Protein 5CXB (pdb70)

Foldseek 3Di:
DAKAWEFEDEDDPLQDWDPVPGIDIDHQQDAQVNVQCVCCDPVHRVVPDFRKWWDWPQATTPGGNNVVCVVVVHDSHDHTYTYIDGD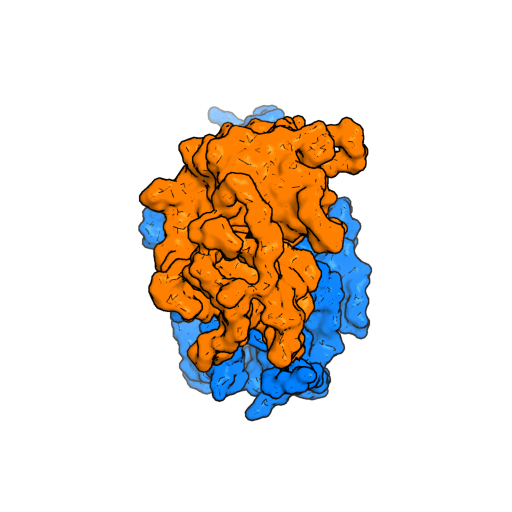DDFFAFDDKQFFPFFWQEKEKADCLGQQQVLCVVVPVHHHHDPQLMWMWIFGQVQKIFIAGPVHATADIADEPVQPGGPGGWNYKYRLHPFWIWTFWFLQWIWIWGKDGDPSRHIYTDTAETEHDDPGTFHEKEAHSNQQWMWTFGQLQKIFIAHSDPVPFAADDQCSDPPHDCVHYYGYTPDIGNDGPGGWAYKYAQPQDRQKMWTFFQQQWIWIARNVPRDGPAIAHEDGHFRDKDWFDDPPDSWTWMWTWGQVFKIWIHGRPAHNPCVGEIEHDGPGGWHEKEAASPHRQKIWTFFLLQKIFIWGNSHWDQDDVVRVRDHTYTYTPDIGHNVVVVVVVDPDRDPRSVQRGWNYWYQDPSAIWTTGRVRITIGTRD/DALVVQDDFFADFQDKAFDADFFWQEWEAALVQQKIWTWFPQQKIWIAGPRHNHTDFMDRLDRHWTWQYKYFQNDPLEQWIWIFTWFKIWIFRADDPVCDPNNLVVHVCLQCLQVLAKDWDASDDVCVVRTTGIIIGHDGGWNEKEADNVRQKIWTAHQVNLQSGIWIAGRNNRDIDRPPSDDDATWQYKYAFLPAQKIWTDHQFKIFIAHHPPGTGDDIAGQVANGWQEKEAANVRQWMWTFGQSQKIFIDRNPPDRYGPDIDHDDPGGWHYKDDQNQPQQKIWTAGLVAKIWIWRWADDPDPVDDIDIGTNHIGHDFDRDPSGHWHYKDQRNHDSKMWTITSNNMITITD

Organism: Chaetomium thermophilum (strain DSM 1495 / CBS 144.50 / IMI 039719) (NCBI:txid759272)

Solvent-accessible surface area: 32775 Å² total; per-residue (Å²): 162,68,83,3,66,2,53,2,50,30,103,26,127,93,8,127,3,74,138,105,73,67,131,64,104,2,57,9,80,20,135,70,126,19,0,8,148,42,0,12,43,145,74,25,26,91,44,58,98,34,80,0,11,0,15,8,144,40,27,25,3,152,32,0,0,71,64,33,3,109,95,82,70,74,73,154,132,32,59,8,68,0,58,2,3,86,28,70,130,69,8,79,85,96,34,29,4,111,20,122,25,35,0,7,7,4,16,3,7,5,44,58,4,81,3,0,150,53,0,72,48,67,108,108,7,77,46,15,115,110,62,58,25,7,0,1,0,0,0,7,56,4,39,0,29,0,12,13,39,96,25,48,63,10,5,64,5,34,50,34,101,139,27,0,5,94,38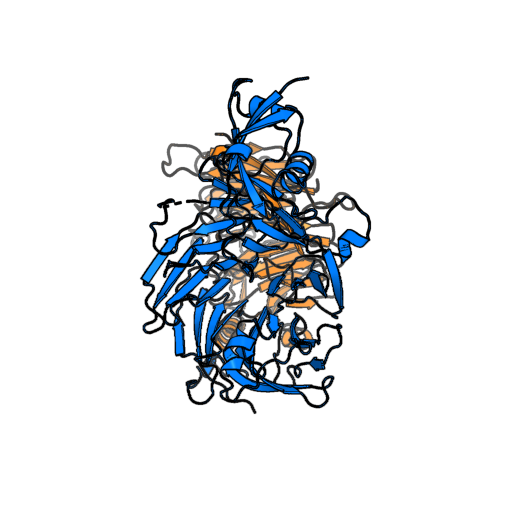,15,0,27,9,2,62,2,0,1,20,23,53,0,0,0,0,0,12,18,39,4,0,10,0,1,75,9,62,61,85,94,95,131,69,22,98,3,114,26,35,0,18,0,8,6,2,65,3,11,0,42,46,4,33,11,4,1,135,49,49,45,0,0,0,0,0,26,47,2,3,0,0,21,2,2,0,30,111,101,67,7,55,135,30,79,70,46,17,32,97,85,30,175,85,171,32,23,64,43,0,33,81,11,65,44,101,29,15,113,18,17,1,17,0,0,12,7,4,44,120,60,89,68,34,0,5,0,0,0,19,6,36,8,1,42,15,1,36,12,99,85,11,93,56,92,33,58,8,72,23,97,53,4,0,11,0,2,11,18,2,66,66,86,86,52,80,8,5,38,0,0,0,0,1,3,20,69,15,0,19,12,17,55,2,151,30,83,56,84,72,115,89,29,14,1,71,37,11,59,2,0,0,26,12,16,10,53,9,48,107,53,71,70,10,1,0,0,0,0,4,7,3,0,2,20,0,0,12,22,58,14,44,66,111,16,66,150,122,36,58,75,106,24,15,3,1,97,37,45,65,51,5,54,5,50,34,33,40,83,140,72,112,204,162,92,37,84,8,1,47,38,6,3,0,21,13,7,22,28,9,108,28,6,4,2,0,0,0,22,20,83,45,0,3,3,7,68,72,113,54,54,93,124,24,133,65,24,0,47,55,17,2,0,10,2,129,42,17,143,42,80,0,64,2,0,4,14,1,26,62,3,30,0,0,0,0,0,0,40,25,0,13,0,33,0,2,28,3,25,14,8,44,59,42,24,38,5,97,5,56,57,139,72,22,0,21,6,0,52,16,15,54,22,150,93,4,7,1,0,0,0,0,3,1,54,22,0,1,0,0,8,0,93,18,11,24,21,9,27,43,34,40,55,38,0,86,83,55,0,64,68,24,132,125,56,17,120,35,24,145,12,34,100,137,4,51,115,78,7,0,15,0,62,0,45,14,127,11,54,0,116,15,10,18,26,23,99,161,0,44,63,0,2,1,2,2,36,92,12,160,138,11,13,4,2,17,0,10,1,48,140,24,61,14,96,19,38,11,136,152,51,96,43,99,1,24,22,7,18,14,4,37,103,127,58,13,0,0,0,0,4,42,144,7,0,20,4,0,22,57,142,155,139,53,84,94,58,48,0,75,2,58,4,145,107,0,15,13,17,18,6,30,39,34,3,62,4,0,1,0,0,0,75,41,89,50,1,0,0,0,14,14,88,97,47,53,161,44,74,80,57,5,160,90,11,98,79,17,1,82,5,3,34,4,3,98,50,66,44,43,5,0,0,1,0,0,8,39,4,7,0,8,0,0,17,3,89,39,34,154,80,146,166,115,68,10,54,11,23,45,15,78,59,2,152,36,16,134,72,61,107,160,35,0,0,26,7,1,22,11,12,47,100,8,18,8,1,0,0,0,0,6,34,10,5,1,17,0,4,17

Structure (mmCIF, N/CA/C/O backbone):
data_5CXB
#
_entry.id   5CXB
#
_cell.length_a   86.443
_cell.length_b   108.149
_cell.length_c   108.618
_cell.angle_alpha   90.00
_cell.angle_beta   90.00
_cell.angle_gamma   90.00
#
_symmetry.space_group_name_H-M   'P 21 21 2'
#
loop_
_entity.id
_entity.type
_entity.pdbx_description
1 polymer 'Ribosome biogenesis protein YTM1'
2 polymer 'Ribosome biogenesis protein ERB1'
3 non-polymer 1,2-ETHANEDIOL
4 non-polymer 'SODIUM ION'
5 non-polymer GLYCEROL
6 non-polymer 'CHLORIDE ION'
7 water water
#
loop_
_atom_site.group_PDB
_atom_site.id
_atom_site.type_symbol
_atom_site.label_atom_id
_atom_site.label_alt_id
_atom_site.label_comp_id
_atom_site.label_asym_id
_atom_site.label_entity_id
_atom_site.label_seq_id
_atom_site.pdbx_PDB_ins_code
_atom_site.Cartn_x
_atom_site.Cartn_y
_atom_site.Cartn_z
_atom_site.occupancy
_atom_site.B_iso_or_equiv
_atom_site.auth_seq_id
_atom_site.auth_comp_id
_atom_site.auth_asym_id
_atom_site.auth_atom_id
_atom_site.pdbx_PDB_model_num
ATOM 1 N N . VAL A 1 31 ? 15.037 15.035 88.972 1.00 125.62 12 VAL A N 1
ATOM 2 C CA . VAL A 1 31 ? 15.275 16.451 88.708 1.00 115.34 12 VAL A CA 1
ATOM 3 C C . VAL A 1 31 ? 13.972 17.151 88.292 1.00 106.30 12 VAL A C 1
ATOM 4 O O . VAL A 1 31 ? 13.155 16.591 87.558 1.00 105.72 12 VAL A O 1
ATOM 8 N N . ALA A 1 32 ? 13.772 18.367 88.790 1.00 102.55 13 ALA A N 1
ATOM 9 C CA . ALA A 1 32 ? 12.534 19.108 88.553 1.00 93.95 13 ALA A CA 1
ATOM 10 C C . ALA A 1 32 ? 12.436 19.597 87.110 1.00 84.24 13 ALA A C 1
ATOM 11 O O . ALA A 1 32 ? 13.431 20.023 86.535 1.00 81.88 13 ALA A O 1
ATOM 13 N N . GLN A 1 33 ? 11.231 19.527 86.543 1.00 86.66 14 GLN A N 1
ATOM 14 C CA . GLN A 1 33 ? 10.974 19.920 85.156 1.00 81.50 14 GLN A CA 1
ATOM 15 C C . GLN A 1 33 ? 9.978 21.069 85.069 1.00 73.95 14 GLN A C 1
ATOM 16 O O . GLN A 1 33 ? 9.180 21.290 85.980 1.00 81.63 14 GLN A O 1
ATOM 22 N N . VAL A 1 34 ? 10.017 21.785 83.955 1.00 66.56 15 VAL A N 1
ATOM 23 C CA . VAL A 1 34 ? 9.078 22.870 83.709 1.00 66.63 15 VAL A CA 1
ATOM 24 C C . VA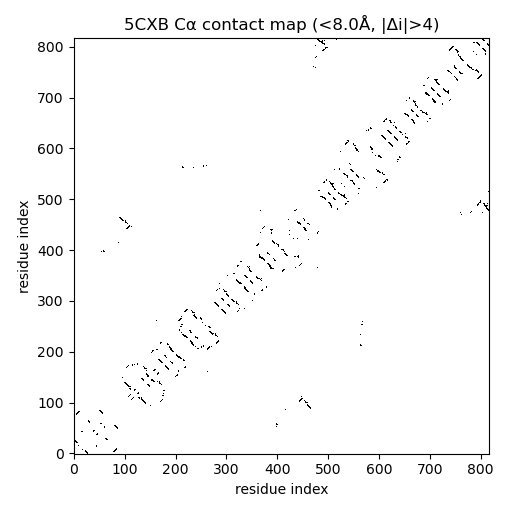L A 1 34 ? 8.479 22.755 82.307 1.00 66.92 15 VAL A C 1
ATOM 25 O O . VAL A 1 34 ? 9.184 22.462 81.337 1.00 61.28 15 VAL A O 1
ATOM 29 N N . LYS A 1 35 ? 7.166 22.954 82.213 1.00 69.35 16 LYS A N 1
ATOM 30 C CA . LYS A 1 35 ? 6.486 22.936 80.924 1.00 64.90 16 LYS A CA 1
ATOM 31 C C . LYS A 1 35 ? 6.671 24.260 80.190 1.00 66.68 16 LYS A C 1
ATOM 32 O O . LYS A 1 35 ? 6.357 25.329 80.718 1.00 67.84 16 LYS A O 1
ATOM 38 N N . VAL A 1 36 ? 7.187 24.165 78.971 1.00 56.30 17 VAL A N 1
ATOM 39 C CA . VAL A 1 36 ? 7.532 25.318 78.171 1.00 57.30 17 VAL A CA 1
ATOM 40 C C . VAL A 1 36 ? 6.898 25.247 76.786 1.00 58.51 17 VAL A C 1
ATOM 41 O O . VAL A 1 36 ? 6.953 24.208 76.127 1.00 63.57 17 VAL A O 1
ATOM 45 N N . ILE A 1 37 ? 6.295 26.351 76.348 1.00 51.55 18 ILE A N 1
ATOM 46 C CA . ILE A 1 37 ? 5.867 26.483 74.958 1.00 49.92 18 ILE A CA 1
ATOM 47 C C . ILE A 1 37 ? 6.673 27.583 74.278 1.00 49.40 18 ILE A C 1
ATOM 48 O O . ILE A 1 37 ? 6.620 28.738 74.704 1.00 52.27 18 ILE A O 1
ATOM 53 N N . PHE A 1 38 ? 7.418 27.222 73.230 1.00 45.40 19 PHE A N 1
ATOM 54 C CA . PHE A 1 38 ? 8.181 28.195 72.454 1.00 41.29 19 PHE A CA 1
ATOM 55 C C . PHE A 1 38 ? 7.320 28.831 71.366 1.00 48.54 19 PHE A C 1
ATOM 56 O O . PHE A 1 38 ? 6.464 28.178 70.775 1.00 50.87 19 PHE A O 1
ATOM 64 N N . THR A 1 39 ? 7.577 30.100 71.087 1.00 42.76 20 THR A N 1
ATOM 65 C CA . THR A 1 39 ? 6.876 30.818 70.044 1.00 51.42 20 THR A CA 1
ATOM 66 C C . THR A 1 39 ? 7.784 31.938 69.611 1.00 52.69 20 THR A C 1
ATOM 67 O O . THR A 1 39 ? 8.648 32.359 70.384 1.00 53.02 20 THR A O 1
ATOM 71 N N . THR A 1 40 ? 7.613 32.417 68.382 1.00 50.29 21 THR A N 1
ATOM 72 C CA . THR A 1 40 ? 8.472 33.489 67.899 1.00 45.43 21 THR A CA 1
ATOM 73 C C . THR A 1 40 ? 7.834 34.364 66.833 1.00 48.16 21 THR A C 1
ATOM 74 O O . THR A 1 40 ? 6.863 33.978 66.186 1.00 56.79 21 THR A O 1
ATOM 78 N N . THR A 1 41 ? 8.404 35.548 66.652 1.00 56.41 22 THR A N 1
ATOM 79 C CA . THR A 1 41 ? 7.987 36.440 65.583 1.00 67.72 22 THR A CA 1
ATOM 80 C C . THR A 1 41 ? 9.083 36.582 64.527 1.00 71.95 22 THR A C 1
ATOM 81 O O . THR A 1 41 ? 8.928 37.340 63.570 1.00 73.91 22 THR A O 1
ATOM 85 N N . GLU A 1 42 ? 10.197 35.878 64.713 1.00 68.97 23 GLU A N 1
ATOM 86 C CA . GLU A 1 42 ? 11.265 35.899 63.721 1.00 68.65 23 GLU A CA 1
ATOM 87 C C . GLU A 1 42 ? 10.838 35.042 62.519 1.00 63.45 23 GLU A C 1
ATOM 88 O O . GLU A 1 42 ? 10.557 33.850 62.659 1.00 59.15 23 GLU A O 1
ATOM 94 N N . PRO A 1 43 ? 10.794 35.645 61.331 1.00 69.98 24 PRO A N 1
ATOM 95 C CA . PRO A 1 43 ? 10.248 34.930 60.167 1.00 77.08 24 PRO A CA 1
ATOM 96 C C . PRO A 1 43 ? 11.020 33.647 59.801 1.00 68.84 24 PRO A C 1
ATOM 97 O O . PRO A 1 43 ? 10.408 32.621 59.502 1.00 64.73 24 PRO A O 1
ATOM 101 N N . ASP A 1 44 ? 12.343 33.695 59.867 1.00 65.58 25 ASP A N 1
ATOM 102 C CA . ASP A 1 44 ? 13.171 32.585 59.396 1.00 68.73 25 ASP A CA 1
ATOM 103 C C . ASP A 1 44 ? 13.342 31.461 60.422 1.00 56.04 25 ASP A C 1
ATOM 104 O O . ASP A 1 44 ? 13.923 30.427 60.117 1.00 51.28 25 ASP A O 1
ATOM 109 N N . LEU A 1 45 ? 12.827 31.661 61.629 1.00 46.16 26 LEU A N 1
ATOM 110 C CA . LEU A 1 45 ? 13.181 30.795 62.749 1.00 47.98 26 LEU A CA 1
ATOM 111 C C . LEU A 1 45 ? 12.006 30.081 63.390 1.00 48.35 26 LEU A C 1
ATOM 112 O O . LEU A 1 45 ? 12.036 29.784 64.582 1.00 44.75 26 LEU A O 1
ATOM 117 N N . GLU A 1 46 ? 10.978 29.775 62.610 1.00 45.66 27 GLU A N 1
ATOM 118 C CA . GLU A 1 46 ? 9.830 29.057 63.155 1.00 51.60 27 GLU A CA 1
ATOM 119 C C . GLU A 1 46 ? 10.141 27.579 63.417 1.00 53.39 27 GLU A C 1
ATOM 120 O O . GLU A 1 46 ? 10.666 26.902 62.549 1.00 55.65 27 GLU A O 1
ATOM 126 N N . LEU A 1 47 ? 9.826 27.087 64.617 1.00 51.16 28 LEU A N 1
ATOM 127 C CA . LEU A 1 47 ? 9.922 25.652 64.908 1.00 51.26 28 LEU A CA 1
ATOM 128 C C . LEU A 1 47 ? 8.739 24.885 64.320 1.00 57.92 28 LEU A C 1
ATOM 129 O O . LEU A 1 47 ? 7.635 25.418 64.229 1.00 58.74 28 LEU A O 1
ATOM 134 N N . PRO A 1 48 ? 8.962 23.622 63.933 1.00 60.25 29 PRO A N 1
ATOM 135 C CA . PRO A 1 48 ? 7.834 22.773 63.532 1.00 60.75 29 PRO A CA 1
ATOM 136 C C . PRO A 1 48 ? 6.937 22.516 64.737 1.00 64.44 29 PRO A C 1
ATOM 137 O O . PRO A 1 48 ? 7.412 22.570 65.875 1.00 58.16 29 PRO A O 1
ATOM 141 N N . GLU A 1 49 ? 5.660 22.252 64.496 1.00 68.64 30 GLU A N 1
ATOM 142 C CA . GLU A 1 49 ? 4.671 22.248 65.573 1.00 67.95 30 GLU A CA 1
ATOM 143 C C . GLU A 1 49 ? 4.961 21.231 66.665 1.00 65.58 30 GLU A C 1
ATOM 144 O O . GLU A 1 49 ? 4.765 21.513 67.841 1.00 66.42 30 GLU A O 1
ATOM 150 N N . SER A 1 50 ? 5.435 20.054 66.278 1.00 65.01 31 SER A N 1
ATOM 151 C CA . SER A 1 50 ? 5.730 18.997 67.240 1.00 69.51 31 SER A CA 1
ATOM 152 C C . SER A 1 50 ? 6.884 19.360 68.166 1.00 69.01 31 SER A C 1
ATOM 153 O O . SER A 1 50 ? 7.122 18.690 69.172 1.00 70.50 31 SER A O 1
ATOM 156 N N . LYS A 1 51 ? 7.609 20.415 67.820 1.00 64.35 32 LYS A N 1
ATOM 157 C CA . LYS A 1 51 ? 8.801 20.797 68.561 1.00 61.46 32 LYS A CA 1
ATOM 158 C C . LYS A 1 51 ? 8.553 21.927 69.560 1.00 61.63 32 LYS A C 1
ATOM 159 O O . LYS A 1 51 ? 9.396 22.207 70.420 1.00 57.94 32 LYS A O 1
ATOM 165 N N . ARG A 1 52 ? 7.399 22.576 69.452 1.00 59.52 33 ARG A N 1
ATOM 166 C CA . ARG A 1 52 ? 7.164 23.820 70.190 1.00 56.71 33 ARG A CA 1
ATOM 167 C C . ARG A 1 52 ? 6.897 23.640 71.688 1.00 56.88 33 ARG A C 1
ATOM 168 O O . ARG A 1 52 ? 7.292 24.486 72.499 1.00 58.75 33 ARG A O 1
ATOM 176 N N . GLN A 1 53 ? 6.234 22.550 72.060 1.00 52.15 34 GLN A N 1
ATOM 177 C CA . GLN A 1 53 ? 5.984 22.271 73.470 1.00 61.50 34 GLN A CA 1
ATOM 178 C C . GLN A 1 53 ? 6.963 21.224 73.971 1.00 66.93 34 GLN A C 1
ATOM 179 O O . GLN A 1 53 ? 7.163 20.191 73.332 1.00 72.51 34 GLN A O 1
ATOM 185 N N . LEU A 1 54 ? 7.548 21.485 75.132 1.00 63.96 35 LEU A N 1
ATOM 186 C CA . LEU A 1 54 ? 8.709 20.740 75.580 1.00 64.93 35 LEU A CA 1
ATOM 187 C C . LEU A 1 54 ? 8.906 20.828 77.088 1.00 66.15 35 LEU A C 1
ATOM 188 O O . LEU A 1 54 ? 8.586 21.844 77.701 1.00 74.10 35 LEU A O 1
ATOM 193 N N . LEU A 1 55 ? 9.435 19.765 77.680 1.00 64.61 36 LEU A N 1
ATOM 194 C CA . LEU A 1 55 ? 9.846 19.786 79.080 1.00 68.80 36 LEU A CA 1
ATOM 195 C C . LEU A 1 55 ? 11.344 20.075 79.188 1.00 68.74 36 LEU A C 1
ATOM 196 O O . LEU A 1 55 ? 12.159 19.455 78.507 1.00 75.89 36 LEU A O 1
ATOM 201 N N . VAL A 1 56 ? 11.705 21.030 80.031 1.00 62.71 37 VAL A N 1
ATOM 202 C CA . VAL A 1 56 ? 13.103 21.384 80.224 1.00 62.17 37 VAL A CA 1
ATOM 203 C C . VAL A 1 56 ? 13.399 21.361 81.719 1.00 68.58 37 VAL A C 1
ATOM 204 O O . VAL A 1 56 ? 12.472 21.457 82.533 1.00 66.88 37 VAL A O 1
ATOM 208 N N . PRO A 1 57 ? 14.682 21.200 82.095 1.00 73.75 38 PRO A N 1
ATOM 209 C CA . PRO A 1 57 ? 15.021 21.186 83.524 1.00 77.93 38 PRO A CA 1
ATOM 210 C C . PRO A 1 57 ? 14.633 22.503 84.181 1.00 74.52 38 PRO A C 1
ATOM 211 O O . PRO A 1 57 ? 14.854 23.563 83.590 1.00 67.07 38 PRO A O 1
ATOM 215 N N . ALA A 1 58 ? 14.059 22.432 85.378 1.00 69.42 39 ALA A N 1
ATOM 216 C CA . ALA A 1 58 ? 13.510 23.613 86.042 1.00 74.06 39 ALA A CA 1
ATOM 217 C C . ALA A 1 58 ? 14.551 24.704 86.261 1.00 76.97 39 ALA A C 1
ATOM 218 O O . ALA A 1 58 ? 14.215 25.883 86.338 1.00 80.08 39 ALA A O 1
ATOM 220 N N . ASP A 1 59 ? 15.813 24.307 86.363 1.00 73.66 40 ASP A N 1
ATOM 221 C CA . ASP A 1 59 ? 16.880 25.247 86.682 1.00 76.58 40 ASP A CA 1
ATOM 222 C C . ASP A 1 59 ? 17.573 25.801 85.437 1.00 69.85 40 ASP A C 1
ATOM 223 O O . ASP A 1 59 ? 18.595 26.471 85.543 1.00 73.05 40 ASP A O 1
ATOM 228 N N . ILE A 1 60 ? 17.021 25.522 84.261 1.00 67.41 41 ILE A N 1
ATOM 229 C CA . ILE A 1 60 ? 17.611 26.032 83.023 1.00 60.63 41 ILE A CA 1
ATOM 230 C C . ILE A 1 60 ? 17.522 27.561 82.980 1.00 60.18 41 ILE A C 1
ATOM 231 O O . ILE A 1 60 ? 16.568 28.155 83.482 1.00 62.89 41 ILE A O 1
ATOM 236 N N . ARG A 1 61 ? 18.542 28.198 82.416 1.00 60.91 42 ARG A N 1
ATOM 237 C CA . ARG A 1 61 ? 18.545 29.646 82.254 1.00 51.38 42 ARG A CA 1
ATOM 238 C C . ARG A 1 61 ? 18.548 30.031 80.763 1.00 56.40 42 ARG A C 1
ATOM 239 O O . ARG A 1 61 ? 18.481 29.161 79.902 1.00 50.11 42 ARG A O 1
ATOM 247 N N . ARG A 1 62 ? 18.617 31.329 80.472 1.00 55.32 43 ARG A N 1
ATOM 248 C CA . ARG A 1 62 ? 18.631 31.797 79.085 1.00 48.88 43 ARG A CA 1
ATOM 249 C C . ARG A 1 62 ? 19.647 31.044 78.239 1.00 52.46 43 ARG A C 1
ATOM 250 O O . ARG A 1 62 ? 19.328 30.569 77.161 1.00 53.83 43 ARG A O 1
ATOM 258 N N . TYR A 1 63 ? 20.868 30.917 78.746 1.00 58.36 44 TYR A N 1
ATOM 259 C CA . TYR A 1 63 ? 21.931 30.215 78.033 1.00 58.97 44 TYR A CA 1
ATOM 260 C C . TYR A 1 63 ? 21.517 28.816 77.564 1.00 60.36 44 TYR A C 1
ATOM 261 O O . TYR A 1 63 ? 21.652 28.481 76.389 1.00 60.71 44 TYR A O 1
ATOM 270 N N . GLY A 1 64 ? 21.021 28.005 78.497 1.00 58.71 45 GLY A N 1
ATOM 271 C CA . GLY A 1 64 ? 20.632 26.638 78.199 1.00 46.47 45 GLY A CA 1
ATOM 272 C C . GLY A 1 64 ? 19.477 26.586 77.233 1.00 46.07 45 GLY A C 1
ATOM 273 O O . GLY A 1 64 ? 19.460 25.763 76.327 1.00 53.44 45 GLY A O 1
ATOM 274 N N . LEU A 1 65 ? 18.507 27.475 77.424 1.00 48.25 46 LEU A N 1
ATOM 275 C CA . LEU A 1 65 ? 17.378 27.548 76.510 1.00 45.47 46 LEU A CA 1
ATOM 276 C C . LEU A 1 65 ? 17.843 27.933 75.106 1.00 48.81 46 LEU A C 1
ATOM 277 O O . LEU A 1 65 ? 17.375 27.377 74.114 1.00 44.02 46 LEU A O 1
ATOM 282 N N . SER A 1 66 ? 18.776 28.877 75.037 1.00 46.76 47 SER A N 1
ATOM 283 C CA . SER A 1 66 ? 19.374 29.287 73.772 1.00 44.14 47 SER A CA 1
ATOM 284 C C . SER A 1 66 ? 20.084 28.134 73.052 1.00 42.24 47 SER A C 1
ATOM 285 O O . SER A 1 66 ? 19.928 27.960 71.842 1.00 42.97 47 SER A O 1
ATOM 288 N N . ARG A 1 67 ? 20.853 27.346 73.803 1.00 42.82 48 ARG A N 1
ATOM 289 C CA . ARG A 1 67 ? 21.553 26.187 73.262 1.00 46.03 48 ARG A CA 1
ATOM 290 C C . ARG A 1 67 ? 20.577 25.154 72.695 1.00 48.18 48 ARG A C 1
ATOM 291 O O . ARG A 1 67 ? 20.837 24.540 71.666 1.00 48.48 48 ARG A O 1
ATOM 299 N N . ILE A 1 68 ? 19.451 24.966 73.373 1.00 51.03 49 ILE A N 1
ATOM 300 C CA . ILE A 1 68 ? 18.414 24.065 72.884 1.00 51.41 49 ILE A CA 1
ATOM 301 C C . ILE A 1 68 ? 17.867 24.499 71.500 1.00 46.44 49 ILE A C 1
ATOM 302 O O . ILE A 1 68 ? 17.795 23.694 70.572 1.00 48.62 49 ILE A O 1
ATOM 307 N N . LEU A 1 69 ? 17.499 25.772 71.361 1.00 41.90 50 LEU A N 1
ATOM 308 C CA . LEU A 1 69 ? 16.974 26.258 70.092 1.00 43.19 50 LEU A CA 1
ATOM 309 C C . LEU A 1 69 ? 17.995 26.139 68.970 1.00 44.50 50 LEU A C 1
ATOM 310 O O . LEU A 1 69 ? 17.638 25.786 67.846 1.00 46.25 50 LEU A O 1
ATOM 315 N N . ASN A 1 70 ? 19.259 26.424 69.274 1.00 46.57 51 ASN A N 1
ATOM 316 C CA . ASN A 1 70 ? 20.302 26.381 68.255 1.00 47.47 51 ASN A CA 1
ATOM 317 C C . ASN A 1 70 ? 20.646 24.959 67.806 1.00 49.05 51 ASN A C 1
ATOM 318 O O . ASN A 1 70 ? 21.206 24.769 66.729 1.00 48.10 51 ASN A O 1
ATOM 323 N N . SER A 1 71 ? 20.319 23.970 68.635 1.00 44.36 52 SER A N 1
ATOM 324 C CA . SER A 1 71 ? 20.719 22.586 68.374 1.00 52.50 52 SER A CA 1
ATOM 325 C C . SER A 1 71 ? 20.114 22.034 67.089 1.00 46.83 52 SER A C 1
ATOM 326 O O . SER A 1 71 ? 19.136 22.580 66.568 1.00 44.61 52 SER A O 1
ATOM 329 N N . GLU A 1 72 ? 20.674 20.923 66.614 1.00 48.86 53 GLU A N 1
ATOM 330 C CA . GLU A 1 72 ? 20.289 20.348 65.322 1.00 62.10 53 GLU A CA 1
ATOM 331 C C . GLU A 1 72 ? 18.844 19.860 65.266 1.00 62.30 53 GLU A C 1
ATOM 332 O O . GLU A 1 72 ? 18.176 20.006 64.243 1.00 56.94 53 GLU A O 1
ATOM 338 N N . SER A 1 73 ? 18.364 19.286 66.366 1.00 60.53 54 SER A N 1
ATOM 339 C CA . SER A 1 73 ? 16.999 18.767 66.428 1.00 61.41 54 SER A CA 1
ATOM 340 C C . SER A 1 73 ? 15.946 19.880 66.462 1.00 55.88 54 SER A C 1
ATOM 341 O O . SER A 1 73 ? 14.759 19.621 66.274 1.00 59.39 54 SER A O 1
ATOM 344 N N . MET A 1 74 ? 16.379 21.115 66.695 1.00 51.21 55 MET A N 1
ATOM 345 C CA . MET A 1 74 ? 15.450 22.242 66.765 1.00 46.01 55 MET A CA 1
ATOM 346 C C . MET A 1 74 ? 15.634 23.202 65.581 1.00 44.60 55 MET A C 1
ATOM 347 O O . MET A 1 74 ? 15.308 22.851 64.469 1.00 52.24 55 MET A O 1
ATOM 352 N N . LEU A 1 75 ? 16.153 24.404 65.819 1.00 43.50 56 LEU A N 1
ATOM 353 C CA . LEU A 1 75 ? 16.349 25.368 64.738 1.00 40.54 56 LEU A CA 1
ATOM 354 C C . LEU A 1 75 ? 17.607 25.109 63.908 1.00 44.32 56 LEU A C 1
ATOM 355 O O . LEU A 1 75 ? 17.682 25.553 62.763 1.00 46.86 56 LEU A O 1
ATOM 360 N N . ASP A 1 76 ? 18.591 24.426 64.499 1.00 43.38 57 ASP A N 1
ATOM 361 C CA . ASP A 1 76 ? 19.836 24.053 63.807 1.00 46.02 57 ASP A CA 1
ATOM 362 C C . ASP A 1 76 ? 20.573 25.289 63.276 1.00 51.56 57 ASP A C 1
ATOM 363 O O . ASP A 1 76 ? 21.154 25.270 62.182 1.00 51.46 57 ASP A O 1
ATOM 368 N N . THR A 1 77 ? 20.541 26.367 64.052 1.00 46.18 58 THR A N 1
ATOM 369 C CA . THR A 1 77 ? 21.213 27.597 63.657 1.00 45.87 58 THR A CA 1
ATOM 370 C C . THR A 1 77 ? 22.607 27.689 64.279 1.00 51.44 58 THR A C 1
ATOM 371 O O . THR A 1 77 ? 23.448 28.462 63.824 1.00 52.08 58 THR A O 1
ATOM 375 N N . GLY A 1 78 ? 22.836 26.911 65.333 1.00 51.24 59 GLY A N 1
ATOM 376 C CA . GLY A 1 78 ? 24.161 26.767 65.916 1.00 58.11 59 GLY A CA 1
ATOM 377 C C . GLY A 1 78 ? 24.638 27.885 66.835 1.00 59.96 59 GLY A C 1
ATOM 378 O O . GLY A 1 78 ? 24.926 27.653 68.009 1.00 57.63 59 GLY A O 1
ATOM 379 N N . SER A 1 79 ? 24.707 29.102 66.307 1.00 61.98 60 SER A N 1
ATOM 380 C CA . SER A 1 79 ? 25.433 30.177 66.970 1.00 65.51 60 SER A CA 1
ATOM 381 C C . SER A 1 79 ? 24.629 31.460 67.177 1.00 61.92 60 SER A C 1
ATOM 382 O O . SER A 1 79 ? 25.208 32.535 67.286 1.00 71.65 60 SER A O 1
ATOM 385 N N . ILE A 1 80 ? 23.307 31.366 67.209 1.00 51.25 61 ILE A N 1
ATOM 386 C CA . ILE A 1 80 ? 22.496 32.564 67.370 1.00 47.65 61 ILE A CA 1
ATOM 387 C C . ILE A 1 80 ? 22.097 32.773 68.834 1.00 48.12 61 ILE A C 1
ATOM 388 O O . ILE A 1 80 ? 21.359 31.973 69.389 1.00 49.50 61 ILE A O 1
ATOM 393 N N . PRO A 1 81 ? 22.602 33.843 69.470 1.00 47.89 62 PRO A N 1
ATOM 394 C CA . PRO A 1 81 ? 22.175 34.091 70.858 1.00 51.92 62 PRO A CA 1
ATOM 395 C C . PRO A 1 81 ? 20.724 34.556 70.955 1.00 43.45 62 PRO A C 1
ATOM 396 O O . PRO A 1 81 ? 20.331 35.553 70.340 1.00 51.18 62 PRO A O 1
ATOM 400 N N . PHE A 1 82 ? 19.928 33.828 71.728 1.00 40.85 63 PHE A N 1
ATOM 401 C CA . PHE A 1 82 ? 18.537 34.206 71.927 1.00 40.27 63 PHE A CA 1
ATOM 402 C C . PHE A 1 82 ? 18.265 34.763 73.310 1.00 51.56 63 PHE A C 1
ATOM 403 O O . PHE A 1 82 ? 18.932 34.405 74.274 1.00 47.00 63 PHE A O 1
ATOM 411 N N . ASP A 1 83 ? 17.261 35.628 73.379 1.00 56.06 64 ASP A N 1
ATOM 412 C CA . ASP A 1 83 ? 16.633 36.010 74.634 1.00 57.39 64 ASP A CA 1
ATOM 413 C C . ASP A 1 83 ? 15.188 35.517 74.621 1.00 46.59 64 ASP A C 1
ATOM 414 O O . ASP A 1 83 ? 14.664 35.152 73.573 1.00 50.25 64 ASP A O 1
ATOM 419 N N . PHE A 1 84 ? 14.531 35.545 75.771 1.00 44.20 65 PHE A N 1
ATOM 420 C CA . PHE A 1 84 ? 13.187 34.971 75.894 1.00 46.91 65 PHE A CA 1
ATOM 421 C C . PHE A 1 84 ? 12.216 35.904 76.611 1.00 54.44 65 PHE A C 1
ATOM 422 O O . PHE A 1 84 ? 12.464 36.342 77.735 1.00 57.05 65 PHE A O 1
ATOM 430 N N . LEU A 1 85 ? 11.108 36.206 75.941 1.00 54.13 66 LEU A N 1
ATOM 431 C CA . LEU A 1 85 ? 10.040 37.021 76.518 1.00 55.64 66 LEU A CA 1
ATOM 432 C C . LEU A 1 85 ? 8.974 36.168 77.215 1.00 55.55 66 LEU A C 1
ATOM 433 O O . LEU A 1 85 ? 8.402 35.260 76.609 1.00 54.50 66 LEU A O 1
ATOM 438 N N . ILE A 1 86 ? 8.718 36.461 78.488 1.00 52.92 67 ILE A N 1
ATOM 439 C CA . ILE A 1 86 ? 7.636 35.824 79.226 1.00 51.30 67 ILE A CA 1
ATOM 440 C C . ILE A 1 86 ? 6.718 36.884 79.781 1.00 55.50 67 ILE A C 1
ATOM 441 O O . ILE A 1 86 ? 7.143 37.734 80.564 1.00 55.53 67 ILE A O 1
ATOM 446 N N . ASN A 1 87 ? 5.457 36.827 79.375 1.00 54.43 68 ASN A N 1
ATOM 447 C CA . ASN A 1 87 ? 4.502 37.865 79.705 1.00 58.79 68 ASN A CA 1
ATOM 448 C C . ASN A 1 87 ? 5.092 39.263 79.478 1.00 68.31 68 ASN A C 1
ATOM 449 O O . ASN A 1 87 ? 4.990 40.147 80.329 1.00 64.37 68 ASN A O 1
ATOM 454 N N . GLY A 1 88 ? 5.741 39.448 78.336 1.00 68.85 69 GLY A N 1
ATOM 455 C CA . GLY A 1 88 ? 6.207 40.766 77.951 1.00 73.36 69 GLY A CA 1
ATOM 456 C C . GLY A 1 88 ? 7.538 41.258 78.503 1.00 65.00 69 GLY A C 1
ATOM 457 O O . GLY A 1 88 ? 7.940 42.375 78.197 1.00 69.33 69 GLY A O 1
ATOM 458 N N . SER A 1 89 ? 8.229 40.448 79.300 1.00 62.25 70 SER A N 1
ATOM 459 C CA . SER A 1 89 ? 9.543 40.842 79.797 1.00 61.65 70 SER A CA 1
ATOM 460 C C . SER A 1 89 ? 10.559 39.721 79.630 1.00 57.98 70 SER A C 1
ATOM 461 O O . SER A 1 89 ? 10.201 38.541 79.660 1.00 53.70 70 SER A O 1
ATOM 464 N N . PHE A 1 90 ? 11.828 40.103 79.456 1.00 61.35 71 PHE A N 1
ATOM 465 C CA . PHE A 1 90 ? 12.936 39.153 79.272 1.00 62.63 71 PHE A CA 1
ATOM 466 C C . PHE A 1 90 ? 13.182 38.261 80.480 1.00 59.34 71 PHE A C 1
ATOM 467 O O . PHE A 1 90 ? 13.236 38.749 81.606 1.00 57.52 71 PHE A O 1
ATOM 475 N N . LEU A 1 91 ? 13.373 36.967 80.243 1.00 61.10 72 LEU A N 1
ATOM 476 C CA . LEU A 1 91 ? 13.851 36.076 81.296 1.00 61.88 72 LEU A CA 1
ATOM 477 C C . LEU A 1 91 ? 15.289 36.431 81.654 1.00 67.92 72 LEU A C 1
ATOM 478 O O . LEU A 1 91 ? 16.151 36.567 80.773 1.00 61.84 72 LEU A O 1
ATOM 483 N N . ARG A 1 92 ? 15.536 36.593 82.950 1.00 67.79 73 ARG A N 1
ATOM 484 C CA . ARG A 1 92 ? 16.853 36.954 83.464 1.00 73.22 73 ARG A CA 1
ATOM 485 C C . ARG A 1 92 ? 17.239 36.044 84.623 1.00 77.59 73 ARG A C 1
ATOM 486 O O . ARG A 1 92 ? 18.215 36.292 85.330 1.00 82.46 73 ARG A O 1
ATOM 494 N N . SER A 1 93 ? 16.448 34.998 84.821 1.00 67.25 74 SER A N 1
ATOM 495 C CA . SER A 1 93 ? 16.709 34.023 85.866 1.00 71.13 74 SER A CA 1
ATOM 496 C C . SER A 1 93 ? 16.507 32.615 85.342 1.00 71.28 74 SER A C 1
ATOM 497 O O . SER A 1 93 ? 16.255 32.404 84.141 1.00 62.45 74 SER A O 1
ATOM 500 N N . SER A 1 94 ? 16.609 31.646 86.246 1.00 61.88 75 SER A N 1
ATOM 501 C CA . SER A 1 94 ? 16.185 30.291 85.941 1.00 60.30 75 SER A CA 1
ATOM 502 C C . SER A 1 94 ? 14.667 30.263 85.836 1.00 58.87 75 SER A C 1
ATOM 503 O O . SER A 1 94 ? 13.986 31.153 86.358 1.00 63.90 75 SER A O 1
ATOM 506 N N . LEU A 1 95 ? 14.141 29.233 85.185 1.00 56.86 76 LEU A N 1
ATOM 507 C CA . LEU A 1 95 ? 12.699 29.027 85.110 1.00 64.91 76 LEU A CA 1
ATOM 508 C C . LEU A 1 95 ? 12.088 28.731 86.494 1.00 67.61 76 LEU A C 1
ATOM 509 O O . LEU A 1 95 ? 10.971 29.171 86.786 1.00 64.10 76 LEU A O 1
ATOM 514 N N . GLU A 1 96 ? 12.812 27.993 87.333 1.00 66.60 77 GLU A N 1
ATOM 515 C CA . GLU A 1 96 ? 12.325 27.689 88.687 1.00 72.40 77 GLU A CA 1
ATOM 516 C C . GLU A 1 96 ? 12.098 29.010 89.454 1.00 68.78 77 GLU A C 1
ATOM 517 O O . GLU A 1 96 ? 11.028 29.236 90.001 1.00 74.76 77 GLU A O 1
ATOM 523 N N . ASP A 1 97 ? 13.082 29.907 89.416 1.00 66.77 78 ASP A N 1
ATOM 524 C CA . ASP A 1 97 ? 13.018 31.195 90.094 1.00 69.12 78 ASP A CA 1
ATOM 525 C C . ASP A 1 97 ? 11.940 32.109 89.518 1.00 76.82 78 ASP A C 1
ATOM 526 O O . ASP A 1 97 ? 11.377 32.928 90.244 1.00 77.75 78 ASP A O 1
ATOM 531 N N . TYR A 1 98 ? 11.677 32.004 88.214 1.00 65.58 79 TYR A N 1
ATOM 532 C CA . TYR A 1 98 ? 10.641 32.833 87.608 1.00 65.43 79 TYR A CA 1
ATOM 533 C C . TYR A 1 98 ? 9.290 32.447 88.202 1.00 68.38 79 TYR A C 1
ATOM 534 O O . TYR A 1 98 ? 8.446 33.301 88.483 1.00 72.60 79 TYR A O 1
ATOM 543 N N . LEU A 1 99 ? 9.094 31.148 88.375 1.00 60.42 80 LEU A N 1
ATOM 544 C CA . LEU A 1 99 ? 7.855 30.629 88.913 1.00 81.29 80 LEU A CA 1
ATOM 545 C C . LEU A 1 99 ? 7.725 31.016 90.381 1.00 87.13 80 LEU A C 1
ATOM 546 O O . LEU A 1 99 ? 6.637 31.343 90.849 1.00 89.39 80 LEU A O 1
ATOM 551 N N . THR A 1 100 ? 8.846 30.973 91.096 1.00 88.41 81 THR A N 1
ATOM 552 C CA . THR A 1 100 ? 8.885 31.346 92.509 1.00 91.80 81 THR A CA 1
ATOM 553 C C . THR A 1 100 ? 8.564 32.827 92.697 1.00 89.74 81 THR A C 1
ATOM 554 O O . THR A 1 100 ? 7.654 33.188 93.441 1.00 89.36 81 THR A O 1
ATOM 558 N N . SER A 1 101 ? 9.316 33.673 92.003 1.00 81.61 82 SER A N 1
ATOM 559 C CA . SER A 1 101 ? 9.167 35.118 92.098 1.00 85.03 82 SER A CA 1
ATOM 560 C C . SER A 1 101 ? 7.788 35.622 91.689 1.00 90.29 82 SER A C 1
ATOM 561 O O . SER A 1 101 ? 7.383 36.709 92.088 1.00 97.08 82 SER A O 1
ATOM 564 N N . ASN A 1 102 ? 7.070 34.848 90.887 1.00 90.20 83 ASN A N 1
ATOM 565 C CA . ASN A 1 102 ? 5.751 35.269 90.436 1.00 88.51 83 ASN A CA 1
ATOM 566 C C . ASN A 1 102 ? 4.655 34.433 91.079 1.00 92.30 83 ASN A C 1
ATOM 567 O O . ASN A 1 102 ? 3.483 34.530 90.719 1.00 93.56 83 ASN A O 1
ATOM 572 N N . GLY A 1 103 ? 5.054 33.610 92.041 1.00 94.31 84 GLY A N 1
ATOM 573 C CA . GLY A 1 103 ? 4.119 32.826 92.822 1.00 88.63 84 GLY A CA 1
ATOM 574 C C . GLY A 1 103 ? 3.269 31.895 91.991 1.00 87.17 84 GLY A C 1
ATOM 575 O O . GLY A 1 103 ? 2.072 31.740 92.244 1.00 94.18 84 GLY A O 1
ATOM 576 N N . LEU A 1 104 ? 3.887 31.258 91.004 1.00 73.29 85 LEU A N 1
ATOM 577 C CA . LEU A 1 104 ? 3.165 30.338 90.142 1.00 74.99 85 LEU A CA 1
ATOM 578 C C . LEU A 1 104 ? 3.385 28.889 90.549 1.00 78.12 85 LEU A C 1
ATOM 579 O O . LEU A 1 104 ? 4.430 28.543 91.098 1.00 85.53 85 LEU A O 1
ATOM 584 N N . SER A 1 105 ? 2.392 28.052 90.263 1.00 76.23 86 SER A N 1
ATOM 585 C CA . SER A 1 105 ? 2.475 26.612 90.484 1.00 81.37 86 SER A CA 1
ATOM 586 C C . SER A 1 105 ? 3.643 25.960 89.752 1.00 85.85 86 SER A C 1
ATOM 587 O O . SER A 1 105 ? 4.077 26.437 88.704 1.00 86.37 86 SER A O 1
ATOM 590 N N . LEU A 1 106 ? 4.133 24.851 90.292 1.00 84.96 87 LEU A N 1
ATOM 591 C CA . LEU A 1 106 ? 5.218 24.109 89.660 1.00 83.89 87 LEU A CA 1
ATOM 592 C C . LEU A 1 106 ? 4.806 23.518 88.325 1.00 86.40 87 LEU A C 1
ATOM 593 O O . LEU A 1 106 ? 5.655 23.188 87.499 1.00 87.59 87 LEU A O 1
ATOM 598 N N . GLU A 1 107 ? 3.504 23.371 88.123 1.00 87.98 88 GLU A N 1
ATOM 599 C CA . GLU A 1 107 ? 3.008 22.760 86.904 1.00 88.12 88 GLU A CA 1
ATOM 600 C C . GLU A 1 107 ? 2.503 23.811 85.932 1.00 77.70 88 GLU A C 1
ATOM 601 O O . GLU A 1 107 ? 1.833 23.498 84.951 1.00 79.14 88 GLU A O 1
ATOM 607 N N . THR A 1 108 ? 2.822 25.062 86.220 1.00 73.40 89 THR A N 1
ATOM 608 C CA . THR A 1 108 ? 2.531 26.152 85.304 1.00 77.11 89 THR A CA 1
ATOM 609 C C . THR A 1 108 ? 3.261 25.939 83.984 1.00 77.56 89 THR A C 1
ATOM 610 O O . THR A 1 108 ? 4.434 25.567 83.973 1.00 78.20 89 THR A O 1
ATOM 614 N N . THR A 1 109 ? 2.555 26.150 82.877 1.00 77.44 90 THR A N 1
ATOM 615 C CA . THR A 1 109 ? 3.165 26.104 81.551 1.00 70.19 90 THR A CA 1
ATOM 616 C C . THR A 1 109 ? 3.548 27.517 81.123 1.00 68.44 90 THR A C 1
ATOM 617 O O . THR A 1 109 ? 2.698 28.409 81.050 1.00 68.61 90 THR A O 1
ATOM 621 N N . LEU A 1 110 ? 4.835 27.726 80.868 1.00 62.92 91 LEU A N 1
ATOM 622 C CA . LEU A 1 110 ? 5.329 29.048 80.491 1.00 61.22 91 LEU A CA 1
ATOM 623 C C . LEU A 1 110 ? 5.488 29.221 78.975 1.00 64.57 91 LEU A C 1
ATOM 624 O O . LEU A 1 110 ? 6.064 28.371 78.286 1.00 56.36 91 LEU A O 1
ATOM 629 N N . THR A 1 111 ? 4.987 30.333 78.453 1.00 62.46 92 THR A N 1
ATOM 630 C CA . THR A 1 111 ? 5.169 30.605 77.040 1.00 61.54 92 THR A CA 1
ATOM 631 C C . THR A 1 111 ? 6.359 31.539 76.849 1.00 59.19 92 THR A C 1
ATOM 632 O O . THR A 1 111 ? 6.400 32.658 77.372 1.00 54.62 92 THR A O 1
ATOM 636 N N . LEU A 1 112 ? 7.346 31.036 76.115 1.00 55.58 93 LEU A N 1
ATOM 637 C CA . LEU A 1 112 ? 8.601 31.740 75.912 1.00 50.67 93 LEU A CA 1
ATOM 638 C C . LEU A 1 112 ? 8.704 32.194 74.475 1.00 52.43 93 LEU A C 1
ATOM 639 O O . LEU A 1 112 ? 8.834 31.377 73.551 1.00 51.53 93 LEU A O 1
ATOM 644 N N . GLN A 1 113 ? 8.632 33.503 74.297 1.00 52.54 94 GLN A N 1
ATOM 645 C CA . GLN A 1 113 ? 8.781 34.090 72.989 1.00 54.94 94 GLN A CA 1
ATOM 646 C C . GLN A 1 113 ? 10.240 34.397 72.763 1.00 48.90 94 GLN A C 1
ATOM 647 O O . GLN A 1 113 ? 10.788 35.316 73.363 1.00 49.04 94 GLN A O 1
ATOM 653 N N . TYR A 1 114 ? 10.874 33.624 71.897 1.00 43.46 95 TYR A N 1
ATOM 654 C CA . TYR A 1 114 ? 12.290 33.818 71.673 1.00 44.36 95 TYR A CA 1
ATOM 655 C C . TYR A 1 114 ? 12.532 34.852 70.587 1.00 47.44 95 TYR A C 1
ATOM 656 O O . TYR A 1 114 ? 11.808 34.920 69.594 1.00 45.76 95 TYR A O 1
ATOM 665 N N . VAL A 1 115 ? 13.553 35.667 70.817 1.00 44.84 96 VAL A N 1
ATOM 666 C CA . VAL A 1 115 ? 13.959 36.721 69.899 1.00 54.25 96 VAL A CA 1
ATOM 667 C C . VAL A 1 115 ? 15.467 36.673 69.746 1.00 52.70 96 VAL A C 1
ATOM 668 O O . VAL A 1 115 ? 16.165 36.170 70.634 1.00 50.58 96 VAL A O 1
ATOM 672 N N . ARG A 1 116 ? 15.972 37.204 68.635 1.00 49.83 97 ARG A N 1
ATOM 673 C CA . ARG A 1 116 ? 17.409 37.405 68.476 1.00 53.08 97 ARG A CA 1
ATOM 674 C C . ARG A 1 116 ? 17.838 38.543 69.382 1.00 44.72 97 ARG A C 1
ATOM 675 O O . ARG A 1 116 ? 17.249 39.625 69.335 1.00 54.50 97 ARG A O 1
ATOM 683 N N . SER A 1 117 ? 18.872 38.312 70.177 1.00 49.97 98 SER A N 1
ATOM 684 C CA . SER A 1 117 ? 19.373 39.333 71.082 1.00 62.41 98 SER A CA 1
ATOM 685 C C . SER A 1 117 ? 20.418 40.226 70.412 1.00 69.05 98 SER A C 1
ATOM 686 O O . SER A 1 117 ? 21.033 39.844 69.416 1.00 64.35 98 SER A O 1
ATOM 689 N N . LEU A 1 118 ? 20.632 41.404 70.987 1.00 64.11 99 LEU A N 1
ATOM 690 C CA . LEU A 1 118 ? 21.605 42.357 70.468 1.00 60.07 99 LEU A CA 1
ATOM 691 C C . LEU A 1 118 ? 23.022 41.814 70.527 1.00 51.79 99 LEU A C 1
ATOM 692 O O . LEU A 1 118 ? 23.442 41.269 71.533 1.00 63.66 99 LEU A O 1
ATOM 697 N N . ILE A 1 119 ? 23.754 41.932 69.432 1.00 49.24 100 ILE A N 1
ATOM 698 C CA . ILE A 1 119 ? 25.181 41.660 69.467 1.00 57.12 100 ILE A CA 1
ATOM 699 C C . ILE A 1 119 ? 25.827 42.747 70.323 1.00 53.17 100 ILE A C 1
ATOM 700 O O . ILE A 1 119 ? 25.486 43.922 70.185 1.00 51.69 100 ILE A O 1
ATOM 705 N N . PRO A 1 120 ? 26.729 42.367 71.236 1.00 54.67 101 PRO A N 1
ATOM 706 C CA . PRO A 1 120 ? 27.317 43.413 72.080 1.00 55.43 101 PRO A CA 1
ATOM 707 C C . PRO A 1 120 ? 28.209 44.349 71.271 1.00 52.77 101 PRO A C 1
ATOM 708 O O . PRO A 1 120 ? 29.114 43.885 70.593 1.00 56.95 101 PRO A O 1
ATOM 712 N N . PRO A 1 121 ? 27.954 45.657 71.336 1.00 51.24 102 PRO A N 1
ATOM 713 C CA . PRO A 1 121 ? 28.844 46.628 70.701 1.00 54.57 102 PRO A CA 1
ATOM 714 C C . PRO A 1 121 ? 30.068 46.928 71.587 1.00 56.62 102 PRO A C 1
ATOM 715 O O . PRO A 1 121 ? 30.036 47.827 72.441 1.00 56.89 102 PRO A O 1
ATOM 719 N N .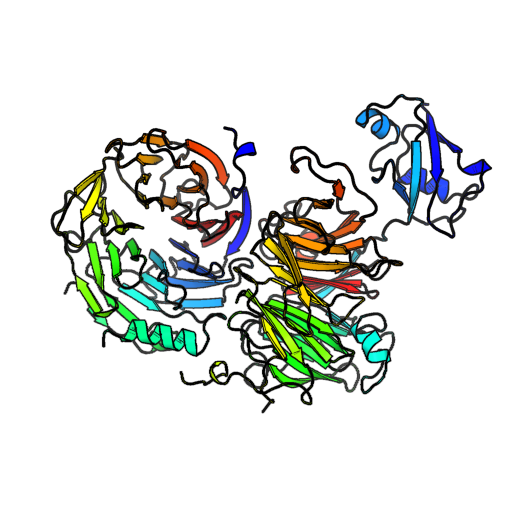 VAL A 1 122 ? 31.143 46.182 71.369 1.00 49.41 103 VAL A N 1
ATOM 720 C CA . VAL A 1 122 ? 32.363 46.346 72.154 1.00 52.16 103 VAL A CA 1
ATOM 721 C C . VAL A 1 122 ? 33.272 47.490 71.675 1.00 52.64 103 VAL A C 1
ATOM 722 O O . VAL A 1 122 ? 33.171 47.971 70.536 1.00 43.96 103 VAL A O 1
ATOM 726 N N . TYR A 1 123 ? 34.164 47.915 72.567 1.00 48.41 104 TYR A N 1
ATOM 727 C CA . TYR A 1 123 ? 35.051 49.048 72.312 1.00 45.95 104 TYR A CA 1
ATOM 728 C C . TYR A 1 123 ? 36.006 48.801 71.141 1.00 48.89 104 TYR A C 1
ATOM 729 O O . TYR A 1 123 ? 36.661 47.768 71.083 1.00 51.32 104 TYR A O 1
ATOM 738 N N . GLU A 1 124 ? 36.091 49.760 70.225 1.00 46.73 105 GLU A N 1
ATOM 739 C CA . GLU A 1 124 ? 37.014 49.655 69.103 1.00 55.33 105 GLU A CA 1
ATOM 740 C C . GLU A 1 124 ? 38.069 50.756 69.021 1.00 51.28 105 GLU A C 1
ATOM 741 O O . GLU A 1 124 ? 39.202 50.463 68.726 1.00 54.40 105 GLU A O 1
ATOM 747 N N . ALA A 1 125 ? 37.703 52.017 69.228 1.00 50.44 106 ALA A N 1
ATOM 748 C CA . ALA A 1 125 ? 38.665 53.099 68.988 1.00 53.87 106 ALA A CA 1
ATOM 749 C C . ALA A 1 125 ? 38.276 54.398 69.664 1.00 51.25 106 ALA A C 1
ATOM 750 O O . ALA A 1 125 ? 37.112 54.582 70.054 1.00 41.18 106 ALA A O 1
ATOM 752 N N . SER A 1 126 ? 39.245 55.306 69.778 1.00 42.07 107 SER A N 1
ATOM 753 C CA . SER A 1 126 ? 38.966 56.646 70.292 1.00 49.61 107 SER A CA 1
ATOM 754 C C . SER A 1 126 ? 39.601 57.719 69.418 1.00 41.23 107 SER A C 1
ATOM 755 O O . SER A 1 126 ? 40.750 57.601 69.047 1.00 44.37 107 SER A O 1
ATOM 758 N N . PHE A 1 127 ? 38.858 58.780 69.127 1.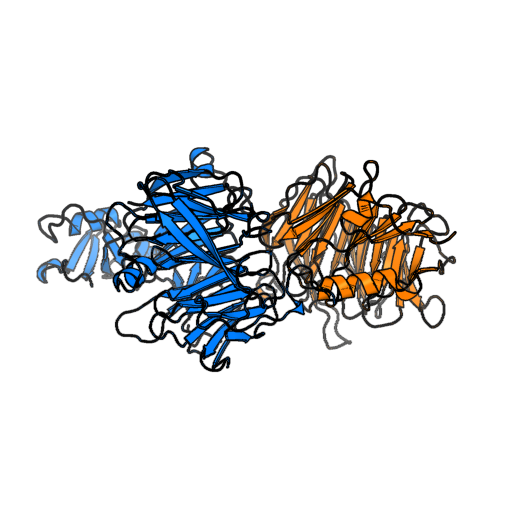00 40.74 108 PHE A N 1
ATOM 759 C CA . PHE A 1 127 ? 39.393 59.906 68.374 1.00 45.24 108 PHE A CA 1
ATOM 760 C C . PHE A 1 127 ? 39.701 61.024 69.356 1.00 47.28 108 PHE A C 1
ATOM 761 O O . PHE A 1 127 ? 38.778 61.694 69.842 1.00 40.08 108 PHE A O 1
ATOM 769 N N . GLU A 1 128 ? 40.994 61.236 69.598 1.00 47.42 109 GLU A N 1
ATOM 770 C CA . GLU A 1 128 ? 41.437 62.153 70.646 1.00 54.90 109 GLU A CA 1
ATOM 771 C C . GLU A 1 128 ? 41.286 63.627 70.270 1.00 52.28 109 GLU A C 1
ATOM 772 O O . GLU A 1 128 ? 41.628 64.048 69.174 1.00 46.63 109 GLU A O 1
ATOM 778 N N . HIS A 1 129 ? 40.757 64.405 71.212 1.00 49.54 110 HIS A N 1
ATOM 779 C CA . HIS A 1 129 ? 40.567 65.853 71.045 1.00 42.86 110 HIS A CA 1
ATOM 780 C C . HIS A 1 129 ? 41.288 66.625 72.157 1.00 42.42 110 HIS A C 1
ATOM 781 O O . HIS A 1 129 ? 41.578 66.063 73.201 1.00 43.51 110 HIS A O 1
ATOM 788 N N . ASP A 1 130 ? 41.535 67.918 71.935 1.00 46.94 111 ASP A N 1
ATOM 789 C CA . ASP A 1 130 ? 42.139 68.789 72.947 1.00 49.22 111 ASP A CA 1
ATOM 790 C C . ASP A 1 130 ? 41.144 69.244 74.011 1.00 48.28 111 ASP A C 1
ATOM 791 O O . ASP A 1 130 ? 41.531 69.570 75.123 1.00 48.49 111 ASP A O 1
ATOM 796 N N . ASP A 1 131 ? 39.869 69.288 73.639 1.00 45.87 112 ASP A N 1
ATOM 797 C CA . ASP A 1 131 ? 38.819 69.863 74.471 1.00 46.75 112 ASP A CA 1
ATOM 798 C C . ASP A 1 131 ? 37.567 68.968 74.432 1.00 40.77 112 ASP A C 1
ATOM 799 O O . ASP A 1 131 ? 37.520 67.980 73.695 1.00 41.13 112 ASP A O 1
ATOM 804 N N . TRP A 1 132 ? 36.562 69.313 75.228 1.00 41.70 113 TRP A N 1
ATOM 805 C CA . TRP A 1 132 ? 35.307 68.563 75.276 1.00 37.01 113 TRP A CA 1
ATOM 806 C C . TRP A 1 132 ? 34.638 68.404 73.911 1.00 35.34 113 TRP A C 1
ATOM 807 O O . TRP A 1 132 ? 34.530 69.362 73.157 1.00 37.81 113 TRP A O 1
ATOM 818 N N . VAL A 1 133 ? 34.148 67.205 73.618 1.00 34.48 114 VAL A N 1
ATOM 819 C CA . VAL A 1 133 ? 33.393 66.980 72.366 1.00 33.07 114 VAL A CA 1
ATOM 820 C C . VAL A 1 133 ? 31.874 67.145 72.636 1.00 41.05 114 VAL A C 1
ATOM 821 O O . VAL A 1 133 ? 31.313 66.452 73.478 1.00 38.42 114 VAL A O 1
ATOM 825 N N . SER A 1 134 ? 31.230 68.075 71.941 1.00 35.06 115 SER A N 1
ATOM 826 C CA . SER A 1 134 ? 29.827 68.425 72.200 1.00 34.16 115 SER A CA 1
ATOM 827 C C . SER A 1 134 ? 28.832 67.724 71.273 1.00 38.35 115 SER A C 1
ATOM 828 O O . SER A 1 134 ? 27.620 67.663 71.560 1.00 34.78 115 SER A O 1
ATOM 831 N N . ALA A 1 135 ? 29.341 67.210 70.157 1.00 33.40 116 ALA A N 1
ATOM 832 C CA . ALA A 1 135 ? 28.471 66.644 69.127 1.00 29.73 116 ALA A CA 1
ATOM 833 C C . ALA A 1 135 ? 29.237 65.721 68.194 1.00 34.17 116 ALA A C 1
ATOM 834 O O . ALA A 1 135 ? 30.421 65.941 67.891 1.00 38.32 116 ALA A O 1
ATOM 836 N N . VAL A 1 136 ? 28.545 64.676 67.745 1.00 35.37 117 VAL A N 1
ATOM 837 C CA A VAL A 1 136 ? 29.107 63.727 66.797 0.49 35.07 117 VAL A CA 1
ATOM 838 C CA B VAL A 1 136 ? 29.099 63.695 66.818 0.51 34.82 117 VAL A CA 1
ATOM 839 C C . VAL A 1 136 ? 28.034 63.400 65.748 1.00 38.35 117 VAL A C 1
ATOM 840 O O . VAL A 1 136 ? 26.840 63.405 66.048 1.00 32.74 117 VAL A O 1
ATOM 847 N N . ASP A 1 137 ? 28.442 63.174 64.498 1.00 31.60 118 ASP A N 1
ATOM 848 C CA . ASP A 1 137 ? 27.472 62.714 63.492 1.00 33.16 118 ASP A CA 1
ATOM 849 C C . ASP A 1 137 ? 28.220 61.808 62.508 1.00 33.35 118 ASP A C 1
ATOM 850 O O . ASP A 1 137 ? 29.443 61.858 62.424 1.00 36.57 118 ASP A O 1
ATOM 855 N N . VAL A 1 138 ? 27.492 60.961 61.792 1.00 37.49 119 VAL A N 1
ATOM 856 C CA . VAL A 1 138 ? 28.118 60.015 60.878 1.00 36.67 119 VAL A CA 1
ATOM 857 C C . VAL A 1 138 ? 27.569 60.129 59.457 1.00 41.49 119 VAL A C 1
ATOM 858 O O . VAL A 1 138 ? 26.341 60.149 59.240 1.00 37.31 119 VAL A O 1
ATOM 862 N N . LEU A 1 139 ? 28.501 60.233 58.505 1.00 44.31 120 LEU A N 1
ATOM 863 C CA . LEU A 1 139 ? 28.210 60.156 57.089 1.00 42.29 120 LEU A CA 1
ATOM 864 C C . LEU A 1 139 ? 28.534 58.748 56.574 1.00 46.23 120 LEU A C 1
ATOM 865 O O . LEU A 1 139 ? 29.700 58.386 56.454 1.00 46.06 120 LEU A O 1
ATOM 870 N N . SER A 1 140 ? 27.504 57.949 56.298 1.00 41.48 121 SER A N 1
ATOM 871 C CA . SER A 1 140 ? 27.689 56.656 55.619 1.00 45.64 121 SER A CA 1
ATOM 872 C C . SER A 1 140 ? 26.643 56.493 54.520 1.00 46.41 121 SER A C 1
ATOM 873 O O . SER A 1 140 ? 25.707 57.282 54.438 1.00 50.31 121 SER A O 1
ATOM 876 N N . ALA A 1 141 ? 26.768 55.461 53.696 1.00 44.69 122 ALA A N 1
ATOM 877 C CA . ALA A 1 141 ? 25.816 55.300 52.600 1.00 52.41 122 ALA A CA 1
ATOM 878 C C . ALA A 1 141 ? 24.404 55.124 53.154 1.00 55.92 122 ALA A C 1
ATOM 879 O O . ALA A 1 141 ? 23.428 55.502 52.512 1.00 56.93 122 ALA A O 1
ATOM 881 N N . THR A 1 142 ? 24.299 54.594 54.369 1.00 49.02 123 THR A N 1
ATOM 882 C CA . THR A 1 142 ? 22.987 54.316 54.942 1.00 47.43 123 THR A CA 1
ATOM 883 C C . THR A 1 142 ? 22.545 55.334 55.980 1.00 48.15 123 THR A C 1
ATOM 884 O O . THR A 1 142 ? 21.462 55.208 56.541 1.00 50.32 123 THR A O 1
ATOM 888 N N . SER A 1 143 ? 23.375 56.333 56.259 1.00 46.01 124 SER A N 1
ATOM 889 C CA . SER A 1 143 ? 22.986 57.375 57.211 1.00 41.02 124 SER A CA 1
ATOM 890 C C . SER A 1 143 ? 21.973 58.299 56.525 1.00 40.66 124 SER A C 1
ATOM 891 O O . SER A 1 143 ? 21.810 58.228 55.298 1.00 43.17 124 SER A O 1
ATOM 894 N N . PRO A 1 144 ? 21.284 59.165 57.299 1.00 41.86 125 PRO A N 1
ATOM 895 C CA . PRO A 1 144 ? 20.340 60.088 56.644 1.00 44.55 125 PRO A CA 1
ATOM 896 C C . PRO A 1 144 ? 20.989 60.993 55.586 1.00 41.15 125 PRO A C 1
ATOM 897 O O . PRO A 1 144 ? 20.403 61.231 54.538 1.00 44.64 125 PRO A O 1
ATOM 901 N N . ALA A 1 145 ? 22.187 61.492 55.860 1.00 38.58 126 ALA A N 1
ATOM 902 C CA . ALA A 1 145 ? 22.882 62.359 54.912 1.00 40.83 126 ALA A CA 1
ATOM 903 C C . ALA A 1 145 ? 23.363 61.589 53.684 1.00 39.27 126 ALA A C 1
ATOM 904 O O . ALA A 1 145 ? 23.390 62.138 52.585 1.00 46.51 126 ALA A O 1
ATOM 906 N N . GLY A 1 146 ? 23.765 60.335 53.876 1.00 42.01 127 GLY A N 1
ATOM 907 C CA . GLY A 1 146 ? 24.094 59.472 52.746 1.00 43.38 127 GLY A CA 1
ATOM 908 C C . GLY A 1 146 ? 22.908 59.257 51.817 1.00 44.64 127 GLY A C 1
ATOM 909 O O . GLY A 1 146 ? 23.022 59.407 50.598 1.00 52.18 127 GLY A O 1
ATOM 910 N N . ARG A 1 147 ? 21.760 58.911 52.395 1.00 45.58 128 ARG A N 1
ATOM 911 C CA . ARG A 1 147 ? 20.545 58.717 51.609 1.00 50.55 128 ARG A CA 1
ATOM 912 C C . ARG A 1 147 ? 20.127 60.009 50.910 1.00 53.70 128 ARG A C 1
ATOM 913 O O . ARG A 1 147 ? 19.683 59.974 49.768 1.00 55.32 128 ARG A O 1
ATOM 921 N N . TRP A 1 148 ? 20.287 61.155 51.571 1.00 46.48 129 TRP A N 1
ATOM 922 C CA . TRP A 1 148 ? 19.912 62.415 50.929 1.00 51.01 129 TRP A CA 1
ATOM 923 C C . TRP A 1 148 ? 20.890 62.747 49.811 1.00 50.70 129 TRP A C 1
ATOM 924 O O . TRP A 1 148 ? 20.566 63.501 48.905 1.00 59.17 129 TRP A O 1
ATOM 935 N N . SER A 1 149 ? 22.093 62.189 49.906 1.00 45.13 130 SER A N 1
ATOM 936 C CA . SER A 1 149 ? 23.120 62.374 48.898 1.00 48.20 130 SER A CA 1
ATOM 937 C C . SER A 1 149 ? 22.868 61.416 47.722 1.00 53.99 130 SER A C 1
ATOM 938 O O . SER A 1 149 ? 23.122 61.760 46.589 1.00 64.15 130 SER A O 1
ATOM 941 N N . SER A 1 150 ? 22.335 60.230 48.014 1.00 64.29 131 SER A N 1
ATOM 942 C CA . SER A 1 150 ? 22.034 59.217 46.999 1.00 75.59 131 SER A CA 1
ATOM 943 C C . SER A 1 150 ? 21.092 59.725 45.917 1.00 90.84 131 SER A C 1
ATOM 944 O O . SER A 1 150 ? 21.004 59.141 44.835 1.00 94.75 131 SER A O 1
ATOM 947 N N . ALA A 1 151 ? 20.381 60.806 46.221 1.00 92.78 132 ALA A N 1
ATOM 948 C CA . ALA A 1 151 ? 19.651 61.542 45.208 1.00 95.84 132 ALA A CA 1
ATOM 949 C C . ALA A 1 151 ? 20.622 61.967 44.112 1.00 103.64 132 ALA A C 1
ATOM 950 O O . ALA A 1 151 ? 20.236 62.098 42.948 1.00 105.36 132 ALA A O 1
ATOM 952 N N . ALA A 1 152 ? 21.883 62.171 44.502 1.00 104.50 133 ALA A N 1
ATOM 953 C CA . ALA A 1 152 ? 22.960 62.539 43.585 1.00 110.20 133 ALA A CA 1
ATOM 954 C C . ALA A 1 152 ? 22.687 63.900 42.972 1.00 117.55 133 ALA A C 1
ATOM 955 O O . ALA A 1 152 ? 23.262 64.263 41.946 1.00 123.34 133 ALA A O 1
ATOM 957 N N . ASN A 1 153 ? 21.799 64.649 43.612 1.00 112.96 134 ASN A N 1
ATOM 958 C CA . ASN A 1 153 ? 21.402 65.952 43.113 1.00 102.68 134 ASN A CA 1
ATOM 959 C C . ASN A 1 153 ? 22.357 67.015 43.624 1.00 93.94 134 ASN A C 1
ATOM 960 O O . ASN A 1 153 ? 22.046 67.728 44.574 1.00 98.37 134 ASN A O 1
ATOM 965 N N . SER A 1 154 ? 23.523 67.076 42.983 1.00 89.99 135 SER A N 1
ATOM 966 C CA . SER A 1 154 ? 24.635 67.975 43.311 1.00 89.54 135 SER A CA 1
ATOM 967 C C . SER A 1 154 ? 25.453 67.494 44.507 1.00 88.92 135 SER A C 1
ATOM 968 O O . SER A 1 154 ? 26.479 68.085 44.840 1.00 97.90 135 SER A O 1
ATOM 971 N N . SER A 1 155 ? 25.002 66.429 45.155 1.00 83.40 136 SER A N 1
ATOM 972 C CA . SER A 1 155 ? 25.793 65.798 46.208 1.00 73.96 136 SER A CA 1
ATOM 973 C C . SER A 1 155 ? 26.175 64.400 45.774 1.00 69.72 136 SER A C 1
ATOM 974 O O . SER A 1 155 ? 25.318 63.609 45.391 1.00 76.21 136 SER A O 1
ATOM 977 N N . ALA A 1 156 ? 27.467 64.104 45.832 1.00 64.66 137 ALA A N 1
ATOM 978 C CA . ALA A 1 156 ? 27.964 62.794 45.433 1.00 61.73 137 ALA A CA 1
ATOM 979 C C . ALA A 1 156 ? 27.600 61.754 46.470 1.00 58.11 137 ALA A C 1
ATOM 980 O O . ALA A 1 156 ? 27.623 62.029 47.677 1.00 57.60 137 ALA A O 1
ATOM 982 N N . ALA A 1 157 ? 27.270 60.560 45.993 1.00 52.96 138 ALA A N 1
ATOM 983 C CA . ALA A 1 157 ? 26.969 59.425 46.857 1.00 58.45 138 ALA A CA 1
ATOM 984 C C . ALA A 1 157 ? 28.154 59.033 47.735 1.00 58.35 138 ALA A C 1
ATOM 985 O O . ALA A 1 157 ? 29.307 59.232 47.356 1.00 57.94 138 ALA A O 1
ATOM 987 N N . VAL A 1 158 ? 27.866 58.457 48.901 1.00 57.32 139 VAL A N 1
ATOM 988 C CA . VAL A 1 158 ? 28.926 57.985 49.778 1.00 52.82 139 VAL A CA 1
ATOM 989 C C . VAL A 1 158 ? 29.409 56.611 49.358 1.00 63.13 139 VAL A C 1
ATOM 990 O O . VAL A 1 158 ? 28.641 55.647 49.372 1.00 67.24 139 VAL A O 1
ATOM 994 N N . GLN A 1 159 ? 30.684 56.525 48.990 1.00 64.04 140 GLN A N 1
ATOM 995 C CA . GLN A 1 159 ? 31.284 55.243 48.642 1.00 75.38 140 GLN A CA 1
ATOM 996 C C . GLN A 1 159 ? 31.530 54.432 49.901 1.00 79.22 140 GLN A C 1
ATOM 997 O O . GLN A 1 159 ? 31.968 54.979 50.914 1.00 73.32 140 GLN A O 1
ATOM 1003 N N . PRO A 1 160 ? 31.214 53.131 49.854 1.00 84.33 141 PRO A N 1
ATOM 1004 C CA . PRO A 1 160 ? 31.581 52.209 50.931 1.00 83.39 141 PRO A CA 1
ATOM 1005 C C . PRO A 1 160 ? 33.083 52.254 51.222 1.00 75.20 141 PRO A C 1
ATOM 1006 O O . PRO A 1 160 ? 33.889 52.326 50.297 1.00 71.21 141 PRO A O 1
ATOM 1010 N N . GLY A 1 161 ? 33.444 52.245 52.501 1.00 74.14 142 GLY A N 1
ATOM 1011 C CA . GLY A 1 161 ? 34.832 52.360 52.906 1.00 78.06 142 GLY A CA 1
ATOM 1012 C C . GLY A 1 161 ? 35.295 53.794 53.085 1.00 73.82 142 GLY A C 1
ATOM 1013 O O . GLY A 1 161 ? 36.400 54.041 53.554 1.00 74.39 142 GLY A O 1
ATOM 1014 N N . GLN A 1 162 ? 34.449 54.749 52.722 1.00 67.89 143 GLN A N 1
ATOM 1015 C CA . GLN A 1 162 ? 34.846 56.149 52.780 1.00 66.30 143 GLN A CA 1
ATOM 1016 C C . GLN A 1 162 ? 33.862 56.947 53.649 1.00 58.88 143 GLN A C 1
ATOM 1017 O O . GLN A 1 162 ? 33.558 58.109 53.395 1.00 56.77 143 GLN A O 1
ATOM 1023 N N . GLU A 1 163 ? 33.382 56.299 54.698 1.00 51.98 144 GLU A N 1
ATOM 1024 C CA . GLU A 1 163 ? 32.557 56.954 55.690 1.00 51.27 144 GLU A CA 1
ATOM 1025 C C . GLU A 1 163 ? 33.347 58.051 56.408 1.00 48.92 144 GLU A C 1
ATOM 1026 O O . GLU A 1 163 ? 34.583 58.035 56.439 1.00 50.74 144 GLU A O 1
ATOM 1032 N N . ARG A 1 164 ? 32.618 59.014 56.958 1.00 44.21 145 ARG A N 1
ATOM 1033 C CA . ARG A 1 164 ? 33.218 60.147 57.645 1.00 39.43 145 ARG A CA 1
ATOM 1034 C C . ARG A 1 164 ? 32.499 60.381 58.969 1.00 41.85 145 ARG A C 1
ATOM 1035 O O . ARG A 1 164 ? 31.283 60.187 59.077 1.00 45.37 145 ARG A O 1
ATOM 1043 N N . VAL A 1 165 ? 33.251 60.802 59.975 1.00 41.78 146 VAL A N 1
ATOM 1044 C CA . VAL A 1 165 ? 32.676 61.117 61.276 1.00 36.53 146 VAL A CA 1
ATOM 1045 C C . VAL A 1 165 ? 32.914 62.597 61.550 1.00 39.52 146 VAL A C 1
ATOM 1046 O O . VAL A 1 165 ? 34.042 63.116 61.392 1.00 42.04 146 VAL A O 1
ATOM 1050 N N . LEU A 1 166 ? 31.841 63.285 61.887 1.00 37.75 147 LEU A N 1
ATOM 1051 C CA . LEU A 1 166 ? 31.898 64.691 62.239 1.00 36.23 147 LEU A CA 1
ATOM 1052 C C . LEU A 1 166 ? 32.005 64.827 63.755 1.00 39.86 147 LEU A C 1
ATOM 1053 O O . LEU A 1 166 ? 31.228 64.201 64.455 1.00 38.81 147 LEU A O 1
ATOM 1058 N N . SER A 1 167 ? 32.950 65.616 64.260 1.00 33.26 148 SER A N 1
ATOM 1059 C CA . SER A 1 167 ? 32.919 66.029 65.676 1.00 33.79 148 SER A CA 1
ATOM 1060 C C . SER A 1 167 ? 32.909 67.540 65.813 1.00 39.51 148 SER A C 1
ATOM 1061 O O . SER A 1 167 ? 33.502 68.270 65.003 1.00 40.00 148 SER A O 1
ATOM 1064 N N . ALA A 1 168 ? 32.192 68.002 66.824 1.00 33.55 149 ALA A N 1
ATOM 1065 C CA . ALA A 1 168 ? 32.166 69.412 67.199 1.00 34.43 149 ALA A CA 1
ATOM 1066 C C . ALA A 1 168 ? 32.738 69.513 68.597 1.00 38.67 149 ALA A C 1
ATOM 1067 O O . ALA A 1 168 ? 32.539 68.614 69.413 1.00 34.27 149 ALA A O 1
ATOM 1069 N N . SER A 1 169 ? 33.425 70.609 68.879 1.00 36.01 150 SER A N 1
ATOM 1070 C CA . SER A 1 169 ? 34.123 70.738 70.142 1.00 36.04 150 SER A CA 1
ATOM 1071 C C . SER A 1 169 ? 33.751 72.032 70.859 1.00 37.78 150 SER A C 1
ATOM 1072 O O . SER A 1 169 ? 33.372 73.033 70.237 1.00 35.40 150 SER A O 1
ATOM 1075 N N . TYR A 1 170 ? 33.844 72.004 72.177 1.00 34.77 151 TYR A N 1
ATOM 1076 C CA . TYR A 1 170 ? 33.791 73.232 72.966 1.00 41.34 151 TYR A CA 1
ATOM 1077 C C . TYR A 1 170 ? 34.927 74.222 72.633 1.00 39.04 151 TYR A C 1
ATOM 1078 O O . TYR A 1 170 ? 34.891 75.368 73.088 1.00 40.77 151 TYR A O 1
ATOM 1087 N N . ASP A 1 171 ? 35.931 73.791 71.867 1.00 39.79 152 ASP A N 1
ATOM 1088 C CA . ASP A 1 171 ? 36.998 74.717 71.449 1.00 43.50 152 ASP A CA 1
ATOM 1089 C C . ASP A 1 171 ? 36.559 75.544 70.239 1.00 40.63 152 ASP A C 1
ATOM 1090 O O . ASP A 1 171 ? 37.300 76.384 69.762 1.00 41.32 152 ASP A O 1
ATOM 1095 N N . GLY A 1 172 ? 35.357 75.286 69.734 1.00 41.30 153 GLY A N 1
ATOM 1096 C CA . GLY A 1 172 ? 34.822 76.103 68.661 1.00 39.73 153 GLY A CA 1
ATOM 1097 C C . GLY A 1 172 ? 35.097 75.593 67.252 1.00 47.45 153 GLY A C 1
ATOM 1098 O O . GLY A 1 172 ? 34.795 76.286 66.283 1.00 39.04 153 GLY A O 1
ATOM 1099 N N . LEU A 1 173 ? 35.647 74.384 67.130 1.00 37.49 154 LEU A N 1
ATOM 1100 C CA . LEU A 1 173 ? 36.019 73.838 65.824 1.00 38.60 154 LEU A CA 1
ATOM 1101 C C . LEU A 1 173 ? 35.297 72.530 65.491 1.00 40.31 154 LEU A C 1
ATOM 1102 O O . LEU A 1 173 ? 35.034 71.701 66.374 1.00 39.44 154 LEU A O 1
ATOM 1107 N N . LEU A 1 174 ? 34.960 72.381 64.214 1.00 38.57 155 LEU A N 1
ATOM 1108 C CA . LEU A 1 174 ? 34.468 71.138 63.637 1.00 38.50 155 LEU A CA 1
ATOM 1109 C C . LEU A 1 174 ? 35.621 70.339 63.084 1.00 40.52 155 LEU A C 1
ATOM 1110 O O . LEU A 1 174 ? 36.570 70.920 62.541 1.00 42.14 155 LEU A O 1
ATOM 1115 N N . ARG A 1 175 ? 35.521 69.016 63.175 1.00 37.71 156 ARG A N 1
ATOM 1116 C CA . ARG A 1 175 ? 36.550 68.132 62.625 1.00 35.44 156 ARG A CA 1
ATOM 1117 C C . ARG A 1 175 ? 35.882 66.964 61.919 1.00 41.62 156 ARG A C 1
ATOM 1118 O O . ARG A 1 175 ? 34.849 66.471 62.357 1.00 39.87 156 ARG A O 1
ATOM 1126 N N . ILE A 1 176 ? 36.472 66.575 60.796 1.00 40.37 157 ILE A N 1
ATOM 1127 C CA . ILE A 1 176 ? 36.013 65.465 59.995 1.00 43.01 157 ILE A CA 1
ATOM 1128 C C . ILE A 1 176 ? 37.077 64.375 60.024 1.00 37.36 157 ILE A C 1
ATOM 1129 O O . ILE A 1 176 ? 38.247 64.631 59.759 1.00 42.37 157 ILE A O 1
ATOM 1134 N N . TRP A 1 177 ? 36.652 63.175 60.378 1.00 39.34 158 TRP A N 1
ATOM 1135 C CA . TRP A 1 177 ? 37.525 62.033 60.582 1.00 43.06 158 TRP A CA 1
ATOM 1136 C C . TRP A 1 177 ? 37.181 60.946 59.580 1.00 44.11 158 TRP A C 1
ATOM 1137 O O . TRP A 1 177 ? 36.017 60.808 59.214 1.00 42.15 158 TRP A O 1
ATOM 1148 N N . ASN A 1 178 ? 38.154 60.152 59.142 1.00 49.11 159 ASN A N 1
ATOM 1149 C CA . ASN A 1 178 ? 37.757 58.931 58.446 1.00 49.01 159 ASN A CA 1
ATOM 1150 C C . ASN A 1 178 ? 37.520 57.883 59.527 1.00 56.19 159 ASN A C 1
ATOM 1151 O O . ASN A 1 178 ? 37.655 58.186 60.710 1.00 56.94 159 ASN A O 1
ATOM 1156 N N . ALA A 1 179 ? 37.122 56.677 59.144 1.00 64.98 160 ALA A N 1
ATOM 1157 C CA . ALA A 1 179 ? 36.763 55.671 60.136 1.00 70.77 160 ALA A CA 1
ATOM 1158 C C . ALA A 1 179 ? 37.993 55.155 60.869 1.00 71.82 160 ALA A C 1
ATOM 1159 O O . ALA A 1 179 ? 37.887 54.668 61.991 1.00 76.77 160 ALA A O 1
ATOM 1161 N N . SER A 1 180 ? 39.157 55.263 60.239 1.00 71.24 161 SER A N 1
ATOM 1162 C CA . SER A 1 180 ? 40.388 54.766 60.844 1.00 75.52 161 SER A CA 1
ATOM 1163 C C . SER A 1 180 ? 40.940 55.744 61.882 1.00 77.01 161 SER A C 1
ATOM 1164 O O . SER A 1 180 ? 41.919 55.443 62.565 1.00 82.24 161 SER A O 1
ATOM 1167 N N . GLY A 1 181 ? 40.322 56.919 61.986 1.00 65.34 162 GLY A N 1
ATOM 1168 C CA . GLY A 1 181 ? 40.652 57.858 63.046 1.00 61.37 162 GLY A CA 1
ATOM 1169 C C . GLY A 1 181 ? 41.674 58.937 62.734 1.00 61.15 162 GLY A C 1
ATOM 1170 O O . GLY A 1 181 ? 42.322 59.453 63.646 1.00 60.54 162 GLY A O 1
ATOM 1171 N N . SER A 1 182 ? 41.828 59.278 61.456 1.00 51.48 163 SER A N 1
ATOM 1172 C CA . SER A 1 182 ? 42.664 60.402 61.077 1.00 50.17 163 SER A CA 1
ATOM 1173 C C . SER A 1 182 ? 41.798 61.622 60.837 1.00 46.44 163 SER A C 1
ATOM 1174 O O . SER A 1 182 ? 40.742 61.506 60.223 1.00 53.47 163 SER A O 1
ATOM 1177 N N . VAL A 1 183 ? 42.232 62.794 61.299 1.00 44.58 164 VAL A N 1
ATOM 1178 C CA . VAL A 1 183 ? 41.517 64.024 60.965 1.00 55.59 164 VAL A CA 1
ATOM 1179 C C . VAL A 1 183 ? 41.765 64.414 59.513 1.00 55.39 164 VAL A C 1
ATOM 1180 O O . VAL A 1 183 ? 42.897 64.574 59.097 1.00 52.43 164 VAL A O 1
ATOM 1184 N N . ILE A 1 184 ? 40.690 64.585 58.758 1.00 52.80 165 ILE A N 1
ATOM 1185 C CA . ILE A 1 184 ? 40.796 64.918 57.351 1.00 56.85 165 ILE A CA 1
ATOM 1186 C C . ILE A 1 184 ? 40.641 66.415 57.183 1.00 55.36 165 ILE A C 1
ATOM 1187 O O . ILE A 1 184 ? 41.279 67.013 56.332 1.00 52.79 165 ILE A O 1
ATOM 1192 N N . ALA A 1 185 ? 39.814 67.035 58.017 1.00 52.96 166 ALA A N 1
ATOM 1193 C CA . ALA A 1 185 ? 39.611 68.476 57.907 1.00 53.69 166 ALA A CA 1
ATOM 1194 C C . ALA A 1 185 ? 39.221 69.094 59.244 1.00 50.51 166 ALA A C 1
ATOM 1195 O O . ALA A 1 185 ? 38.597 68.439 60.077 1.00 47.94 166 ALA A O 1
ATOM 1197 N N . THR A 1 186 ? 39.593 70.359 59.423 1.00 46.12 167 THR A N 1
ATOM 1198 C CA . THR A 1 186 ? 39.240 71.151 60.605 1.00 51.56 167 THR A CA 1
ATOM 1199 C C . THR A 1 186 ? 38.640 72.487 60.168 1.00 52.37 167 THR A C 1
ATOM 1200 O O . THR A 1 186 ? 39.203 73.148 59.295 1.00 52.50 167 THR A O 1
ATOM 1204 N N . SER A 1 187 ? 37.512 72.895 60.754 1.00 46.42 168 SER A N 1
ATOM 1205 C CA . SER A 1 187 ? 36.915 74.177 60.377 1.00 46.07 168 SER A CA 1
ATOM 1206 C C . SER A 1 187 ? 37.846 75.351 60.748 1.00 46.87 168 SER A C 1
ATOM 1207 O O . SER A 1 187 ? 38.671 75.240 61.654 1.00 48.34 168 SER A O 1
ATOM 1210 N N . PRO A 1 188 ? 37.743 76.462 60.007 1.00 48.89 169 PRO A N 1
ATOM 1211 C CA . PRO A 1 188 ? 38.451 77.702 60.346 1.00 49.11 169 PRO A CA 1
ATOM 1212 C C . PRO A 1 188 ? 38.101 78.252 61.732 1.00 48.07 169 PRO A C 1
ATOM 1213 O O . PRO A 1 188 ? 37.013 78.006 62.253 1.00 45.89 169 PRO A O 1
ATOM 1217 N N . SER A 1 189 ? 39.023 79.007 62.318 1.00 45.58 170 SER A N 1
ATOM 1218 C CA . SER A 1 189 ? 38.784 79.643 63.608 1.00 49.26 170 SER A CA 1
ATOM 1219 C C . SER A 1 189 ? 37.880 80.864 63.463 1.00 50.09 170 SER A C 1
ATOM 1220 O O . SER A 1 189 ? 37.544 81.276 62.343 1.00 49.53 170 SER A O 1
ATOM 1223 N N . GLY A 1 190 ? 37.509 81.448 64.598 1.00 50.00 171 GLY A N 1
ATOM 1224 C CA . GLY A 1 190 ? 36.683 82.642 64.626 1.00 48.94 171 GLY A CA 1
ATOM 1225 C C . GLY A 1 190 ? 37.270 83.822 63.856 1.00 53.30 171 GLY A C 1
ATOM 1226 O O . GLY A 1 190 ? 36.534 84.673 63.365 1.00 52.77 171 GLY A O 1
ATOM 1227 N N . SER A 1 191 ? 38.594 83.868 63.753 1.00 51.11 172 SER A N 1
ATOM 1228 C CA . SER A 1 191 ? 39.293 84.911 62.994 1.00 59.12 172 SER A CA 1
ATOM 1229 C C . SER A 1 191 ? 39.178 84.748 61.484 1.00 60.87 172 SER A C 1
ATOM 1230 O O . SER A 1 191 ? 39.486 85.669 60.737 1.00 66.24 172 SER A O 1
ATOM 1233 N N . HIS A 1 192 ? 38.748 83.572 61.034 1.00 55.05 173 HIS A N 1
ATOM 1234 C CA . HIS A 1 192 ? 38.663 83.284 59.610 1.00 55.99 173 HIS A CA 1
ATOM 1235 C C . HIS A 1 192 ? 37.288 82.747 59.209 1.00 53.32 173 HIS A C 1
ATOM 1236 O O . HIS A 1 192 ? 37.179 81.853 58.370 1.00 51.49 173 HIS A O 1
ATOM 1243 N N . GLY A 1 193 ? 36.243 83.300 59.815 1.00 45.54 174 GLY A N 1
ATOM 1244 C CA . GLY A 1 193 ? 34.886 82.998 59.399 1.00 49.91 174 GLY A CA 1
ATOM 1245 C C . GLY A 1 193 ? 34.229 81.826 60.104 1.00 51.70 174 GLY A C 1
ATOM 1246 O O . GLY A 1 193 ? 33.085 81.470 59.790 1.00 56.91 174 GLY A O 1
ATOM 1247 N N . GLY A 1 194 ? 34.937 81.221 61.053 1.00 48.15 175 GLY A N 1
ATOM 1248 C CA . GLY A 1 194 ? 34.388 80.096 61.799 1.00 45.28 175 GLY A CA 1
ATOM 1249 C C . GLY A 1 194 ? 33.572 80.529 63.007 1.00 43.45 175 GLY A C 1
ATOM 1250 O O . GLY A 1 194 ? 33.344 81.721 63.203 1.00 41.08 175 GLY A O 1
ATOM 1251 N N . HIS A 1 195 ? 33.133 79.572 63.827 1.00 42.68 176 HIS A N 1
ATOM 1252 C CA . HIS A 1 195 ? 32.473 79.929 65.087 1.00 38.85 176 HIS A CA 1
ATOM 1253 C C . HIS A 1 195 ? 33.419 80.721 65.985 1.00 43.00 176 HIS A C 1
ATOM 1254 O O . HIS A 1 195 ? 34.623 80.500 65.974 1.00 42.36 176 HIS A O 1
ATOM 1261 N N . THR A 1 196 ? 32.850 81.639 66.757 1.00 42.65 177 THR A N 1
ATOM 1262 C CA . THR A 1 196 ? 33.615 82.515 67.629 1.00 45.53 177 THR A CA 1
ATOM 1263 C C . THR A 1 196 ? 33.453 82.099 69.107 1.00 43.70 177 THR A C 1
ATOM 1264 O O . THR A 1 196 ? 33.891 82.795 69.997 1.00 42.93 177 THR A O 1
ATOM 1268 N N . ALA A 1 197 ? 32.798 80.964 69.338 1.00 42.48 178 ALA A N 1
ATOM 1269 C CA . ALA A 1 197 ? 32.643 80.393 70.671 1.00 39.84 178 ALA A CA 1
ATOM 1270 C C . ALA A 1 197 ? 32.290 78.910 70.558 1.00 41.77 178 ALA A C 1
ATOM 1271 O O . ALA A 1 197 ? 32.083 78.390 69.448 1.00 43.62 178 ALA A O 1
ATOM 1273 N N . SER A 1 198 ? 32.217 78.237 71.704 1.00 41.44 179 SER A N 1
ATOM 1274 C CA . SER A 1 198 ? 31.996 76.796 71.755 1.00 36.15 179 SER A CA 1
ATOM 1275 C C . SER A 1 198 ? 30.832 76.338 70.867 1.00 40.11 179 SER A C 1
ATOM 1276 O O . SER A 1 198 ? 29.764 76.947 70.858 1.00 40.42 179 SER A O 1
ATOM 1279 N N . ILE A 1 199 ? 31.063 75.270 70.114 1.00 31.83 180 ILE A N 1
ATOM 1280 C CA . ILE A 1 199 ? 30.015 74.644 69.315 1.00 33.21 180 ILE A CA 1
ATOM 1281 C C . ILE A 1 199 ? 29.243 73.672 70.203 1.00 31.98 180 ILE A C 1
ATOM 1282 O O . ILE A 1 199 ? 29.863 72.967 71.002 1.00 38.76 180 ILE A O 1
ATOM 1287 N N . LYS A 1 200 ? 27.914 73.640 70.073 1.00 30.76 181 LYS A N 1
ATOM 1288 C CA . LYS A 1 200 ? 27.061 72.769 70.900 1.00 32.89 181 LYS A CA 1
ATOM 1289 C C . LYS A 1 200 ? 26.417 71.637 70.105 1.00 37.54 181 LYS A C 1
ATOM 1290 O O . LYS A 1 200 ? 26.030 70.629 70.679 1.00 32.65 181 LYS A O 1
ATOM 1296 N N . ALA A 1 201 ? 26.261 71.831 68.792 1.00 32.44 182 ALA A N 1
ATOM 1297 C CA . ALA A 1 201 ? 25.533 70.876 67.967 1.00 28.47 182 ALA A CA 1
ATOM 1298 C C . ALA A 1 201 ? 26.023 70.926 66.511 1.00 30.49 182 ALA A C 1
ATOM 1299 O O . ALA A 1 201 ? 26.408 71.987 66.033 1.00 32.79 182 ALA A O 1
ATOM 1301 N N . ALA A 1 202 ? 25.987 69.790 65.816 1.00 31.31 183 ALA A N 1
ATOM 1302 C CA . ALA A 1 202 ? 26.395 69.738 64.397 1.00 30.78 183 ALA A CA 1
ATOM 1303 C C . ALA A 1 202 ? 25.904 68.474 63.676 1.00 32.69 183 ALA A C 1
ATOM 1304 O O . ALA A 1 202 ? 25.862 67.401 64.274 1.00 37.91 183 ALA A O 1
ATOM 1306 N N . LYS A 1 203 ? 25.556 68.618 62.389 1.00 32.06 184 LYS A N 1
ATOM 1307 C CA . LYS A 1 203 ? 25.104 67.507 61.547 1.00 33.97 184 LYS A CA 1
ATOM 1308 C C . LYS A 1 203 ? 25.572 67.677 60.101 1.00 36.99 184 LYS A C 1
ATOM 1309 O O . LYS A 1 203 ? 25.744 68.803 59.640 1.00 36.71 184 LYS A O 1
ATOM 1315 N N . PHE A 1 204 ? 25.755 66.554 59.413 1.00 38.21 185 PHE A N 1
ATOM 1316 C CA . PHE A 1 204 ? 25.795 66.505 57.945 1.00 39.64 185 PHE A CA 1
ATOM 1317 C C . PHE A 1 204 ? 24.385 66.738 57.387 1.00 40.42 185 PHE A C 1
ATOM 1318 O O . PHE A 1 204 ? 23.430 66.124 57.867 1.00 39.53 185 PHE A O 1
ATOM 1326 N N . LEU A 1 205 ? 24.248 67.575 56.367 1.00 44.96 186 LEU A N 1
ATOM 1327 C CA . LEU A 1 205 ? 23.036 67.556 55.527 1.00 42.37 186 LEU A CA 1
ATOM 1328 C C . LEU A 1 205 ? 23.182 66.575 54.365 1.00 43.98 186 LEU A C 1
ATOM 1329 O O . LEU A 1 205 ? 22.271 65.793 54.057 1.00 47.53 186 LEU A O 1
ATOM 1334 N N . THR A 1 206 ? 24.334 66.633 53.708 1.00 41.66 187 THR A N 1
ATOM 1335 C CA . THR A 1 206 ? 24.693 65.702 52.648 1.00 41.51 187 THR A CA 1
ATOM 1336 C C . THR A 1 206 ? 26.176 65.426 52.732 1.00 40.82 187 THR A C 1
ATOM 1337 O O . THR A 1 206 ? 26.835 65.900 53.641 1.00 47.10 187 THR A O 1
ATOM 1341 N N . SER A 1 207 ? 26.718 64.730 51.738 1.00 46.33 188 SER A N 1
ATOM 1342 C CA . SER A 1 207 ? 28.145 64.425 51.733 1.00 48.30 188 SER A CA 1
ATOM 1343 C C . SER A 1 207 ? 29.008 65.676 51.588 1.00 50.28 188 SER A C 1
ATOM 1344 O O . SER A 1 207 ? 30.203 65.622 51.803 1.00 53.57 188 SER A O 1
ATOM 1347 N N . ASP A 1 208 ? 28.417 66.802 51.210 1.00 49.31 189 ASP A N 1
ATOM 1348 C CA . ASP A 1 208 ? 29.220 67.992 50.963 1.00 47.96 189 ASP A CA 1
ATOM 1349 C C . ASP A 1 208 ? 28.666 69.242 51.647 1.00 48.41 189 ASP A C 1
ATOM 1350 O O . ASP A 1 208 ? 29.106 70.356 51.357 1.00 49.60 189 ASP A O 1
ATOM 1355 N N . ARG A 1 209 ? 27.707 69.062 52.556 1.00 46.27 190 ARG A N 1
ATOM 1356 C CA . ARG A 1 209 ? 27.105 70.186 53.268 1.00 48.11 190 ARG A CA 1
ATOM 1357 C C . ARG A 1 209 ? 26.843 69.824 54.737 1.00 40.39 190 ARG A C 1
ATOM 1358 O O . ARG A 1 209 ? 26.300 68.765 55.023 1.00 43.12 190 ARG A O 1
ATOM 1366 N N . LEU A 1 210 ? 27.207 70.727 55.644 1.00 41.73 191 LEU A N 1
ATOM 1367 C CA . LEU A 1 210 ? 27.087 70.501 57.087 1.00 39.94 191 LEU A CA 1
ATOM 1368 C C . LEU A 1 210 ? 26.497 71.738 57.739 1.00 42.84 191 LEU A C 1
ATOM 1369 O O . LEU A 1 210 ? 26.572 72.831 57.187 1.00 40.92 191 LEU A O 1
ATOM 1374 N N . ALA A 1 211 ? 25.947 71.558 58.936 1.00 35.34 192 ALA A N 1
ATOM 1375 C CA . ALA A 1 211 ? 25.432 72.661 59.719 1.00 35.21 192 ALA A CA 1
ATOM 1376 C C . ALA A 1 211 ? 25.916 72.501 61.143 1.00 38.75 192 ALA A C 1
ATOM 1377 O O . ALA A 1 211 ? 26.027 71.384 61.635 1.00 41.27 192 ALA A O 1
ATOM 1379 N N . SER A 1 212 ? 26.193 73.620 61.803 1.00 37.94 193 SER A N 1
ATOM 1380 C CA . SER A 1 212 ? 26.593 73.594 63.199 1.00 34.24 193 SER A CA 1
ATOM 1381 C C . SER A 1 212 ? 26.057 74.818 63.924 1.00 37.17 193 SER A C 1
ATOM 1382 O O . SER A 1 212 ? 25.685 75.802 63.296 1.00 42.72 193 SER A O 1
ATOM 1385 N N . ALA A 1 213 ? 26.012 74.745 65.249 1.00 35.43 194 ALA A N 1
ATOM 1386 C CA . ALA A 1 213 ? 25.459 75.819 66.058 1.00 36.22 194 ALA A CA 1
ATOM 1387 C C . ALA A 1 213 ? 26.054 75.785 67.461 1.00 38.70 194 ALA A C 1
ATOM 1388 O O . ALA A 1 213 ? 26.473 74.724 67.934 1.00 36.64 194 ALA A O 1
ATOM 1390 N N . GLY A 1 214 ? 26.068 76.930 68.141 1.00 43.33 195 GLY A N 1
ATOM 1391 C CA . GLY A 1 214 ? 26.565 76.951 69.511 1.00 34.66 195 GLY A CA 1
ATOM 1392 C C . GLY A 1 214 ? 26.396 78.254 70.263 1.00 38.24 195 GLY A C 1
ATOM 1393 O O . GLY A 1 214 ? 25.397 78.964 70.093 1.00 36.79 195 GLY A O 1
ATOM 1394 N N . MET A 1 215 ? 27.394 78.555 71.095 1.00 39.13 196 MET A N 1
ATOM 1395 C CA . MET A 1 215 ? 27.343 79.655 72.036 1.00 38.92 196 MET A CA 1
ATOM 1396 C C . MET A 1 215 ? 27.446 81.047 71.412 1.00 42.11 196 MET A C 1
ATOM 1397 O O . MET A 1 215 ? 27.191 82.041 72.083 1.00 42.85 196 MET A O 1
ATOM 1402 N N . ASP A 1 216 ? 27.801 81.140 70.136 1.00 42.76 197 ASP A N 1
ATOM 1403 C CA . ASP A 1 216 ? 27.802 82.457 69.506 1.00 40.09 197 ASP A CA 1
ATOM 1404 C C . ASP A 1 216 ? 26.419 82.832 68.945 1.00 40.54 197 ASP A C 1
ATOM 1405 O O . ASP A 1 216 ? 26.301 83.824 68.242 1.00 43.63 197 ASP A O 1
ATOM 1410 N N . ARG A 1 217 ? 25.385 82.040 69.247 1.00 38.46 198 ARG A N 1
ATOM 1411 C CA . ARG A 1 217 ? 24.009 82.322 68.794 1.00 39.67 198 ARG A CA 1
ATOM 1412 C C . ARG A 1 217 ? 23.822 82.183 67.288 1.00 42.47 198 ARG A C 1
ATOM 1413 O O . ARG A 1 217 ? 22.824 82.644 66.746 1.00 43.74 198 ARG A O 1
ATOM 1421 N N . THR A 1 218 ? 24.773 81.557 66.611 1.00 42.48 199 THR A N 1
ATOM 1422 C CA . THR A 1 218 ? 24.657 81.396 65.163 1.00 38.21 199 THR A CA 1
ATOM 1423 C C . THR A 1 218 ? 24.495 79.942 64.784 1.00 38.98 199 THR A C 1
ATOM 1424 O O . THR A 1 218 ? 24.860 79.042 65.537 1.00 41.06 199 THR A O 1
ATOM 1428 N N . VAL A 1 219 ? 23.903 79.726 63.622 1.00 37.82 200 VAL A N 1
ATOM 1429 C CA . VAL A 1 219 ? 23.976 78.457 62.952 1.00 36.94 200 VAL A CA 1
ATOM 1430 C C . VAL A 1 219 ? 24.858 78.718 61.730 1.00 42.60 200 VAL A C 1
ATOM 1431 O O . VAL A 1 219 ? 24.638 79.688 61.011 1.00 45.49 200 VAL A O 1
ATOM 1435 N N . ARG A 1 220 ? 25.874 77.898 61.517 1.00 44.25 201 ARG A N 1
ATOM 1436 C CA . ARG A 1 220 ? 26.674 78.038 60.314 1.00 39.09 201 ARG A CA 1
ATOM 1437 C C . ARG A 1 220 ? 26.438 76.856 59.399 1.00 40.77 201 ARG A C 1
ATOM 1438 O O . ARG A 1 220 ? 26.323 75.713 59.853 1.00 40.11 201 ARG A O 1
ATOM 1446 N N . VAL A 1 221 ? 26.328 77.158 58.109 1.00 42.35 202 VAL A N 1
ATOM 1447 C CA . VAL A 1 221 ? 26.196 76.151 57.058 1.00 41.92 202 VAL A CA 1
ATOM 1448 C C . VAL A 1 221 ? 27.498 76.068 56.279 1.00 47.88 202 VAL A C 1
ATOM 1449 O O . VAL A 1 221 ? 28.036 77.092 55.857 1.00 48.56 202 VAL A O 1
ATOM 1453 N N . TRP A 1 222 ? 28.005 74.853 56.105 1.00 42.07 203 TRP A N 1
ATOM 1454 C CA . TRP A 1 222 ? 29.334 74.647 55.543 1.00 41.15 203 TRP A CA 1
ATOM 1455 C C . TRP A 1 222 ? 29.301 73.822 54.272 1.00 45.00 203 TRP A C 1
ATOM 1456 O O . TRP A 1 222 ? 28.567 72.843 54.183 1.00 45.22 203 TRP A O 1
ATOM 1467 N N . LYS A 1 223 ? 30.129 74.204 53.310 1.00 42.19 204 LYS A N 1
ATOM 1468 C CA . LYS A 1 223 ? 30.445 73.354 52.174 1.00 50.59 204 LYS A CA 1
ATOM 1469 C C . LYS A 1 223 ? 31.711 72.573 52.484 1.00 53.64 204 LYS A C 1
ATOM 1470 O O . LYS A 1 223 ? 32.718 73.137 52.926 1.00 51.30 204 LYS A O 1
ATOM 1476 N N . TYR A 1 224 ? 31.656 71.270 52.256 1.00 43.33 205 TYR A N 1
ATOM 1477 C CA . TYR A 1 224 ? 32.790 70.402 52.519 1.00 44.35 205 TYR A CA 1
ATOM 1478 C C . TYR A 1 224 ? 33.302 69.802 51.220 1.00 53.32 205 TYR A C 1
ATOM 1479 O O . TYR A 1 224 ? 32.523 69.223 50.471 1.00 57.08 205 TYR A O 1
ATOM 1488 N N . THR A 1 225 ? 34.598 69.955 50.951 1.00 55.87 206 THR A N 1
ATOM 1489 C CA . THR A 1 225 ? 35.240 69.354 49.776 1.00 52.84 206 THR A CA 1
ATOM 1490 C C . THR A 1 225 ? 36.447 68.511 50.193 1.00 62.15 206 THR A C 1
ATOM 1491 O O . THR A 1 225 ? 37.152 68.859 51.135 1.00 66.77 206 THR A O 1
ATOM 1495 N N . GLU A 1 226 ? 36.689 67.415 49.481 1.00 66.46 207 GLU A N 1
ATOM 1496 C CA . GLU A 1 226 ? 37.784 66.504 49.814 1.00 74.53 207 GLU A CA 1
ATOM 1497 C C . GLU A 1 226 ? 38.627 66.245 48.572 1.00 83.43 207 GLU A C 1
ATOM 1498 O O . GLU A 1 226 ? 38.090 66.125 47.476 1.00 87.02 207 GLU A O 1
ATOM 1504 N N . SER A 1 227 ? 39.942 66.159 48.735 1.00 91.95 208 SER A N 1
ATOM 1505 C CA . SER A 1 227 ? 40.834 66.094 47.581 1.00 99.69 208 SER A CA 1
ATOM 1506 C C . SER A 1 227 ? 41.461 64.719 47.359 1.00 113.12 208 SER A C 1
ATOM 1507 O O . SER A 1 227 ? 41.136 64.034 46.389 1.00 119.76 208 SER A O 1
ATOM 1510 N N . ASP A 1 228 ? 42.375 64.323 48.240 1.00 115.91 209 ASP A N 1
ATOM 1511 C CA . ASP A 1 228 ? 43.096 63.065 48.053 1.00 118.93 209 ASP A CA 1
ATOM 1512 C C . ASP A 1 228 ? 42.789 62.049 49.147 1.00 124.53 209 ASP A C 1
ATOM 1513 O O . ASP A 1 228 ? 43.658 61.257 49.520 1.00 130.78 209 ASP A O 1
ATOM 1518 N N . HIS A 1 229 ? 41.559 62.103 49.662 1.00 118.91 210 HIS A N 1
ATOM 1519 C CA . HIS A 1 229 ? 41.025 61.143 50.637 1.00 119.32 210 HIS A CA 1
ATOM 1520 C C . HIS A 1 229 ? 41.600 61.298 52.042 1.00 112.18 210 HIS A C 1
ATOM 1521 O O . HIS A 1 229 ? 41.169 60.612 52.971 1.00 113.01 210 HIS A O 1
ATOM 1528 N N . PHE A 1 230 ? 42.574 62.184 52.203 1.00 100.27 211 PHE A N 1
ATOM 1529 C CA . PHE A 1 230 ? 43.128 62.440 53.524 1.00 88.31 211 PHE A CA 1
ATOM 1530 C C . PHE A 1 230 ? 43.281 63.937 53.739 1.00 77.88 211 PHE A C 1
ATOM 1531 O O . PHE A 1 230 ? 43.925 64.383 54.687 1.00 85.28 211 PHE A O 1
ATOM 1539 N N . THR A 1 231 ? 42.667 64.707 52.852 1.00 66.32 212 THR A N 1
ATOM 1540 C CA . THR A 1 231 ? 42.761 66.157 52.893 1.00 67.87 212 THR A CA 1
ATOM 1541 C C . THR A 1 231 ? 41.415 66.765 52.543 1.00 62.62 212 THR A C 1
ATOM 1542 O O . THR A 1 231 ? 40.786 66.383 51.556 1.00 72.39 212 THR A O 1
ATOM 1546 N N . GLY A 1 232 ? 40.966 67.710 53.352 1.00 60.76 213 GLY A N 1
ATOM 1547 C CA . GLY A 1 232 ? 39.660 68.289 53.138 1.00 61.95 213 GLY A CA 1
ATOM 1548 C C . GLY A 1 232 ? 39.563 69.732 53.570 1.00 65.18 213 GLY A C 1
ATOM 1549 O O . GLY A 1 232 ? 40.450 70.254 54.237 1.00 65.28 213 GLY A O 1
ATOM 1550 N N . GLU A 1 233 ? 38.459 70.365 53.198 1.00 64.12 214 GLU A N 1
ATOM 1551 C CA . GLU A 1 233 ? 38.249 71.779 53.448 1.00 66.08 214 GLU A CA 1
ATOM 1552 C C . GLU A 1 233 ? 36.790 72.026 53.807 1.00 59.91 214 GLU A C 1
ATOM 1553 O O . GLU A 1 233 ? 35.882 71.517 53.141 1.00 54.39 214 GLU A O 1
ATOM 1559 N N . LEU A 1 234 ? 36.584 72.797 54.871 1.00 47.72 215 LEU A N 1
ATOM 1560 C CA . LEU A 1 234 ? 35.257 73.250 55.274 1.00 51.37 215 LEU A CA 1
ATOM 1561 C C . LEU A 1 234 ? 35.177 74.754 55.091 1.00 52.50 215 LEU A C 1
ATOM 1562 O O . LEU A 1 234 ? 35.971 75.490 55.671 1.00 52.14 215 LEU A O 1
ATOM 1567 N N . LYS A 1 235 ? 34.236 75.205 54.272 1.00 52.89 216 LYS A N 1
ATOM 1568 C CA . LYS A 1 235 ? 34.097 76.622 53.987 1.00 54.70 216 LYS A CA 1
ATOM 1569 C C . LYS A 1 235 ? 32.680 77.065 54.303 1.00 53.16 216 LYS A C 1
ATOM 1570 O O . LYS A 1 235 ? 31.718 76.467 53.835 1.00 49.89 216 LYS A O 1
ATOM 1576 N N . PRO A 1 236 ? 32.550 78.123 55.102 1.00 51.44 217 PRO A N 1
ATOM 1577 C CA . PRO A 1 236 ? 31.233 78.623 55.509 1.00 47.53 217 PRO A CA 1
ATOM 1578 C C . PRO A 1 236 ? 30.467 79.250 54.337 1.00 49.41 217 PRO A C 1
ATOM 1579 O O . PRO A 1 236 ? 31.054 80.025 53.579 1.00 55.27 217 PRO A O 1
ATOM 1583 N N . THR A 1 237 ? 29.190 78.904 54.164 1.00 48.81 218 THR A N 1
ATOM 1584 C CA . THR A 1 237 ? 28.393 79.496 53.075 1.00 50.49 218 THR A CA 1
ATOM 1585 C C . THR A 1 237 ? 27.268 80.387 53.617 1.00 49.35 218 THR A C 1
ATOM 1586 O O . THR A 1 237 ? 26.789 81.288 52.927 1.00 50.92 218 THR A O 1
ATOM 1590 N N . LEU A 1 238 ? 26.840 80.119 54.845 1.00 41.25 219 LEU A N 1
ATOM 1591 C CA . LEU A 1 238 ? 25.851 80.958 55.523 1.00 44.77 219 LEU A CA 1
ATOM 1592 C C . LEU A 1 238 ? 26.170 81.116 57.004 1.00 43.81 219 LEU A C 1
ATOM 1593 O O . LEU A 1 238 ? 26.640 80.168 57.655 1.00 41.75 219 LEU A O 1
ATOM 1598 N N . GLU A 1 239 ? 25.924 82.321 57.518 1.00 45.89 220 GLU A N 1
ATOM 1599 C CA . GLU A 1 239 ? 25.834 82.577 58.954 1.00 42.39 220 GLU A CA 1
ATOM 1600 C C . GLU A 1 239 ? 24.390 82.939 59.239 1.00 45.58 220 GLU A C 1
ATOM 1601 O O . GLU A 1 239 ? 23.882 83.923 58.685 1.00 47.74 220 GLU A O 1
ATOM 1607 N N . LEU A 1 240 ? 23.740 82.178 60.112 1.00 39.39 221 LEU A N 1
ATOM 1608 C CA . LEU A 1 240 ? 22.318 82.355 60.363 1.00 38.90 221 LEU A CA 1
ATOM 1609 C C . LEU A 1 240 ? 22.067 82.938 61.751 1.00 42.06 221 LEU A C 1
ATOM 1610 O O . LEU A 1 240 ? 22.465 82.354 62.749 1.00 43.00 221 LEU A O 1
ATOM 1615 N N . TYR A 1 241 ? 21.414 84.097 61.801 1.00 41.07 222 TYR A N 1
ATOM 1616 C CA . TYR A 1 241 ? 21.126 84.782 63.059 1.00 44.87 222 TYR A CA 1
ATOM 1617 C C . TYR A 1 241 ? 19.634 84.827 63.365 1.00 47.56 222 TYR A C 1
ATOM 1618 O O . TYR A 1 241 ? 18.809 84.945 62.458 1.00 44.53 222 TYR A O 1
ATOM 1627 N N . GLY A 1 242 ? 19.298 84.790 64.647 1.00 45.29 223 GLY A N 1
ATOM 1628 C CA . GLY A 1 242 ? 17.913 84.841 65.069 1.00 42.51 223 GLY A CA 1
ATOM 1629 C C . GLY A 1 242 ? 17.765 84.582 66.555 1.00 45.27 223 GLY A C 1
ATOM 1630 O O . GLY A 1 242 ? 16.997 85.265 67.236 1.00 42.60 223 GLY A O 1
ATOM 1631 N N . HIS A 1 243 ? 18.503 83.599 67.065 1.00 40.18 224 HIS A N 1
ATOM 1632 C CA . HIS A 1 243 ? 18.393 83.254 68.481 1.00 39.07 224 HIS A CA 1
ATOM 1633 C C . HIS A 1 243 ? 19.038 84.306 69.371 1.00 45.81 224 HIS A C 1
ATOM 1634 O O . HIS A 1 243 ? 19.990 84.989 68.968 1.00 41.93 224 HIS A O 1
ATOM 1641 N N . THR A 1 244 ? 18.498 84.443 70.578 1.00 39.96 225 THR A N 1
ATOM 1642 C CA . THR A 1 244 ? 19.016 85.408 71.540 1.00 43.61 225 THR A CA 1
ATOM 1643 C C . THR A 1 244 ? 19.636 84.692 72.758 1.00 39.65 225 THR A C 1
ATOM 1644 O O . THR A 1 244 ? 19.777 85.275 73.838 1.00 43.67 225 THR A O 1
ATOM 1648 N N . GLY A 1 245 ? 20.003 83.429 72.557 1.00 39.00 226 GLY A N 1
ATOM 1649 C CA . GLY A 1 245 ? 20.704 82.639 73.561 1.00 38.90 226 GLY A CA 1
ATOM 1650 C C . GLY A 1 245 ? 21.428 81.498 72.871 1.00 43.86 226 GLY A C 1
ATOM 1651 O O . GLY A 1 245 ? 21.359 81.374 71.644 1.00 41.12 226 GLY A O 1
ATOM 1652 N N . SER A 1 246 ? 22.122 80.669 73.646 1.00 38.71 227 SER A N 1
ATOM 1653 C CA . SER A 1 246 ? 22.874 79.539 73.102 1.00 36.53 227 SER A CA 1
ATOM 1654 C C . SER A 1 246 ? 22.012 78.626 72.202 1.00 37.31 227 SER A C 1
ATOM 1655 O O . SER A 1 246 ? 20.879 78.290 72.545 1.00 39.21 227 SER A O 1
ATOM 1658 N N . VAL A 1 247 ? 22.533 78.252 71.039 1.00 36.47 228 VAL A N 1
ATOM 1659 C CA . VAL A 1 247 ? 21.814 77.307 70.153 1.00 34.62 228 VAL A CA 1
ATOM 1660 C C . VAL A 1 247 ? 22.337 75.910 70.466 1.00 38.13 228 VAL A C 1
ATOM 1661 O O . VAL A 1 247 ? 23.486 75.601 70.179 1.00 40.88 228 VAL A O 1
ATOM 1665 N N . ASP A 1 248 ? 21.503 75.078 71.084 1.00 34.24 229 ASP A N 1
ATOM 1666 C CA . ASP A 1 248 ? 21.999 73.895 71.797 1.00 34.79 229 ASP A CA 1
ATOM 1667 C C . ASP A 1 248 ? 21.714 72.573 71.116 1.00 35.30 229 ASP A C 1
ATOM 1668 O O . ASP A 1 248 ? 22.255 71.531 71.492 1.00 40.13 229 ASP A O 1
ATOM 1673 N N . TRP A 1 249 ? 20.861 72.619 70.101 1.00 31.41 230 TRP A N 1
ATOM 1674 C CA . TRP A 1 249 ? 20.440 71.405 69.434 1.00 28.39 230 TRP A CA 1
ATOM 1675 C C . TRP A 1 249 ? 20.037 71.745 68.004 1.00 31.94 230 TRP A C 1
ATOM 1676 O O . TRP A 1 249 ? 19.458 72.802 67.759 1.00 34.21 230 TRP A O 1
ATOM 1687 N N . LEU A 1 250 ? 20.332 70.856 67.065 1.00 31.70 231 LEU A N 1
ATOM 1688 C CA . LEU A 1 250 ? 19.859 71.073 65.707 1.00 40.13 231 LEU A CA 1
ATOM 1689 C C . LEU A 1 250 ? 19.495 69.743 65.054 1.00 36.88 231 LEU A C 1
ATOM 1690 O O . LEU A 1 250 ? 20.075 68.696 65.364 1.00 34.67 231 LEU A O 1
ATOM 1695 N N . ASP A 1 251 ? 18.486 69.787 64.194 1.00 32.97 232 ASP A N 1
ATOM 1696 C CA . ASP A 1 251 ? 18.103 68.636 63.352 1.00 37.34 232 ASP A CA 1
ATOM 1697 C C . ASP A 1 251 ? 18.073 69.143 61.911 1.00 32.00 232 ASP A C 1
ATOM 1698 O O . ASP A 1 251 ? 17.796 70.319 61.689 1.00 37.80 232 ASP A O 1
ATOM 1703 N N . VAL A 1 252 ? 18.349 68.278 60.939 1.00 36.92 233 VAL A N 1
ATOM 1704 C CA . VAL A 1 252 ? 18.447 68.716 59.552 1.00 35.25 233 VAL A CA 1
ATOM 1705 C C . VAL A 1 252 ? 17.591 67.886 58.614 1.00 42.40 233 VAL A C 1
ATOM 1706 O O . VAL A 1 252 ? 17.264 66.729 58.899 1.00 39.35 233 VAL A O 1
ATOM 1710 N N . ASP A 1 253 ? 17.239 68.493 57.482 1.00 37.92 234 ASP A N 1
ATOM 1711 C CA . ASP A 1 253 ? 16.672 67.749 56.363 1.00 37.57 234 ASP A CA 1
ATOM 1712 C C . ASP A 1 253 ? 17.462 68.048 55.118 1.00 43.35 234 ASP A C 1
ATOM 1713 O O . ASP A 1 253 ? 17.341 69.138 54.567 1.00 45.84 234 ASP A O 1
ATOM 1718 N N . GLY A 1 254 ? 18.250 67.077 54.664 1.00 47.44 235 GLY A N 1
ATOM 1719 C CA . GLY A 1 254 ? 19.160 67.295 53.559 1.00 49.15 235 GLY A CA 1
ATOM 1720 C C . GLY A 1 254 ? 18.478 67.300 52.197 1.00 48.94 235 GLY A C 1
ATOM 1721 O O . GLY A 1 254 ? 19.080 67.676 51.198 1.00 53.71 235 GLY A O 1
ATOM 1722 N N . HIS A 1 255 ? 17.225 66.869 52.152 1.00 49.40 236 HIS A N 1
ATOM 1723 C CA . HIS A 1 255 ? 16.490 66.844 50.899 1.00 56.47 236 HIS A CA 1
ATOM 1724 C C . HIS A 1 255 ? 15.927 68.223 50.598 1.00 59.48 236 HIS A C 1
ATOM 1725 O O . HIS A 1 255 ? 16.121 68.753 49.515 1.00 61.16 236 HIS A O 1
ATOM 1732 N N . SER A 1 256 ? 15.228 68.806 51.562 1.00 51.45 237 SER A N 1
ATOM 1733 C CA . SER A 1 256 ? 14.667 70.133 51.364 1.00 54.05 237 SER A CA 1
ATOM 1734 C C . SER A 1 256 ? 15.648 71.244 51.783 1.00 53.43 237 SER A C 1
ATOM 1735 O O . SER A 1 256 ? 15.386 72.419 51.552 1.00 53.54 237 SER A O 1
ATOM 1738 N N . LYS A 1 257 ? 16.787 70.863 52.364 1.00 46.63 238 LYS A N 1
ATOM 1739 C CA . LYS A 1 257 ? 17.782 71.820 52.869 1.00 40.52 238 LYS A CA 1
ATOM 1740 C C . LYS A 1 257 ? 17.184 72.724 53.951 1.00 44.43 238 LYS A C 1
ATOM 1741 O O . LYS A 1 257 ? 17.252 73.952 53.881 1.00 50.06 238 LYS A O 1
ATOM 1747 N N . HIS A 1 258 ? 16.606 72.101 54.967 1.00 38.55 239 HIS A N 1
ATOM 1748 C CA . HIS A 1 258 ? 16.087 72.848 56.095 1.00 39.32 239 HIS A CA 1
ATOM 1749 C C . HIS A 1 258 ? 16.780 72.441 57.376 1.00 41.06 239 HIS A C 1
ATOM 1750 O O . HIS A 1 258 ? 17.360 71.347 57.471 1.00 38.94 239 HIS A O 1
ATOM 1757 N N . ILE A 1 259 ? 16.713 73.335 58.355 1.00 38.16 240 ILE A N 1
ATOM 1758 C CA . ILE A 1 259 ? 17.296 73.108 59.667 1.00 37.64 240 ILE A CA 1
ATOM 1759 C C . ILE A 1 259 ? 16.300 73.524 60.739 1.00 37.56 240 ILE A C 1
ATOM 1760 O O . ILE A 1 259 ? 15.590 74.508 60.558 1.00 37.49 240 ILE A O 1
ATOM 1765 N N . LEU A 1 260 ? 16.246 72.760 61.831 1.00 35.09 241 LEU A N 1
ATOM 1766 C CA . LEU A 1 260 ? 15.504 73.118 63.036 1.00 36.93 241 LEU A CA 1
ATOM 1767 C C . LEU A 1 260 ? 16.477 73.309 64.176 1.00 38.44 241 LEU A C 1
ATOM 1768 O O . LEU A 1 260 ? 17.388 72.498 64.342 1.00 36.99 241 LEU A O 1
ATOM 1773 N N . THR A 1 261 ? 16.269 74.354 64.972 1.00 35.94 242 THR A N 1
ATOM 1774 C CA . THR A 1 261 ? 17.087 74.596 66.160 1.00 29.77 242 THR A CA 1
ATOM 1775 C C . THR A 1 261 ? 16.247 74.710 67.433 1.00 32.47 242 THR A C 1
ATOM 1776 O O . THR A 1 261 ? 15.103 75.161 67.382 1.00 35.83 242 THR A O 1
ATOM 1780 N N . ALA A 1 262 ? 16.835 74.320 68.564 1.00 33.41 243 ALA A N 1
ATOM 1781 C CA . ALA A 1 262 ? 16.298 74.631 69.893 1.00 35.19 243 ALA A CA 1
ATOM 1782 C C . ALA A 1 262 ? 17.337 75.443 70.660 1.00 36.23 243 ALA A C 1
ATOM 1783 O O . ALA A 1 262 ? 18.522 75.086 70.689 1.00 32.09 243 ALA A O 1
ATOM 1785 N N . SER A 1 263 ? 16.898 76.530 71.284 1.00 32.70 244 SER A N 1
ATOM 1786 C CA . SER A 1 263 ? 17.819 77.409 71.985 1.00 30.68 244 SER A CA 1
ATOM 1787 C C . SER A 1 263 ? 17.462 77.630 73.454 1.00 32.73 244 SER A C 1
ATOM 1788 O O . SER A 1 263 ? 16.311 77.450 73.872 1.00 34.93 244 SER A O 1
ATOM 1791 N N . ALA A 1 264 ? 18.454 78.084 74.214 1.00 32.27 245 ALA A N 1
ATOM 1792 C CA . ALA A 1 264 ? 18.262 78.445 75.605 1.00 32.94 245 ALA A CA 1
ATOM 1793 C C . ALA A 1 264 ? 17.282 79.607 75.714 1.00 40.79 245 ALA A C 1
ATOM 1794 O O . ALA A 1 264 ? 16.729 79.826 76.781 1.00 35.31 245 ALA A O 1
ATOM 1796 N N . ASP A 1 265 ? 17.042 80.334 74.615 1.00 38.36 246 ASP A N 1
ATOM 1797 C CA . ASP A 1 265 ? 16.115 81.460 74.669 1.00 40.51 246 ASP A CA 1
ATOM 1798 C C . ASP A 1 265 ? 14.662 80.962 74.704 1.00 40.79 246 ASP A C 1
ATOM 1799 O O . ASP A 1 265 ? 13.736 81.753 74.786 1.00 46.58 246 ASP A O 1
ATOM 1804 N N . GLY A 1 266 ? 14.490 79.646 74.650 1.00 37.22 247 GLY A N 1
ATOM 1805 C CA . GLY A 1 266 ? 13.174 79.035 74.728 1.00 37.58 247 GLY A CA 1
ATOM 1806 C C . GLY A 1 266 ? 12.443 79.013 73.393 1.00 43.08 247 GLY A C 1
ATOM 1807 O O . GLY A 1 266 ? 11.256 78.668 73.349 1.00 41.01 247 GLY A O 1
ATOM 1808 N N . ALA A 1 267 ? 13.148 79.385 72.316 1.00 38.90 248 ALA A N 1
ATOM 1809 C CA . ALA A 1 267 ? 12.567 79.442 70.974 1.00 43.94 248 ALA A CA 1
ATOM 1810 C C . ALA A 1 267 ? 12.988 78.266 70.085 1.00 43.55 248 ALA A C 1
ATOM 1811 O O . ALA A 1 267 ? 14.067 77.678 70.249 1.00 39.08 248 ALA A O 1
ATOM 1813 N N . ILE A 1 268 ? 12.113 77.923 69.150 1.00 39.56 249 ILE A N 1
ATOM 1814 C CA . ILE A 1 268 ? 12.412 76.943 68.103 1.00 37.11 249 ILE A CA 1
ATOM 1815 C C . ILE A 1 268 ? 12.639 77.708 66.804 1.00 37.96 249 ILE A C 1
ATOM 1816 O O . ILE A 1 268 ? 11.801 78.535 66.413 1.00 39.17 249 ILE A O 1
ATOM 1821 N N . GLY A 1 269 ? 13.779 77.471 66.162 1.00 36.86 250 GLY A N 1
ATOM 1822 C CA . GLY A 1 269 ? 14.106 78.146 64.909 1.00 38.65 250 GLY A CA 1
ATOM 1823 C C . GLY A 1 269 ? 13.941 77.201 63.719 1.00 35.26 250 GLY A C 1
ATOM 1824 O O . GLY A 1 269 ? 14.208 76.011 63.833 1.00 39.28 250 GLY A O 1
ATOM 1825 N N . PHE A 1 270 ? 13.472 77.729 62.590 1.00 38.36 251 PHE A N 1
ATOM 1826 C CA . PHE A 1 270 ? 13.273 76.944 61.360 1.00 38.97 251 PHE A CA 1
ATOM 1827 C C . PHE A 1 270 ? 13.961 77.691 60.227 1.00 41.41 251 PHE A C 1
ATOM 1828 O O . PHE A 1 270 ? 13.614 78.829 59.923 1.00 43.93 251 PHE A O 1
ATOM 1836 N N . TRP A 1 271 ? 14.936 77.046 59.607 1.00 41.78 252 TRP A N 1
ATOM 1837 C CA . TRP A 1 271 ? 15.862 77.728 58.714 1.00 41.85 252 TRP A CA 1
ATOM 1838 C C . TRP A 1 271 ? 15.978 77.062 57.358 1.00 44.93 252 TRP A C 1
ATOM 1839 O O . TRP A 1 271 ? 15.888 75.836 57.248 1.00 43.24 252 TRP A O 1
ATOM 1850 N N . SER A 1 272 ? 16.227 77.871 56.333 1.00 46.12 253 SER A N 1
ATOM 1851 C CA . SER A 1 272 ? 16.737 77.348 55.073 1.00 42.79 253 SER A CA 1
ATOM 1852 C C . SER A 1 272 ? 18.258 77.268 55.176 1.00 47.26 253 SER A C 1
ATOM 1853 O O . SER A 1 272 ? 18.893 78.180 55.720 1.00 43.38 253 SER A O 1
ATOM 1856 N N . ALA A 1 273 ? 18.827 76.173 54.678 1.00 43.86 254 ALA A N 1
ATOM 1857 C CA . ALA A 1 273 ? 20.278 75.991 54.626 1.00 42.67 254 ALA A CA 1
ATOM 1858 C C . ALA A 1 273 ? 20.870 76.386 53.264 1.00 45.56 254 ALA A C 1
ATOM 1859 O O . ALA A 1 273 ? 22.044 76.132 52.989 1.00 50.85 254 ALA A O 1
ATOM 1861 N N . SER A 1 274 ? 20.047 76.991 52.416 1.00 41.72 255 SER A N 1
ATOM 1862 C CA . SER A 1 274 ? 20.460 77.394 51.074 1.00 45.57 255 SER A CA 1
ATOM 1863 C C . SER A 1 274 ? 20.368 78.903 50.885 1.00 56.01 255 SER A C 1
ATOM 1864 O O . SER A 1 274 ? 19.398 79.519 51.315 1.00 54.41 255 SER A O 1
ATOM 1867 N N . LYS A 1 275 ? 21.357 79.491 50.214 1.00 52.32 256 LYS A N 1
ATOM 1868 C CA . LYS A 1 275 ? 21.353 80.928 49.984 1.00 50.06 256 LYS A CA 1
ATOM 1869 C C . LYS A 1 275 ? 20.144 81.362 49.166 1.00 54.39 256 LYS A C 1
ATOM 1870 O O . LYS A 1 275 ? 19.684 82.488 49.302 1.00 59.01 256 LYS A O 1
ATOM 1876 N N . ALA A 1 276 ? 19.634 80.480 48.314 1.00 50.74 257 ALA A N 1
ATOM 1877 C CA . ALA A 1 276 ? 18.536 80.859 47.426 1.00 52.48 257 ALA A CA 1
ATOM 1878 C C . ALA A 1 276 ? 17.236 81.130 48.194 1.00 53.88 257 ALA A C 1
ATOM 1879 O O . ALA A 1 276 ? 16.336 81.772 47.663 1.00 55.46 257 ALA A O 1
ATOM 1881 N N . SER A 1 277 ? 17.153 80.664 49.445 1.00 51.96 258 SER A N 1
ATOM 1882 C CA . SER A 1 277 ? 15.896 80.709 50.212 1.00 56.53 258 SER A CA 1
ATOM 1883 C C . SER A 1 277 ? 16.000 81.364 51.588 1.00 56.10 258 SER A C 1
ATOM 1884 O O . SER A 1 277 ? 14.986 81.576 52.246 1.00 62.03 258 SER A O 1
ATOM 1887 N N . ALA A 1 278 ? 17.216 81.643 52.041 1.00 49.75 259 ALA A N 1
ATOM 1888 C CA . ALA A 1 278 ? 17.426 82.236 53.358 1.00 47.43 259 ALA A CA 1
ATOM 1889 C C . ALA A 1 278 ? 17.157 83.739 53.341 1.00 48.87 259 ALA A C 1
ATOM 1890 O O . ALA A 1 278 ? 17.778 84.476 52.573 1.00 53.76 259 ALA A O 1
ATOM 1892 N N . PRO A 1 279 ? 16.223 84.207 54.188 1.00 50.13 260 PRO A N 1
ATOM 1893 C CA . PRO A 1 279 ? 15.888 85.636 54.171 1.00 51.07 260 PRO A CA 1
ATOM 1894 C C . PRO A 1 279 ? 16.897 86.483 54.955 1.00 53.50 260 PRO A C 1
ATOM 1895 O O . PRO A 1 279 ? 17.778 85.933 55.612 1.00 53.80 260 PRO A O 1
ATOM 1899 N N . GLU A 1 280 ? 16.760 87.802 54.864 1.00 57.40 261 GLU A N 1
ATOM 1900 C CA . GLU A 1 280 ? 17.656 88.763 55.505 1.00 60.81 261 GLU A CA 1
ATOM 1901 C C . GLU A 1 280 ? 17.599 88.672 57.029 1.00 58.75 261 GLU A C 1
ATOM 1902 O O . GLU A 1 280 ? 16.572 88.314 57.592 1.00 57.53 261 GLU A O 1
ATOM 1908 N N . PRO A 1 281 ? 18.705 89.015 57.702 1.00 56.39 262 PRO A N 1
ATOM 1909 C CA . PRO A 1 281 ? 18.783 88.841 59.158 1.00 55.70 262 PRO A CA 1
ATOM 1910 C C . PRO A 1 281 ? 18.268 90.045 59.949 1.00 60.09 262 PRO A C 1
ATOM 1911 O O . PRO A 1 281 ? 18.199 91.151 59.408 1.00 60.02 262 PRO A O 1
ATOM 1915 N N . ASP A 1 282 ? 17.908 89.819 61.214 1.00 57.72 263 ASP A N 1
ATOM 1916 C CA . ASP A 1 282 ? 17.684 90.904 62.164 1.00 58.19 263 ASP A CA 1
ATOM 1917 C C . ASP A 1 282 ? 19.022 91.577 62.441 1.00 59.46 263 ASP A C 1
ATOM 1918 O O . ASP A 1 282 ? 19.877 90.994 63.105 1.00 55.46 263 ASP A O 1
ATOM 1923 N N . ALA A 1 283 ? 19.194 92.801 61.938 1.00 59.46 264 ALA A N 1
ATOM 1924 C CA . ALA A 1 283 ? 20.471 93.501 62.023 1.00 60.83 264 ALA A CA 1
ATOM 1925 C C . ALA A 1 283 ? 20.929 93.713 63.464 1.00 66.93 264 ALA A C 1
ATOM 1926 O O . ALA A 1 283 ? 22.126 93.755 63.734 1.00 69.76 264 ALA A O 1
ATOM 1928 N N . SER A 1 284 ? 19.986 93.831 64.392 1.00 65.00 265 SER A N 1
ATOM 1929 C CA . SER A 1 284 ? 20.343 94.106 65.781 1.00 62.49 265 SER A CA 1
ATOM 1930 C C . SER A 1 284 ? 21.082 92.937 66.452 1.00 55.47 265 SER A C 1
ATOM 1931 O O . SER A 1 284 ? 21.630 93.107 67.537 1.00 56.16 265 SER A O 1
ATOM 1934 N N . LEU A 1 285 ? 21.106 91.771 65.802 1.00 49.69 266 LEU A N 1
ATOM 1935 C CA . LEU A 1 285 ? 21.733 90.558 66.358 1.00 47.28 266 LEU A CA 1
ATOM 1936 C C . LEU A 1 285 ? 23.151 90.292 65.842 1.00 54.64 266 LEU A C 1
ATOM 1937 O O . LEU A 1 285 ? 23.867 89.422 66.365 1.00 46.55 266 LEU A O 1
ATOM 1942 N N . LEU A 1 286 ? 23.532 91.024 64.799 1.00 51.27 267 LEU A N 1
ATOM 1943 C CA . LEU A 1 286 ? 24.806 90.844 64.120 1.00 53.12 267 LEU A CA 1
ATOM 1944 C C . LEU A 1 286 ? 25.983 91.304 64.971 1.00 59.28 267 LEU A C 1
ATOM 1945 O O . LEU A 1 286 ? 25.843 92.207 65.784 1.00 58.86 267 LEU A O 1
ATOM 1950 N N . PRO A 1 287 ? 27.155 90.690 64.772 1.00 61.59 268 PRO A N 1
ATOM 1951 C CA . PRO A 1 287 ? 28.373 91.190 65.417 1.00 63.03 268 PRO A CA 1
ATOM 1952 C C . PRO A 1 287 ? 28.654 92.619 65.005 1.00 63.51 268 PRO A C 1
ATOM 1953 O O . PRO A 1 287 ? 28.514 92.968 63.837 1.00 65.65 268 PRO A O 1
ATOM 1957 N N . GLY A 1 288 ? 29.026 93.445 65.968 1.00 65.07 269 GLY A N 1
ATOM 1958 C CA . GLY A 1 288 ? 29.328 94.835 65.699 1.00 73.06 269 GLY A CA 1
ATOM 1959 C C . GLY A 1 288 ? 28.107 95.734 65.720 1.00 77.78 269 GLY A C 1
ATOM 1960 O O . GLY A 1 288 ? 28.225 96.939 65.509 1.00 83.75 269 GLY A O 1
ATOM 1961 N N . ALA A 1 289 ? 26.934 95.160 65.981 1.00 78.16 270 ALA A N 1
ATOM 1962 C CA . ALA A 1 289 ? 25.687 95.925 65.912 1.00 79.76 270 ALA A CA 1
ATOM 1963 C C . ALA A 1 289 ? 25.584 96.973 67.016 1.00 90.97 270 ALA A C 1
ATOM 1964 O O . ALA A 1 289 ? 25.828 96.692 68.191 1.00 88.49 270 ALA A O 1
ATOM 1966 N N . HIS A 1 290 ? 25.216 98.186 66.621 1.00 101.58 271 HIS A N 1
ATOM 1967 C CA . HIS A 1 290 ? 25.045 99.277 67.567 1.00 111.39 271 HIS A CA 1
ATOM 1968 C C . HIS A 1 290 ? 23.572 99.438 67.923 1.00 114.01 271 HIS A C 1
ATOM 1969 O O . HIS A 1 290 ? 22.731 99.676 67.053 1.00 114.80 271 HIS A O 1
ATOM 1976 N N . VAL A 1 291 ? 23.266 99.297 69.208 1.00 110.59 272 VAL A N 1
ATOM 1977 C CA . VAL A 1 291 ? 21.896 99.413 69.687 1.00 96.95 272 VAL A CA 1
ATOM 1978 C C . VAL A 1 291 ? 21.724 100.641 70.580 1.00 93.46 272 VAL A C 1
ATOM 1979 O O . VAL A 1 291 ? 20.791 101.424 70.402 1.00 93.81 272 VAL A O 1
ATOM 1983 N N . SER A 1 302 ? 33.882 86.986 53.121 1.00 82.56 283 SER A N 1
ATOM 1984 C CA . SER A 1 302 ? 32.670 87.494 53.754 1.00 71.21 283 SER A CA 1
ATOM 1985 C C . SER A 1 302 ? 31.478 86.599 53.461 1.00 63.60 283 SER A C 1
ATOM 1986 O O . SER A 1 302 ? 30.966 86.575 52.349 1.00 77.30 283 SER A O 1
ATOM 1989 N N . THR A 1 303 ? 31.038 85.872 54.473 1.00 57.47 284 THR A N 1
ATOM 1990 C CA . THR A 1 303 ? 29.926 84.943 54.364 1.00 56.66 284 THR A CA 1
ATOM 1991 C C . THR A 1 303 ? 28.588 85.681 54.434 1.00 56.60 284 THR A C 1
ATOM 1992 O O . THR A 1 303 ? 28.449 86.623 55.199 1.00 54.33 284 THR A O 1
ATOM 1996 N N . ALA A 1 304 ? 27.612 85.272 53.630 1.00 55.54 285 ALA A N 1
ATOM 1997 C CA . ALA A 1 304 ? 26.284 85.875 53.703 1.00 53.61 285 ALA A CA 1
ATOM 1998 C C . ALA A 1 304 ? 25.667 85.655 55.081 1.00 55.01 285 ALA A C 1
ATOM 1999 O O . ALA A 1 304 ? 25.708 84.550 55.619 1.00 49.74 285 ALA A O 1
ATOM 2001 N N . GLN A 1 305 ? 25.104 86.717 55.647 1.00 46.81 286 GLN A N 1
ATOM 2002 C CA . GLN A 1 305 ? 24.437 86.644 56.945 1.00 46.20 286 GLN A CA 1
ATOM 2003 C C . GLN A 1 305 ? 22.924 86.691 56.769 1.00 48.29 286 GLN A C 1
ATOM 2004 O O . GLN A 1 305 ? 22.393 87.654 56.219 1.00 51.62 286 GLN A O 1
ATOM 2010 N N . ARG A 1 306 ? 22.229 85.655 57.231 1.00 46.60 287 ARG A N 1
ATOM 2011 C CA . ARG A 1 306 ? 20.797 85.556 56.973 1.00 51.05 287 ARG A CA 1
ATOM 2012 C C . ARG A 1 306 ? 19.998 85.243 58.222 1.00 46.43 287 ARG A C 1
ATOM 2013 O O . ARG A 1 306 ? 20.558 84.887 59.258 1.00 48.48 287 ARG A O 1
ATOM 2021 N N . GLY A 1 307 ? 18.677 85.365 58.102 1.00 42.50 288 GLY A N 1
ATOM 2022 C CA . GLY A 1 307 ? 17.774 85.066 59.194 1.00 40.05 288 GLY A CA 1
ATOM 2023 C C . GLY A 1 307 ? 17.020 83.775 58.960 1.00 49.23 288 GLY A C 1
ATOM 2024 O O . GLY A 1 307 ? 17.324 83.049 58.013 1.00 45.94 288 GLY A O 1
ATOM 2025 N N . PRO A 1 308 ? 16.034 83.482 59.828 1.00 45.18 289 PRO A N 1
ATOM 2026 C CA . PRO A 1 308 ? 15.260 82.232 59.809 1.00 38.85 289 PRO A CA 1
ATOM 2027 C C . PRO A 1 308 ? 14.037 82.295 58.906 1.00 42.50 289 PRO A C 1
ATOM 2028 O O . PRO A 1 308 ? 13.576 83.380 58.577 1.00 46.64 289 PRO A O 1
ATOM 2032 N N . LEU A 1 309 ? 13.532 81.143 58.487 1.00 45.12 290 LEU A N 1
ATOM 2033 C CA . LEU A 1 309 ? 12.229 81.100 57.841 1.00 51.35 290 LEU A CA 1
ATOM 2034 C C . LEU A 1 309 ? 11.157 81.370 58.899 1.00 51.35 290 LEU A C 1
ATOM 2035 O O . LEU A 1 309 ? 10.149 82.014 58.619 1.00 50.64 290 LEU A O 1
ATOM 2040 N N . GLY A 1 310 ? 11.395 80.884 60.121 1.00 52.16 291 GLY A N 1
ATOM 2041 C CA . GLY A 1 310 ? 10.484 81.111 61.233 1.00 53.87 291 GLY A CA 1
ATOM 2042 C C . GLY A 1 310 ? 11.207 81.005 62.564 1.00 48.14 291 GLY A C 1
ATOM 2043 O O . GLY A 1 310 ? 12.179 80.259 62.685 1.00 47.69 291 GLY A O 1
ATOM 2044 N N . LEU A 1 311 ? 10.751 81.752 63.565 1.00 43.15 292 LEU A N 1
ATOM 2045 C CA . LEU A 1 311 ? 11.384 81.694 64.881 1.00 47.30 292 LEU A CA 1
ATOM 2046 C C . LEU A 1 311 ? 10.337 81.855 65.969 1.00 46.45 292 LEU A C 1
ATOM 2047 O O . LEU A 1 311 ? 9.795 82.945 66.160 1.00 44.71 292 LEU A O 1
ATOM 2052 N N . TRP A 1 312 ? 10.045 80.776 66.683 1.00 45.64 293 TRP A N 1
ATOM 2053 C CA . TRP A 1 312 ? 8.859 80.758 67.525 1.00 44.96 293 TRP A CA 1
ATOM 2054 C C . TRP A 1 312 ? 9.178 80.581 69.009 1.00 42.88 293 TRP A C 1
ATOM 2055 O O . TRP A 1 312 ? 9.751 79.565 69.431 1.00 38.56 293 TRP A O 1
ATOM 2066 N N . SER A 1 313 ? 8.802 81.581 69.797 1.00 42.57 294 SER A N 1
ATOM 2067 C CA . SER A 1 313 ? 9.073 81.554 71.228 1.00 42.58 294 SER A CA 1
ATOM 2068 C C . SER A 1 313 ? 7.988 80.776 71.960 1.00 43.35 294 SER A C 1
ATOM 2069 O O . SER A 1 313 ? 7.111 81.374 72.568 1.00 45.67 294 SER A O 1
ATOM 2072 N N . ILE A 1 314 ? 8.026 79.455 71.894 1.00 39.49 295 ILE A N 1
ATOM 2073 C CA . ILE A 1 314 ? 6.903 78.675 72.404 1.00 46.19 295 ILE A CA 1
ATOM 2074 C C . ILE A 1 314 ? 7.154 78.019 73.756 1.00 47.86 295 ILE A C 1
ATOM 2075 O O . ILE A 1 314 ? 6.260 77.385 74.312 1.00 50.93 295 ILE A O 1
ATOM 2080 N N . HIS A 1 315 ? 8.359 78.171 74.291 1.00 43.69 296 HIS A N 1
ATOM 2081 C CA . HIS A 1 315 ? 8.691 77.535 75.556 1.00 39.21 296 HIS A CA 1
ATOM 2082 C C . HIS A 1 315 ? 9.023 78.553 76.643 1.00 44.05 296 HIS A C 1
ATOM 2083 O O . HIS A 1 315 ? 9.643 79.581 76.377 1.00 49.27 296 HIS A O 1
ATOM 2090 N N . THR A 1 316 ? 8.604 78.262 77.872 1.00 43.81 297 THR A N 1
ATOM 2091 C CA . THR A 1 316 ? 8.806 79.190 78.978 1.00 49.40 297 THR A CA 1
ATOM 2092 C C . THR A 1 316 ? 10.095 78.901 79.736 1.00 50.68 297 THR A C 1
ATOM 2093 O O . THR A 1 316 ? 10.346 79.479 80.777 1.00 46.88 297 THR A O 1
ATOM 2097 N N . ALA A 1 317 ? 10.903 77.998 79.207 1.00 45.49 298 ALA A N 1
ATOM 2098 C CA . ALA A 1 317 ? 12.168 77.648 79.822 1.00 39.00 298 ALA A CA 1
ATOM 2099 C C . ALA A 1 317 ? 13.047 77.230 78.659 1.00 35.64 298 ALA A C 1
ATOM 2100 O O . ALA A 1 317 ? 12.541 77.166 77.536 1.00 39.63 298 ALA A O 1
ATOM 2102 N N . PRO A 1 318 ? 14.355 76.972 78.891 1.00 36.56 299 PRO A N 1
ATOM 2103 C CA . PRO A 1 318 ? 15.180 76.606 77.730 1.00 37.81 299 PRO A CA 1
ATOM 2104 C C . PRO A 1 318 ? 14.578 75.509 76.864 1.00 36.31 299 PRO A C 1
ATOM 2105 O O . PRO A 1 318 ? 14.054 74.529 77.377 1.00 36.18 299 PRO A O 1
ATOM 2109 N N . ALA A 1 319 ? 14.625 75.703 75.551 1.00 34.71 300 ALA A N 1
ATOM 2110 C CA . ALA A 1 319 ? 14.246 74.655 74.627 1.00 37.19 300 ALA A CA 1
ATOM 2111 C C . ALA A 1 319 ? 15.469 73.778 74.412 1.00 33.64 300 ALA A C 1
ATOM 2112 O O . ALA A 1 319 ? 16.574 74.275 74.194 1.00 34.67 300 ALA A O 1
ATOM 2114 N N . THR A 1 320 ? 15.278 72.471 74.466 1.00 31.83 301 THR A N 1
ATOM 2115 C CA . THR A 1 320 ? 16.409 71.560 74.436 1.00 27.34 301 THR A CA 1
ATOM 2116 C C . THR A 1 320 ? 16.473 70.647 73.224 1.00 30.99 301 THR A C 1
ATOM 2117 O O . THR A 1 320 ? 17.509 70.042 72.973 1.00 32.84 301 THR A O 1
ATOM 2121 N N . ALA A 1 321 ? 15.359 70.466 72.524 1.00 33.77 302 ALA A N 1
ATOM 2122 C CA . ALA A 1 321 ? 15.399 69.604 71.343 1.00 34.38 302 ALA A CA 1
ATOM 2123 C C . ALA A 1 321 ? 14.360 70.032 70.332 1.00 41.26 302 ALA A C 1
ATOM 2124 O O . ALA A 1 321 ? 13.328 70.591 70.708 1.00 37.06 302 ALA A O 1
ATOM 2126 N N . ALA A 1 322 ? 14.655 69.772 69.053 1.00 35.25 303 ALA A N 1
ATOM 2127 C CA . ALA A 1 322 ? 13.715 70.001 67.968 1.00 33.04 303 ALA A CA 1
ATOM 2128 C C . ALA A 1 322 ? 14.059 69.089 66.800 1.00 33.60 303 ALA A C 1
ATOM 2129 O O . ALA A 1 322 ? 15.191 69.066 66.348 1.00 31.92 303 ALA A O 1
ATOM 2131 N N . ILE A 1 323 ? 13.076 68.318 66.343 1.00 32.63 304 ILE A N 1
ATOM 2132 C CA . ILE A 1 323 ? 13.326 67.288 65.347 1.00 35.37 304 ILE A CA 1
ATOM 2133 C C . ILE A 1 323 ? 12.202 67.292 64.319 1.00 38.87 304 ILE A C 1
ATOM 2134 O O . ILE A 1 323 ? 11.059 67.638 64.649 1.00 37.47 304 ILE A O 1
ATOM 2139 N N . PHE A 1 324 ? 12.522 66.913 63.083 1.00 35.11 305 PHE A N 1
ATOM 2140 C CA . PHE A 1 324 ? 11.498 66.660 62.060 1.00 40.24 305 PHE A CA 1
ATOM 2141 C C . PHE A 1 324 ? 10.762 65.349 62.311 1.00 42.53 305 PHE A C 1
ATOM 2142 O O . PHE A 1 324 ? 11.351 64.392 62.806 1.00 44.24 305 PHE A O 1
ATOM 2150 N N . ASP A 1 325 ? 9.473 65.308 61.985 1.00 41.37 306 ASP A N 1
ATOM 2151 C CA . ASP A 1 325 ? 8.753 64.048 61.937 1.00 49.08 306 ASP A CA 1
ATOM 2152 C C . ASP A 1 325 ? 9.373 63.253 60.807 1.00 52.28 306 ASP A C 1
ATOM 2153 O O . ASP A 1 325 ? 9.482 63.758 59.693 1.00 52.35 306 ASP A O 1
ATOM 2158 N N . PRO A 1 326 ? 9.812 62.022 61.092 1.00 56.27 307 PRO A N 1
ATOM 2159 C CA . PRO A 1 326 ? 10.505 61.247 60.059 1.00 52.00 307 PRO A CA 1
ATOM 2160 C C . PRO A 1 326 ? 9.632 60.986 58.828 1.00 51.60 307 PRO A C 1
ATOM 2161 O O . PRO A 1 326 ? 10.174 60.862 57.743 1.00 57.30 307 PRO A O 1
ATOM 2165 N N . ARG A 1 327 ? 8.316 60.942 58.990 1.00 56.60 308 ARG A N 1
ATOM 2166 C CA . ARG A 1 327 ? 7.432 60.574 57.885 1.00 74.66 308 ARG A CA 1
ATOM 2167 C C . ARG A 1 327 ? 6.769 61.783 57.225 1.00 77.99 308 ARG A C 1
ATOM 2168 O O . ARG A 1 327 ? 6.290 61.693 56.103 1.00 89.57 308 ARG A O 1
ATOM 2176 N N . ASP A 1 328 ? 6.738 62.912 57.920 1.00 68.40 309 ASP A N 1
ATOM 2177 C CA . ASP A 1 328 ? 6.145 64.129 57.370 1.00 60.44 309 ASP A CA 1
ATOM 2178 C C . ASP A 1 328 ? 7.011 65.329 57.713 1.00 57.20 309 ASP A C 1
ATOM 2179 O O . ASP A 1 328 ? 7.061 65.782 58.861 1.00 55.34 309 ASP A O 1
ATOM 2184 N N . ARG A 1 329 ? 7.663 65.873 56.698 1.00 62.83 310 ARG A N 1
ATOM 2185 C CA . ARG A 1 329 ? 8.711 66.853 56.924 1.00 67.09 310 ARG A CA 1
ATOM 2186 C C . ARG A 1 329 ? 8.193 68.272 57.160 1.00 66.25 310 ARG A C 1
ATOM 2187 O O . ARG A 1 329 ? 8.980 69.186 57.427 1.00 61.16 310 ARG A O 1
ATOM 2195 N N . THR A 1 330 ? 6.876 68.446 57.076 1.00 56.53 311 THR A N 1
ATOM 2196 C CA . THR A 1 330 ? 6.242 69.719 57.405 1.00 58.56 311 THR A CA 1
ATOM 2197 C C . THR A 1 330 ? 5.831 69.783 58.883 1.00 58.30 311 THR A C 1
ATOM 2198 O O . THR A 1 330 ? 5.213 70.758 59.324 1.00 59.44 311 THR A O 1
ATOM 2202 N N . VAL A 1 331 ? 6.169 68.736 59.633 1.00 51.89 312 VAL A N 1
ATOM 2203 C CA . VAL A 1 331 ? 5.841 68.634 61.057 1.00 46.86 312 VAL A CA 1
ATOM 2204 C C . VAL A 1 331 ? 7.091 68.492 61.907 1.00 50.02 312 VAL A C 1
ATOM 2205 O O . VAL A 1 331 ? 7.975 67.713 61.569 1.00 51.02 312 VAL A O 1
ATOM 2209 N N . ALA A 1 332 ? 7.142 69.218 63.023 1.00 43.94 313 ALA A N 1
ATOM 2210 C CA . ALA A 1 332 ? 8.252 69.126 63.960 1.00 45.15 313 ALA A CA 1
ATOM 2211 C C . ALA A 1 332 ? 7.779 68.910 65.392 1.00 42.08 313 ALA A C 1
ATOM 2212 O O . ALA A 1 332 ? 6.651 69.256 65.751 1.00 45.08 313 ALA A O 1
ATOM 2214 N N . TYR A 1 333 ? 8.655 68.342 66.204 1.00 39.61 314 TYR A N 1
ATOM 2215 C CA . TYR A 1 333 ? 8.401 68.195 67.626 1.00 36.19 314 TYR A CA 1
ATOM 2216 C C . TYR A 1 333 ? 9.530 68.849 68.385 1.00 39.78 314 TYR A C 1
ATOM 2217 O O . TYR A 1 333 ? 10.701 68.705 68.021 1.00 40.32 314 TYR A O 1
ATOM 2226 N N . SER A 1 334 ? 9.179 69.570 69.443 1.00 37.55 315 SER A N 1
ATOM 2227 C CA . SER A 1 334 ? 10.177 70.174 70.305 1.00 38.88 315 SER A CA 1
ATOM 2228 C C . SER A 1 334 ? 10.010 69.710 71.739 1.00 41.28 315 SER A C 1
ATOM 2229 O O . SER A 1 334 ? 8.930 69.273 72.122 1.00 41.39 315 SER A O 1
ATOM 2232 N N . ALA A 1 335 ? 11.088 69.818 72.519 1.00 33.46 316 ALA A N 1
ATOM 2233 C CA . ALA A 1 335 ? 11.068 69.499 73.950 1.00 34.12 316 ALA A CA 1
ATOM 2234 C C . ALA A 1 335 ? 11.809 70.567 74.727 1.00 38.32 316 ALA A C 1
ATOM 2235 O O . ALA A 1 335 ? 12.675 71.261 74.181 1.00 34.44 316 ALA A O 1
ATOM 2237 N N . SER A 1 336 ? 11.504 70.685 76.013 1.00 35.03 317 SER A N 1
ATOM 2238 C CA . SER A 1 336 ? 12.004 71.823 76.766 1.00 31.55 317 SER A CA 1
ATOM 2239 C C . SER A 1 336 ? 12.115 71.535 78.251 1.00 31.64 317 SER A C 1
ATOM 2240 O O . SER A 1 336 ? 11.428 70.637 78.778 1.00 33.87 317 SER A O 1
ATOM 2243 N N . GLN A 1 337 ? 12.945 72.321 78.933 1.00 34.75 318 GLN A N 1
ATOM 2244 C CA . GLN A 1 337 ? 13.040 72.249 80.385 1.00 35.26 318 GLN A CA 1
ATOM 2245 C C . GLN A 1 337 ? 11.692 72.622 81.041 1.00 36.20 318 GLN A C 1
ATOM 2246 O O . GLN A 1 337 ? 11.519 72.421 82.229 1.00 37.32 318 GLN A O 1
ATOM 2252 N N . ASP A 1 338 ? 10.742 73.151 80.267 1.00 31.67 319 ASP A N 1
ATOM 2253 C CA . ASP A 1 338 ? 9.442 73.489 80.837 1.00 36.30 319 ASP A CA 1
ATOM 2254 C C . ASP A 1 338 ? 8.532 72.270 80.928 1.00 41.48 319 ASP A C 1
ATOM 2255 O O . ASP A 1 338 ? 7.344 72.431 81.172 1.00 39.61 319 ASP A O 1
ATOM 2260 N N . HIS A 1 339 ? 9.092 71.079 80.674 1.00 31.51 320 HIS A N 1
ATOM 2261 C CA . HIS A 1 339 ? 8.411 69.779 80.845 1.00 38.80 320 HIS A CA 1
ATOM 2262 C C . HIS A 1 339 ? 7.523 69.394 79.661 1.00 38.76 320 HIS A C 1
ATOM 2263 O O . HIS A 1 339 ? 6.822 68.389 79.738 1.00 39.23 320 HIS A O 1
ATOM 2270 N N . THR A 1 340 ? 7.530 70.170 78.584 1.00 34.10 321 THR A N 1
ATOM 2271 C CA . THR A 1 340 ? 6.596 69.898 77.500 1.00 32.86 321 THR A CA 1
ATOM 2272 C C . THR A 1 340 ? 7.237 69.331 76.256 1.00 38.44 321 THR A C 1
ATOM 2273 O O . THR A 1 340 ? 8.427 69.561 75.969 1.00 37.66 321 THR A O 1
ATOM 2277 N N . VAL A 1 341 ? 6.427 68.567 75.531 1.00 34.10 322 VAL A N 1
ATOM 2278 C CA . VAL A 1 341 ? 6.721 68.171 74.164 1.00 34.34 322 VAL A CA 1
ATOM 2279 C C . VAL A 1 341 ? 5.654 68.829 73.288 1.00 45.18 322 VAL A C 1
ATOM 2280 O O . VAL A 1 341 ? 4.456 68.630 73.510 1.00 39.68 322 VAL A O 1
ATOM 2284 N N . ARG A 1 342 ? 6.074 69.655 72.333 1.00 37.05 323 ARG A N 1
ATOM 2285 C CA . ARG A 1 342 ? 5.103 70.367 71.535 1.00 37.16 323 ARG A CA 1
ATOM 2286 C C . ARG A 1 342 ? 5.180 69.909 70.098 1.00 40.58 323 ARG A C 1
ATOM 2287 O O . ARG A 1 342 ? 6.223 69.509 69.605 1.00 44.07 323 ARG A O 1
ATOM 2295 N N . THR A 1 343 ? 4.046 69.950 69.437 1.00 38.83 324 THR A N 1
ATOM 2296 C CA . THR A 1 343 ? 3.983 69.597 68.034 1.00 41.09 324 THR A CA 1
ATOM 2297 C C . THR A 1 343 ? 3.751 70.876 67.234 1.00 44.38 324 THR A C 1
ATOM 2298 O O . THR A 1 343 ? 2.816 71.639 67.501 1.00 47.29 324 THR A O 1
ATOM 2302 N N . LEU A 1 344 ? 4.619 71.099 66.258 1.00 42.24 325 LEU A N 1
ATOM 2303 C CA . LEU A 1 344 ? 4.634 72.313 65.461 1.00 43.53 325 LEU A CA 1
ATOM 2304 C C . LEU A 1 344 ? 4.205 72.047 64.023 1.00 48.22 325 LEU A C 1
ATOM 2305 O O . LEU A 1 344 ? 4.579 71.037 63.444 1.00 48.42 325 LEU A O 1
ATOM 2310 N N . ASP A 1 345 ? 3.420 72.958 63.458 1.00 49.18 326 ASP A N 1
ATOM 2311 C CA . ASP A 1 345 ? 3.145 72.958 62.018 1.00 53.16 326 ASP A CA 1
ATOM 2312 C C . ASP A 1 345 ? 4.149 73.887 61.362 1.00 51.36 326 ASP A C 1
ATOM 2313 O O . ASP A 1 345 ? 4.064 75.096 61.541 1.00 54.74 326 ASP A O 1
ATOM 2318 N N . LEU A 1 346 ? 5.091 73.333 60.604 1.00 47.62 327 LEU A N 1
ATOM 2319 C CA . LEU A 1 346 ? 6.192 74.135 60.059 1.00 50.06 327 LEU A CA 1
ATOM 2320 C C . LEU A 1 346 ? 5.743 75.133 58.973 1.00 55.45 327 LEU A C 1
ATOM 2321 O O . LEU A 1 346 ? 6.450 76.098 58.681 1.00 62.31 327 LEU A O 1
ATOM 2326 N N . THR A 1 347 ? 4.579 74.912 58.376 1.00 50.94 328 THR A N 1
ATOM 2327 C CA . THR A 1 347 ? 4.101 75.843 57.353 1.00 62.16 328 THR A CA 1
ATOM 2328 C C . THR A 1 347 ? 3.523 77.119 57.968 1.00 63.64 328 THR A C 1
ATOM 2329 O O . THR A 1 347 ? 3.362 78.115 57.283 1.00 67.80 328 THR A O 1
ATOM 2333 N N . THR A 1 348 ? 3.251 77.101 59.269 1.00 62.01 329 THR A N 1
ATOM 2334 C CA . THR A 1 348 ? 2.541 78.209 59.903 1.00 63.78 329 THR A CA 1
ATOM 2335 C C . THR A 1 348 ? 3.132 78.682 61.234 1.00 63.87 329 THR A C 1
ATOM 2336 O O . THR A 1 348 ? 2.863 79.799 61.668 1.00 75.03 329 THR A O 1
ATOM 2340 N N . GLY A 1 349 ? 3.920 77.838 61.892 1.00 51.84 330 GLY A N 1
ATOM 2341 C CA . GLY A 1 349 ? 4.449 78.169 63.205 1.00 53.93 330 GLY A CA 1
ATOM 2342 C C . GLY A 1 349 ? 3.519 77.844 64.374 1.00 62.15 330 GLY A C 1
ATOM 2343 O O . GLY A 1 349 ? 3.891 78.000 65.546 1.00 65.57 330 GLY A O 1
ATOM 2344 N N . GLN A 1 350 ? 2.314 77.378 64.063 1.00 55.78 331 GLN A N 1
ATOM 2345 C CA . GLN A 1 350 ? 1.311 77.094 65.091 1.00 55.73 331 GLN A CA 1
ATOM 2346 C C . GLN A 1 350 ? 1.735 75.903 65.925 1.00 51.67 331 GLN A C 1
ATOM 2347 O O . GLN A 1 350 ? 2.188 74.893 65.393 1.00 50.66 331 GLN A O 1
ATOM 2353 N N . VAL A 1 351 ? 1.574 76.010 67.234 1.00 47.88 332 VAL A N 1
ATOM 2354 C CA . VAL A 1 351 ? 1.708 74.837 68.059 1.00 47.05 332 VAL A CA 1
ATOM 2355 C C . VAL A 1 351 ? 0.395 74.066 67.961 1.00 58.47 332 VAL A C 1
ATOM 2356 O O . VAL A 1 351 ? -0.641 74.532 68.416 1.00 62.68 332 VAL A O 1
ATOM 2360 N N . VAL A 1 352 ? 0.455 72.893 67.344 1.00 57.09 333 VAL A N 1
ATOM 2361 C CA . VAL A 1 352 ? -0.714 72.059 67.102 1.00 61.98 333 VAL A CA 1
ATOM 2362 C C . VAL A 1 352 ? -1.138 71.303 68.363 1.00 59.39 333 VAL A C 1
ATOM 2363 O O . VAL A 1 352 ? -2.317 71.064 68.573 1.00 56.37 333 VAL A O 1
ATOM 2367 N N . SER A 1 353 ? -0.171 70.959 69.208 1.00 52.53 334 SER A N 1
ATOM 2368 C CA . SER A 1 353 ? -0.423 70.124 70.377 1.00 53.01 334 SER A CA 1
ATOM 2369 C C . SER A 1 353 ? 0.687 70.283 71.422 1.00 48.07 334 SER A C 1
ATOM 2370 O O . SER A 1 353 ? 1.858 70.486 71.080 1.00 48.48 334 SER A O 1
ATOM 2373 N N . THR A 1 354 ? 0.298 70.219 72.691 1.00 42.52 335 THR A N 1
ATOM 2374 C CA . THR A 1 354 ? 1.214 70.305 73.822 1.00 52.57 335 THR A CA 1
ATOM 2375 C C . THR A 1 354 ? 0.972 69.174 74.810 1.00 54.53 335 THR A C 1
ATOM 2376 O O . THR A 1 354 ? -0.116 69.058 75.383 1.00 52.01 335 THR A O 1
ATOM 2380 N N . LEU A 1 355 ? 2.002 68.359 75.019 1.00 49.73 336 LEU A N 1
ATOM 2381 C CA . LEU A 1 355 ? 2.025 67.353 76.075 1.00 48.13 336 LEU A CA 1
ATOM 2382 C C . LEU A 1 355 ? 2.821 67.869 77.255 1.00 49.43 336 LEU A C 1
ATOM 2383 O O . LEU A 1 355 ? 3.942 68.339 77.082 1.00 48.09 336 LEU A O 1
ATOM 2388 N N . THR A 1 356 ? 2.291 67.736 78.458 1.00 44.16 337 THR A N 1
ATOM 2389 C CA . THR A 1 356 ? 3.056 68.130 79.632 1.00 46.71 337 THR A CA 1
ATOM 2390 C C . THR A 1 356 ? 3.470 66.908 80.432 1.00 48.17 337 THR A C 1
ATOM 2391 O O . THR A 1 356 ? 2.633 66.209 80.996 1.00 45.29 337 THR A O 1
ATOM 2395 N N . LEU A 1 357 ? 4.772 66.637 80.460 1.00 43.58 338 LEU A N 1
ATOM 2396 C CA . LEU A 1 357 ? 5.297 65.492 81.197 1.00 43.49 338 LEU A CA 1
ATOM 2397 C C . LEU A 1 357 ? 5.643 65.936 82.606 1.00 46.41 338 LEU A C 1
ATOM 2398 O O . LEU A 1 357 ? 5.437 67.091 82.970 1.00 48.84 338 LEU A O 1
ATOM 2403 N N . THR A 1 358 ? 6.173 65.028 83.407 1.00 46.81 339 THR A N 1
ATOM 2404 C CA . THR A 1 358 ? 6.367 65.323 84.817 1.00 47.24 339 THR A CA 1
ATOM 2405 C C . THR A 1 358 ? 7.733 65.963 85.137 1.00 48.28 339 THR A C 1
ATOM 2406 O O . THR A 1 358 ? 7.945 66.446 86.245 1.00 49.10 339 THR A O 1
ATOM 2410 N N . HIS A 1 359 ? 8.654 65.980 84.175 1.00 43.02 340 HIS A N 1
ATOM 2411 C CA . HIS A 1 359 ? 9.999 66.502 84.441 1.00 39.30 340 HIS A CA 1
ATOM 2412 C C . HIS A 1 359 ? 10.556 67.312 83.276 1.00 33.00 340 HIS A C 1
ATOM 2413 O O . HIS A 1 359 ? 10.107 67.162 82.134 1.00 38.74 340 HIS A O 1
ATOM 2420 N N . PRO A 1 360 ? 11.553 68.176 83.557 1.00 34.54 341 PRO A N 1
ATOM 2421 C CA . PRO A 1 360 ? 12.271 68.870 82.487 1.00 31.78 341 PRO A CA 1
ATOM 2422 C C . PRO A 1 360 ? 12.856 67.876 81.465 1.00 39.65 341 PRO A C 1
ATOM 2423 O O . PRO A 1 360 ? 13.410 66.855 81.859 1.00 36.40 341 PRO A O 1
ATOM 2427 N N . LEU A 1 361 ? 12.699 68.163 80.180 1.00 32.77 342 LEU A N 1
ATOM 2428 C CA . LEU A 1 361 ? 13.190 67.284 79.127 1.00 30.70 342 LEU A CA 1
ATOM 2429 C C . LEU A 1 361 ? 14.442 67.910 78.529 1.00 29.57 342 LEU A C 1
ATOM 2430 O O . LEU A 1 361 ? 14.488 69.138 78.310 1.00 33.88 342 LEU A O 1
ATOM 2435 N N . LEU A 1 362 ? 15.424 67.066 78.258 1.00 30.36 343 LEU A N 1
ATOM 2436 C CA . LEU A 1 362 ? 16.704 67.514 77.729 1.00 31.52 343 LEU A CA 1
ATOM 2437 C C . LEU A 1 362 ? 17.001 66.922 76.346 1.00 35.77 343 LEU A C 1
ATOM 2438 O O . LEU A 1 362 ? 18.005 67.265 75.737 1.00 31.93 343 LEU A O 1
ATOM 2443 N N . SER A 1 363 ? 16.165 66.007 75.863 1.00 32.42 344 SER A N 1
ATOM 2444 C CA . SER A 1 363 ? 16.462 65.356 74.570 1.00 31.45 344 SER A CA 1
ATOM 2445 C C . SER A 1 363 ? 15.236 64.659 74.017 1.00 40.37 344 SER A C 1
ATOM 2446 O O . SER A 1 363 ? 14.310 64.292 74.762 1.00 33.75 344 SER A O 1
ATOM 2449 N N . LEU A 1 364 ? 15.215 64.515 72.695 1.00 34.64 345 LEU A N 1
ATOM 2450 C CA . LEU A 1 364 ? 14.031 64.007 72.003 1.00 35.98 345 LEU A CA 1
ATOM 2451 C C . LEU A 1 364 ? 14.481 63.222 70.773 1.00 40.70 345 LEU A C 1
ATOM 2452 O O . LEU A 1 364 ? 15.344 63.674 70.034 1.00 37.25 345 LEU A O 1
ATOM 2457 N N . SER A 1 365 ? 13.916 62.049 70.558 1.00 36.48 346 SER A N 1
ATOM 2458 C CA . SER A 1 365 ? 14.239 61.306 69.352 1.00 38.01 346 SER A CA 1
ATOM 2459 C C . SER A 1 365 ? 13.014 60.573 68.835 1.00 42.70 346 SER A C 1
ATOM 2460 O O . SER A 1 365 ? 12.244 60.051 69.627 1.00 46.07 346 SER A O 1
ATOM 2463 N N . ALA A 1 366 ? 12.845 60.518 67.513 1.00 45.18 347 ALA A N 1
ATOM 2464 C CA . ALA A 1 366 ? 11.703 59.822 66.913 1.00 46.80 347 ALA A CA 1
ATOM 2465 C C . ALA A 1 366 ? 12.062 58.407 66.471 1.00 50.88 347 ALA A C 1
ATOM 2466 O O . ALA A 1 366 ? 13.056 58.184 65.798 1.00 49.87 347 ALA A O 1
ATOM 2468 N N . LEU A 1 367 ? 11.242 57.444 66.859 1.00 53.44 348 LEU A N 1
ATOM 2469 C CA . LEU A 1 367 ? 11.376 56.087 66.347 1.00 47.75 348 LEU A CA 1
ATOM 2470 C C . LEU A 1 367 ? 10.424 55.896 65.173 1.00 50.46 348 LEU A C 1
ATOM 2471 O O . LEU A 1 367 ? 9.272 56.337 65.222 1.00 57.08 348 LEU A O 1
ATOM 2476 N N . THR A 1 368 ? 10.895 55.250 64.114 1.00 58.39 349 THR A N 1
ATOM 2477 C CA . THR A 1 368 ? 10.047 55.040 62.935 1.00 61.23 349 THR A CA 1
ATOM 2478 C C . THR A 1 368 ? 9.534 53.613 62.898 1.00 63.61 349 THR A C 1
ATOM 2479 O O . THR A 1 368 ? 10.308 52.663 62.970 1.00 69.89 349 THR A O 1
ATOM 2483 N N . ARG A 1 369 ? 8.218 53.471 62.802 1.00 60.40 350 ARG A N 1
ATOM 2484 C CA . ARG A 1 369 ? 7.592 52.164 62.894 1.00 70.08 350 ARG A CA 1
ATOM 2485 C C . ARG A 1 369 ? 6.796 51.850 61.637 1.00 69.83 350 ARG A C 1
ATOM 2486 O O . ARG A 1 369 ? 6.039 52.679 61.135 1.00 76.70 350 ARG A O 1
ATOM 2494 N N . ALA A 1 370 ? 6.994 50.643 61.132 1.00 66.69 351 ALA A N 1
ATOM 2495 C CA . ALA A 1 370 ? 6.286 50.179 59.961 1.00 79.31 351 ALA A CA 1
ATOM 2496 C C . ALA A 1 370 ? 4.778 50.174 60.230 1.00 91.63 351 ALA A C 1
ATOM 2497 O O . ALA A 1 370 ? 4.336 49.805 61.319 1.00 95.60 351 ALA A O 1
ATOM 2499 N N . GLY A 1 371 ? 3.998 50.622 59.250 1.00 91.94 352 GLY A N 1
ATOM 2500 C CA . GLY A 1 371 ? 2.550 50.629 59.370 1.00 98.05 352 GLY A CA 1
ATOM 2501 C C . GLY A 1 371 ? 1.935 51.812 60.105 1.00 98.57 352 GLY A C 1
ATOM 2502 O O . GLY A 1 371 ? 0.723 51.886 60.273 1.00 114.16 352 GLY A O 1
ATOM 2503 N N . THR A 1 372 ? 2.754 52.758 60.536 1.00 75.42 353 THR A N 1
ATOM 2504 C CA . THR A 1 372 ? 2.238 53.868 61.315 1.00 81.61 353 THR A CA 1
ATOM 2505 C C . THR A 1 372 ? 2.814 55.189 60.839 1.00 88.45 353 THR A C 1
ATOM 2506 O O . THR A 1 372 ? 4.023 55.304 60.665 1.00 89.83 353 THR A O 1
ATOM 2510 N N . THR A 1 373 ? 1.963 56.190 60.643 1.00 92.32 354 THR A N 1
ATOM 2511 C CA . THR A 1 373 ? 2.451 57.509 60.250 1.00 94.86 354 THR A CA 1
ATOM 2512 C C . THR A 1 373 ? 2.955 58.308 61.459 1.00 88.79 354 THR A C 1
ATOM 2513 O O . THR A 1 373 ? 3.795 59.200 61.309 1.00 86.43 354 THR A O 1
ATOM 2517 N N . SER A 1 374 ? 2.454 57.989 62.653 1.00 87.58 355 SER A N 1
ATOM 2518 C CA . SER A 1 374 ? 2.853 58.734 63.851 1.00 86.82 355 SER A CA 1
ATOM 2519 C C . SER A 1 374 ? 3.978 58.098 64.617 1.00 75.91 355 SER A C 1
ATOM 2520 O O . SER A 1 374 ? 3.861 56.967 65.083 1.00 68.61 355 SER A O 1
ATOM 2523 N N . PRO A 1 375 ? 5.059 58.854 64.802 1.00 83.55 356 PRO A N 1
ATOM 2524 C CA . PRO A 1 375 ? 6.204 58.293 65.508 1.00 86.68 356 PRO A CA 1
ATOM 2525 C C . PRO A 1 375 ? 5.904 58.009 66.969 1.00 77.17 356 PRO A C 1
ATOM 2526 O O . PRO A 1 375 ? 4.852 58.317 67.535 1.00 72.29 356 PRO A O 1
ATOM 2530 N N . LEU A 1 376 ? 6.869 57.343 67.559 1.00 66.35 357 LEU A N 1
ATOM 2531 C CA . LEU A 1 376 ? 6.916 57.161 68.968 1.00 58.05 357 LEU A CA 1
ATOM 2532 C C . LEU A 1 376 ? 8.129 57.981 69.346 1.00 49.15 357 LEU A C 1
ATOM 2533 O O . LEU A 1 376 ? 9.169 57.864 68.713 1.00 52.43 357 LEU A O 1
ATOM 2538 N N . LEU A 1 377 ? 7.992 58.861 70.322 1.00 46.01 358 LEU A N 1
ATOM 2539 C CA . LEU A 1 377 ? 9.122 59.688 70.692 1.00 37.71 358 LEU A CA 1
ATOM 2540 C C . LEU A 1 377 ? 9.748 59.164 71.974 1.00 41.71 358 LEU A C 1
ATOM 2541 O O . LEU A 1 377 ? 9.045 58.725 72.890 1.00 43.77 358 LEU A O 1
ATOM 2546 N N . ALA A 1 378 ? 11.073 59.211 72.028 1.00 41.12 359 ALA A N 1
ATOM 2547 C CA . ALA A 1 378 ? 11.798 59.018 73.270 1.00 39.14 359 ALA A CA 1
ATOM 2548 C C . ALA A 1 378 ? 12.199 60.387 73.808 1.00 37.03 359 ALA A C 1
ATOM 2549 O O . ALA A 1 378 ? 12.768 61.200 73.081 1.00 39.04 359 ALA A O 1
ATOM 2551 N N . ALA A 1 379 ? 11.868 60.656 75.061 1.00 34.42 360 ALA A N 1
ATOM 2552 C CA . ALA A 1 379 ? 12.207 61.942 75.679 1.00 30.05 360 ALA A CA 1
ATOM 2553 C C . ALA A 1 379 ? 13.095 61.724 76.907 1.00 36.50 360 ALA A C 1
ATOM 2554 O O . ALA A 1 379 ? 12.659 61.146 77.905 1.00 38.68 360 ALA A O 1
ATOM 2556 N N . GLY A 1 380 ? 14.347 62.184 76.813 1.00 33.34 361 GLY A N 1
ATOM 2557 C CA . GLY A 1 380 ? 15.315 62.038 77.878 1.00 29.68 361 GLY A CA 1
ATOM 2558 C C . GLY A 1 380 ? 15.128 63.179 78.862 1.00 38.77 361 GLY A C 1
ATOM 2559 O O . GLY A 1 380 ? 14.983 64.317 78.450 1.00 37.91 361 GLY A O 1
ATOM 2560 N N . THR A 1 381 ? 15.111 62.871 80.159 1.00 33.47 362 THR A N 1
ATOM 2561 C CA . THR A 1 381 ? 14.796 63.872 81.173 1.00 35.81 362 THR A CA 1
ATOM 2562 C C . THR A 1 381 ? 15.964 64.219 82.078 1.00 38.69 362 THR A C 1
ATOM 2563 O O . THR A 1 381 ? 16.952 63.484 82.168 1.00 34.00 362 THR A O 1
ATOM 2567 N N . SER A 1 382 ? 15.814 65.337 82.770 1.00 34.08 363 SER A N 1
ATOM 2568 C CA . SER A 1 382 ? 16.758 65.739 83.796 1.00 42.56 363 SER A CA 1
ATOM 2569 C C . SER A 1 382 ? 16.651 64.849 85.036 1.00 44.43 363 SER A C 1
ATOM 2570 O O . SER A 1 382 ? 17.483 64.931 85.911 1.00 49.28 363 SER A O 1
ATOM 2573 N N . ALA A 1 383 ? 15.626 64.001 85.100 1.00 39.51 364 ALA A N 1
ATOM 2574 C CA . ALA A 1 383 ? 15.380 63.146 86.271 1.00 33.01 364 ALA A CA 1
ATOM 2575 C C . ALA A 1 383 ? 15.903 61.718 86.042 1.00 38.11 364 ALA A C 1
ATOM 2576 O O . ALA A 1 383 ? 15.512 60.790 86.752 1.00 40.50 364 ALA A O 1
ATOM 2578 N N . ARG A 1 384 ? 16.759 61.567 85.026 1.00 34.96 365 ARG A N 1
ATOM 2579 C CA . ARG A 1 384 ? 17.579 60.362 84.780 1.00 33.07 365 ARG A CA 1
ATOM 2580 C C . ARG A 1 384 ? 16.860 59.230 84.035 1.00 35.12 365 ARG A C 1
ATOM 2581 O O . ARG A 1 384 ? 17.484 58.262 83.639 1.00 43.13 365 ARG A O 1
ATOM 2589 N N . HIS A 1 385 ? 15.552 59.329 83.853 1.00 40.97 366 HIS A N 1
ATOM 2590 C CA . HIS A 1 385 ? 14.870 58.319 83.054 1.00 35.79 366 HIS A CA 1
ATOM 2591 C C . HIS A 1 385 ? 14.557 58.874 81.672 1.00 36.58 366 HIS A C 1
ATOM 2592 O O . HIS A 1 385 ? 14.755 60.054 81.391 1.00 38.93 366 HIS A O 1
ATOM 2599 N N . ILE A 1 386 ? 14.085 57.996 80.810 1.00 37.20 367 ILE A N 1
ATOM 2600 C CA . ILE A 1 386 ? 13.612 58.374 79.493 1.00 37.05 367 ILE A CA 1
ATOM 2601 C C . ILE A 1 386 ? 12.130 58.032 79.412 1.00 34.39 367 ILE A C 1
ATOM 2602 O O . ILE A 1 386 ? 11.745 56.932 79.772 1.00 40.14 367 ILE A O 1
ATOM 2607 N N . THR A 1 387 ? 11.306 58.953 78.927 1.00 38.29 368 THR A N 1
ATOM 2608 C CA . THR A 1 387 ? 9.860 58.706 78.783 1.00 31.66 368 THR A CA 1
ATOM 2609 C C . THR A 1 387 ? 9.505 58.465 77.319 1.00 44.02 368 THR A C 1
ATOM 2610 O O . THR A 1 387 ? 9.938 59.230 76.450 1.00 40.03 368 THR A O 1
ATOM 2614 N N . MET A 1 388 ? 8.738 57.407 77.046 1.00 37.40 369 MET A N 1
ATOM 2615 C CA . MET A 1 388 ? 8.258 57.135 75.687 1.00 45.90 369 MET A CA 1
ATOM 2616 C C . MET A 1 388 ? 6.886 57.770 75.538 1.00 49.69 369 MET A C 1
ATOM 2617 O O . MET A 1 388 ? 6.049 57.617 76.412 1.00 46.56 369 MET A O 1
ATOM 2622 N N . VAL A 1 389 ? 6.666 58.515 74.458 1.00 48.01 370 VAL A N 1
ATOM 2623 C CA . VAL A 1 389 ? 5.375 59.174 74.244 1.00 47.04 370 VAL A CA 1
ATOM 2624 C C . VAL A 1 389 ? 4.938 59.137 72.794 1.00 46.40 370 VAL A C 1
ATOM 2625 O O . VAL A 1 389 ? 5.759 59.157 71.867 1.00 53.07 370 VAL A O 1
ATOM 2629 N N . ASP A 1 390 ? 3.629 59.071 72.611 1.00 54.19 371 ASP A N 1
ATOM 2630 C CA . ASP A 1 390 ? 3.008 59.335 71.330 1.00 68.59 371 ASP A CA 1
ATOM 2631 C C . ASP A 1 390 ? 2.504 60.764 71.399 1.00 75.40 371 ASP A C 1
ATOM 2632 O O . ASP A 1 390 ? 1.624 61.075 72.200 1.00 77.95 371 ASP A O 1
ATOM 2637 N N . PRO A 1 391 ? 3.086 61.647 70.577 1.00 71.11 372 PRO A N 1
ATOM 2638 C CA . PRO A 1 391 ? 2.835 63.095 70.631 1.00 67.02 372 PRO A CA 1
ATOM 2639 C C . PRO A 1 391 ? 1.375 63.475 70.349 1.00 72.44 372 PRO A C 1
ATOM 2640 O O . PRO A 1 391 ? 1.000 64.634 70.550 1.00 82.10 372 PRO A O 1
ATOM 2644 N N . ARG A 1 392 ? 0.573 62.515 69.895 1.00 72.22 373 ARG A N 1
ATOM 2645 C CA . ARG A 1 392 ? -0.855 62.739 69.646 1.00 86.50 373 ARG A CA 1
ATOM 2646 C C . ARG A 1 392 ? -1.742 62.193 70.765 1.00 101.29 373 ARG A C 1
ATOM 2647 O O . ARG A 1 392 ? -2.675 61.427 70.506 1.00 108.87 373 ARG A O 1
ATOM 2655 N N . ALA A 1 393 ? -1.457 62.596 72.000 1.00 100.04 374 ALA A N 1
ATOM 2656 C CA . ALA A 1 393 ? -2.196 62.103 73.157 1.00 98.97 374 ALA A CA 1
ATOM 2657 C C . ALA A 1 393 ? -2.378 63.197 74.205 1.00 100.81 374 ALA A C 1
ATOM 2658 O O . ALA A 1 393 ? -1.667 64.200 74.189 1.00 103.27 374 ALA A O 1
ATOM 2660 N N . SER A 1 394 ? -3.337 63.010 75.108 1.00 98.83 375 SER A N 1
ATOM 2661 C CA . SER A 1 394 ? -3.446 63.880 76.273 1.00 92.84 375 SER A CA 1
ATOM 2662 C C . SER A 1 394 ? -2.250 63.620 77.210 1.00 92.73 375 SER A C 1
ATOM 2663 O O . SER A 1 394 ? -1.619 62.549 77.156 1.00 80.49 375 SER A O 1
ATOM 2666 N N . SER A 1 395 ? -1.925 64.600 78.051 1.00 98.79 376 SER A N 1
ATOM 2667 C CA . SER A 1 395 ? -0.739 64.508 78.908 1.00 93.88 376 SER A CA 1
ATOM 2668 C C . SER A 1 395 ? -0.855 63.358 79.915 1.00 96.92 376 SER A C 1
ATOM 2669 O O . SER A 1 395 ? 0.130 62.668 80.196 1.00 89.01 376 SER A O 1
ATOM 2672 N N . ALA A 1 396 ? -2.065 63.150 80.437 1.00 105.60 377 ALA A N 1
ATOM 2673 C CA . ALA A 1 396 ? -2.293 62.170 81.495 1.00 103.57 377 ALA A CA 1
ATOM 2674 C C . ALA A 1 396 ? -2.284 60.734 80.959 1.00 106.03 377 ALA A C 1
ATOM 2675 O O . ALA A 1 396 ? -3.331 60.159 80.662 1.00 108.86 377 ALA A O 1
ATOM 2677 N N . THR A 1 397 ? -1.074 60.184 80.827 1.00 115.88 378 THR A N 1
ATOM 2678 C CA . THR A 1 397 ? -0.774 58.806 80.404 1.00 119.12 378 THR A CA 1
ATOM 2679 C C . THR A 1 397 ? -1.417 58.344 79.081 1.00 108.18 378 THR A C 1
ATOM 2680 O O . THR A 1 397 ? -0.784 57.607 78.319 1.00 96.00 378 THR A O 1
ATOM 2684 N N . THR A 1 398 ? -2.652 58.793 78.829 1.00 108.03 379 THR A N 1
ATOM 2685 C CA . THR A 1 398 ? -3.523 58.373 77.718 1.00 106.25 379 THR A CA 1
ATOM 2686 C C . THR A 1 398 ? -3.412 56.870 77.433 1.00 100.26 379 THR A C 1
ATOM 2687 O O . THR A 1 398 ? -2.988 56.444 76.357 1.00 94.23 379 THR A O 1
ATOM 2691 N N . VAL A 1 400 ? 1.898 54.292 78.550 1.00 87.10 381 VAL A N 1
ATOM 2692 C CA . VAL A 1 400 ? 2.997 54.912 79.285 1.00 84.45 381 VAL A CA 1
ATOM 2693 C C . VAL A 1 400 ? 4.152 53.931 79.558 1.00 81.71 381 VAL A C 1
ATOM 2694 O O . VAL A 1 400 ? 3.954 52.834 80.088 1.00 85.33 381 VAL A O 1
ATOM 2698 N N . MET A 1 401 ? 5.360 54.334 79.182 1.00 64.13 382 MET A N 1
ATOM 2699 C CA . MET A 1 401 ? 6.527 53.477 79.359 1.00 51.88 382 MET A CA 1
ATOM 2700 C C . MET A 1 401 ? 7.749 54.301 79.714 1.00 51.17 382 MET A C 1
ATOM 2701 O O . MET A 1 401 ? 8.013 55.340 79.100 1.00 49.66 382 MET A O 1
ATOM 2706 N N . THR A 1 402 ? 8.505 53.822 80.694 1.00 48.13 383 THR A N 1
ATOM 2707 C CA . THR A 1 402 ? 9.670 54.549 81.187 1.00 47.10 383 THR A CA 1
ATOM 2708 C C . THR A 1 402 ? 10.937 53.691 81.075 1.00 38.39 383 THR A C 1
ATOM 2709 O O . THR A 1 402 ? 10.915 52.518 81.413 1.00 46.84 383 THR A O 1
ATOM 2713 N N . LEU A 1 403 ? 12.028 54.284 80.596 1.00 39.04 384 LEU A N 1
ATOM 2714 C CA . LEU A 1 403 ? 13.299 53.590 80.441 1.00 36.89 384 LEU A CA 1
ATOM 2715 C C . LEU A 1 403 ? 14.203 53.979 81.594 1.00 36.81 384 LEU A C 1
ATOM 2716 O O . LEU A 1 403 ? 14.656 55.114 81.626 1.00 35.29 384 LEU A O 1
ATOM 2721 N N . ARG A 1 404 ? 14.447 53.068 82.541 1.00 33.56 385 ARG A N 1
ATOM 2722 C CA . ARG A 1 404 ? 15.189 53.414 83.767 1.00 35.63 385 ARG A CA 1
ATOM 2723 C C . ARG A 1 404 ? 16.516 52.695 83.866 1.00 41.79 385 ARG A C 1
ATOM 2724 O O . ARG A 1 404 ? 16.601 51.502 83.553 1.00 38.11 385 ARG A O 1
ATOM 2732 N N . GLY A 1 405 ? 17.522 53.413 84.364 1.00 37.76 386 GLY A N 1
ATOM 2733 C CA . GLY A 1 405 ? 18.864 52.865 84.498 1.00 37.22 386 GLY A CA 1
ATOM 2734 C C . GLY A 1 405 ? 19.986 53.900 84.553 1.00 37.47 386 GLY A C 1
ATOM 2735 O O . GLY A 1 405 ? 20.986 53.656 85.211 1.00 37.20 386 GLY A O 1
ATOM 2736 N N . HIS A 1 406 ? 19.851 55.035 83.862 1.00 34.11 387 HIS A N 1
ATOM 2737 C CA . HIS A 1 406 ? 20.900 56.073 83.930 1.00 34.38 387 HIS A CA 1
ATOM 2738 C C . HIS A 1 406 ? 20.957 56.688 85.322 1.00 35.91 387 HIS A C 1
ATOM 2739 O O . HIS A 1 406 ? 19.941 56.723 86.022 1.00 34.09 387 HIS A O 1
ATOM 2746 N N . ALA A 1 407 ? 22.142 57.160 85.722 1.00 34.54 388 ALA A N 1
ATOM 2747 C CA . ALA A 1 407 ? 22.345 57.735 87.051 1.00 36.63 388 ALA A CA 1
ATOM 2748 C C . ALA A 1 407 ? 22.471 59.262 86.992 1.00 33.89 388 ALA A C 1
ATOM 2749 O O . ALA A 1 407 ? 22.776 59.916 88.004 1.00 33.09 388 ALA A O 1
ATOM 2751 N N . ASN A 1 408 ? 22.231 59.829 85.816 1.00 29.55 389 ASN A N 1
ATOM 2752 C CA . ASN A 1 408 ? 22.405 61.283 85.624 1.00 33.30 389 ASN A CA 1
ATOM 2753 C C . ASN A 1 408 ? 21.549 61.746 84.417 1.00 36.21 389 ASN A C 1
ATOM 2754 O O . ASN A 1 408 ? 20.874 60.923 83.810 1.00 32.39 389 ASN A O 1
ATOM 2759 N N . LYS A 1 409 ? 21.561 63.045 84.102 1.00 33.98 390 LYS A N 1
ATOM 2760 C CA . LYS A 1 409 ? 20.794 63.646 82.993 1.00 37.44 390 LYS A CA 1
ATOM 2761 C C . LYS A 1 409 ? 20.934 62.856 81.672 1.00 33.06 390 LYS A C 1
ATOM 2762 O O . LYS A 1 409 ? 22.018 62.403 81.352 1.00 30.46 390 LYS A O 1
ATOM 2768 N N . VAL A 1 410 ? 19.827 62.685 80.934 1.00 30.36 391 VAL A N 1
ATOM 2769 C CA . VAL A 1 410 ? 19.886 62.005 79.624 1.00 30.47 391 VAL A CA 1
ATOM 2770 C C . VAL A 1 410 ? 19.745 63.037 78.501 1.00 33.36 391 VAL A C 1
ATOM 2771 O O . VAL A 1 410 ? 18.677 63.642 78.335 1.00 31.15 391 VAL A O 1
ATOM 2775 N N . VAL A 1 411 ? 20.837 63.248 77.760 1.00 31.97 392 VAL A N 1
ATOM 2776 C CA . VAL A 1 411 ? 20.984 64.426 76.898 1.00 33.17 392 VAL A CA 1
ATOM 2777 C C . VAL A 1 411 ? 21.140 64.082 75.408 1.00 28.89 392 VAL A C 1
ATOM 2778 O O . VAL A 1 411 ? 21.178 64.974 74.562 1.00 34.23 392 VAL A O 1
ATOM 2782 N N . SER A 1 412 ? 21.214 62.802 75.079 1.00 31.81 393 SER A N 1
ATOM 2783 C CA . SER A 1 412 ? 21.324 62.409 73.666 1.00 29.03 393 SER A CA 1
ATOM 2784 C C . SER A 1 412 ? 20.664 61.063 73.451 1.00 32.57 393 SER A C 1
ATOM 2785 O O . SER A 1 412 ? 20.676 60.208 74.335 1.00 33.88 393 SER A O 1
ATOM 2788 N N . LEU A 1 413 ? 20.095 60.883 72.260 1.00 25.74 394 LEU A N 1
ATOM 2789 C CA . LEU A 1 413 ? 19.305 59.708 71.942 1.00 26.72 394 LEU A CA 1
ATOM 2790 C C . LEU A 1 413 ? 19.513 59.391 70.457 1.00 32.97 394 LEU A C 1
ATOM 2791 O O . LEU A 1 413 ? 19.588 60.307 69.661 1.00 33.40 394 LEU A O 1
ATOM 2796 N N . SER A 1 414 ? 19.584 58.115 70.091 1.00 30.89 395 SER A N 1
ATOM 2797 C CA . SER A 1 414 ? 19.678 57.745 68.675 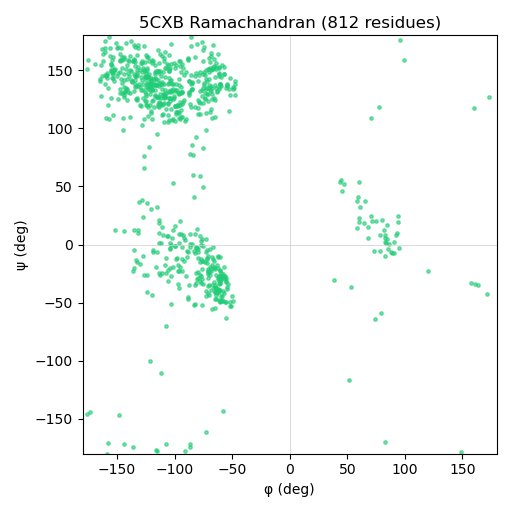1.00 35.16 395 SER A CA 1
ATOM 2798 C C . SER A 1 414 ? 19.004 56.394 68.446 1.00 31.88 395 SER A C 1
ATOM 2799 O O . SER A 1 414 ? 19.330 55.415 69.115 1.00 40.05 395 SER A O 1
ATOM 2802 N N . PRO A 1 415 ? 18.051 56.340 67.508 1.00 36.17 396 PRO A N 1
ATOM 2803 C CA . PRO A 1 415 ? 17.342 55.085 67.248 1.00 36.72 396 PRO A CA 1
ATOM 2804 C C . PRO A 1 415 ? 18.271 54.093 66.552 1.00 43.01 396 PRO A C 1
ATOM 2805 O O . PRO A 1 415 ? 19.204 54.498 65.859 1.00 38.00 396 PRO A O 1
ATOM 2809 N N . SER A 1 416 ? 18.030 52.811 66.763 1.00 37.96 397 SER A N 1
ATOM 2810 C CA . SER A 1 416 ? 18.759 51.782 66.058 1.00 36.80 397 SER A CA 1
ATOM 2811 C C . SER A 1 416 ? 18.531 51.903 64.558 1.00 44.74 397 SER A C 1
ATOM 2812 O O . SER A 1 416 ? 17.414 52.147 64.116 1.00 49.94 397 SER A O 1
ATOM 2815 N N . PRO A 1 417 ? 19.590 51.730 63.764 1.00 42.43 398 PRO A N 1
ATOM 2816 C CA . PRO A 1 417 ? 19.370 51.722 62.315 1.00 45.76 398 PRO A CA 1
ATOM 2817 C C . PRO A 1 417 ? 18.853 50.374 61.850 1.00 51.86 398 PRO A C 1
ATOM 2818 O O . PRO A 1 417 ? 18.415 50.261 60.708 1.00 59.68 398 PRO A O 1
ATOM 2822 N N . GLU A 1 418 ? 18.897 49.365 62.719 1.00 50.83 399 GLU A N 1
ATOM 2823 C CA . GLU A 1 418 ? 18.546 48.002 62.301 1.00 56.65 399 GLU A CA 1
ATOM 2824 C C . GLU A 1 418 ? 17.069 47.687 62.478 1.00 55.20 399 GLU A C 1
ATOM 2825 O O . GLU A 1 418 ? 16.537 46.837 61.797 1.00 57.32 399 GLU A O 1
ATOM 2831 N N . ASN A 1 419 ? 16.403 48.345 63.415 1.00 56.16 400 ASN A N 1
ATOM 2832 C CA . ASN A 1 419 ? 15.012 47.997 63.676 1.00 54.34 400 ASN A CA 1
ATOM 2833 C C . ASN A 1 419 ? 14.275 49.148 64.336 1.00 49.74 400 ASN A C 1
ATOM 2834 O O . ASN A 1 419 ? 14.802 50.243 64.461 1.00 52.69 400 ASN A O 1
ATOM 2839 N N . GLU A 1 420 ? 13.065 48.885 64.795 1.00 48.22 401 GLU A N 1
ATOM 2840 C CA . GLU A 1 420 ? 12.218 49.946 65.304 1.00 54.75 401 GLU A CA 1
ATOM 2841 C C . GLU A 1 420 ? 11.946 49.838 66.801 1.00 55.65 401 GLU A C 1
ATOM 2842 O O . GLU A 1 420 ? 11.210 50.650 67.347 1.00 64.73 401 GLU A O 1
ATOM 2848 N N . TYR A 1 421 ? 12.517 48.837 67.461 1.00 48.21 402 TYR A N 1
ATOM 2849 C CA . TYR A 1 421 ? 12.257 48.652 68.893 1.00 46.46 402 TYR A CA 1
ATOM 2850 C C . TYR A 1 421 ? 13.471 48.876 69.785 1.00 44.66 402 TYR A C 1
ATOM 2851 O O . TYR A 1 421 ? 13.429 48.568 70.978 1.00 51.10 402 TYR A O 1
ATOM 2860 N N . SER A 1 422 ? 14.558 49.406 69.232 1.00 44.20 403 SER A N 1
ATOM 2861 C CA . SER A 1 422 ? 15.711 49.696 70.071 1.00 40.36 403 SER A CA 1
ATOM 2862 C C . SER A 1 422 ? 16.310 51.059 69.793 1.00 35.49 403 SER A C 1
ATOM 2863 O O . SER A 1 422 ? 16.084 51.657 68.743 1.00 39.66 403 SER A O 1
ATOM 2866 N N . LEU A 1 423 ? 17.052 51.553 70.775 1.00 33.12 404 LEU A N 1
ATOM 2867 C CA . LEU A 1 423 ? 17.722 52.840 70.676 1.00 34.94 404 LEU A CA 1
ATOM 2868 C C . LEU A 1 423 ? 18.848 52.916 71.692 1.00 31.53 404 LEU A C 1
ATOM 2869 O O . LEU A 1 423 ? 18.915 52.111 72.634 1.00 32.67 404 LEU A O 1
ATOM 2874 N N . VAL A 1 424 ? 19.717 53.899 71.507 1.00 29.40 405 VAL A N 1
ATOM 2875 C CA . VAL A 1 424 ? 20.791 54.132 72.438 1.00 31.66 405 VAL A CA 1
ATOM 2876 C C . VAL A 1 424 ? 20.666 55.550 73.001 1.00 30.83 405 VAL A C 1
ATOM 2877 O O . VAL A 1 424 ? 20.306 56.490 72.286 1.00 34.29 405 VAL A O 1
ATOM 2881 N N . SER A 1 425 ? 20.916 55.682 74.302 1.00 26.91 406 SER A N 1
ATOM 2882 C CA . SER A 1 425 ? 20.871 56.962 74.993 1.00 28.51 406 SER A CA 1
ATOM 2883 C C . SER A 1 425 ? 22.262 57.351 75.490 1.00 36.56 406 SER A C 1
ATOM 2884 O O . SER A 1 425 ? 23.040 56.481 75.837 1.00 35.56 406 SER A O 1
ATOM 2887 N N . GLY A 1 426 ? 22.553 58.649 75.553 1.00 29.53 407 GLY A N 1
ATOM 2888 C CA . GLY A 1 426 ? 23.841 59.126 76.048 1.00 27.49 407 GLY A CA 1
ATOM 2889 C C . GLY A 1 426 ? 23.553 60.010 77.260 1.00 32.28 407 GLY A C 1
ATOM 2890 O O . GLY A 1 426 ? 22.629 60.831 77.231 1.00 30.78 407 GLY A O 1
ATOM 2891 N N . SER A 1 427 ? 24.322 59.831 78.324 1.00 27.73 408 SER A N 1
ATOM 2892 C CA . SER A 1 427 ? 24.013 60.475 79.611 1.00 31.40 408 SER A CA 1
ATOM 2893 C C . SER A 1 427 ? 25.208 61.112 80.278 1.00 29.67 408 SER A C 1
ATOM 2894 O O . SER A 1 427 ? 26.343 60.668 80.105 1.00 33.27 408 SER A O 1
ATOM 2897 N N . HIS A 1 428 ? 24.937 62.125 81.094 1.00 32.35 409 HIS A N 1
ATOM 2898 C CA . HIS A 1 428 ? 25.984 62.759 81.867 1.00 30.80 409 HIS A CA 1
ATOM 2899 C C . HIS A 1 428 ? 26.548 61.794 82.929 1.00 32.41 409 HIS A C 1
ATOM 2900 O O . HIS A 1 428 ? 27.467 62.163 83.645 1.00 31.80 409 HIS A O 1
ATOM 2907 N N . ASP A 1 429 ? 26.016 60.571 83.047 1.00 31.30 410 ASP A N 1
ATOM 2908 C CA . ASP A 1 429 ? 26.625 59.622 83.983 1.00 34.87 410 ASP A CA 1
ATOM 2909 C C . ASP A 1 429 ? 27.865 58.973 83.375 1.00 33.25 410 ASP A C 1
ATOM 2910 O O . ASP A 1 429 ? 28.568 58.227 84.059 1.00 37.10 410 ASP A O 1
ATOM 2915 N N . GLY A 1 430 ? 28.156 59.290 82.116 1.00 34.37 411 GLY A N 1
ATOM 2916 C CA . GLY A 1 430 ? 29.334 58.749 81.443 1.00 33.28 411 GLY A CA 1
ATOM 2917 C C . GLY A 1 430 ? 29.048 57.506 80.607 1.00 37.56 411 GLY A C 1
ATOM 2918 O O . GLY A 1 430 ? 29.934 56.982 79.938 1.00 37.69 411 GLY A O 1
ATOM 2919 N N . THR A 1 431 ? 27.805 57.030 80.631 1.00 31.07 412 THR A N 1
ATOM 2920 C CA . THR A 1 431 ? 27.458 55.830 79.875 1.00 28.64 412 THR A CA 1
ATOM 2921 C C . THR A 1 431 ? 26.564 56.103 78.666 1.00 34.66 412 THR A C 1
ATOM 2922 O O . THR A 1 431 ? 25.842 57.124 78.591 1.00 33.05 412 THR A O 1
ATOM 2926 N N . CYS A 1 432 ? 26.604 55.164 77.729 1.00 34.59 413 CYS A N 1
ATOM 2927 C CA . CYS A 1 432 ? 25.544 55.038 76.744 1.00 32.56 413 CYS A CA 1
ATOM 2928 C C . CYS A 1 432 ? 24.833 53.730 77.051 1.00 37.22 413 CYS A C 1
ATOM 2929 O O . CYS A 1 432 ? 25.474 52.728 77.380 1.00 37.62 413 CYS A O 1
ATOM 2932 N N . ARG A 1 433 ? 23.508 53.744 76.986 1.00 32.76 414 ARG A N 1
ATOM 2933 C CA . ARG A 1 433 ? 22.742 52.535 77.272 1.00 32.09 414 ARG A CA 1
ATOM 2934 C C . ARG A 1 433 ? 21.870 52.159 76.086 1.00 33.03 414 ARG A C 1
ATOM 2935 O O . ARG A 1 433 ? 21.276 53.028 75.424 1.00 33.69 414 ARG A O 1
ATOM 2943 N N . VAL A 1 434 ? 21.836 50.863 75.807 1.00 34.85 415 VAL A N 1
ATOM 2944 C CA . VAL A 1 434 ? 21.027 50.330 74.725 1.00 31.88 415 VAL A CA 1
ATOM 2945 C C . VAL A 1 434 ? 19.773 49.714 75.312 1.00 32.46 415 VAL A C 1
ATOM 2946 O O . VAL A 1 434 ? 19.840 48.957 76.269 1.00 37.03 415 VAL A O 1
ATOM 2950 N N . TRP A 1 435 ? 18.634 50.066 74.722 1.00 35.48 416 TRP A N 1
ATOM 2951 C CA . TRP A 1 435 ? 17.317 49.704 75.218 1.00 34.63 416 TRP A CA 1
ATOM 2952 C C . TRP A 1 435 ? 16.592 48.815 74.220 1.00 35.25 416 TRP A C 1
ATOM 2953 O O . TRP A 1 435 ? 16.701 49.031 73.015 1.00 41.33 416 TRP A O 1
ATOM 2964 N N . ASP A 1 436 ? 15.846 47.834 74.718 1.00 32.43 417 ASP A N 1
ATOM 2965 C CA . ASP A 1 436 ? 14.974 47.020 73.884 1.00 33.47 417 ASP A CA 1
ATOM 2966 C C . ASP A 1 436 ? 13.513 47.178 74.367 1.00 46.93 417 ASP A C 1
ATOM 2967 O O . ASP A 1 436 ? 13.127 46.651 75.407 1.00 46.20 417 ASP A O 1
ATOM 2972 N N . LEU A 1 437 ? 12.703 47.886 73.586 1.00 42.88 418 LEU A N 1
ATOM 2973 C CA . LEU A 1 437 ? 11.335 48.222 73.979 1.00 41.41 418 LEU A CA 1
ATOM 2974 C C . LEU A 1 437 ? 10.358 47.055 73.937 1.00 44.06 418 LEU A C 1
ATOM 2975 O O . LEU A 1 437 ? 9.209 47.200 74.340 1.00 51.46 418 LEU A O 1
ATOM 2980 N N . ARG A 1 438 ? 10.807 45.908 73.436 1.00 42.95 419 ARG A N 1
ATOM 2981 C CA . ARG A 1 438 ? 9.981 44.714 73.426 1.00 47.10 419 ARG A CA 1
ATOM 2982 C C . ARG A 1 438 ? 9.844 44.179 74.840 1.00 51.87 419 ARG A C 1
ATOM 2983 O O . ARG A 1 438 ? 8.980 43.355 75.111 1.00 52.46 419 ARG A O 1
ATOM 2991 N N . SER A 1 439 ? 10.713 44.638 75.735 1.00 51.90 420 SER A N 1
ATOM 2992 C CA . SER A 1 439 ? 10.723 44.119 77.095 1.00 58.63 420 SER A CA 1
ATOM 2993 C C . SER A 1 439 ? 10.311 45.182 78.085 1.00 54.40 420 SER A C 1
ATOM 2994 O O . SER A 1 439 ? 10.957 46.219 78.220 1.00 54.67 420 SER A O 1
ATOM 2997 N N . VAL A 1 440 ? 9.215 44.919 78.776 1.00 57.48 421 VAL A N 1
ATOM 2998 C CA . VAL A 1 440 ? 8.655 45.873 79.713 1.00 61.45 421 VAL A CA 1
ATOM 2999 C C . VAL A 1 440 ? 8.082 45.117 80.886 1.00 61.04 421 VAL A C 1
ATOM 3000 O O . VAL A 1 440 ? 7.319 44.178 80.697 1.00 62.34 421 VAL A O 1
ATOM 3004 N N . ARG A 1 441 ? 8.457 45.508 82.095 1.00 59.81 422 ARG A N 1
ATOM 3005 C CA . ARG A 1 441 ? 7.838 44.940 83.296 1.00 61.56 422 ARG A CA 1
ATOM 3006 C C . ARG A 1 441 ? 6.987 46.017 83.974 1.00 61.63 422 ARG A C 1
ATOM 3007 O O . ARG A 1 441 ? 7.159 47.214 83.692 1.00 58.83 422 ARG A O 1
ATOM 3015 N N . PRO A 1 442 ? 6.062 45.609 84.864 1.00 68.03 423 PRO A N 1
ATOM 3016 C CA . PRO A 1 442 ? 5.330 46.642 85.603 1.00 73.20 423 PRO A CA 1
ATOM 3017 C C . PRO A 1 442 ? 6.274 47.501 86.450 1.00 71.53 423 PRO A C 1
ATOM 3018 O O . PRO A 1 442 ? 7.351 47.048 86.829 1.00 70.50 423 PRO A O 1
ATOM 3022 N N . ALA A 1 443 ? 5.888 48.745 86.706 1.00 71.94 424 ALA A N 1
ATOM 3023 C CA . ALA A 1 443 ? 6.686 49.611 87.560 1.00 74.75 424 ALA A CA 1
ATOM 3024 C C . ALA A 1 443 ? 6.516 49.186 89.017 1.00 77.09 424 ALA A C 1
ATOM 3025 O O . ALA A 1 443 ? 5.461 48.687 89.402 1.00 82.66 424 ALA A O 1
ATOM 3027 N N . THR A 1 444 ? 7.562 49.368 89.817 1.00 80.31 425 THR A N 1
ATOM 3028 C CA . THR A 1 444 ? 7.484 49.129 91.257 1.00 81.42 425 THR A CA 1
ATOM 3029 C C . THR A 1 444 ? 6.949 50.399 91.908 1.00 91.84 425 THR A C 1
ATOM 3030 O O . THR A 1 444 ? 6.841 51.422 91.238 1.00 96.78 425 THR A O 1
ATOM 3034 N N . LYS A 1 445 ? 6.620 50.355 93.198 1.00 97.60 426 LYS A N 1
ATOM 3035 C CA . LYS A 1 445 ? 6.147 51.557 93.881 1.00 100.77 426 LYS A CA 1
ATOM 3036 C C . LYS A 1 445 ? 7.248 52.619 93.944 1.00 99.27 426 LYS A C 1
ATOM 3037 O O . LYS A 1 445 ? 6.960 53.811 93.834 1.00 99.37 426 LYS A O 1
ATOM 3043 N N . GLU A 1 446 ? 8.501 52.181 94.088 1.00 102.58 427 GLU A N 1
ATOM 3044 C CA . GLU A 1 446 ? 9.660 53.080 94.055 1.00 99.70 427 GLU A CA 1
ATOM 3045 C C . GLU A 1 446 ? 9.699 53.906 92.777 1.00 98.02 427 GLU A C 1
ATOM 3046 O O . GLU A 1 446 ? 10.168 55.044 92.770 1.00 97.87 427 GLU A O 1
ATOM 3052 N N . GLU A 1 447 ? 9.216 53.316 91.691 1.00 93.28 428 GLU A N 1
ATOM 3053 C CA . GLU A 1 447 ? 9.199 53.986 90.401 1.00 83.56 428 GLU A CA 1
ATOM 3054 C C . GLU A 1 447 ? 7.856 54.668 90.135 1.00 87.36 428 GLU A C 1
ATOM 3055 O O . GLU A 1 447 ? 7.517 54.962 88.990 1.00 85.55 428 GLU A O 1
ATOM 3061 N N . GLY A 1 448 ? 7.093 54.917 91.196 1.00 93.45 429 GLY A N 1
ATOM 3062 C CA . GLY A 1 448 ? 5.818 55.600 91.072 1.00 97.12 429 GLY A CA 1
ATOM 3063 C C . GLY A 1 448 ? 4.659 54.659 90.799 1.00 104.47 429 GLY A C 1
ATOM 3064 O O . GLY A 1 448 ? 3.503 55.082 90.769 1.00 116.67 429 GLY A O 1
ATOM 3065 N N . SER A 1 449 ? 4.977 53.386 90.578 1.00 94.85 430 SER A N 1
ATOM 3066 C CA . SER A 1 449 ? 3.981 52.329 90.403 1.00 89.38 430 SER A CA 1
ATOM 3067 C C . SER A 1 449 ? 3.016 52.576 89.239 1.00 94.77 430 SER A C 1
ATOM 3068 O O . SER A 1 449 ? 1.989 51.915 89.125 1.00 99.59 430 SER A O 1
ATOM 3071 N N . LEU A 1 450 ? 3.357 53.519 88.371 1.00 97.64 431 LEU A N 1
ATOM 3072 C CA . LEU A 1 450 ? 2.560 53.786 87.183 1.00 107.08 431 LEU A CA 1
ATOM 3073 C C . LEU A 1 450 ? 3.357 53.557 85.909 1.00 108.09 431 LEU A C 1
ATOM 3074 O O . LEU A 1 450 ? 4.418 54.146 85.698 1.00 106.58 431 LEU A O 1
ATOM 3079 N N . GLY A 1 451 ? 2.815 52.702 85.053 1.00 105.94 432 GLY A N 1
ATOM 3080 C CA . GLY A 1 451 ? 3.392 52.481 83.750 1.00 100.80 432 GLY A CA 1
ATOM 3081 C C . GLY A 1 451 ? 4.307 51.285 83.720 1.00 89.59 432 GLY A C 1
ATOM 3082 O O . GLY A 1 451 ? 4.542 50.625 84.730 1.00 90.64 432 GLY A O 1
ATOM 3083 N N . GLY A 1 452 ? 4.806 50.990 82.531 1.00 74.86 433 GLY A N 1
ATOM 3084 C CA . GLY A 1 452 ? 5.718 49.886 82.377 1.00 63.25 433 GLY A CA 1
ATOM 3085 C C . GLY A 1 452 ? 7.128 50.430 82.441 1.00 51.30 433 GLY A C 1
ATOM 3086 O O . GLY A 1 452 ? 7.370 51.597 82.129 1.00 49.94 433 GLY A O 1
ATOM 3087 N N . VAL A 1 453 ? 8.054 49.582 82.858 1.00 47.10 434 VAL A N 1
ATOM 3088 C CA . VAL A 1 453 ? 9.449 49.970 82.957 1.00 43.62 434 VAL A CA 1
ATOM 3089 C C . VAL A 1 453 ? 10.257 49.012 82.119 1.00 43.72 434 VAL A C 1
ATOM 3090 O O . VAL A 1 453 ? 10.044 47.800 82.184 1.00 48.64 434 VAL A O 1
ATOM 3094 N N . SER A 1 454 ? 11.161 49.573 81.321 1.00 41.96 435 SER A N 1
ATOM 3095 C CA . SER A 1 454 ? 12.121 48.810 80.542 1.00 47.99 435 SER A CA 1
ATOM 3096 C C . SER A 1 454 ? 13.538 49.142 81.005 1.00 47.54 435 SER A C 1
ATOM 3097 O O . SER A 1 454 ? 13.864 50.303 81.251 1.00 48.61 435 SER A O 1
ATOM 3100 N N . GLU A 1 455 ? 14.371 48.117 81.131 1.00 41.65 436 GLU A N 1
ATOM 3101 C CA . GLU A 1 455 ? 15.729 48.279 81.639 1.00 40.15 436 GLU A CA 1
ATOM 3102 C C . GLU A 1 455 ? 16.698 48.068 80.475 1.00 38.61 436 GLU A C 1
ATOM 3103 O O . GLU A 1 455 ? 16.304 47.516 79.449 1.00 40.93 436 GLU A O 1
ATOM 3109 N N . PRO A 1 456 ? 17.950 48.555 80.591 1.00 35.83 437 PRO A N 1
ATOM 3110 C CA . PRO A 1 456 ? 18.837 48.443 79.423 1.00 32.82 437 PRO A CA 1
ATOM 3111 C C . PRO A 1 456 ? 19.226 47.009 79.116 1.00 37.00 437 PRO A C 1
ATOM 3112 O O . PRO A 1 456 ? 19.305 46.202 80.034 1.00 38.22 437 PRO A O 1
ATOM 3116 N N . VAL A 1 457 ? 19.483 46.683 77.849 1.00 40.47 438 VAL A N 1
ATOM 3117 C CA . VAL A 1 457 ? 20.015 45.351 77.553 1.00 36.26 438 VAL A CA 1
ATOM 3118 C C . VAL A 1 457 ? 21.541 45.368 77.497 1.00 36.64 438 VAL A C 1
ATOM 3119 O O . VAL A 1 457 ? 22.166 44.330 77.497 1.00 40.85 438 VAL A O 1
ATOM 3123 N N . TYR A 1 458 ? 22.136 46.552 77.455 1.00 38.32 439 TYR A N 1
ATOM 3124 C CA . TYR A 1 458 ? 23.596 46.648 77.416 1.00 37.00 439 TYR A CA 1
ATOM 3125 C C . TYR A 1 458 ? 24.018 48.023 77.883 1.00 38.29 439 TYR A C 1
ATOM 3126 O O . TYR A 1 458 ? 23.337 49.020 77.581 1.00 33.09 439 TYR A O 1
ATOM 3135 N N . VAL A 1 459 ? 25.131 48.076 78.614 1.00 36.14 440 VAL A N 1
ATOM 3136 C CA . VAL A 1 459 ? 25.736 49.348 79.030 1.00 38.97 440 VAL A CA 1
ATOM 3137 C C . VAL A 1 459 ? 27.106 49.596 78.384 1.00 35.50 440 VAL A C 1
ATOM 3138 O O . VAL A 1 459 ? 28.022 48.801 78.527 1.00 39.25 440 VAL A O 1
ATOM 3142 N N . ILE A 1 460 ? 27.242 50.710 77.680 1.00 36.17 441 ILE A N 1
ATOM 3143 C CA . ILE A 1 460 ? 28.524 51.049 77.081 1.00 36.21 441 ILE A CA 1
ATOM 3144 C C . ILE A 1 460 ? 29.236 51.987 78.042 1.00 37.27 441 ILE A C 1
ATOM 3145 O O . ILE A 1 460 ? 28.833 53.136 78.223 1.00 38.05 441 ILE A O 1
ATOM 3150 N N . GLU A 1 461 ? 30.265 51.479 78.696 1.00 37.38 442 GLU A N 1
ATOM 3151 C CA . GLU A 1 461 ? 31.041 52.305 79.613 1.00 40.06 442 GLU A CA 1
ATOM 3152 C C . GLU A 1 461 ? 31.947 53.238 78.836 1.00 42.22 442 GLU A C 1
ATOM 3153 O O . GLU A 1 461 ? 32.269 53.014 77.664 1.00 39.16 442 GLU A O 1
ATOM 3159 N N . ARG A 1 462 ? 32.341 54.304 79.504 1.00 42.40 443 ARG A N 1
ATOM 3160 C CA . ARG A 1 462 ? 33.374 55.191 79.009 1.00 43.00 443 ARG A CA 1
ATOM 3161 C C . ARG A 1 462 ? 34.702 54.445 79.059 1.00 39.09 443 ARG A C 1
ATOM 3162 O O . ARG A 1 462 ? 35.172 54.094 80.146 1.00 43.28 443 ARG A O 1
ATOM 3170 N N . GLU A 1 463 ? 35.306 54.168 77.900 1.00 34.00 444 GLU A N 1
ATOM 3171 C CA . GLU A 1 463 ? 36.545 53.385 77.899 1.00 36.28 444 GLU A CA 1
ATOM 3172 C C . GLU A 1 463 ? 37.663 54.077 78.694 1.00 45.57 444 GLU A C 1
ATOM 3173 O O . GLU A 1 463 ? 38.489 53.412 79.308 1.00 45.45 444 GLU A O 1
ATOM 3179 N N . SER A 1 464 ? 37.679 55.406 78.686 1.00 46.64 445 SER A N 1
ATOM 3180 C CA . SER A 1 464 ? 38.696 56.146 79.425 1.00 47.66 445 SER A CA 1
ATOM 3181 C C . SER A 1 464 ? 38.593 55.836 80.926 1.00 43.00 445 SER A C 1
ATOM 3182 O O . SER A 1 464 ? 39.597 55.807 81.611 1.00 45.66 445 SER A O 1
ATOM 3185 N N . TRP A 1 465 ? 37.385 55.553 81.416 1.00 39.18 446 TRP A N 1
ATOM 3186 C CA . TRP A 1 465 ? 37.223 55.126 82.818 1.00 44.22 446 TRP A CA 1
ATOM 3187 C C . TRP A 1 465 ? 37.355 53.599 83.002 1.00 43.85 446 TRP A C 1
ATOM 3188 O O . TRP A 1 465 ? 38.047 53.145 83.906 1.00 46.11 446 TRP A O 1
ATOM 3199 N N . ALA A 1 466 ? 36.688 52.818 82.147 1.00 44.65 447 ALA A N 1
ATOM 3200 C CA . ALA A 1 466 ? 36.764 51.348 82.211 1.00 51.44 447 ALA A CA 1
ATOM 3201 C C . ALA A 1 466 ? 38.191 50.792 82.159 1.00 52.37 447 ALA A C 1
ATOM 3202 O O . ALA A 1 466 ? 38.507 49.825 82.867 1.00 59.31 447 ALA A O 1
ATOM 3204 N N . SER A 1 467 ? 39.065 51.389 81.352 1.00 51.11 448 SER A N 1
ATOM 3205 C CA . SER A 1 467 ? 40.458 50.903 81.274 1.00 51.90 448 SER A CA 1
ATOM 3206 C C . SER A 1 467 ? 41.290 51.214 82.517 1.00 52.71 448 SER A C 1
ATOM 3207 O O . SER A 1 467 ? 42.449 50.802 82.608 1.00 56.52 448 SER A O 1
ATOM 3210 N N . LYS A 1 468 ? 40.723 51.944 83.473 1.00 58.98 449 LYS A N 1
ATOM 3211 C CA . LYS A 1 468 ? 41.438 52.184 84.735 1.00 58.88 449 LYS A CA 1
ATOM 3212 C C . LYS A 1 468 ? 41.391 50.938 85.602 1.00 56.96 449 LYS A C 1
ATOM 3213 O O . LYS A 1 468 ? 42.219 50.756 86.487 1.00 65.24 449 LYS A O 1
ATOM 3219 N N . GLY A 1 469 ? 40.421 50.072 85.336 1.00 69.82 450 GLY A N 1
ATOM 3220 C CA . GLY A 1 469 ? 40.222 48.884 86.145 1.00 75.63 450 GLY A CA 1
ATOM 3221 C C . GLY A 1 469 ? 39.796 49.198 87.570 1.00 76.97 450 GLY A C 1
ATOM 3222 O O . GLY A 1 469 ? 40.218 48.534 88.503 1.00 75.09 450 GLY A O 1
ATOM 3223 N N . LYS A 1 470 ? 38.958 50.216 87.735 1.00 83.85 451 LYS A N 1
ATOM 3224 C CA . LYS A 1 470 ? 38.415 50.565 89.046 1.00 91.56 451 LYS A CA 1
ATOM 3225 C C . LYS A 1 470 ? 36.960 50.119 89.129 1.00 83.46 451 LYS A C 1
ATOM 3226 O O . LYS A 1 470 ? 36.274 50.070 88.112 1.00 76.68 451 LYS A O 1
ATOM 3232 N N . LYS A 1 471 ? 36.485 49.796 90.329 1.00 88.93 452 LYS A N 1
ATOM 3233 C CA . LYS A 1 471 ? 35.079 49.433 90.497 1.00 87.77 452 LYS A CA 1
ATOM 3234 C C . LYS A 1 471 ? 34.238 50.680 90.746 1.00 85.35 452 LYS A C 1
ATOM 3235 O O . LYS A 1 471 ? 33.090 50.777 90.300 1.00 69.47 452 LYS A O 1
ATOM 3241 N N . LYS A 1 472 ? 34.823 51.642 91.451 1.00 92.13 453 LYS A N 1
ATOM 3242 C CA . LYS A 1 472 ? 34.156 52.915 91.698 1.00 91.04 453 LYS A CA 1
ATOM 3243 C C . LYS A 1 472 ? 33.936 53.710 90.407 1.00 78.47 453 LYS A C 1
ATOM 3244 O O . LYS A 1 472 ? 34.889 54.206 89.810 1.00 82.98 453 LYS A O 1
ATOM 3250 N N . ARG A 1 473 ? 32.683 53.818 89.981 1.00 74.07 454 ARG A N 1
ATOM 3251 C CA . ARG A 1 473 ? 32.313 54.696 88.871 1.00 72.53 454 ARG A CA 1
ATOM 3252 C C . ARG A 1 473 ? 32.468 56.163 89.315 1.00 66.88 454 ARG A C 1
ATOM 3253 O O . ARG A 1 473 ? 32.375 56.455 90.501 1.00 72.39 454 ARG A O 1
ATOM 3261 N N . PRO A 1 474 ? 32.750 57.084 88.378 1.00 56.99 455 PRO A N 1
ATOM 3262 C CA . PRO A 1 474 ? 32.918 58.489 88.778 1.00 55.69 455 PRO A CA 1
ATOM 3263 C C . PRO A 1 474 ? 31.602 59.125 89.212 1.00 48.31 455 PRO A C 1
ATOM 3264 O O . PRO A 1 474 ? 30.560 58.845 88.621 1.00 47.47 455 PRO A O 1
ATOM 3268 N N . VAL A 1 475 ? 31.633 59.981 90.220 1.00 45.85 456 VAL A N 1
ATOM 3269 C CA . VAL A 1 475 ? 30.383 60.563 90.672 1.00 48.67 456 VAL A CA 1
ATOM 3270 C C . VAL A 1 475 ? 30.079 61.828 89.860 1.00 43.87 456 VAL A C 1
ATOM 3271 O O . VAL A 1 475 ? 30.981 62.600 89.509 1.00 43.15 456 VAL A O 1
ATOM 3275 N N . ALA A 1 476 ? 28.802 62.003 89.536 1.00 40.64 457 ALA A N 1
ATOM 3276 C CA . ALA A 1 476 ? 28.321 63.207 88.864 1.00 43.59 457 ALA A CA 1
ATOM 3277 C C . ALA A 1 476 ? 28.977 63.395 87.486 1.00 45.07 457 ALA A C 1
ATOM 3278 O O . ALA A 1 476 ? 29.173 64.510 87.028 1.00 49.63 457 ALA A O 1
ATOM 3280 N N . GLY A 1 477 ? 29.295 62.288 86.829 1.00 38.69 458 GLY A N 1
ATOM 3281 C CA . GLY A 1 477 ? 29.933 62.329 85.530 1.00 37.57 458 GLY A CA 1
ATOM 3282 C C . GLY A 1 477 ? 31.281 63.027 85.477 1.00 42.27 458 GLY A C 1
ATOM 3283 O O . GLY A 1 477 ? 31.707 63.490 84.417 1.00 48.72 458 GLY A O 1
ATOM 3284 N N . ASP A 1 478 ? 31.944 63.105 86.625 1.00 40.83 459 ASP A N 1
ATOM 3285 C CA . ASP A 1 478 ? 33.202 63.832 86.767 1.00 43.48 459 ASP A CA 1
ATOM 3286 C C . ASP A 1 478 ? 34.190 63.365 85.704 1.00 48.47 459 ASP A C 1
ATOM 3287 O O . ASP A 1 478 ? 34.553 62.200 85.679 1.00 49.15 459 ASP A O 1
ATOM 3292 N N . GLY A 1 479 ? 34.550 64.269 84.794 1.00 48.51 460 GLY A N 1
ATOM 3293 C CA . GLY A 1 479 ? 35.461 63.988 83.695 1.00 45.73 460 GLY A CA 1
ATOM 3294 C C . GLY A 1 479 ? 35.000 63.042 82.586 1.00 43.43 460 GLY A C 1
ATOM 3295 O O . GLY A 1 479 ? 35.787 62.698 81.691 1.00 46.71 460 GLY A O 1
ATOM 3296 N N . CYS A 1 480 ? 33.747 62.603 82.611 1.00 36.73 461 CYS A N 1
ATOM 3297 C CA . CYS A 1 480 ? 33.347 61.606 81.629 1.00 37.05 461 CYS A CA 1
ATOM 3298 C C . CYS A 1 480 ? 31.930 61.725 81.084 1.00 34.68 461 CYS A C 1
ATOM 3299 O O . CYS A 1 480 ? 31.487 60.812 80.399 1.00 37.78 461 CYS A O 1
ATOM 3302 N N . LYS A 1 481 ? 31.241 62.844 81.341 1.00 34.18 462 LYS A N 1
ATOM 3303 C CA . LYS A 1 481 ? 29.882 63.042 80.810 1.00 32.67 462 LYS A CA 1
ATOM 3304 C C . LYS A 1 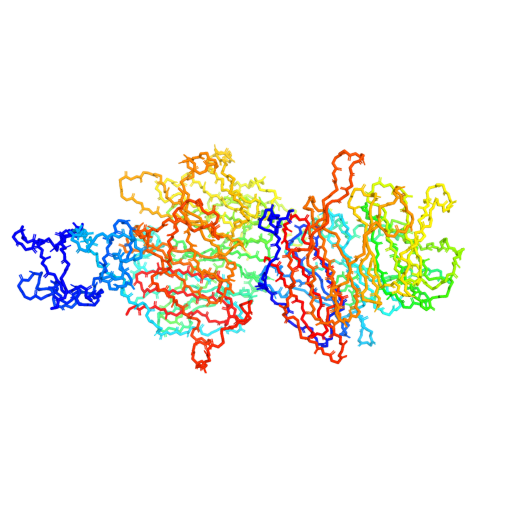481 ? 29.812 62.754 79.304 1.00 34.47 462 LYS A C 1
ATOM 3305 O O . LYS A 1 481 ? 30.682 63.194 78.557 1.00 37.73 462 LYS A O 1
ATOM 3311 N N . VAL A 1 482 ? 28.799 62.011 78.871 1.00 31.54 463 VAL A N 1
ATOM 3312 C CA . VAL A 1 482 ? 28.537 61.873 77.443 1.00 32.60 463 VAL A CA 1
ATOM 3313 C C . VAL A 1 482 ? 27.623 63.022 77.017 1.00 36.81 463 VAL A C 1
ATOM 3314 O O . VAL A 1 482 ? 26.614 63.292 77.703 1.00 33.39 463 VAL A O 1
ATOM 3318 N N . PHE A 1 483 ? 27.994 63.720 75.933 1.00 32.39 464 PHE A N 1
ATOM 3319 C CA . PHE A 1 483 ? 27.203 64.846 75.405 1.00 30.91 464 PHE A CA 1
ATOM 3320 C C . PHE A 1 483 ? 26.437 64.501 74.110 1.00 36.96 464 PHE A C 1
ATOM 3321 O O . PHE A 1 483 ? 25.448 65.152 73.781 1.00 34.83 464 PHE A O 1
ATOM 3329 N N . SER A 1 484 ? 26.885 63.475 73.386 1.00 31.27 465 SER A N 1
ATOM 3330 C CA . SER A 1 484 ? 26.315 63.170 72.084 1.00 29.43 465 SER A CA 1
ATOM 3331 C C . SER A 1 484 ? 26.572 61.725 71.717 1.00 33.10 465 SER A C 1
ATOM 3332 O O . SER A 1 484 ? 27.694 61.223 71.872 1.00 33.39 465 SER A O 1
ATOM 3335 N N . VAL A 1 485 ? 25.532 61.054 71.228 1.00 31.54 466 VAL A N 1
ATOM 3336 C CA . VAL A 1 485 ? 25.698 59.711 70.702 1.00 30.32 466 VAL A CA 1
ATOM 3337 C C . VAL A 1 485 ? 24.919 59.538 69.383 1.00 36.15 466 VAL A C 1
ATOM 3338 O O . VAL A 1 485 ? 23.807 60.048 69.223 1.00 34.10 466 VAL A O 1
ATOM 3342 N N . VAL A 1 486 ? 25.516 58.844 68.421 1.00 29.47 467 VAL A N 1
ATOM 3343 C CA . VAL A 1 486 ? 24.805 58.527 67.188 1.00 30.86 467 VAL A CA 1
ATOM 3344 C C . VAL A 1 486 ? 25.043 57.053 66.862 1.00 35.28 467 VAL A C 1
ATOM 3345 O O . VAL A 1 486 ? 26.151 56.523 67.040 1.00 36.39 467 VAL A O 1
ATOM 3349 N N . TRP A 1 487 ? 23.985 56.382 66.438 1.00 32.42 468 TRP A N 1
ATOM 3350 C CA . TRP A 1 487 ? 24.030 54.969 66.119 1.00 34.95 468 TRP A CA 1
ATOM 3351 C C . TRP A 1 487 ? 23.909 54.794 64.596 1.00 44.27 468 TRP A C 1
ATOM 3352 O O . TRP A 1 487 ? 22.837 54.974 64.020 1.00 39.17 468 TRP A O 1
ATOM 3363 N N . ASP A 1 488 ? 25.024 54.473 63.947 1.00 41.20 469 ASP A N 1
ATOM 3364 C CA . ASP A 1 488 ? 25.037 54.192 62.510 1.00 42.54 469 ASP A CA 1
ATOM 3365 C C . ASP A 1 488 ? 25.251 52.703 62.279 1.00 37.12 469 ASP A C 1
ATOM 3366 O O . ASP A 1 488 ? 25.628 51.984 63.191 1.00 42.22 469 ASP A O 1
ATOM 3371 N N . LYS A 1 489 ? 24.994 52.230 61.060 1.00 39.64 470 LYS A N 1
ATOM 3372 C CA . LYS A 1 489 ? 25.402 50.884 60.681 1.00 46.44 470 LYS A CA 1
ATOM 3373 C C . LYS A 1 489 ? 26.905 50.675 60.931 1.00 50.52 470 LYS A C 1
ATOM 3374 O O . LYS A 1 489 ? 27.346 49.583 61.272 1.00 50.36 470 LYS A O 1
ATOM 3380 N N . LEU A 1 490 ? 27.679 51.736 60.737 1.00 48.70 471 LEU A N 1
ATOM 3381 C CA . LEU A 1 490 ? 29.117 51.705 60.963 1.00 56.69 471 LEU A CA 1
ATOM 3382 C C . LEU A 1 490 ? 29.454 51.406 62.429 1.00 53.71 471 LEU A C 1
ATOM 3383 O O . LEU A 1 490 ? 30.509 50.849 62.719 1.00 56.05 471 LEU A O 1
ATOM 3388 N N . GLY A 1 491 ? 28.557 51.773 63.344 1.00 42.99 472 GLY A N 1
ATOM 3389 C CA . GLY A 1 491 ? 28.788 51.590 64.772 1.00 36.87 472 GLY A CA 1
ATOM 3390 C C . GLY A 1 491 ? 28.127 52.662 65.648 1.00 40.93 472 GLY A C 1
ATOM 3391 O O . GLY A 1 491 ? 27.435 53.555 65.157 1.00 42.08 472 GLY A O 1
ATOM 3392 N N . ILE A 1 492 ? 28.330 52.557 66.957 1.00 33.89 473 ILE A N 1
ATOM 3393 C CA . ILE A 1 492 ? 27.882 53.572 67.903 1.00 30.59 473 ILE A CA 1
ATOM 3394 C C . ILE A 1 492 ? 29.030 54.518 68.295 1.00 39.26 473 ILE A C 1
ATOM 3395 O O . ILE A 1 492 ? 30.053 54.091 68.843 1.00 40.72 473 ILE A O 1
ATOM 3400 N N . PHE A 1 493 ? 28.845 55.798 67.997 1.00 34.10 474 PHE A N 1
ATOM 3401 C CA . PHE A 1 493 ? 29.854 56.824 68.215 1.00 34.75 474 PHE A CA 1
ATOM 3402 C C . PHE A 1 493 ? 29.397 57.795 69.287 1.00 35.29 474 PHE A C 1
ATOM 3403 O O . PHE A 1 493 ? 28.300 58.347 69.184 1.00 34.68 474 PHE A O 1
ATOM 3411 N N . SER A 1 494 ? 30.229 58.017 70.303 1.00 34.25 475 SER A N 1
ATOM 3412 C CA . SER A 1 494 ? 29.839 58.842 71.452 1.00 36.36 475 SER A CA 1
ATOM 3413 C C . SER A 1 494 ? 30.961 59.755 71.918 1.00 39.70 475 SER A C 1
ATOM 3414 O O . SER A 1 494 ? 32.106 59.319 72.128 1.00 37.90 475 SER A O 1
ATOM 3417 N N . GLY A 1 495 ? 30.613 61.025 72.085 1.00 36.10 476 GLY A N 1
ATOM 3418 C CA . GLY A 1 495 ? 31.578 62.053 72.418 1.00 37.67 476 GLY A CA 1
ATOM 3419 C C . GLY A 1 495 ? 31.162 62.763 73.690 1.00 40.85 476 GLY A C 1
ATOM 3420 O O . GLY A 1 495 ? 29.958 62.858 74.004 1.00 39.53 476 GLY A O 1
ATOM 3421 N N . GLY A 1 496 ? 32.149 63.284 74.413 1.00 44.63 477 GLY A N 1
ATOM 3422 C CA . GLY A 1 496 ? 31.864 64.050 75.611 1.00 37.81 477 GLY A CA 1
ATOM 3423 C C . GLY A 1 496 ? 33.051 64.680 76.331 1.00 38.68 477 GLY A C 1
ATOM 3424 O O . GLY A 1 496 ? 34.057 65.104 75.735 1.00 36.12 477 GLY A O 1
ATOM 3425 N N . GLU A 1 497 ? 32.915 64.729 77.648 1.00 37.14 478 GLU A N 1
ATOM 3426 C CA . GLU A 1 497 ? 33.815 65.485 78.487 1.00 35.30 478 GLU A CA 1
ATOM 3427 C C . GLU A 1 497 ? 35.199 64.859 78.547 1.00 32.89 478 GLU A C 1
ATOM 3428 O O . GLU A 1 497 ? 36.167 65.561 78.806 1.00 35.25 478 GLU A O 1
ATOM 3434 N N . ASP A 1 498 ? 35.319 63.552 78.293 1.00 35.06 479 ASP A N 1
ATOM 3435 C CA . ASP A 1 498 ? 36.663 62.941 78.302 1.00 40.20 479 ASP A CA 1
ATOM 3436 C C . ASP A 1 498 ? 37.435 63.282 77.021 1.00 41.18 479 ASP A C 1
ATOM 3437 O O . ASP A 1 498 ? 38.554 62.811 76.829 1.00 39.63 479 ASP A O 1
ATOM 3442 N N . LYS A 1 499 ? 36.841 64.121 76.168 1.00 36.09 480 LYS A N 1
ATOM 3443 C CA . LYS A 1 499 ? 37.539 64.707 75.001 1.00 36.51 480 LYS A CA 1
ATOM 3444 C C . LYS A 1 499 ? 37.799 63.685 73.901 1.00 41.96 480 LYS A C 1
ATOM 3445 O O . LYS A 1 499 ? 38.668 63.891 73.053 1.00 44.88 480 LYS A O 1
ATOM 3451 N N . LYS A 1 500 ? 37.051 62.593 73.910 1.00 39.45 481 LYS A N 1
ATOM 3452 C CA . LYS A 1 500 ? 37.158 61.601 72.837 1.00 39.18 481 LYS A CA 1
ATOM 3453 C C . LYS A 1 500 ? 35.816 61.390 72.165 1.00 35.29 481 LYS A C 1
ATOM 3454 O O . LYS A 1 500 ? 34.773 61.494 72.800 1.00 35.91 481 LYS A O 1
ATOM 3460 N N . VAL A 1 501 ? 35.854 61.110 70.873 1.00 36.39 482 VAL A N 1
ATOM 3461 C CA . VAL A 1 501 ? 34.792 60.329 70.249 1.00 34.47 482 VAL A CA 1
ATOM 3462 C C . VAL A 1 501 ? 35.134 58.854 70.434 1.00 35.28 482 VAL A C 1
ATOM 3463 O O . VAL A 1 501 ? 36.189 58.383 69.955 1.00 40.38 482 VAL A O 1
ATOM 3467 N N . GLN A 1 502 ? 34.271 58.133 71.132 1.00 37.24 483 GLN A N 1
ATOM 3468 C CA . GLN A 1 502 ? 34.447 56.702 71.373 1.00 37.55 483 GLN A CA 1
ATOM 3469 C C . GLN A 1 502 ? 33.696 55.883 70.329 1.00 37.94 483 GLN A C 1
ATOM 3470 O O . GLN A 1 502 ? 32.544 56.190 70.028 1.00 38.61 483 GLN A O 1
ATOM 3476 N N . VAL A 1 503 ? 34.330 54.842 69.798 1.00 40.29 484 VAL A N 1
ATOM 3477 C CA . VAL A 1 503 ? 33.671 53.963 68.839 1.00 40.75 484 VAL A CA 1
ATOM 3478 C C . VAL A 1 503 ? 33.369 52.586 69.423 1.00 44.61 484 VAL A C 1
ATOM 3479 O O . VAL A 1 503 ? 34.277 51.875 69.870 1.00 45.48 484 VAL A O 1
ATOM 3483 N N . ASN A 1 504 ? 32.092 52.212 69.411 1.00 40.46 485 ASN A N 1
ATOM 3484 C CA . ASN A 1 504 ? 31.666 50.882 69.849 1.00 41.22 485 ASN A CA 1
ATOM 3485 C C . ASN A 1 504 ? 30.915 50.151 68.756 1.00 50.77 485 ASN A C 1
ATOM 3486 O O . ASN A 1 504 ? 30.046 50.737 68.105 1.00 48.32 485 ASN A O 1
ATOM 3491 N N . ARG A 1 505 ? 31.228 48.872 68.570 1.00 55.36 486 ARG A N 1
ATOM 3492 C CA . ARG A 1 505 ? 30.555 48.058 67.563 1.00 58.33 486 ARG A CA 1
ATOM 3493 C C . ARG A 1 505 ? 30.876 46.578 67.713 1.00 59.62 486 ARG A C 1
ATOM 3494 O O . ARG A 1 505 ? 31.920 46.218 68.257 1.00 56.14 486 ARG A O 1
ATOM 3502 N N . GLY A 1 506 ? 29.975 45.729 67.219 1.00 63.13 487 GLY A N 1
ATOM 3503 C CA . GLY A 1 506 ? 30.116 44.283 67.318 1.00 66.07 487 GLY A CA 1
ATOM 3504 C C . GLY A 1 506 ? 31.390 43.741 66.701 1.00 69.71 487 GLY A C 1
ATOM 3505 O O . GLY A 1 506 ? 31.876 44.269 65.701 1.00 74.94 487 GLY A O 1
ATOM 3506 N N . PRO B 2 1 ? 3.329 63.265 107.554 1.00 101.17 433 PRO B N 1
ATOM 3507 C CA . PRO B 2 1 ? 3.802 63.367 106.167 1.00 99.82 433 PRO B CA 1
ATOM 3508 C C . PRO B 2 1 ? 5.196 62.760 105.972 1.00 92.10 433 PRO B C 1
ATOM 3509 O O . PRO B 2 1 ? 6.151 63.172 106.629 1.00 98.76 433 PRO B O 1
ATOM 3513 N N . SER B 2 2 ? 5.294 61.778 105.081 1.00 82.99 434 SER B N 1
ATOM 3514 C CA . SER B 2 2 ? 6.561 61.116 104.773 1.00 80.20 434 SER B CA 1
ATOM 3515 C C . SER B 2 2 ? 7.246 61.789 103.569 1.00 78.23 434 SER B C 1
ATOM 3516 O O . SER B 2 2 ? 6.575 62.433 102.763 1.00 73.49 434 SER B O 1
ATOM 3519 N N . PRO B 2 3 ? 8.584 61.666 103.460 1.00 77.33 435 PRO B N 1
ATOM 3520 C CA . PRO B 2 3 ? 9.290 62.218 102.295 1.00 80.10 435 PRO B CA 1
ATOM 3521 C C . PRO B 2 3 ? 8.784 61.688 100.945 1.00 84.29 435 PRO B C 1
ATOM 3522 O O . PRO B 2 3 ? 8.910 62.402 99.954 1.00 87.00 435 PRO B O 1
ATOM 3526 N N . ASP B 2 4 ? 8.220 60.479 100.919 1.00 86.83 436 ASP B N 1
ATOM 3527 C CA . ASP B 2 4 ? 7.631 59.888 99.709 1.00 96.39 436 ASP B CA 1
ATOM 3528 C C . ASP B 2 4 ? 6.552 60.827 99.140 1.00 88.54 436 ASP B C 1
ATOM 3529 O O . ASP B 2 4 ? 6.549 61.156 97.946 1.00 94.65 436 ASP B O 1
ATOM 3534 N N . GLU B 2 5 ? 5.656 61.271 100.007 1.00 77.48 437 GLU B N 1
ATOM 3535 C CA . GLU B 2 5 ? 4.543 62.119 99.604 1.00 75.20 437 GLU B CA 1
ATOM 3536 C C . GLU B 2 5 ? 4.949 63.574 99.354 1.00 68.63 437 GLU B C 1
ATOM 3537 O O . GLU B 2 5 ? 4.111 64.403 99.000 1.00 65.51 437 GLU B O 1
ATOM 3543 N N . LEU B 2 6 ? 6.228 63.886 99.536 1.00 64.88 438 LEU B N 1
ATOM 3544 C CA . LEU B 2 6 ? 6.670 65.272 99.494 1.00 58.64 438 LEU B CA 1
ATOM 3545 C C . LEU B 2 6 ? 7.535 65.598 98.281 1.00 55.84 438 LEU B C 1
ATOM 3546 O O . LEU B 2 6 ? 8.204 66.626 98.263 1.00 51.87 438 LEU B O 1
ATOM 3551 N N . LYS B 2 7 ? 7.524 64.727 97.275 1.00 57.38 439 LYS B N 1
ATOM 3552 C CA . LYS B 2 7 ? 8.292 64.950 96.049 1.00 53.27 439 LYS B CA 1
ATOM 3553 C C . LYS B 2 7 ? 7.735 66.153 95.283 1.00 52.36 439 LYS B C 1
ATOM 3554 O O . LYS B 2 7 ? 6.557 66.451 95.405 1.00 55.57 439 LYS B O 1
ATOM 3560 N N . PRO B 2 8 ? 8.574 66.851 94.492 1.00 54.56 440 PRO B N 1
ATOM 3561 C CA . PRO B 2 8 ? 9.996 66.594 94.213 1.00 44.81 440 PRO B CA 1
ATOM 3562 C C . PRO B 2 8 ? 10.960 67.333 95.136 1.00 49.83 440 PRO B C 1
ATOM 3563 O O . PRO B 2 8 ? 10.661 68.409 95.666 1.00 50.96 440 PRO B O 1
ATOM 3567 N N . PHE B 2 9 ? 12.123 66.732 95.330 1.00 43.37 441 PHE B N 1
ATOM 3568 C CA . PHE B 2 9 ? 13.220 67.383 96.026 1.00 43.80 441 PHE B CA 1
ATOM 3569 C C . PHE B 2 9 ? 14.487 66.729 95.521 1.00 47.90 441 PHE B C 1
ATOM 3570 O O . PHE B 2 9 ? 14.444 65.583 95.082 1.00 46.49 441 PHE B O 1
ATOM 3578 N N . PRO B 2 10 ? 15.614 67.457 95.558 1.00 43.60 442 PRO B N 1
ATOM 3579 C CA . PRO B 2 10 ? 16.865 66.897 95.046 1.00 40.36 442 PRO B CA 1
ATOM 3580 C C . PRO B 2 10 ? 17.381 65.796 95.944 1.00 41.46 442 PRO B C 1
ATOM 3581 O O . PRO B 2 10 ? 17.156 65.832 97.161 1.00 44.28 442 PRO B O 1
ATOM 3585 N N . THR B 2 11 ? 18.050 64.817 95.338 1.00 34.93 443 THR B N 1
ATOM 3586 C CA . THR B 2 11 ? 18.524 63.641 96.065 1.00 44.85 443 THR B CA 1
ATOM 3587 C C . THR B 2 11 ? 19.955 63.241 95.711 1.00 46.35 443 THR B C 1
ATOM 3588 O O . THR B 2 11 ? 20.594 62.530 96.488 1.00 43.74 443 THR B O 1
ATOM 3592 N N . VAL B 2 12 ? 20.439 63.644 94.531 1.00 40.91 444 VAL B N 1
ATOM 3593 C CA . VAL B 2 12 ? 21.763 63.198 94.067 1.00 40.96 444 VAL B CA 1
ATOM 3594 C C . VAL B 2 12 ? 22.617 64.286 93.417 1.00 38.21 444 VAL B C 1
ATOM 3595 O O . VAL B 2 12 ? 22.107 65.224 92.803 1.00 38.82 444 VAL B O 1
ATOM 3599 N N . GLN B 2 13 ? 23.927 64.140 93.569 1.00 38.86 445 GLN B N 1
ATOM 3600 C CA . GLN B 2 13 ? 24.913 64.996 92.927 1.00 35.03 445 GLN B CA 1
ATOM 3601 C C . GLN B 2 13 ? 24.956 64.720 91.409 1.00 38.01 445 GLN B C 1
ATOM 3602 O O . GLN B 2 13 ? 25.086 63.574 91.002 1.00 40.08 445 GLN B O 1
ATOM 3608 N N . GLN B 2 14 ? 24.865 65.756 90.577 1.00 37.43 446 GLN B N 1
ATOM 3609 C CA . GLN B 2 14 ? 24.766 65.544 89.116 1.00 35.48 446 GLN B CA 1
ATOM 3610 C C . GLN B 2 14 ? 25.799 66.292 88.252 1.00 37.59 446 GLN B C 1
ATOM 3611 O O . GLN B 2 14 ? 26.119 65.859 87.119 1.00 35.63 446 GLN B O 1
ATOM 3617 N N . THR B 2 15 ? 26.306 67.409 88.759 1.00 35.64 447 THR B N 1
ATOM 3618 C CA . THR B 2 15 ? 27.373 68.147 88.058 1.00 35.22 447 THR B CA 1
ATOM 3619 C C . THR B 2 15 ? 28.328 68.777 89.059 1.00 36.76 447 THR B C 1
ATOM 3620 O O . THR B 2 15 ? 27.905 69.306 90.099 1.00 38.43 447 THR B O 1
ATOM 3624 N N . ILE B 2 16 ? 29.615 68.707 88.743 1.00 36.24 448 ILE B N 1
ATOM 3625 C CA . ILE B 2 16 ? 30.658 69.347 89.540 1.00 37.21 448 ILE B CA 1
ATOM 3626 C C . ILE B 2 16 ? 31.300 70.466 88.737 1.00 38.80 448 ILE B C 1
ATOM 3627 O O . I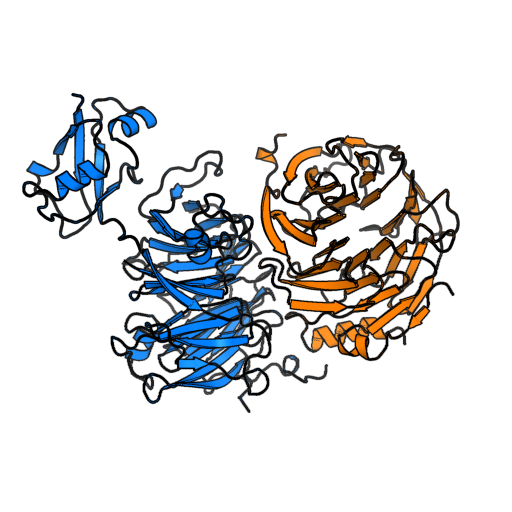LE B 2 16 ? 31.582 70.305 87.547 1.00 46.05 448 ILE B O 1
ATOM 3632 N N . PHE B 2 17 ? 31.527 71.603 89.373 1.00 41.20 449 PHE B N 1
ATOM 3633 C CA . PHE B 2 17 ? 32.153 72.719 88.686 1.00 42.65 449 PHE B CA 1
ATOM 3634 C C . PHE B 2 17 ? 33.600 72.821 89.155 1.00 39.87 449 PHE B C 1
ATOM 3635 O O . PHE B 2 17 ? 33.863 73.197 90.293 1.00 39.62 449 PHE B O 1
ATOM 3643 N N . ARG B 2 18 ? 34.540 72.441 88.289 1.00 42.26 450 ARG B N 1
ATOM 3644 C CA . ARG B 2 18 ? 35.958 72.464 88.651 1.00 42.84 450 ARG B CA 1
ATOM 3645 C C . ARG B 2 18 ? 36.737 73.553 87.941 1.00 47.05 450 ARG B C 1
ATOM 3646 O O . ARG B 2 18 ? 36.571 73.752 86.742 1.00 45.80 450 ARG B O 1
ATOM 3654 N N . GLY B 2 19 ? 37.629 74.220 88.675 1.00 49.58 451 GLY B N 1
ATOM 3655 C CA . GLY B 2 19 ? 38.496 75.236 88.097 1.00 48.96 451 GLY B CA 1
ATOM 3656 C C . GLY B 2 19 ? 39.100 76.198 89.104 1.00 53.14 451 GLY B C 1
ATOM 3657 O O . GLY B 2 19 ? 40.225 76.675 88.916 1.00 52.58 451 GLY B O 1
ATOM 3658 N N . HIS B 2 20 ? 38.353 76.508 90.165 1.00 49.82 452 HIS B N 1
ATOM 3659 C CA . HIS B 2 20 ? 38.878 77.366 91.225 1.00 55.28 452 HIS B CA 1
ATOM 3660 C C . HIS B 2 20 ? 40.079 76.727 91.877 1.00 55.28 452 HIS B C 1
ATOM 3661 O O . HIS B 2 20 ? 40.133 75.510 92.019 1.00 60.40 452 HIS B O 1
ATOM 3668 N N . GLU B 2 21 ? 41.043 77.546 92.280 1.00 51.43 453 GLU B N 1
ATOM 3669 C CA . GLU B 2 21 ? 42.102 77.069 93.146 1.00 55.54 453 GLU B CA 1
ATOM 3670 C C . GLU B 2 21 ? 41.791 77.538 94.573 1.00 65.49 453 GLU B C 1
ATOM 3671 O O . GLU B 2 21 ? 41.590 78.724 94.812 1.00 69.36 453 GLU B O 1
ATOM 3677 N N . GLY B 2 22 ? 41.740 76.606 95.517 1.00 66.80 454 GLY B N 1
ATOM 3678 C CA . GLY B 2 22 ? 41.354 76.940 96.872 1.00 62.56 454 GLY B CA 1
ATOM 3679 C C . GLY B 2 22 ? 39.841 76.984 96.983 1.00 62.33 454 GLY B C 1
ATOM 3680 O O . GLY B 2 22 ? 39.143 76.594 96.051 1.00 58.80 454 GLY B O 1
ATOM 3681 N N . ARG B 2 23 ? 39.338 77.475 98.113 1.00 60.12 455 ARG B N 1
ATOM 3682 C CA . ARG B 2 23 ? 37.914 77.410 98.416 1.00 56.86 455 ARG B CA 1
ATOM 3683 C C . ARG B 2 23 ? 37.020 78.161 97.430 1.00 57.30 455 ARG B C 1
ATOM 3684 O O . ARG B 2 23 ? 37.411 79.180 96.855 1.00 63.74 455 ARG B O 1
ATOM 3692 N N . VAL B 2 24 ? 35.819 77.630 97.243 1.00 50.26 456 VAL B N 1
ATOM 3693 C CA . VAL B 2 24 ? 34.740 78.354 96.595 1.00 56.34 456 VAL B CA 1
ATOM 3694 C C . VAL B 2 24 ? 33.856 78.947 97.686 1.00 59.42 456 VAL B C 1
ATOM 3695 O O . VAL B 2 24 ? 33.280 78.219 98.486 1.00 58.48 456 VAL B O 1
ATOM 3699 N N . ARG B 2 25 ? 33.740 80.269 97.697 1.00 60.73 457 ARG B N 1
ATOM 3700 C CA . ARG B 2 25 ? 33.067 80.978 98.779 1.00 60.18 457 ARG B CA 1
ATOM 3701 C C . ARG B 2 25 ? 31.587 81.254 98.534 1.00 57.52 457 ARG B C 1
ATOM 3702 O O . ARG B 2 25 ? 30.827 81.464 99.480 1.00 55.63 457 ARG B O 1
ATOM 3710 N N . SER B 2 26 ? 31.175 81.272 97.270 1.00 46.71 458 SER B N 1
ATOM 3711 C CA . SER B 2 26 ? 29.840 81.747 96.947 1.00 44.85 458 SER B CA 1
ATOM 3712 C C . SER B 2 26 ? 29.295 81.167 95.646 1.00 51.27 458 SER B C 1
ATOM 3713 O O . SER B 2 26 ? 30.044 80.906 94.716 1.00 51.46 458 SER B O 1
ATOM 3716 N N . VAL B 2 27 ? 27.981 80.969 95.597 1.00 44.88 459 VAL B N 1
ATOM 3717 C CA . VAL B 2 27 ? 27.310 80.484 94.409 1.00 44.14 459 VAL B CA 1
ATOM 3718 C C . VAL B 2 27 ? 26.044 81.300 94.168 1.00 48.08 459 VAL B C 1
ATOM 3719 O O . VAL B 2 27 ? 25.391 81.726 95.109 1.00 47.91 459 VAL B O 1
ATOM 3723 N N . ALA B 2 28 ? 25.695 81.504 92.903 1.00 42.38 460 ALA B N 1
ATOM 3724 C CA . ALA B 2 28 ? 24.491 82.251 92.558 1.00 43.49 460 ALA B CA 1
ATOM 3725 C C . ALA B 2 28 ? 24.054 81.887 91.158 1.00 39.87 460 ALA B C 1
ATOM 3726 O O . ALA B 2 28 ? 24.804 82.085 90.193 1.00 41.72 460 ALA B O 1
ATOM 3728 N N . ILE B 2 29 ? 22.844 81.359 91.045 1.00 35.52 461 ILE B N 1
ATOM 3729 C CA . ILE B 2 29 ? 22.277 81.055 89.736 1.00 38.41 461 ILE B CA 1
ATOM 3730 C C . ILE B 2 29 ? 21.607 82.282 89.140 1.00 43.31 461 ILE B C 1
ATOM 3731 O O . ILE B 2 29 ? 20.930 83.012 89.843 1.00 43.69 461 ILE B O 1
ATOM 3736 N N . ASP B 2 30 ? 21.774 82.493 87.838 1.00 43.61 462 ASP B N 1
ATOM 3737 C CA . ASP B 2 30 ? 21.314 83.718 87.194 1.00 36.63 462 ASP B CA 1
ATOM 3738 C C . ASP B 2 30 ? 19.789 83.760 87.185 1.00 40.73 462 ASP B C 1
ATOM 3739 O O . ASP B 2 30 ? 19.136 82.726 87.336 1.00 40.39 462 ASP B O 1
ATOM 3744 N N . PRO B 2 31 ? 19.211 84.950 86.978 1.00 46.62 463 PRO B N 1
ATOM 3745 C CA . PRO B 2 31 ? 17.749 85.114 86.994 1.00 46.34 463 PRO B CA 1
ATOM 3746 C C . PRO B 2 31 ? 17.006 84.240 85.980 1.00 45.36 463 PRO B C 1
ATOM 3747 O O . PRO B 2 31 ? 15.851 83.924 86.239 1.00 50.61 463 PRO B O 1
ATOM 3751 N N . THR B 2 32 ? 17.652 83.827 84.885 1.00 39.99 464 THR B N 1
ATOM 3752 C CA . THR B 2 32 ? 17.005 82.976 83.875 1.00 43.04 464 THR B CA 1
ATOM 3753 C C . THR B 2 32 ? 17.213 81.483 84.144 1.00 45.68 464 THR B C 1
ATOM 3754 O O . THR B 2 32 ? 16.563 80.645 83.542 1.00 46.30 464 THR B O 1
ATOM 3758 N N . GLY B 2 33 ? 18.146 81.156 85.026 1.00 44.15 465 GLY B N 1
ATOM 3759 C CA . GLY B 2 33 ? 18.334 79.782 85.452 1.00 42.99 465 GLY B CA 1
ATOM 3760 C C . GLY B 2 33 ? 19.212 78.918 84.567 1.00 40.78 465 GLY B C 1
ATOM 3761 O O . GLY B 2 33 ? 19.171 77.699 84.701 1.00 50.14 465 GLY B O 1
ATOM 3762 N N . VAL B 2 34 ? 20.010 79.526 83.689 1.00 41.68 466 VAL B N 1
ATOM 3763 C CA . VAL B 2 34 ? 20.898 78.751 82.822 1.00 36.33 466 VAL B CA 1
ATOM 3764 C C . VAL B 2 34 ? 22.382 78.864 83.192 1.00 39.64 466 VAL B C 1
ATOM 3765 O O . VAL B 2 34 ? 23.198 78.039 82.773 1.00 39.79 466 VAL B O 1
ATOM 3769 N N . ALA B 2 35 ? 22.747 79.882 83.968 1.00 38.31 467 ALA B N 1
ATOM 3770 C CA . ALA B 2 35 ? 24.159 80.083 84.282 1.00 40.39 467 ALA B CA 1
ATOM 3771 C C . ALA B 2 35 ? 24.384 80.093 85.779 1.00 39.75 467 ALA B C 1
ATOM 3772 O O . ALA B 2 35 ? 23.551 80.586 86.535 1.00 41.39 467 ALA B O 1
ATOM 3774 N N . LEU B 2 36 ? 25.523 79.551 86.182 1.00 39.47 468 LEU B N 1
ATOM 3775 C CA . LEU B 2 36 ? 25.998 79.669 87.551 1.00 38.70 468 LEU B CA 1
ATOM 3776 C C . LEU B 2 36 ? 27.136 80.704 87.670 1.00 40.07 468 LEU B C 1
ATOM 3777 O O . LEU B 2 36 ? 27.998 80.813 86.796 1.00 46.86 468 LEU B O 1
ATOM 3782 N N . ALA B 2 37 ? 27.127 81.473 88.749 1.00 42.07 469 ALA B N 1
ATOM 3783 C CA . ALA B 2 37 ? 28.262 82.325 89.080 1.00 40.84 469 ALA B CA 1
ATOM 3784 C C . ALA B 2 37 ? 28.890 81.816 90.370 1.00 48.60 469 ALA B C 1
ATOM 3785 O O . ALA B 2 37 ? 28.168 81.441 91.307 1.00 42.35 469 ALA B O 1
ATOM 3787 N N . THR B 2 38 ? 30.223 81.805 90.415 1.00 47.91 470 THR B N 1
ATOM 3788 C CA . THR B 2 38 ? 30.966 81.418 91.621 1.00 49.10 470 THR B CA 1
ATOM 3789 C C . THR B 2 38 ? 32.050 82.442 91.987 1.00 51.89 470 THR B C 1
ATOM 3790 O O . THR B 2 38 ? 32.608 83.108 91.113 1.00 51.78 470 THR B O 1
ATOM 3794 N N . GLY B 2 39 ? 32.353 82.555 93.278 1.00 47.22 471 GLY B N 1
ATOM 3795 C CA . GLY B 2 39 ? 33.437 83.406 93.747 1.00 49.21 471 GLY B CA 1
ATOM 3796 C C . GLY B 2 39 ? 34.403 82.580 94.576 1.00 53.79 471 GLY B C 1
ATOM 3797 O O . GLY B 2 39 ? 33.981 81.680 95.306 1.00 58.38 471 GLY B O 1
ATOM 3798 N N . GLY B 2 40 ? 35.693 82.884 94.483 1.00 56.34 472 GLY B N 1
ATOM 3799 C CA . GLY B 2 40 ? 36.696 82.008 95.047 1.00 54.60 472 GLY B CA 1
ATOM 3800 C C . GLY B 2 40 ? 37.763 82.674 95.891 1.00 60.38 472 GLY B C 1
ATOM 3801 O O . GLY B 2 40 ? 37.958 83.888 95.840 1.00 61.13 472 GLY B O 1
ATOM 3802 N N . ASP B 2 41 ? 38.453 81.849 96.672 1.00 63.60 473 ASP B N 1
ATOM 3803 C CA . ASP B 2 41 ? 39.679 82.240 97.356 1.00 67.27 473 ASP B CA 1
ATOM 3804 C C . ASP B 2 41 ? 40.722 82.784 96.392 1.00 67.17 473 ASP B C 1
ATOM 3805 O O . ASP B 2 41 ? 41.516 83.633 96.761 1.00 63.76 473 ASP B O 1
ATOM 3810 N N . ASP B 2 42 ? 40.721 82.285 95.156 1.00 64.73 474 ASP B N 1
ATOM 3811 C CA . ASP B 2 42 ? 41.739 82.672 94.183 1.00 63.95 474 ASP B CA 1
ATOM 3812 C C . ASP B 2 42 ? 41.465 84.049 93.593 1.00 66.18 474 ASP B C 1
ATOM 3813 O O . ASP B 2 42 ? 42.167 84.498 92.694 1.00 74.28 474 ASP B O 1
ATOM 3818 N N . GLY B 2 43 ? 40.415 84.692 94.083 1.00 64.16 475 GLY B N 1
ATOM 3819 C CA . GLY B 2 43 ? 40.072 86.029 93.658 1.00 67.14 475 GLY B CA 1
ATOM 3820 C C . GLY B 2 43 ? 39.456 86.089 92.283 1.00 67.43 475 GLY B C 1
ATOM 3821 O O . GLY B 2 43 ? 39.462 87.139 91.653 1.00 74.83 475 GLY B O 1
ATOM 3822 N N . THR B 2 44 ? 38.925 84.969 91.808 1.00 62.89 476 THR B N 1
ATOM 3823 C CA . THR B 2 44 ? 38.245 84.970 90.525 1.00 57.15 476 THR B CA 1
ATOM 3824 C C . THR B 2 44 ? 36.737 84.901 90.692 1.00 56.78 476 THR B C 1
ATOM 3825 O O . THR B 2 44 ? 36.229 84.329 91.656 1.00 56.60 476 THR B O 1
ATOM 3829 N N . VAL B 2 45 ? 36.032 85.511 89.751 1.00 54.37 477 VAL B N 1
ATOM 3830 C CA . VAL B 2 45 ? 34.613 85.248 89.546 1.00 50.61 477 VAL B CA 1
ATOM 3831 C C . VAL B 2 45 ? 34.540 84.363 88.324 1.00 54.86 477 VAL B C 1
ATOM 3832 O O . VAL B 2 45 ? 35.192 84.665 87.322 1.00 51.98 477 VAL B O 1
ATOM 3836 N N . ARG B 2 46 ? 33.793 83.264 88.404 1.00 51.85 478 ARG B N 1
ATOM 3837 C CA . ARG B 2 46 ? 33.600 82.399 87.237 1.00 46.58 478 ARG B CA 1
ATOM 3838 C C . ARG B 2 46 ? 32.128 82.191 86.944 1.00 49.08 478 ARG B C 1
ATOM 3839 O O . ARG B 2 46 ? 31.296 82.083 87.858 1.00 48.18 478 ARG B O 1
ATOM 3847 N N . VAL B 2 47 ? 31.813 82.173 85.656 1.00 40.72 479 VAL B N 1
ATOM 3848 C CA . VAL B 2 47 ? 30.464 81.905 85.197 1.00 43.37 479 VAL B CA 1
ATOM 3849 C C . VAL B 2 47 ? 30.487 80.620 84.364 1.00 44.13 479 VAL B C 1
ATOM 3850 O O . VAL B 2 47 ? 31.402 80.405 83.562 1.00 42.74 479 VAL B O 1
ATOM 3854 N N . TRP B 2 48 ? 29.484 79.774 84.597 1.00 40.17 480 TRP B N 1
ATOM 3855 C CA . TRP B 2 48 ? 29.408 78.408 84.086 1.00 41.66 480 TRP B CA 1
ATOM 3856 C C . TRP B 2 48 ? 28.054 78.068 83.458 1.00 43.74 480 TRP B C 1
ATOM 3857 O O . TRP B 2 48 ? 27.012 78.560 83.889 1.00 40.26 480 TRP B O 1
ATOM 3868 N N . GLU B 2 49 ? 28.091 77.204 82.452 1.00 37.48 481 GLU B N 1
ATOM 3869 C CA . GLU B 2 49 ? 26.904 76.558 81.907 1.00 37.56 481 GLU B CA 1
ATOM 3870 C C . GLU B 2 49 ? 26.340 75.583 82.951 1.00 43.74 481 GLU B C 1
ATOM 3871 O O . GLU B 2 49 ? 27.000 74.627 83.324 1.00 38.33 481 GLU B O 1
ATOM 3877 N N . LEU B 2 50 ? 25.127 75.828 83.434 1.00 39.39 482 LEU B N 1
ATOM 3878 C CA . LEU B 2 50 ? 24.697 75.179 84.690 1.00 40.65 482 LEU B CA 1
ATOM 3879 C C . LEU B 2 50 ? 24.690 73.637 84.626 1.00 37.16 482 LEU B C 1
ATOM 3880 O O . LEU B 2 50 ? 25.249 72.975 85.497 1.00 41.55 482 LEU B O 1
ATOM 3885 N N . LEU B 2 51 ? 24.097 73.070 83.583 1.00 34.83 483 LEU B N 1
ATOM 3886 C CA . LEU B 2 51 ? 23.930 71.617 83.518 1.00 38.34 483 LEU B CA 1
ATOM 3887 C C . LEU B 2 51 ? 25.203 70.839 83.168 1.00 44.86 483 LEU B C 1
ATOM 3888 O O . LEU B 2 51 ? 25.361 69.701 83.607 1.00 35.23 483 LEU B O 1
ATOM 3893 N N . THR B 2 52 ? 26.109 71.441 82.400 1.00 38.44 484 THR B N 1
ATOM 3894 C CA . THR B 2 52 ? 27.294 70.703 81.946 1.00 35.82 484 THR B CA 1
ATOM 3895 C C . THR B 2 52 ? 28.534 70.920 82.823 1.00 39.97 484 THR B C 1
ATOM 3896 O O . THR B 2 52 ? 29.441 70.095 82.813 1.00 38.41 484 THR B O 1
ATOM 3900 N N . GLY B 2 53 ? 28.587 72.032 83.556 1.00 33.17 485 GLY B N 1
ATOM 3901 C CA . GLY B 2 53 ? 29.779 72.377 84.319 1.00 32.09 485 GLY B CA 1
ATOM 3902 C C . GLY B 2 53 ? 30.881 73.048 83.503 1.00 36.78 485 GLY B C 1
ATOM 3903 O O . GLY B 2 53 ? 32.030 73.194 83.960 1.00 38.81 485 GLY B O 1
ATOM 3904 N N . ARG B 2 54 ? 30.543 73.469 82.288 1.00 34.31 486 ARG B N 1
ATOM 3905 C CA . ARG B 2 54 ? 31.513 74.176 81.470 1.00 35.84 486 ARG B CA 1
ATOM 3906 C C . ARG B 2 54 ? 31.720 75.589 82.009 1.00 37.27 486 ARG B C 1
ATOM 3907 O O . ARG B 2 54 ? 30.757 76.344 82.178 1.00 40.25 486 ARG B O 1
ATOM 3915 N N . GLN B 2 55 ? 32.960 75.960 82.270 1.00 36.44 487 GLN B N 1
ATOM 3916 C CA . GLN B 2 55 ? 33.262 77.361 82.568 1.00 40.19 487 GLN B CA 1
ATOM 3917 C C . GLN B 2 55 ? 33.256 78.164 81.284 1.00 43.80 487 GLN B C 1
ATOM 3918 O O . GLN B 2 55 ? 33.932 77.801 80.341 1.00 42.98 487 GLN B O 1
ATOM 3924 N N . VAL B 2 56 ? 32.509 79.262 81.247 1.00 43.60 488 VAL B N 1
ATOM 3925 C CA . VAL B 2 56 ? 32.308 80.013 80.003 1.00 44.99 488 VAL B CA 1
ATOM 3926 C C . VAL B 2 56 ? 32.980 81.378 80.066 1.00 44.91 488 VAL B C 1
ATOM 3927 O O . VAL B 2 56 ? 33.360 81.948 79.045 1.00 50.84 488 VAL B O 1
ATOM 3931 N N . TRP B 2 57 ? 33.140 81.885 81.281 1.00 45.40 489 TRP B N 1
ATOM 3932 C CA . TRP B 2 57 ? 33.765 83.180 81.489 1.00 50.37 489 TRP B CA 1
ATOM 3933 C C . TRP B 2 57 ? 34.386 83.274 82.885 1.00 53.40 489 TRP B C 1
ATOM 3934 O O . TRP B 2 57 ? 33.895 82.650 83.837 1.00 48.59 489 TRP B O 1
ATOM 3945 N N . SER B 2 58 ? 35.459 84.056 83.004 1.00 53.03 490 SER B N 1
ATOM 3946 C CA . SER B 2 58 ? 36.065 84.343 84.310 1.00 55.38 490 SER B CA 1
ATOM 3947 C C . SER B 2 58 ? 36.830 85.643 84.268 1.00 56.28 490 SER B C 1
ATOM 3948 O O . SER B 2 58 ? 37.179 86.116 83.193 1.00 57.72 490 SER B O 1
ATOM 3951 N N . VAL B 2 59 ? 37.105 86.196 85.447 1.00 55.59 491 VAL B N 1
ATOM 3952 C CA . VAL B 2 59 ? 37.908 87.402 85.595 1.00 57.96 491 VAL B CA 1
ATOM 3953 C C . VAL B 2 59 ? 38.548 87.404 86.984 1.00 63.52 491 VAL B C 1
ATOM 3954 O O . VAL B 2 59 ? 37.937 86.953 87.956 1.00 66.51 491 VAL B O 1
ATOM 3958 N N . LYS B 2 60 ? 39.782 87.886 87.081 1.00 60.44 492 LYS B N 1
ATOM 3959 C CA . LYS B 2 60 ? 40.411 88.053 88.382 1.00 67.63 492 LYS B CA 1
ATOM 3960 C C . LYS B 2 60 ? 40.225 89.500 88.828 1.00 74.64 492 LYS B C 1
ATOM 3961 O O . LYS B 2 60 ? 40.814 90.413 88.257 1.00 82.18 492 LYS B O 1
ATOM 3967 N N . LEU B 2 61 ? 39.379 89.706 89.830 1.00 73.71 493 LEU B N 1
ATOM 3968 C CA . LEU B 2 61 ? 39.094 91.045 90.322 1.00 69.67 493 LEU B CA 1
ATOM 3969 C C . LEU B 2 61 ? 40.331 91.643 90.997 1.00 81.25 493 LEU B C 1
ATOM 3970 O O . LEU B 2 61 ? 40.787 92.717 90.619 1.00 81.05 493 LEU B O 1
ATOM 3975 N N . ASN B 2 62 ? 40.872 90.928 91.980 1.00 89.55 494 ASN B N 1
ATOM 3976 C CA . ASN B 2 62 ? 42.082 91.345 92.694 1.00 90.61 494 ASN B CA 1
ATOM 3977 C C . ASN B 2 62 ? 42.927 90.133 93.094 1.00 96.04 494 ASN B C 1
ATOM 3978 O O . ASN B 2 62 ? 42.416 89.172 93.674 1.00 95.80 494 ASN B O 1
ATOM 3983 N N . GLY B 2 63 ? 44.219 90.177 92.787 1.00 100.17 495 GLY B N 1
ATOM 3984 C CA . GLY B 2 63 ? 45.094 89.048 93.056 1.00 110.06 495 GLY B CA 1
ATOM 3985 C C . GLY B 2 63 ? 45.233 88.692 94.527 1.00 117.02 495 GLY B C 1
ATOM 3986 O O . GLY B 2 63 ? 45.438 87.528 94.879 1.00 117.47 495 GLY B O 1
ATOM 3987 N N . ASP B 2 64 ? 45.105 89.697 95.386 1.00 120.48 496 ASP B N 1
ATOM 3988 C CA . ASP B 2 64 ? 45.355 89.533 96.814 1.00 120.99 496 ASP B CA 1
ATOM 3989 C C . ASP B 2 64 ? 44.086 89.357 97.651 1.00 114.42 496 ASP B C 1
ATOM 3990 O O . ASP B 2 64 ? 44.167 89.190 98.868 1.00 119.86 496 ASP B O 1
ATOM 3995 N N . GLU B 2 65 ? 42.917 89.400 97.019 1.00 98.54 497 GLU B N 1
ATOM 3996 C CA . GLU B 2 65 ? 41.671 89.346 97.781 1.00 85.14 497 GLU B CA 1
ATOM 3997 C C . GLU B 2 65 ? 40.758 88.220 97.332 1.00 82.16 497 GLU B C 1
ATOM 3998 O O . GLU B 2 65 ? 40.556 88.007 96.138 1.00 77.00 497 GLU B O 1
ATOM 4004 N N . ALA B 2 66 ? 40.202 87.506 98.303 1.00 69.15 498 ALA B N 1
ATOM 4005 C CA . ALA B 2 66 ? 39.225 86.474 98.014 1.00 75.25 498 ALA B CA 1
ATOM 4006 C C . ALA B 2 66 ? 37.889 87.112 97.642 1.00 72.71 498 ALA B C 1
ATOM 4007 O O . ALA B 2 66 ? 37.476 88.107 98.238 1.00 73.12 498 ALA B O 1
ATOM 4009 N N . VAL B 2 67 ? 37.220 86.557 96.639 1.00 65.68 499 VAL B N 1
ATOM 4010 C CA . VAL B 2 67 ? 35.865 86.984 96.342 1.00 65.02 499 VAL B CA 1
ATOM 4011 C C . VAL B 2 67 ? 34.938 86.336 97.358 1.00 65.79 499 VAL B C 1
ATOM 4012 O O . VAL B 2 67 ? 34.759 85.127 97.350 1.00 62.78 499 VAL B O 1
ATOM 4016 N N . ASN B 2 68 ? 34.352 87.144 98.233 1.00 65.15 500 ASN B N 1
ATOM 4017 C CA . ASN B 2 68 ? 33.522 86.632 99.320 1.00 60.32 500 ASN B CA 1
ATOM 4018 C C . ASN B 2 68 ? 32.095 86.271 98.930 1.00 61.13 500 ASN B C 1
ATOM 4019 O O . ASN B 2 68 ? 31.485 85.395 99.541 1.00 59.88 500 ASN B O 1
ATOM 4024 N N . THR B 2 69 ? 31.553 86.951 97.928 1.00 59.39 501 THR B N 1
ATOM 4025 C CA . THR B 2 69 ? 30.165 86.711 97.547 1.00 64.89 501 THR B CA 1
ATOM 4026 C C . THR B 2 69 ? 29.862 87.158 96.117 1.00 56.97 501 THR B C 1
ATOM 4027 O O . THR B 2 69 ? 30.431 88.134 95.632 1.00 55.27 501 THR B O 1
ATOM 4031 N N . VAL B 2 70 ? 28.975 86.434 95.438 1.00 49.19 502 VAL B N 1
ATOM 4032 C CA . VAL B 2 70 ? 28.512 86.861 94.130 1.00 49.91 502 VAL B CA 1
ATOM 4033 C C . VAL B 2 70 ? 26.986 86.819 94.109 1.00 55.73 502 VAL B C 1
ATOM 4034 O O . VAL B 2 70 ? 26.378 85.866 94.589 1.00 53.48 502 VAL B O 1
ATOM 4038 N N . ARG B 2 71 ? 26.364 87.860 93.566 1.00 52.69 503 ARG B N 1
ATOM 4039 C CA . ARG B 2 71 ? 24.906 87.916 93.516 1.00 51.71 503 ARG B CA 1
ATOM 4040 C C . ARG B 2 71 ? 24.465 88.651 92.270 1.00 52.07 503 ARG B C 1
ATOM 4041 O O . ARG B 2 71 ? 24.946 89.748 91.995 1.00 53.62 503 ARG B O 1
ATOM 4049 N N . TRP B 2 72 ? 23.542 88.044 91.526 1.00 44.94 504 TRP B N 1
ATOM 4050 C CA . TRP B 2 72 ? 23.040 88.630 90.289 1.00 44.95 504 TRP B CA 1
ATOM 4051 C C . TRP B 2 72 ? 22.016 89.729 90.551 1.00 53.82 504 TRP B C 1
ATOM 4052 O O . TRP B 2 72 ? 21.236 89.654 91.501 1.00 51.65 504 TRP B O 1
ATOM 4063 N N . ARG B 2 73 ? 22.006 90.741 89.695 1.00 54.85 505 ARG B N 1
ATOM 4064 C CA . ARG B 2 73 ? 20.897 91.675 89.676 1.00 54.83 505 ARG B CA 1
ATOM 4065 C C . ARG B 2 73 ? 19.676 90.877 89.233 1.00 49.98 505 ARG B C 1
ATOM 4066 O O . ARG B 2 73 ? 19.720 90.234 88.195 1.00 51.82 505 ARG B O 1
ATOM 4074 N N . PRO B 2 74 ? 18.597 90.890 90.039 1.00 53.75 506 PRO B N 1
ATOM 4075 C CA . PRO B 2 74 ? 17.478 89.948 89.892 1.00 54.60 506 PRO B CA 1
ATOM 4076 C C . PRO B 2 74 ? 16.459 90.363 88.838 1.00 66.46 506 PRO B C 1
ATOM 4077 O O . PRO B 2 74 ? 15.256 90.211 89.039 1.00 79.12 506 PRO B O 1
ATOM 4081 N N . THR B 2 75 ? 16.952 90.875 87.720 1.00 62.02 507 THR B N 1
ATOM 4082 C CA . THR B 2 75 ? 16.105 91.299 86.619 1.00 66.38 507 THR B CA 1
ATOM 4083 C C . THR B 2 75 ? 16.550 90.605 85.332 1.00 64.42 507 THR B C 1
ATOM 4084 O O . THR B 2 75 ? 17.736 90.597 85.000 1.00 62.24 507 THR B O 1
ATOM 4088 N N . LYS B 2 76 ? 15.598 90.036 84.603 1.00 59.72 508 LYS B N 1
ATOM 4089 C CA . LYS B 2 76 ? 15.922 89.264 83.410 1.00 56.80 508 LYS B CA 1
ATOM 4090 C C . LYS B 2 76 ? 16.284 90.137 82.202 1.00 55.71 508 LYS B C 1
ATOM 4091 O O . LYS B 2 76 ? 16.836 89.642 81.227 1.00 64.26 508 LYS B O 1
ATOM 4097 N N . ASP B 2 77 ? 15.992 91.432 82.270 1.00 56.62 509 ASP B N 1
ATOM 4098 C CA . ASP B 2 77 ? 16.241 92.324 81.137 1.00 67.22 509 ASP B CA 1
ATOM 4099 C C . ASP B 2 77 ? 17.674 92.851 81.101 1.00 67.46 509 ASP B C 1
ATOM 4100 O O . ASP B 2 77 ? 18.019 93.646 80.231 1.00 70.12 509 ASP B O 1
ATOM 4105 N N . THR B 2 78 ? 18.491 92.436 82.066 1.00 61.19 510 THR B N 1
ATOM 4106 C CA . THR B 2 78 ? 19.927 92.718 82.044 1.00 58.31 510 THR B CA 1
ATOM 4107 C C . THR B 2 78 ? 20.726 91.476 82.397 1.00 58.15 510 THR B C 1
ATOM 4108 O O . THR B 2 78 ? 20.179 90.467 82.848 1.00 57.96 510 THR B O 1
ATOM 4112 N N . PHE B 2 79 ? 22.032 91.554 82.204 1.00 58.60 511 PHE B N 1
ATOM 4113 C CA . PHE B 2 79 ? 22.901 90.466 82.614 1.00 52.48 511 PHE B CA 1
ATOM 4114 C C . PHE B 2 79 ? 23.995 91.033 83.494 1.00 53.57 511 PHE B C 1
ATOM 4115 O O . PHE B 2 79 ? 25.129 91.198 83.058 1.00 57.65 511 PHE B O 1
ATOM 4123 N N . ILE B 2 80 ? 23.640 91.344 84.735 1.00 54.23 512 ILE B N 1
ATOM 4124 C CA . ILE B 2 80 ? 24.554 92.062 85.608 1.00 55.35 512 ILE B CA 1
ATOM 4125 C C . ILE B 2 80 ? 24.848 91.258 86.860 1.00 53.81 512 ILE B C 1
ATOM 4126 O O . ILE B 2 80 ? 23.943 90.774 87.532 1.00 51.83 512 ILE B O 1
ATOM 4131 N N . LEU B 2 81 ? 26.135 91.113 87.146 1.00 56.08 513 LEU B N 1
ATOM 4132 C CA . LEU B 2 81 ? 26.607 90.333 88.275 1.00 58.42 513 LEU B CA 1
ATOM 4133 C C . LEU B 2 81 ? 27.398 91.205 89.239 1.00 62.43 513 LEU B C 1
ATOM 4134 O O . LEU B 2 81 ? 28.263 91.986 88.831 1.00 63.90 513 LEU B O 1
ATOM 4139 N N . ALA B 2 82 ? 27.089 91.069 90.522 1.00 63.68 514 ALA B N 1
ATOM 4140 C CA . ALA B 2 82 ? 27.784 91.805 91.567 1.00 58.17 514 ALA B CA 1
ATOM 4141 C C . ALA B 2 82 ? 28.716 90.870 92.323 1.00 59.69 514 ALA B C 1
ATOM 4142 O O . ALA B 2 82 ? 28.368 89.723 92.613 1.00 62.01 514 ALA B O 1
ATOM 4144 N N . ALA B 2 83 ? 29.912 91.348 92.628 1.00 59.49 515 ALA B N 1
ATOM 4145 C CA . ALA B 2 83 ? 30.882 90.519 93.319 1.00 57.38 515 ALA B CA 1
ATOM 4146 C C . ALA B 2 83 ? 31.683 91.341 94.323 1.00 70.01 515 ALA B C 1
ATOM 4147 O O . ALA B 2 83 ? 32.139 92.442 94.012 1.00 72.23 515 ALA B O 1
ATOM 4149 N N . ALA B 2 84 ? 31.855 90.804 95.525 1.00 67.34 516 ALA B N 1
ATOM 4150 C CA . ALA B 2 84 ? 32.613 91.505 96.551 1.00 65.90 516 ALA B CA 1
ATOM 4151 C C . ALA B 2 84 ? 33.953 90.832 96.805 1.00 68.13 516 ALA B C 1
ATOM 4152 O O . ALA B 2 84 ? 34.022 89.624 97.036 1.00 73.43 516 ALA B O 1
ATOM 4154 N N . ALA B 2 85 ? 35.017 91.624 96.743 1.00 68.66 517 ALA B N 1
ATOM 4155 C CA . ALA B 2 85 ? 36.339 91.186 97.164 1.00 69.89 517 ALA B CA 1
ATOM 4156 C C . ALA B 2 85 ? 36.954 92.272 98.047 1.00 81.49 517 ALA B C 1
ATOM 4157 O O . ALA B 2 85 ? 37.047 93.435 97.645 1.00 83.44 517 ALA B O 1
ATOM 4159 N N . GLY B 2 86 ? 37.359 91.887 99.253 1.00 80.49 518 GLY B N 1
ATOM 4160 C CA . GLY B 2 86 ? 37.866 92.835 100.224 1.00 84.37 518 GLY B CA 1
ATOM 4161 C C . GLY B 2 86 ? 36.908 93.994 100.408 1.00 89.49 518 GLY B C 1
ATOM 4162 O O . GLY B 2 86 ? 35.758 93.807 100.804 1.00 90.98 518 GLY B O 1
ATOM 4163 N N . GLU B 2 87 ? 37.383 95.187 100.060 1.00 88.27 519 GLU B N 1
ATOM 4164 C CA . GLU B 2 87 ? 36.656 96.430 100.277 1.00 95.85 519 GLU B CA 1
ATOM 4165 C C . GLU B 2 87 ? 35.706 96.865 99.169 1.00 89.91 519 GLU B C 1
ATOM 4166 O O . GLU B 2 87 ? 34.971 97.842 99.335 1.00 90.13 519 GLU B O 1
ATOM 4172 N N . ASP B 2 88 ? 35.721 96.155 98.046 1.00 87.24 520 ASP B N 1
ATOM 4173 C CA . ASP B 2 88 ? 35.029 96.630 96.851 1.00 86.98 520 ASP B CA 1
ATOM 4174 C C . ASP B 2 88 ? 33.832 95.784 96.432 1.00 80.36 520 ASP B C 1
ATOM 4175 O O . ASP B 2 88 ? 33.804 94.572 96.643 1.00 78.04 520 ASP B O 1
ATOM 4180 N N . ILE B 2 89 ? 32.850 96.446 95.829 1.00 78.74 521 ILE B N 1
ATOM 4181 C CA . ILE B 2 89 ? 31.804 95.765 95.081 1.00 76.54 521 ILE B CA 1
ATOM 4182 C C . ILE B 2 89 ? 32.029 96.022 93.602 1.00 76.39 521 ILE B C 1
ATOM 4183 O O . ILE B 2 89 ? 32.163 97.172 93.185 1.00 84.28 521 ILE B O 1
ATOM 4188 N N . PHE B 2 90 ? 32.086 94.950 92.819 1.00 77.57 522 PHE B N 1
ATOM 4189 C CA . PHE B 2 90 ? 32.247 95.049 91.374 1.00 71.22 522 PHE B CA 1
ATOM 4190 C C . PHE B 2 90 ? 30.962 94.653 90.659 1.00 68.35 522 PHE B C 1
ATOM 4191 O O . PHE B 2 90 ? 30.390 93.603 90.935 1.00 71.52 522 PHE B O 1
ATOM 4199 N N . LEU B 2 91 ? 30.513 95.503 89.747 1.00 63.22 523 LEU B N 1
ATOM 4200 C CA . LEU B 2 91 ? 29.359 95.205 88.912 1.00 67.19 523 LEU B CA 1
ATOM 4201 C C . LEU B 2 91 ? 29.849 94.929 87.489 1.00 68.72 523 LEU B C 1
ATOM 4202 O O . LEU B 2 91 ? 30.615 95.717 86.928 1.00 71.44 523 LEU B O 1
ATOM 4207 N N . MET B 2 92 ? 29.424 93.810 86.910 1.00 67.03 524 MET B N 1
ATOM 4208 C CA . MET B 2 92 ? 29.987 93.368 85.637 1.00 62.29 524 MET B CA 1
ATOM 4209 C C . MET B 2 92 ? 28.969 92.701 84.715 1.00 58.73 524 MET B C 1
ATOM 4210 O O . MET B 2 92 ? 27.920 92.231 85.154 1.00 58.68 524 MET B O 1
ATOM 4215 N N . ILE B 2 93 ? 29.305 92.661 83.430 1.00 55.22 525 ILE B N 1
ATOM 4216 C CA . ILE B 2 93 ? 28.514 91.947 82.444 1.00 55.13 525 ILE B CA 1
ATOM 4217 C C . ILE B 2 93 ? 29.350 90.806 81.885 1.00 56.75 525 ILE B C 1
ATOM 4218 O O . ILE B 2 93 ? 30.145 91.014 80.975 1.00 59.28 525 ILE B O 1
ATOM 4223 N N . PRO B 2 94 ? 29.192 89.601 82.455 1.00 53.41 526 PRO B N 1
ATOM 4224 C CA . PRO B 2 94 ? 29.934 88.418 82.004 1.00 51.89 526 PRO B CA 1
ATOM 4225 C C . PRO B 2 94 ? 29.699 88.144 80.529 1.00 51.76 526 PRO B C 1
ATOM 4226 O O . PRO B 2 94 ? 28.609 88.416 80.027 1.00 55.22 526 PRO B O 1
ATOM 4230 N N . THR B 2 95 ? 30.713 87.630 79.845 1.00 52.79 527 THR B N 1
ATOM 4231 C CA . THR B 2 95 ? 30.569 87.260 78.450 1.00 53.95 527 THR B CA 1
ATOM 4232 C C . THR B 2 95 ? 29.878 85.899 78.396 1.00 55.45 527 THR B C 1
ATOM 4233 O O . THR B 2 95 ? 30.406 84.906 78.895 1.00 62.24 527 THR B O 1
ATOM 4237 N N . HIS B 2 96 ? 28.688 85.874 77.795 1.00 56.64 528 HIS B N 1
ATOM 4238 C CA . HIS B 2 96 ? 27.763 84.740 77.903 1.00 52.01 528 HIS B CA 1
ATOM 4239 C C . HIS B 2 96 ? 26.863 84.696 76.665 1.00 48.54 528 HIS B C 1
ATOM 4240 O O . HIS B 2 96 ? 26.538 85.743 76.102 1.00 46.57 528 HIS B O 1
ATOM 4247 N N . PRO B 2 97 ? 26.468 83.487 76.223 1.00 43.45 529 PRO B N 1
ATOM 4248 C CA . PRO B 2 97 ? 25.684 83.372 74.986 1.00 41.75 529 PRO B CA 1
ATOM 4249 C C . PRO B 2 97 ? 24.393 84.193 75.000 1.00 43.44 529 PRO B C 1
ATOM 4250 O O . PRO B 2 97 ? 23.903 84.575 73.932 1.00 42.75 529 PRO B O 1
ATOM 4254 N N . SER B 2 98 ? 23.840 84.446 76.185 1.00 38.68 530 SER B N 1
ATOM 4255 C CA . SER B 2 98 ? 22.604 85.221 76.277 1.00 51.77 530 SER B CA 1
ATOM 4256 C C . SER B 2 98 ? 22.824 86.736 76.053 1.00 54.63 530 SER B C 1
ATOM 4257 O O . SER B 2 98 ? 21.868 87.487 75.822 1.00 52.01 530 SER B O 1
ATOM 4260 N N . VAL B 2 99 ? 24.076 87.189 76.105 1.00 51.05 531 VAL B N 1
ATOM 4261 C CA . VAL B 2 99 ? 24.347 88.620 75.970 1.00 45.76 531 VAL B CA 1
ATOM 4262 C C . VAL B 2 99 ? 24.451 89.055 74.501 1.00 54.15 531 VAL B C 1
ATOM 4263 O O . VAL B 2 99 ? 25.527 89.108 73.918 1.00 50.83 531 VAL B O 1
ATOM 4267 N N . THR B 2 100 ? 23.294 89.345 73.919 1.00 55.07 532 THR B N 1
ATOM 4268 C CA . THR B 2 100 ? 23.178 89.934 72.600 1.00 53.78 532 THR B CA 1
ATOM 4269 C C . THR B 2 100 ? 23.697 91.374 72.636 1.00 57.65 532 THR B C 1
ATOM 4270 O O . THR B 2 100 ? 23.881 91.941 73.724 1.00 52.42 532 THR B O 1
ATOM 4274 N N . PRO B 2 101 ? 23.954 91.960 71.455 1.00 59.33 533 PRO B N 1
ATOM 4275 C CA . PRO B 2 101 ? 24.267 93.390 71.389 1.00 60.60 533 PRO B CA 1
ATOM 4276 C C . PRO B 2 101 ? 23.241 94.224 72.155 1.00 63.67 533 PRO B C 1
ATOM 4277 O O . PRO B 2 101 ? 23.621 95.108 72.923 1.00 61.29 533 PRO B O 1
ATOM 4281 N N . ALA B 2 102 ? 21.959 93.919 71.980 1.00 63.90 534 ALA B N 1
ATOM 4282 C CA . ALA B 2 102 ? 20.916 94.636 72.710 1.00 67.93 534 ALA B CA 1
ATOM 4283 C C . ALA B 2 102 ? 21.000 94.403 74.229 1.00 62.44 534 ALA B C 1
ATOM 4284 O O . ALA B 2 102 ? 20.935 95.353 74.999 1.00 67.63 534 ALA B O 1
ATOM 4286 N N . LEU B 2 103 ? 21.157 93.160 74.664 1.00 57.97 535 LEU B N 1
ATOM 4287 C CA . LEU B 2 103 ? 21.196 92.887 76.099 1.00 55.53 535 LEU B CA 1
ATOM 4288 C C . LEU B 2 103 ? 22.431 93.523 76.740 1.00 57.40 535 LEU B C 1
ATOM 4289 O O . LEU B 2 103 ? 22.371 94.031 77.867 1.00 53.63 535 LEU B O 1
ATOM 4294 N N . ASP B 2 104 ? 23.542 93.496 76.010 1.00 59.99 536 ASP B N 1
ATOM 4295 C CA . ASP B 2 104 ? 24.766 94.170 76.431 1.00 60.56 536 ASP B CA 1
ATOM 4296 C C . ASP B 2 104 ? 24.531 95.673 76.553 1.00 63.47 536 ASP B C 1
ATOM 4297 O O . ASP B 2 104 ? 24.903 96.287 77.550 1.00 59.75 536 ASP B O 1
ATOM 4302 N N . GLN B 2 105 ? 23.909 96.260 75.536 1.00 63.36 537 GLN B N 1
ATOM 4303 C CA . GLN B 2 105 ? 23.620 97.689 75.558 1.00 66.19 537 GLN B CA 1
ATOM 4304 C C . GLN B 2 105 ? 22.738 98.078 76.751 1.00 68.27 537 GLN B C 1
ATOM 4305 O O . GLN B 2 105 ? 23.031 99.049 77.462 1.00 66.90 537 GLN B O 1
ATOM 4311 N N . ALA B 2 106 ? 21.664 97.318 76.962 1.00 66.09 538 ALA B N 1
ATOM 4312 C CA . ALA B 2 106 ? 20.756 97.553 78.082 1.00 66.75 538 ALA B CA 1
ATOM 4313 C C . ALA B 2 106 ? 21.519 97.538 79.399 1.00 65.36 538 ALA B C 1
ATOM 4314 O O . ALA B 2 106 ? 21.398 98.453 80.209 1.00 69.18 538 ALA B O 1
ATOM 4316 N N . SER B 2 107 ? 22.325 96.498 79.582 1.00 63.85 539 SER B N 1
ATOM 4317 C CA . SER B 2 107 ? 23.083 96.306 80.809 1.00 62.76 539 SER B CA 1
ATOM 4318 C C . SER B 2 107 ? 24.092 97.428 81.051 1.00 68.27 539 SER B C 1
ATOM 4319 O O . SER B 2 107 ? 24.247 97.894 82.185 1.00 71.39 539 SER B O 1
ATOM 4322 N N . ARG B 2 108 ? 24.775 97.858 79.993 1.00 62.50 540 ARG B N 1
ATOM 4323 C CA . ARG B 2 108 ? 25.736 98.945 80.118 1.00 67.03 540 ARG B CA 1
ATOM 4324 C C . ARG B 2 108 ? 25.024 100.220 80.524 1.00 76.99 540 ARG B C 1
ATOM 4325 O O . ARG B 2 108 ? 25.522 100.975 81.366 1.00 78.63 540 ARG B O 1
ATOM 4333 N N . ASP B 2 109 ? 23.850 100.445 79.939 1.00 76.43 541 ASP B N 1
ATOM 4334 C CA . ASP B 2 109 ? 23.042 101.626 80.250 1.00 77.95 541 ASP B CA 1
ATOM 4335 C C . ASP B 2 109 ? 22.701 101.697 81.736 1.00 70.89 541 ASP B C 1
ATOM 4336 O O . ASP B 2 109 ? 22.893 102.732 82.367 1.00 73.73 541 ASP B O 1
ATOM 4341 N N . ILE B 2 110 ? 22.213 100.586 82.292 1.00 67.76 542 ILE B N 1
ATOM 4342 C CA . ILE B 2 110 ? 21.835 100.536 83.701 1.00 71.46 542 ILE B CA 1
ATOM 4343 C C . ILE B 2 110 ? 23.014 100.910 84.603 1.00 73.29 542 ILE B C 1
ATOM 4344 O O . ILE B 2 110 ? 22.860 101.669 85.564 1.00 80.98 542 ILE B O 1
ATOM 4349 N N . LEU B 2 111 ? 24.194 100.404 84.265 1.00 71.24 543 LEU B N 1
ATOM 4350 C CA . LEU B 2 111 ? 25.394 100.660 85.055 1.00 77.30 543 LEU B CA 1
ATOM 4351 C C . LEU B 2 111 ? 25.924 102.091 84.910 1.00 81.36 543 LEU B C 1
ATOM 4352 O O . LEU B 2 111 ? 26.351 102.709 85.892 1.00 86.32 543 LEU B O 1
ATOM 4357 N N . ASN B 2 112 ? 25.891 102.619 83.692 1.00 75.95 544 ASN B N 1
ATOM 4358 C CA . ASN B 2 112 ? 26.445 103.944 83.424 1.00 80.14 544 ASN B CA 1
ATOM 4359 C C . ASN B 2 112 ? 25.498 105.093 83.760 1.00 85.12 544 ASN B C 1
ATOM 4360 O O . ASN B 2 112 ? 25.895 106.260 83.725 1.00 86.86 544 ASN B O 1
ATOM 4365 N N . ALA B 2 113 ? 24.255 104.757 84.096 1.00 85.31 545 ALA B N 1
ATOM 4366 C CA . ALA B 2 113 ? 23.211 105.754 84.322 1.00 86.75 545 ALA B CA 1
ATOM 4367 C C . ALA B 2 113 ? 23.585 106.801 85.381 1.00 89.67 545 ALA B C 1
ATOM 4368 O O . ALA B 2 113 ? 23.122 107.942 85.318 1.00 91.62 545 ALA B O 1
ATOM 4370 N N . GLY B 2 114 ? 24.427 106.419 86.337 1.00 90.20 546 GLY B N 1
ATOM 4371 C CA . GLY B 2 114 ? 24.859 107.332 87.383 1.00 94.52 546 GLY B CA 1
ATOM 4372 C C . GLY B 2 114 ? 25.809 108.435 86.943 1.00 98.87 546 GLY B C 1
ATOM 4373 O O . GLY B 2 114 ? 25.823 109.509 87.536 1.00 109.08 546 GLY B O 1
ATOM 4374 N N . PHE B 2 115 ? 26.604 108.181 85.907 1.00 97.40 547 PHE B N 1
ATOM 4375 C CA . PHE B 2 115 ? 27.536 109.186 85.393 1.00 103.16 547 PHE B CA 1
ATOM 4376 C C . PHE B 2 115 ? 26.817 110.304 84.641 1.00 99.63 547 PHE B C 1
ATOM 4377 O O . PHE B 2 115 ? 26.183 111.166 85.243 1.00 103.13 547 PHE B O 1
ATOM 4385 N N . PRO B 2 133 ? 33.976 108.784 103.367 1.00 119.74 565 PRO B N 1
ATOM 4386 C CA . PRO B 2 133 ? 33.133 108.562 102.186 1.00 117.39 565 PRO B CA 1
ATOM 4387 C C . PRO B 2 133 ? 32.375 107.247 102.300 1.00 110.71 565 PRO B C 1
ATOM 4388 O O . PRO B 2 133 ? 33.013 106.202 102.376 1.00 108.40 565 PRO B O 1
ATOM 4392 N N . PRO B 2 134 ? 31.034 107.300 102.335 1.00 109.20 566 PRO B N 1
ATOM 4393 C CA . PRO B 2 134 ? 30.237 106.075 102.492 1.00 106.43 566 PRO B CA 1
ATOM 4394 C C . PRO B 2 134 ? 30.577 105.052 101.413 1.00 104.40 566 PRO B C 1
ATOM 4395 O O . PRO B 2 134 ? 31.093 103.976 101.710 1.00 98.13 566 PRO B O 1
ATOM 4399 N N . GLY B 2 135 ? 30.305 105.405 100.165 1.00 106.24 567 GLY B N 1
ATOM 4400 C CA . GLY B 2 135 ? 30.729 104.591 99.043 1.00 104.17 567 GLY B CA 1
ATOM 4401 C C . GLY B 2 135 ? 31.424 105.448 98.005 1.00 105.96 567 GLY B C 1
ATOM 4402 O O . GLY B 2 135 ? 30.989 106.565 97.716 1.00 109.83 567 GLY B O 1
ATOM 4403 N N . LYS B 2 136 ? 32.516 104.934 97.451 1.00 102.15 568 LYS B N 1
ATOM 4404 C CA . LYS B 2 136 ? 33.178 105.604 96.341 1.00 100.82 568 LYS B CA 1
ATOM 4405 C C . LYS B 2 136 ? 32.919 104.867 95.022 1.00 98.17 568 LYS B C 1
ATOM 4406 O O . LYS B 2 136 ? 33.480 103.802 94.761 1.00 92.25 568 LYS B O 1
ATOM 4412 N N . TRP B 2 137 ? 32.051 105.447 94.200 1.00 96.43 569 TRP B N 1
ATOM 4413 C CA . TRP B 2 137 ? 31.703 104.871 92.910 1.00 96.22 569 TRP B CA 1
ATOM 4414 C C . TRP B 2 137 ? 32.694 105.329 91.844 1.00 103.01 569 TRP B C 1
ATOM 4415 O O . TRP B 2 137 ? 32.851 106.527 91.595 1.00 108.84 569 TRP B O 1
ATOM 4426 N N . ALA B 2 138 ? 33.359 104.366 91.216 1.00 90.91 570 ALA B N 1
ATOM 4427 C CA . ALA B 2 138 ? 34.369 104.663 90.216 1.00 92.68 570 ALA B CA 1
ATOM 4428 C C . ALA B 2 138 ? 34.380 103.615 89.120 1.00 96.17 570 ALA B C 1
ATOM 4429 O O . ALA B 2 138 ? 33.904 102.487 89.311 1.00 85.12 570 ALA B O 1
ATOM 4431 N N . ARG B 2 139 ? 34.921 103.981 87.965 1.00 90.40 571 ARG B N 1
ATOM 4432 C CA . ARG B 2 139 ? 35.223 102.982 86.954 1.00 92.08 571 ARG B CA 1
ATOM 4433 C C . ARG B 2 139 ? 36.472 102.239 87.427 1.00 89.71 571 ARG B C 1
ATOM 4434 O O . ARG B 2 139 ? 37.328 102.826 88.089 1.00 93.42 571 ARG B O 1
ATOM 4442 N N . PRO B 2 140 ? 36.562 100.938 87.121 1.00 89.08 572 PRO B N 1
ATOM 4443 C CA . PRO B 2 140 ? 37.544 100.039 87.736 1.00 89.06 572 PRO B CA 1
ATOM 4444 C C . PRO B 2 140 ? 38.903 99.991 87.050 1.00 89.48 572 PRO B C 1
ATOM 4445 O O . PRO B 2 140 ? 39.768 99.240 87.503 1.00 87.36 572 PRO B O 1
ATOM 4449 N N . GLY B 2 141 ? 39.087 100.753 85.978 1.00 87.87 573 GLY B N 1
ATOM 4450 C CA . GLY B 2 141 ? 40.360 100.756 85.279 1.00 90.28 573 GLY B CA 1
ATOM 4451 C C . GLY B 2 141 ? 40.371 99.879 84.040 1.00 90.97 573 GLY B C 1
ATOM 4452 O O . GLY B 2 141 ? 39.571 98.949 83.915 1.00 86.64 573 GLY B O 1
ATOM 4453 N N . THR B 2 142 ? 41.310 100.170 83.143 1.00 91.64 574 THR B N 1
ATOM 4454 C CA . THR B 2 142 ? 41.373 99.574 81.807 1.00 90.54 574 THR B CA 1
ATOM 4455 C C . THR B 2 142 ? 41.317 98.046 81.757 1.00 90.95 574 THR B C 1
ATOM 4456 O O . THR B 2 142 ? 40.533 97.484 80.989 1.00 95.70 574 THR B O 1
ATOM 4460 N N . ARG B 2 143 ? 42.140 97.378 82.561 1.00 87.88 575 ARG B N 1
ATOM 4461 C CA . ARG B 2 143 ? 42.203 95.921 82.531 1.00 81.52 575 ARG B CA 1
ATOM 4462 C C . ARG B 2 143 ? 40.843 95.302 82.829 1.00 77.70 575 ARG B C 1
ATOM 4463 O O . ARG B 2 143 ? 40.414 94.371 82.145 1.00 75.02 575 ARG B O 1
ATOM 4471 N N . LEU B 2 144 ? 40.166 95.826 83.843 1.00 79.39 576 LEU B N 1
ATOM 4472 C CA . LEU B 2 144 ? 38.871 95.291 84.250 1.00 76.56 576 LEU B CA 1
ATOM 4473 C C . LEU B 2 144 ? 37.760 95.733 83.304 1.00 83.09 576 LEU B C 1
ATOM 4474 O O . LEU B 2 144 ? 36.807 94.986 83.065 1.00 80.04 576 LEU B O 1
ATOM 4479 N N . GLU B 2 145 ? 37.889 96.943 82.766 1.00 86.38 577 GLU B N 1
ATOM 4480 C CA . GLU B 2 145 ? 36.917 97.450 81.810 1.00 82.96 577 GLU B CA 1
ATOM 4481 C C . GLU B 2 145 ? 36.889 96.587 80.556 1.00 80.23 577 GLU B C 1
ATOM 4482 O O . GLU B 2 145 ? 35.818 96.311 80.009 1.00 73.94 577 GLU B O 1
ATOM 4488 N N . ASP B 2 146 ? 38.069 96.159 80.115 1.00 83.47 578 ASP B N 1
ATOM 4489 C CA . ASP B 2 146 ? 38.193 95.308 78.936 1.00 87.06 578 ASP B CA 1
ATOM 4490 C C . ASP B 2 146 ? 37.450 93.981 79.103 1.00 88.28 578 ASP B C 1
ATOM 4491 O O . ASP B 2 146 ? 36.913 93.438 78.137 1.00 85.33 578 ASP B O 1
ATOM 4496 N N . GLU B 2 147 ? 37.415 93.470 80.329 1.00 66.86 579 GLU B N 1
ATOM 4497 C CA . GLU B 2 147 ? 36.836 92.164 80.591 1.00 65.45 579 GLU B CA 1
ATOM 4498 C C . GLU B 2 147 ? 35.362 92.264 80.941 1.00 66.28 579 GLU B C 1
ATOM 4499 O O . GLU B 2 147 ? 34.739 91.272 81.308 1.00 67.53 579 GLU B O 1
ATOM 4505 N N . GLY B 2 148 ? 34.809 93.467 80.848 1.00 68.32 580 GLY B N 1
ATOM 4506 C CA . GLY B 2 148 ? 33.394 93.659 81.112 1.00 64.71 580 GLY B CA 1
ATOM 4507 C C . GLY B 2 148 ? 33.027 94.062 82.535 1.00 66.05 580 GLY B C 1
ATOM 4508 O O . GLY B 2 148 ? 31.884 93.910 82.948 1.00 63.15 580 GLY B O 1
ATOM 4509 N N . VAL B 2 149 ? 33.986 94.580 83.291 1.00 65.57 581 VAL B N 1
ATOM 4510 C CA . VAL B 2 149 ? 33.670 95.127 84.602 1.00 69.43 581 VAL B CA 1
ATOM 4511 C C . VAL B 2 149 ? 33.572 96.649 84.481 1.00 75.51 581 VAL B C 1
ATOM 4512 O O . VAL B 2 149 ? 34.542 97.306 84.107 1.00 77.79 581 VAL B O 1
ATOM 4516 N N . LEU B 2 150 ? 32.405 97.209 84.793 1.00 77.33 582 LEU B N 1
ATOM 4517 C CA . LEU B 2 150 ? 32.154 98.627 84.510 1.00 81.46 582 LEU B CA 1
ATOM 4518 C C . LEU B 2 150 ? 32.182 99.548 85.735 1.00 77.34 582 LEU B C 1
ATOM 4519 O O . LEU B 2 150 ? 32.535 100.719 85.618 1.00 81.76 582 LEU B O 1
ATOM 4524 N N . LEU B 2 151 ? 31.787 99.031 86.894 1.00 72.65 583 LEU B N 1
ATOM 4525 C CA . LEU B 2 151 ? 31.806 99.816 88.127 1.00 75.23 583 LEU B CA 1
ATOM 4526 C C . LEU B 2 151 ? 32.615 99.129 89.212 1.00 75.05 583 LEU B C 1
ATOM 4527 O O . LEU B 2 151 ? 32.607 97.895 89.320 1.00 71.14 583 LEU B O 1
ATOM 4532 N N . ARG B 2 152 ? 33.311 99.944 90.000 1.00 79.30 584 ARG B N 1
ATOM 4533 C CA . ARG B 2 152 ? 33.936 99.538 91.259 1.00 83.45 584 ARG B CA 1
ATOM 4534 C C . ARG B 2 152 ? 33.449 100.453 92.381 1.00 87.33 584 ARG B C 1
ATOM 4535 O O . ARG B 2 152 ? 33.648 101.664 92.321 1.00 93.91 584 ARG B O 1
ATOM 4543 N N . ILE B 2 153 ? 32.806 99.881 93.394 1.00 87.23 585 ILE B N 1
ATOM 4544 C CA . ILE B 2 153 ? 32.330 100.662 94.527 1.00 81.63 585 ILE B CA 1
ATOM 4545 C C . ILE B 2 153 ? 33.123 100.290 95.756 1.00 88.29 585 ILE B C 1
ATOM 4546 O O . ILE B 2 153 ? 33.205 99.119 96.115 1.00 89.10 585 ILE B O 1
ATOM 4551 N N . THR B 2 154 ? 33.704 101.292 96.402 1.00 90.41 586 THR B N 1
ATOM 4552 C CA . THR B 2 154 ? 34.590 101.061 97.530 1.00 94.58 586 THR B CA 1
ATOM 4553 C C . THR B 2 154 ? 33.953 101.490 98.846 1.00 97.95 586 THR B C 1
ATOM 4554 O O . THR B 2 154 ? 33.475 102.618 98.976 1.00 96.25 586 THR B O 1
ATOM 4558 N N . VAL B 2 155 ? 33.942 100.581 99.816 1.00 98.14 587 VAL B N 1
ATOM 4559 C CA . VAL B 2 155 ? 33.418 100.881 101.145 1.00 98.44 587 VAL B CA 1
ATOM 4560 C C . VAL B 2 155 ? 34.539 100.813 102.186 1.00 103.07 587 VAL B C 1
ATOM 4561 O O . VAL B 2 155 ? 35.697 100.583 101.842 1.00 104.41 587 VAL B O 1
ATOM 4565 N N . ARG B 2 156 ? 34.202 101.019 103.455 1.00 109.52 588 ARG B N 1
ATOM 4566 C CA . ARG B 2 156 ? 35.229 101.157 104.488 1.00 116.53 588 ARG B CA 1
ATOM 4567 C C . ARG B 2 156 ? 35.764 99.824 104.997 1.00 114.78 588 ARG B C 1
ATOM 4568 O O . ARG B 2 156 ? 36.949 99.700 105.304 1.00 121.03 588 ARG B O 1
ATOM 4576 N N . SER B 2 157 ? 34.892 98.828 105.072 1.00 105.79 589 SER B N 1
ATOM 4577 C CA . SER B 2 157 ? 35.241 97.548 105.678 1.00 109.23 589 SER B CA 1
ATOM 4578 C C . SER B 2 157 ? 34.809 96.380 104.793 1.00 98.65 589 SER B C 1
ATOM 4579 O O . SER B 2 157 ? 33.787 96.464 104.112 1.00 92.53 589 SER B O 1
ATOM 4582 N N . THR B 2 158 ? 35.602 95.309 104.798 1.00 99.63 590 THR B N 1
ATOM 4583 C CA . THR B 2 158 ? 35.403 94.188 103.887 1.00 96.48 590 THR B CA 1
ATOM 4584 C C . THR B 2 158 ? 33.967 93.679 103.927 1.00 91.75 590 THR B C 1
ATOM 4585 O O . THR B 2 158 ? 33.403 93.437 104.996 1.00 83.69 590 THR B O 1
ATOM 4589 N N . ILE B 2 159 ? 33.378 93.562 102.742 1.00 84.33 591 ILE B N 1
ATOM 4590 C CA . ILE B 2 159 ? 32.033 93.047 102.574 1.00 82.90 591 ILE B CA 1
ATOM 4591 C C . ILE B 2 159 ? 32.024 91.543 102.812 1.00 88.13 591 ILE B C 1
ATOM 4592 O O . ILE B 2 159 ? 32.886 90.830 102.295 1.00 86.13 591 ILE B O 1
ATOM 4597 N N . LYS B 2 160 ? 31.063 91.053 103.589 1.00 85.77 592 LYS B N 1
ATOM 4598 C CA . LYS B 2 160 ? 30.873 89.612 103.690 1.00 86.54 592 LYS B CA 1
ATOM 4599 C C . LYS B 2 160 ? 29.514 89.178 103.126 1.00 82.55 592 LYS B C 1
ATOM 4600 O O . LYS B 2 160 ? 29.235 87.984 103.013 1.00 83.13 592 LYS B O 1
ATOM 4606 N N . ALA B 2 161 ? 28.677 90.147 102.765 1.00 76.12 593 ALA B N 1
ATOM 4607 C CA . ALA B 2 161 ? 27.339 89.838 102.273 1.00 73.17 593 ALA B CA 1
ATOM 4608 C C . ALA B 2 161 ? 26.827 90.883 101.287 1.00 72.08 593 ALA B C 1
ATOM 4609 O O . ALA B 2 161 ? 27.105 92.072 101.414 1.00 69.08 593 ALA B O 1
ATOM 4611 N N . ILE B 2 162 ? 26.079 90.419 100.297 1.00 69.28 594 ILE B N 1
ATOM 4612 C CA . ILE B 2 162 ? 25.443 91.289 99.324 1.00 67.44 594 ILE B CA 1
ATOM 4613 C C . ILE B 2 162 ? 24.009 90.839 99.135 1.00 72.50 594 ILE B C 1
ATOM 4614 O O . ILE B 2 162 ? 23.739 89.636 99.015 1.00 68.31 594 ILE B O 1
ATOM 4619 N N . SER B 2 163 ? 23.093 91.800 99.110 1.00 76.81 595 SER B N 1
ATOM 4620 C CA . SER B 2 163 ? 21.685 91.500 98.917 1.00 79.14 595 SER B CA 1
ATOM 4621 C C . SER B 2 163 ? 21.018 92.543 98.024 1.00 76.24 595 SER B C 1
ATOM 4622 O O . SER B 2 163 ? 21.074 93.740 98.312 1.00 78.75 595 SER B O 1
ATOM 4625 N N . TRP B 2 164 ? 20.393 92.083 96.939 1.00 62.77 596 TRP B N 1
ATOM 4626 C CA . TRP B 2 164 ? 19.706 92.970 95.999 1.00 61.51 596 TRP B CA 1
ATOM 4627 C C . TRP B 2 164 ? 18.252 93.181 96.381 1.00 62.81 596 TRP B C 1
ATOM 4628 O O . TRP B 2 164 ? 17.606 92.294 96.925 1.00 64.13 596 TRP B O 1
ATOM 4639 N N . HIS B 2 165 ? 17.728 94.355 96.064 1.00 67.28 597 HIS B N 1
ATOM 4640 C CA . HIS B 2 165 ? 16.293 94.553 96.097 1.00 66.86 597 HIS B CA 1
ATOM 4641 C C . HIS B 2 165 ? 15.706 93.999 94.793 1.00 65.68 597 HIS B C 1
ATOM 4642 O O . HIS B 2 165 ? 16.352 94.036 93.745 1.00 62.89 597 HIS B O 1
ATOM 4649 N N . ARG B 2 166 ? 14.486 93.480 94.859 1.00 65.90 598 ARG B N 1
ATOM 4650 C CA . ARG B 2 166 ? 13.914 92.718 93.750 1.00 61.42 598 ARG B CA 1
ATOM 4651 C C . ARG B 2 166 ? 13.782 93.486 92.446 1.00 64.14 598 ARG B C 1
ATOM 4652 O O . ARG B 2 166 ? 13.692 92.874 91.381 1.00 64.20 598 ARG B O 1
ATOM 4660 N N . ARG B 2 167 ? 13.756 94.816 92.514 1.00 68.22 599 ARG B N 1
ATOM 4661 C CA . ARG B 2 167 ? 13.587 95.601 91.294 1.00 73.82 599 ARG B CA 1
ATOM 4662 C C . ARG B 2 167 ? 14.925 96.021 90.709 1.00 69.94 599 ARG B C 1
ATOM 4663 O O . ARG B 2 167 ? 14.981 96.634 89.647 1.00 66.84 599 ARG B O 1
ATOM 4671 N N . GLY B 2 168 ? 16.004 95.659 91.388 1.00 66.63 600 GLY B N 1
ATOM 4672 C CA . GLY B 2 168 ? 17.331 95.831 90.834 1.00 62.93 600 GLY B CA 1
ATOM 4673 C C . GLY B 2 168 ? 17.938 97.229 90.874 1.00 65.22 600 GLY B C 1
ATOM 4674 O O . GLY B 2 168 ? 18.989 97.447 90.278 1.00 68.29 600 GLY B O 1
ATOM 4675 N N . ASP B 2 169 ? 17.308 98.181 91.559 1.00 69.96 601 ASP B N 1
ATOM 4676 C CA . ASP B 2 169 ? 17.908 99.514 91.656 1.00 72.17 601 ASP B CA 1
ATOM 4677 C C . ASP B 2 169 ? 18.695 99.706 92.949 1.00 77.86 601 ASP B C 1
ATOM 4678 O O . ASP B 2 169 ? 19.578 100.560 93.027 1.00 80.59 601 ASP B O 1
ATOM 4683 N N . HIS B 2 170 ? 18.370 98.923 93.969 1.00 76.83 602 HIS B N 1
ATOM 4684 C CA . HIS B 2 170 ? 19.090 99.011 95.234 1.00 74.59 602 HIS B CA 1
ATOM 4685 C C . HIS B 2 170 ? 19.713 97.681 95.607 1.00 71.99 602 HIS B C 1
ATOM 4686 O O . HIS B 2 170 ? 19.128 96.616 95.382 1.00 66.10 602 HIS B O 1
ATOM 4693 N N . PHE B 2 171 ? 20.912 97.746 96.167 1.00 67.50 603 PHE B N 1
ATOM 4694 C CA . PHE B 2 171 ? 21.522 96.568 96.762 1.00 74.51 603 PHE B CA 1
ATOM 4695 C C . PHE B 2 171 ? 22.208 96.967 98.056 1.00 75.28 603 PHE B C 1
ATOM 4696 O O . PHE B 2 171 ? 22.738 98.074 98.182 1.00 75.68 603 PHE B O 1
ATOM 4704 N N . ALA B 2 172 ? 22.164 96.069 99.029 1.00 72.05 604 ALA B N 1
ATOM 4705 C CA . ALA B 2 172 ? 22.738 96.339 100.335 1.00 73.84 604 ALA B CA 1
ATOM 4706 C C . ALA B 2 172 ? 24.002 95.514 100.543 1.00 76.03 604 ALA B C 1
ATOM 4707 O O . ALA B 2 172 ? 24.089 94.381 100.077 1.00 75.03 604 ALA B O 1
ATOM 4709 N N . THR B 2 173 ? 24.993 96.084 101.220 1.00 77.27 605 THR B N 1
ATOM 4710 C CA . THR B 2 173 ? 26.191 95.325 101.562 1.00 79.76 605 THR B CA 1
ATOM 4711 C C . THR B 2 173 ? 26.443 95.398 103.058 1.00 82.37 605 THR B C 1
ATOM 4712 O O . THR B 2 173 ? 26.192 96.424 103.691 1.00 88.00 605 THR B O 1
ATOM 4716 N N . VAL B 2 174 ? 26.929 94.301 103.627 1.00 80.68 606 VAL B N 1
ATOM 4717 C CA . VAL B 2 174 ? 27.183 94.248 105.063 1.00 80.89 606 VAL B CA 1
ATOM 4718 C C . VAL B 2 174 ? 28.647 93.927 105.327 1.00 81.22 606 VAL B C 1
ATOM 4719 O O . VAL B 2 174 ? 29.228 93.049 104.683 1.00 82.73 606 VAL B O 1
ATOM 4723 N N . SER B 2 175 ? 29.236 94.662 106.266 1.00 88.12 607 SER B N 1
ATOM 4724 C CA . SER B 2 175 ? 30.639 94.514 106.619 1.00 88.27 607 SER B CA 1
ATOM 4725 C C . SER B 2 175 ? 30.790 94.334 108.129 1.00 87.34 607 SER B C 1
ATOM 4726 O O . SER B 2 175 ? 30.691 95.304 108.875 1.00 88.03 607 SER B O 1
ATOM 4729 N N . PRO B 2 176 ? 31.021 93.089 108.581 1.00 84.26 608 PRO B N 1
ATOM 4730 C CA . PRO B 2 176 ? 31.064 92.721 110.005 1.00 85.27 608 PRO B CA 1
ATOM 4731 C C . PRO B 2 176 ? 31.981 93.595 110.858 1.00 95.80 608 PRO B C 1
ATOM 4732 O O . PRO B 2 176 ? 31.534 94.134 111.871 1.00 101.74 608 PRO B O 1
ATOM 4736 N N . SER B 2 177 ? 33.236 93.745 110.450 1.00 94.33 609 SER B N 1
ATOM 4737 C CA . SER B 2 177 ? 34.187 94.557 111.200 1.00 99.53 609 SER B CA 1
ATOM 4738 C C . SER B 2 177 ? 34.011 96.042 110.905 1.00 99.20 609 SER B C 1
ATOM 4739 O O . SER B 2 177 ? 34.861 96.854 111.253 1.00 105.44 609 SER B O 1
ATOM 4742 N N . GLY B 2 178 ? 32.898 96.390 110.270 1.00 100.88 610 GLY B N 1
ATOM 4743 C CA . GLY B 2 178 ? 32.676 97.737 109.784 1.00 106.95 610 GLY B CA 1
ATOM 4744 C C . GLY B 2 178 ? 32.444 98.747 110.871 1.00 115.53 610 GLY B C 1
ATOM 4745 O O . GLY B 2 178 ? 32.672 99.949 110.689 1.00 113.88 610 GLY B O 1
ATOM 4746 N N . GLN B 2 179 ? 31.963 98.234 111.995 1.00 121.63 611 GLN B N 1
ATOM 4747 C CA . GLN B 2 179 ? 31.768 98.995 113.214 1.00 142.91 611 GLN B CA 1
ATOM 4748 C C . GLN B 2 179 ? 30.557 99.889 113.040 1.00 149.73 611 GLN B C 1
ATOM 4749 O O . GLN B 2 179 ? 29.530 99.652 113.690 1.00 153.09 611 GLN B O 1
ATOM 4755 N N . ARG B 2 180 ? 30.600 100.847 112.127 1.00 152.57 612 ARG B N 1
ATOM 4756 C CA . ARG B 2 180 ? 29.543 101.840 112.172 1.00 153.06 612 ARG B CA 1
ATOM 4757 C C . ARG B 2 180 ? 29.269 102.442 110.778 1.00 146.10 612 ARG B C 1
ATOM 4758 O O . ARG B 2 180 ? 28.533 103.437 110.607 1.00 153.67 612 ARG B O 1
ATOM 4766 N N . SER B 2 181 ? 29.849 101.779 109.781 1.00 130.21 613 SER B N 1
ATOM 4767 C CA . SER B 2 181 ? 29.431 101.883 108.388 1.00 124.42 613 SER B CA 1
ATOM 4768 C C . SER B 2 181 ? 29.301 100.458 107.901 1.00 110.28 613 SER B C 1
ATOM 4769 O O . SER B 2 181 ? 29.625 100.136 106.756 1.00 110.74 613 SER B O 1
ATOM 4772 N N . SER B 2 182 ? 28.832 99.607 108.806 1.00 105.29 614 SER B N 1
ATOM 4773 C CA . SER B 2 182 ? 28.764 98.180 108.562 1.00 106.57 614 SER B CA 1
ATOM 4774 C C . SER B 2 182 ? 27.696 97.865 107.520 1.00 101.69 614 SER B C 1
ATOM 4775 O O . SER B 2 182 ? 27.932 97.068 106.615 1.00 96.75 614 SER B O 1
ATOM 4778 N N . VAL B 2 183 ? 26.529 98.497 107.636 1.00 89.34 615 VAL B N 1
ATOM 4779 C CA . VAL B 2 183 ? 25.473 98.286 106.648 1.00 91.91 615 VAL B CA 1
ATOM 4780 C C . VAL B 2 183 ? 25.335 99.484 105.723 1.00 94.04 615 VAL B C 1
ATOM 4781 O O . VAL B 2 183 ? 25.090 100.603 106.176 1.00 90.93 615 VAL B O 1
ATOM 4785 N N . ALA B 2 184 ? 25.492 99.232 104.426 1.00 84.51 616 ALA B N 1
ATOM 4786 C CA . ALA B 2 184 ? 25.348 100.263 103.407 1.00 85.33 616 ALA B CA 1
ATOM 4787 C C . ALA B 2 184 ? 24.239 99.898 102.430 1.00 82.19 616 ALA B C 1
ATOM 4788 O O . ALA B 2 184 ? 24.077 98.731 102.079 1.00 79.68 616 ALA B O 1
ATOM 4790 N N . ILE B 2 185 ? 23.477 100.891 101.988 1.00 83.70 617 ILE B N 1
ATOM 4791 C CA . ILE B 2 185 ? 22.485 100.658 100.947 1.00 90.30 617 ILE B CA 1
ATOM 4792 C C . ILE B 2 185 ? 22.783 101.528 99.731 1.00 85.90 617 ILE B C 1
ATOM 4793 O O . ILE B 2 185 ? 22.878 102.752 99.832 1.00 90.62 617 ILE B O 1
ATOM 4798 N N . HIS B 2 186 ? 22.932 100.876 98.585 1.00 80.84 618 HIS B N 1
ATOM 4799 C CA . HIS B 2 186 ? 23.393 101.527 97.365 1.00 82.80 618 HIS B CA 1
ATOM 4800 C C . HIS B 2 186 ? 22.287 101.669 96.336 1.00 80.57 618 HIS B C 1
ATOM 4801 O O . HIS B 2 186 ? 21.628 100.689 95.993 1.00 80.15 618 HIS B O 1
ATOM 4808 N N . THR B 2 187 ? 22.092 102.883 95.834 1.00 80.56 619 THR B N 1
ATOM 4809 C CA . THR B 2 187 ? 21.148 103.097 94.747 1.00 80.02 619 THR B CA 1
ATOM 4810 C C . THR B 2 187 ? 21.909 103.137 93.425 1.00 81.12 619 THR B C 1
ATOM 4811 O O . THR B 2 187 ? 22.716 104.037 93.188 1.00 81.56 619 THR B O 1
ATOM 4815 N N . LEU B 2 188 ? 21.650 102.148 92.573 1.00 75.44 620 LEU B N 1
ATOM 4816 C CA . LEU B 2 188 ? 22.384 101.982 91.322 1.00 76.57 620 LEU B CA 1
ATOM 4817 C C . LEU B 2 188 ? 22.166 103.146 90.358 1.00 81.17 620 LEU B C 1
ATOM 4818 O O . LEU B 2 188 ? 23.113 103.639 89.746 1.00 81.51 620 LEU B O 1
ATOM 4823 N N . SER B 2 189 ? 20.915 103.578 90.232 1.00 85.29 621 SER B N 1
ATOM 4824 C CA . SER B 2 189 ? 20.551 104.669 89.330 1.00 87.15 621 SER B CA 1
ATOM 4825 C C . SER B 2 189 ? 21.232 105.991 89.683 1.00 92.11 621 SER B C 1
ATOM 4826 O O . SER B 2 189 ? 21.555 106.788 88.799 1.00 86.37 621 SER B O 1
ATOM 4829 N N . LYS B 2 190 ? 21.446 106.226 90.974 1.00 96.05 622 LYS B N 1
ATOM 4830 C CA . LYS B 2 190 ? 22.023 107.486 91.426 1.00 96.58 622 LYS B CA 1
ATOM 4831 C C . LYS B 2 190 ? 23.522 107.382 91.718 1.00 98.24 622 LYS B C 1
ATOM 4832 O O . LYS B 2 190 ? 24.146 108.383 92.073 1.00 104.39 622 LYS B O 1
ATOM 4838 N N . HIS B 2 191 ? 24.091 106.186 91.561 1.00 90.99 623 HIS B N 1
ATOM 4839 C CA . HIS B 2 191 ? 25.475 105.917 91.970 1.00 91.30 623 HIS B CA 1
ATOM 4840 C C . HIS B 2 191 ? 25.697 106.455 93.376 1.00 95.63 623 HIS B C 1
ATOM 4841 O O . HIS B 2 191 ? 26.628 107.221 93.632 1.00 98.10 623 HIS B O 1
ATOM 4848 N N . LEU B 2 192 ? 24.815 106.068 94.283 1.00 91.62 624 LEU B N 1
ATOM 4849 C CA . LEU B 2 192 ? 24.796 106.677 95.592 1.00 96.56 624 LEU B CA 1
ATOM 4850 C C . LEU B 2 192 ? 24.726 105.637 96.701 1.00 95.52 624 LEU B C 1
ATOM 4851 O O . LEU B 2 192 ? 23.862 104.757 96.708 1.00 95.53 624 LEU B O 1
ATOM 4856 N N . THR B 2 193 ? 25.673 105.743 97.625 1.00 93.67 625 THR B N 1
ATOM 4857 C CA . THR B 2 193 ? 25.739 104.865 98.776 1.00 91.55 625 THR B CA 1
ATOM 4858 C C . THR B 2 193 ? 25.326 105.623 100.019 1.00 102.89 625 THR B C 1
ATOM 4859 O O . THR B 2 193 ? 25.976 106.594 100.417 1.00 99.15 625 THR B O 1
ATOM 4863 N N . GLN B 2 194 ? 24.229 105.187 100.619 1.00 102.28 626 GLN B N 1
ATOM 4864 C CA . GLN B 2 194 ? 23.793 105.743 101.887 1.00 106.91 626 GLN B CA 1
ATOM 4865 C C . GLN B 2 194 ? 24.059 104.728 102.982 1.00 106.90 626 GLN B C 1
ATOM 4866 O O . GLN B 2 194 ? 24.144 103.530 102.720 1.00 108.64 626 GLN B O 1
ATOM 4872 N N . ILE B 2 195 ? 24.213 105.206 104.207 1.00 103.55 627 ILE B N 1
ATOM 4873 C CA . ILE B 2 195 ? 24.435 104.319 105.338 1.00 105.49 627 ILE B CA 1
ATOM 4874 C C . ILE B 2 195 ? 23.420 104.620 106.420 1.00 114.29 627 ILE B C 1
ATOM 4875 O O . ILE B 2 195 ? 23.776 105.069 107.513 1.00 108.57 627 ILE B O 1
ATOM 4880 N N . PRO B 2 196 ? 22.135 104.369 106.132 1.00 118.44 628 PRO B N 1
ATOM 4881 C CA . PRO B 2 196 ? 21.220 104.626 107.232 1.00 124.74 628 PRO B CA 1
ATOM 4882 C C . PRO B 2 196 ? 21.396 103.551 108.259 1.00 126.50 628 PRO B C 1
ATOM 4883 O O . PRO B 2 196 ? 22.392 102.818 108.251 1.00 133.67 628 PRO B O 1
ATOM 4887 N N . PHE B 2 197 ? 20.397 103.426 109.108 0.87 117.51 629 PHE B N 1
ATOM 4888 C CA . PHE B 2 197 ? 20.527 102.487 110.173 0.87 116.50 629 PHE B CA 1
ATOM 4889 C C . PHE B 2 197 ? 21.867 102.526 110.823 0.87 121.59 629 PHE B C 1
ATOM 4890 O O . PHE B 2 197 ? 22.502 101.506 110.913 0.87 122.74 629 PHE B O 1
ATOM 4898 N N . ARG B 2 198 ? 22.313 103.683 111.272 1.00 128.38 630 ARG B N 1
ATOM 4899 C CA . ARG B 2 198 ? 23.456 103.613 112.158 1.00 134.50 630 ARG B CA 1
ATOM 4900 C C . ARG B 2 198 ? 23.060 103.171 113.621 1.00 136.47 630 ARG B C 1
ATOM 4901 O O . ARG B 2 198 ? 23.855 102.554 114.324 1.00 134.51 630 ARG B O 1
ATOM 4909 N N . LYS B 2 199 ? 21.827 103.428 114.065 1.00 133.94 631 LYS B N 1
ATOM 4910 C CA . LYS B 2 199 ? 21.258 102.759 115.262 1.00 130.47 631 LYS B CA 1
ATOM 4911 C C . LYS B 2 199 ? 21.553 101.273 115.084 1.00 132.30 631 LYS B C 1
ATOM 4912 O O . LYS B 2 199 ? 21.226 100.775 114.009 1.00 131.61 631 LYS B O 1
ATOM 4918 N N . LEU B 2 200 ? 22.149 100.578 116.073 1.00 133.14 632 LEU B N 1
ATOM 4919 C CA . LEU B 2 200 ? 22.142 99.071 116.158 1.00 128.82 632 LEU B CA 1
ATOM 4920 C C . LEU B 2 200 ? 22.797 98.423 117.415 1.00 150.30 632 LEU B C 1
ATOM 4921 O O . LEU B 2 200 ? 23.772 98.938 117.976 1.00 151.43 632 LEU B O 1
ATOM 4926 N N . ASN B 2 201 ? 22.296 97.239 117.786 1.00 150.67 633 ASN B N 1
ATOM 4927 C CA . ASN B 2 201 ? 22.639 96.549 119.043 1.00 154.88 633 ASN B CA 1
ATOM 4928 C C . ASN B 2 201 ? 24.034 95.932 119.108 1.00 144.86 633 ASN B C 1
ATOM 4929 O O . ASN B 2 201 ? 24.720 96.036 120.128 1.00 155.22 633 ASN B O 1
ATOM 4934 N N . GLY B 2 202 ? 24.438 95.261 118.035 1.00 124.61 634 GLY B N 1
ATOM 4935 C CA . GLY B 2 202 ? 25.691 94.529 118.037 1.00 111.28 634 GLY B CA 1
ATOM 4936 C C . GLY B 2 202 ? 26.371 94.481 116.684 1.00 105.68 634 GLY B C 1
ATOM 4937 O O . GLY B 2 202 ? 26.282 95.426 115.901 1.00 104.08 634 GLY B O 1
ATOM 4938 N N . LEU B 2 203 ? 27.054 93.375 116.408 1.00 100.55 635 LEU B N 1
ATOM 4939 C CA . LEU B 2 203 ? 27.809 93.235 115.168 1.00 91.86 635 LEU B CA 1
ATOM 4940 C C . LEU B 2 203 ? 26.942 92.681 114.035 1.00 89.37 635 LEU B C 1
ATOM 4941 O O . LEU B 2 203 ? 26.275 91.656 114.187 1.00 87.42 635 LEU B O 1
ATOM 4946 N N . ALA B 2 204 ? 26.962 93.368 112.898 1.00 84.40 636 ALA B N 1
ATOM 4947 C CA . ALA B 2 204 ? 26.150 92.980 111.747 1.00 81.56 636 ALA B CA 1
ATOM 4948 C C . ALA B 2 204 ? 26.770 91.814 111.001 1.00 79.55 636 ALA B C 1
ATOM 4949 O O . ALA B 2 204 ? 27.959 91.832 110.698 1.00 82.32 636 ALA B O 1
ATOM 4951 N N . GLN B 2 205 ? 25.958 90.804 110.705 1.00 76.48 637 GLN B N 1
ATOM 4952 C CA . GLN B 2 205 ? 26.430 89.639 109.965 1.00 73.85 637 GLN B CA 1
ATOM 4953 C C . GLN B 2 205 ? 25.992 89.675 108.500 1.00 71.57 637 GLN B C 1
ATOM 4954 O O . GLN B 2 205 ? 26.811 89.494 107.591 1.00 73.68 637 GLN B O 1
ATOM 4960 N N . THR B 2 206 ? 24.699 89.892 108.273 1.00 71.13 638 THR B N 1
ATOM 4961 C CA . THR B 2 206 ? 24.152 89.891 106.915 1.00 69.10 638 THR B CA 1
ATOM 4962 C C . THR B 2 206 ? 22.779 90.565 106.907 1.00 74.99 638 THR B C 1
ATOM 4963 O O . THR B 2 206 ? 22.208 90.821 107.970 1.00 74.08 638 THR B O 1
ATOM 4967 N N . ALA B 2 207 ? 22.258 90.861 105.718 1.00 68.55 639 ALA B N 1
ATOM 4968 C CA . ALA B 2 207 ? 21.007 91.609 105.587 1.00 69.35 639 ALA B CA 1
ATOM 4969 C C . ALA B 2 207 ? 20.207 91.171 104.369 1.00 72.16 639 ALA B C 1
ATOM 4970 O O . ALA B 2 207 ? 20.716 90.448 103.518 1.00 75.06 639 ALA B O 1
ATOM 4972 N N . SER B 2 208 ? 18.962 91.628 104.275 1.00 72.95 640 SER B N 1
ATOM 4973 C CA . SER B 2 208 ? 18.108 91.267 103.146 1.00 76.90 640 SER B CA 1
ATOM 4974 C C . SER B 2 208 ? 16.882 92.155 103.018 1.00 77.09 640 SER B C 1
ATOM 4975 O O . SER B 2 208 ? 16.259 92.517 104.018 1.00 80.68 640 SER B O 1
ATOM 4978 N N . PHE B 2 209 ? 16.533 92.490 101.781 1.00 66.45 641 PHE B N 1
ATOM 4979 C CA . PHE B 2 209 ? 15.273 93.160 101.509 1.00 67.48 641 PHE B CA 1
ATOM 4980 C C . PHE B 2 209 ? 14.120 92.178 101.622 1.00 76.13 641 PHE B C 1
ATOM 4981 O O . PHE B 2 209 ? 14.329 90.973 101.752 1.00 71.71 641 PHE B O 1
ATOM 4989 N N . HIS B 2 210 ? 12.906 92.714 101.599 1.00 78.04 642 HIS B N 1
ATOM 4990 C CA . HIS B 2 210 ? 11.676 91.938 101.705 1.00 73.51 642 HIS B CA 1
ATOM 4991 C C . HIS B 2 210 ? 11.145 91.676 100.293 1.00 70.01 642 HIS B C 1
ATOM 4992 O O . HIS B 2 210 ? 11.242 92.546 99.428 1.00 75.68 642 HIS B O 1
ATOM 4999 N N . PRO B 2 211 ? 10.592 90.476 100.050 1.00 65.05 643 PRO B N 1
ATOM 5000 C CA . PRO B 2 211 ? 10.112 90.131 98.705 1.00 61.77 643 PRO B CA 1
ATOM 5001 C C . PRO B 2 211 ? 8.880 90.911 98.239 1.00 67.71 643 PRO B C 1
ATOM 5002 O O . PRO B 2 211 ? 8.646 90.986 97.039 1.00 73.09 643 PRO B O 1
ATOM 5006 N N . LEU B 2 212 ? 8.108 91.487 99.150 1.00 65.29 644 LEU B N 1
ATOM 5007 C CA . LEU B 2 212 ? 6.824 92.060 98.759 1.00 71.39 644 LEU B CA 1
ATOM 5008 C C . LEU B 2 212 ? 6.561 93.457 99.308 1.00 78.67 644 LEU B C 1
ATOM 5009 O O . LEU B 2 212 ? 5.636 94.134 98.866 1.00 78.75 644 LEU B O 1
ATOM 5014 N N . ARG B 2 213 ? 7.363 93.885 100.275 1.00 83.46 645 ARG B N 1
ATOM 5015 C CA . ARG B 2 213 ? 7.079 95.120 100.992 1.00 83.76 645 ARG B CA 1
ATOM 5016 C C . ARG B 2 213 ? 8.357 95.923 101.219 1.00 84.39 645 ARG B C 1
ATOM 5017 O O . ARG B 2 213 ? 9.457 95.379 101.097 1.00 86.05 645 ARG B O 1
ATOM 5025 N N . PRO B 2 214 ? 8.220 97.228 101.525 1.00 82.14 646 PRO B N 1
ATOM 5026 C CA . PRO B 2 214 ? 9.387 98.088 101.753 1.00 84.74 646 PRO B CA 1
ATOM 5027 C C . PRO B 2 214 ? 10.043 97.851 103.106 1.00 85.70 646 PRO B C 1
ATOM 5028 O O . PRO B 2 214 ? 10.295 98.809 103.841 1.00 90.00 646 PRO B O 1
ATOM 5032 N N . LEU B 2 215 ? 10.313 96.591 103.424 1.00 81.63 647 LEU B N 1
ATOM 5033 C CA . LEU B 2 215 ? 10.974 96.249 104.668 1.00 81.13 647 LEU B CA 1
ATOM 5034 C C . LEU B 2 215 ? 12.429 95.873 104.412 1.00 76.24 647 LEU B C 1
ATOM 5035 O O . LEU B 2 215 ? 12.825 95.593 103.281 1.00 74.28 647 LEU B O 1
ATOM 5040 N N . PHE B 2 216 ? 13.221 95.885 105.475 1.00 77.30 648 PHE B N 1
ATOM 5041 C CA . PHE B 2 216 ? 14.631 95.558 105.395 1.00 76.20 648 PHE B CA 1
ATOM 5042 C C . PHE B 2 216 ? 15.026 94.810 106.658 1.00 81.42 648 PHE B C 1
ATOM 5043 O O . PHE B 2 216 ? 14.695 95.239 107.764 1.00 81.09 648 PHE B O 1
ATOM 5051 N N . PHE B 2 217 ? 15.709 93.683 106.493 1.00 77.27 649 PHE B N 1
ATOM 5052 C CA . PHE B 2 217 ? 16.128 92.869 107.628 1.00 74.23 649 PHE B CA 1
ATOM 5053 C C . PHE B 2 217 ? 17.627 92.962 107.840 1.00 74.48 649 PHE B C 1
ATOM 5054 O O . PHE B 2 217 ? 18.401 92.831 106.897 1.00 76.89 649 PHE B O 1
ATOM 5062 N N . VAL B 2 218 ? 18.037 93.175 109.083 1.00 76.59 650 VAL B N 1
ATOM 5063 C CA . VAL B 2 218 ? 19.452 93.154 109.416 1.00 80.38 650 VAL B CA 1
ATOM 5064 C C . VAL B 2 218 ? 19.722 92.166 110.537 1.00 86.70 650 VAL B C 1
ATOM 5065 O O . VAL B 2 218 ? 19.145 92.260 111.626 1.00 90.47 650 VAL B O 1
ATOM 5069 N N . ALA B 2 219 ? 20.611 91.221 110.264 1.00 81.92 651 ALA B N 1
ATOM 5070 C CA . ALA B 2 219 ? 20.944 90.183 111.226 1.00 82.88 651 ALA B CA 1
ATOM 5071 C C . ALA B 2 219 ? 22.167 90.572 112.034 1.00 82.13 651 ALA B C 1
ATOM 5072 O O . ALA B 2 219 ? 23.262 90.713 111.487 1.00 81.81 651 ALA B O 1
ATOM 5074 N N . THR B 2 220 ? 21.982 90.759 113.337 1.00 79.80 652 THR B N 1
ATOM 5075 C CA . THR B 2 220 ? 23.117 90.936 114.222 1.00 81.80 652 THR B CA 1
ATOM 5076 C C . THR B 2 220 ? 23.587 89.557 114.651 1.00 83.13 652 THR B C 1
ATOM 5077 O O . THR B 2 220 ? 23.107 88.545 114.143 1.00 81.40 652 THR B O 1
ATOM 5081 N N . GLN B 2 221 ? 24.512 89.513 115.599 1.00 82.62 653 GLN B N 1
ATOM 5082 C CA . GLN B 2 221 ? 25.058 88.244 116.048 1.00 81.94 653 GLN B CA 1
ATOM 5083 C C . GLN B 2 221 ? 24.012 87.424 116.810 1.00 82.13 653 GLN B C 1
ATOM 5084 O O . GLN B 2 221 ? 24.117 86.204 116.885 1.00 80.87 653 GLN B O 1
ATOM 5090 N N . ARG B 2 222 ? 22.994 88.084 117.360 1.00 86.16 654 ARG B N 1
ATOM 5091 C CA . ARG B 2 222 ? 22.043 87.386 118.227 1.00 84.60 654 ARG B CA 1
ATOM 5092 C C . ARG B 2 222 ? 20.575 87.714 117.972 1.00 84.38 654 ARG B C 1
ATOM 5093 O O . ARG B 2 222 ? 19.688 87.124 118.585 1.00 94.44 654 ARG B O 1
ATOM 5101 N N . SER B 2 223 ? 20.314 88.654 117.077 1.00 83.75 655 SER B N 1
ATOM 5102 C CA . SER B 2 223 ? 18.939 88.993 116.738 1.00 88.69 655 SER B CA 1
ATOM 5103 C C . SER B 2 223 ? 18.815 89.409 115.278 1.00 86.87 655 SER B C 1
ATOM 5104 O O . SER B 2 223 ? 19.814 89.703 114.613 1.00 84.24 655 SER B O 1
ATOM 5107 N N . ILE B 2 224 ? 17.586 89.415 114.775 1.00 84.07 656 ILE B N 1
ATOM 5108 C CA . ILE B 2 224 ? 17.326 89.956 113.450 1.00 78.86 656 ILE B CA 1
ATOM 5109 C C . ILE B 2 224 ? 16.341 91.097 113.568 1.00 80.87 656 ILE B C 1
ATOM 5110 O O . ILE B 2 224 ? 15.192 90.903 113.953 1.00 93.67 656 ILE B O 1
ATOM 5115 N N . ARG B 2 225 ? 16.800 92.292 113.235 1.00 82.01 657 ARG B N 1
ATOM 5116 C CA . ARG B 2 225 ? 15.977 93.478 113.357 1.00 84.26 657 ARG B CA 1
ATOM 5117 C C . ARG B 2 225 ? 15.247 93.771 112.047 1.00 91.06 657 ARG B C 1
ATOM 5118 O O . ARG B 2 225 ? 15.869 93.903 110.985 1.00 85.91 657 ARG B O 1
ATOM 5126 N N . CYS B 2 226 ? 13.919 93.828 112.123 1.00 89.20 658 CYS B N 1
ATOM 5127 C CA . CYS B 2 226 ? 13.100 94.122 110.953 1.00 86.80 658 CYS B CA 1
ATOM 5128 C C . CYS B 2 226 ? 12.747 95.595 110.904 1.00 90.83 658 CYS B C 1
ATOM 5129 O O . CYS B 2 226 ? 12.246 96.168 111.874 1.00 94.55 658 CYS B O 1
ATOM 5132 N N . TYR B 2 227 ? 12.988 96.195 109.751 1.00 91.27 659 TYR B N 1
ATOM 5133 C CA . TYR B 2 227 ? 12.827 97.623 109.590 1.00 92.85 659 TYR B CA 1
ATOM 5134 C C . TYR B 2 227 ? 11.935 98.033 108.445 1.00 96.21 659 TYR B C 1
ATOM 5135 O O . TYR B 2 227 ? 11.573 97.221 107.597 1.00 89.43 659 TYR B O 1
ATOM 5144 N N . ASP B 2 228 ? 11.632 99.325 108.407 1.00 102.73 660 ASP B N 1
ATOM 5145 C CA . ASP B 2 228 ? 10.789 99.893 107.370 1.00 109.66 660 ASP B CA 1
ATOM 5146 C C . ASP B 2 228 ? 11.564 100.989 106.630 1.00 102.26 660 ASP B C 1
ATOM 5147 O O . ASP B 2 228 ? 12.234 101.810 107.255 1.00 99.80 660 ASP B O 1
ATOM 5152 N N . LEU B 2 229 ? 11.460 101.002 105.302 1.00 95.04 661 LEU B N 1
ATOM 5153 C CA . LEU B 2 229 ? 12.340 101.814 104.458 1.00 92.53 661 LEU B CA 1
ATOM 5154 C C . LEU B 2 229 ? 11.777 103.179 104.042 1.00 101.08 661 LEU B C 1
ATOM 5155 O O . LEU B 2 229 ? 12.521 104.154 103.956 1.00 104.49 661 LEU B O 1
ATOM 5160 N N . GLN B 2 230 ? 10.475 103.244 103.773 1.00 105.87 662 GLN B N 1
ATOM 5161 C CA . GLN B 2 230 ? 9.837 104.473 103.282 1.00 111.45 662 GLN B CA 1
ATOM 5162 C C . GLN B 2 230 ? 9.486 105.419 104.426 1.00 118.83 662 GLN B C 1
ATOM 5163 O O . GLN B 2 230 ? 9.831 106.602 104.403 1.00 120.94 662 GLN B O 1
ATOM 5169 N N . LYS B 2 231 ? 8.785 104.879 105.422 1.00 123.87 663 LYS B N 1
ATOM 5170 C CA . LYS B 2 231 ? 8.754 105.437 106.772 1.00 133.17 663 LYS B CA 1
ATOM 5171 C C . LYS B 2 231 ? 10.202 105.473 107.284 1.00 135.37 663 LYS B C 1
ATOM 5172 O O . LYS B 2 231 ? 11.126 105.712 106.505 1.00 131.94 663 LYS B O 1
ATOM 5178 N N . LEU B 2 232 ? 10.459 105.225 108.558 1.00 142.56 664 LEU B N 1
ATOM 5179 C CA . LEU B 2 232 ? 11.848 105.343 108.936 1.00 147.09 664 LEU B CA 1
ATOM 5180 C C . LEU B 2 232 ? 12.068 104.572 110.223 1.00 142.83 664 LEU B C 1
ATOM 5181 O O . LEU B 2 232 ? 11.539 104.921 111.315 1.00 148.45 664 LEU B O 1
ATOM 5186 N N . GLU B 2 233 ? 12.778 103.459 110.054 1.00 130.57 665 GLU B N 1
ATOM 5187 C CA . GLU B 2 233 ? 13.315 102.696 111.168 1.00 130.21 665 GLU B CA 1
ATOM 5188 C C . GLU B 2 233 ? 12.346 101.912 112.084 1.00 127.21 665 GLU B C 1
ATOM 5189 O O . GLU B 2 233 ? 11.544 102.466 112.855 1.00 129.80 665 GLU B O 1
ATOM 5195 N N . LEU B 2 234 ? 12.430 100.594 111.930 1.00 124.12 666 LEU B N 1
ATOM 5196 C CA . LEU B 2 234 ? 12.091 99.632 112.969 1.00 117.67 666 LEU B CA 1
ATOM 5197 C C . LEU B 2 234 ? 10.613 99.398 113.168 1.00 117.18 666 LEU B C 1
ATOM 5198 O O . LEU B 2 234 ? 9.857 100.299 113.520 1.00 118.84 666 LEU B O 1
ATOM 5203 N N . VAL B 2 235 ? 10.213 98.157 112.937 1.00 110.16 667 VAL B N 1
ATOM 5204 C CA . VAL B 2 235 ? 8.852 97.753 113.201 1.00 110.08 667 VAL B CA 1
ATOM 5205 C C . VAL B 2 235 ? 8.855 96.440 113.984 1.00 113.70 667 VAL B C 1
ATOM 5206 O O . VAL B 2 235 ? 7.842 96.069 114.575 1.00 117.35 667 VAL B O 1
ATOM 5210 N N . LYS B 2 236 ? 9.999 95.755 114.016 1.00 113.74 668 LYS B N 1
ATOM 5211 C CA . LYS B 2 236 ? 10.067 94.433 114.640 1.00 113.28 668 LYS B CA 1
ATOM 5212 C C . LYS B 2 236 ? 11.490 93.935 114.921 1.00 115.20 668 LYS B C 1
ATOM 5213 O O . LYS B 2 236 ? 12.405 94.155 114.130 1.00 114.39 668 LYS B O 1
ATOM 5219 N N . ILE B 2 237 ? 11.657 93.256 116.056 1.00 115.13 669 ILE B N 1
ATOM 5220 C CA . ILE B 2 237 ? 12.875 92.502 116.358 1.00 111.40 669 ILE B CA 1
ATOM 5221 C C . ILE B 2 237 ? 12.573 91.018 116.140 1.00 118.26 669 ILE B C 1
ATOM 5222 O O . ILE B 2 237 ? 11.416 90.630 116.188 1.00 128.85 669 ILE B O 1
ATOM 5227 N N . VAL B 2 238 ? 13.586 90.196 115.865 1.00 104.94 670 VAL B N 1
ATOM 5228 C CA . VAL B 2 238 ? 13.409 88.741 115.836 1.00 86.17 670 VAL B CA 1
ATOM 5229 C C . VAL B 2 238 ? 14.460 88.107 116.749 1.00 86.20 670 VAL B C 1
ATOM 5230 O O . VAL B 2 238 ? 15.607 88.539 116.753 1.00 91.61 670 VAL B O 1
ATOM 5234 N N . GLN B 2 239 ? 14.076 87.101 117.532 1.00 83.70 671 GLN B N 1
ATOM 5235 C CA . GLN B 2 239 ? 14.996 86.512 118.503 1.00 87.44 671 GLN B CA 1
ATOM 5236 C C . GLN B 2 239 ? 15.190 85.015 118.294 1.00 86.70 671 GLN B C 1
ATOM 5237 O O . GLN B 2 239 ? 14.530 84.212 118.953 1.00 83.39 671 GLN B O 1
ATOM 5243 N N . PRO B 2 240 ? 16.092 84.634 117.377 1.00 80.11 672 PRO B N 1
ATOM 5244 C CA . PRO B 2 240 ? 16.354 83.221 117.104 1.00 82.17 672 PRO B CA 1
ATOM 5245 C C . PRO B 2 240 ? 16.843 82.472 118.343 1.00 86.80 672 PRO B C 1
ATOM 5246 O O . PRO B 2 240 ? 16.590 81.275 118.471 1.00 91.62 672 PRO B O 1
ATOM 5250 N N . GLY B 2 241 ? 17.514 83.168 119.253 1.00 89.72 673 GLY B N 1
ATOM 5251 C CA . GLY B 2 241 ? 17.957 82.552 120.491 1.00 88.93 673 GLY B CA 1
ATOM 5252 C C . GLY B 2 241 ? 19.223 81.756 120.258 1.00 92.14 673 GLY B C 1
ATOM 5253 O O . GLY B 2 241 ? 19.569 80.854 121.023 1.00 89.76 673 GLY B O 1
ATOM 5254 N N . ALA B 2 242 ? 19.917 82.097 119.179 1.00 81.07 674 ALA B N 1
ATOM 5255 C CA . ALA B 2 242 ? 21.177 81.463 118.846 1.00 83.30 674 ALA B CA 1
ATOM 5256 C C . ALA B 2 242 ? 22.331 82.289 119.386 1.00 81.80 674 ALA B C 1
ATOM 5257 O O . ALA B 2 242 ? 22.249 83.511 119.446 1.00 83.03 674 ALA B O 1
ATOM 5259 N N . LYS B 2 243 ? 23.416 81.625 119.758 1.00 82.21 675 LYS B N 1
ATOM 5260 C CA . LYS B 2 243 ? 24.576 82.338 120.276 1.00 87.10 675 LYS B CA 1
ATOM 5261 C C . LYS B 2 243 ? 25.244 83.177 119.197 1.00 87.27 675 LYS B C 1
ATOM 5262 O O . LYS B 2 243 ? 25.757 84.261 119.478 1.00 85.80 675 LYS B O 1
ATOM 5268 N N . TRP B 2 244 ? 25.229 82.681 117.962 1.00 79.73 676 TRP B N 1
ATOM 5269 C CA . TRP B 2 244 ? 25.825 83.413 116.855 1.00 78.36 676 TRP B CA 1
ATOM 5270 C C . TRP B 2 244 ? 25.188 83.050 115.516 1.00 81.48 676 TRP B C 1
ATOM 5271 O O . TRP B 2 244 ? 25.359 81.941 115.013 1.00 76.84 676 TRP B O 1
ATOM 5282 N N . ILE B 2 245 ? 24.470 84.011 114.944 1.00 79.57 677 ILE B N 1
ATOM 5283 C CA . ILE B 2 245 ? 23.804 83.842 113.662 1.00 73.81 677 ILE B CA 1
ATOM 5284 C C . ILE B 2 245 ? 24.785 83.911 112.498 1.00 79.91 677 ILE B C 1
ATOM 5285 O O . ILE B 2 245 ? 25.622 84.813 112.437 1.00 81.90 677 ILE B O 1
ATOM 5290 N N . SER B 2 246 ? 24.667 82.960 111.573 1.00 74.40 678 SER B N 1
ATOM 5291 C CA . SER B 2 246 ? 25.546 82.890 110.412 1.00 66.29 678 SER B CA 1
ATOM 5292 C C . SER B 2 246 ? 24.869 83.384 109.149 1.00 72.27 678 SER B C 1
ATOM 5293 O O . SER B 2 246 ? 25.534 83.848 108.220 1.00 71.53 678 SER B O 1
ATOM 5296 N N . SER B 2 247 ? 23.546 83.273 109.119 1.00 64.10 679 SER B N 1
ATOM 5297 C CA . SER B 2 247 ? 22.797 83.486 107.896 1.00 67.06 679 SER B CA 1
ATOM 5298 C C . SER B 2 247 ? 21.310 83.418 108.152 1.00 62.44 679 SER B C 1
ATOM 5299 O O . SER B 2 247 ? 20.862 82.837 109.145 1.00 63.31 679 SER B O 1
ATOM 5302 N N . PHE B 2 248 ? 20.546 84.005 107.245 1.00 61.68 680 PHE B N 1
ATOM 5303 C CA . PHE B 2 248 ? 19.105 83.842 107.261 1.00 61.49 680 PHE B CA 1
ATOM 5304 C C . PHE B 2 248 ? 18.578 84.085 105.859 1.00 59.84 680 PHE B C 1
ATOM 5305 O O . PHE B 2 248 ? 19.321 84.539 104.983 1.00 59.18 680 PHE B O 1
ATOM 5313 N N . ASP B 2 249 ? 17.307 83.769 105.636 1.00 59.97 681 ASP B N 1
ATOM 5314 C CA . ASP B 2 249 ? 16.687 84.015 104.330 1.00 59.01 681 ASP B CA 1
ATOM 5315 C C . ASP B 2 249 ? 15.201 84.214 104.533 1.00 60.10 681 ASP B C 1
ATOM 5316 O O . ASP B 2 249 ? 14.610 83.669 105.470 1.00 59.88 681 ASP B O 1
ATOM 5321 N N . VAL B 2 250 ? 14.602 85.004 103.658 1.00 58.96 682 VAL B N 1
ATOM 5322 C CA . VAL B 2 250 ? 13.199 85.341 103.788 1.00 64.92 682 VAL B CA 1
ATOM 5323 C C . VAL B 2 250 ? 12.333 84.560 102.798 1.00 71.72 682 VAL B C 1
ATOM 5324 O O . VAL B 2 250 ? 12.544 84.612 101.591 1.00 56.46 682 VAL B O 1
ATOM 5328 N N . HIS B 2 251 ? 11.357 83.840 103.334 1.00 63.90 683 HIS B N 1
ATOM 5329 C CA . HIS B 2 251 ? 10.359 83.153 102.530 1.00 58.16 683 HIS B CA 1
ATOM 5330 C C . HIS B 2 251 ? 9.702 84.101 101.526 1.00 58.56 683 HIS B C 1
ATOM 5331 O O . HIS B 2 251 ? 9.474 85.275 101.842 1.00 62.12 683 HIS B O 1
ATOM 5338 N N . PRO B 2 252 ? 9.396 83.600 100.310 1.00 56.94 684 PRO B N 1
ATOM 5339 C CA . PRO B 2 252 ? 8.812 84.445 99.263 1.00 52.95 684 PRO B CA 1
ATOM 5340 C C . PRO B 2 252 ? 7.485 85.054 99.692 1.00 67.57 684 PRO B C 1
ATOM 5341 O O . PRO B 2 252 ? 7.101 86.103 99.180 1.00 74.36 684 PRO B O 1
ATOM 5345 N N . GLY B 2 253 ? 6.800 84.409 100.630 1.00 66.19 685 GLY B N 1
ATOM 5346 C CA . GLY B 2 253 ? 5.545 84.928 101.145 1.00 61.31 685 GLY B CA 1
ATOM 5347 C C . GLY B 2 253 ? 5.751 86.178 101.972 1.00 60.16 685 GLY B C 1
ATOM 5348 O O . GLY B 2 253 ? 4.849 86.999 102.096 1.00 70.06 685 GLY B O 1
ATOM 5349 N N . GLY B 2 254 ? 6.941 86.319 102.546 1.00 65.38 686 GLY B N 1
ATOM 5350 C CA . GLY B 2 254 ? 7.281 87.493 103.335 1.00 63.93 686 GLY B CA 1
ATOM 5351 C C . GLY B 2 254 ? 6.976 87.399 104.823 1.00 69.45 686 GLY B C 1
ATOM 5352 O O . GLY B 2 254 ? 7.360 88.284 105.586 1.00 68.68 686 GLY B O 1
ATOM 5353 N N . ASP B 2 255 ? 6.301 86.328 105.239 1.00 74.10 687 ASP B N 1
ATOM 5354 C CA . ASP B 2 255 ? 5.839 86.180 106.624 1.00 76.87 687 ASP B CA 1
ATOM 5355 C C . ASP B 2 255 ? 6.677 85.207 107.451 1.00 72.68 687 ASP B C 1
ATOM 5356 O O . ASP B 2 255 ? 6.368 84.953 108.617 1.00 74.22 687 ASP B O 1
ATOM 5361 N N . ASN B 2 256 ? 7.716 84.643 106.850 1.00 62.35 688 ASN B N 1
ATOM 5362 C CA . ASN B 2 256 ? 8.516 83.631 107.528 1.00 64.82 688 ASN B CA 1
ATOM 5363 C C . ASN B 2 256 ? 9.995 83.752 107.220 1.00 66.71 688 ASN B C 1
ATOM 5364 O O . ASN B 2 256 ? 10.378 84.216 106.152 1.00 67.14 688 ASN B O 1
ATOM 5369 N N . LEU B 2 257 ? 10.823 83.326 108.165 1.00 70.92 689 LEU B N 1
ATOM 5370 C CA . LEU B 2 257 ? 12.276 83.394 108.028 1.00 70.58 689 LEU B CA 1
ATOM 5371 C C . LEU B 2 257 ? 12.907 82.083 108.438 1.00 68.83 689 LEU B C 1
ATOM 5372 O O . LEU B 2 257 ? 12.436 81.426 109.370 1.00 67.61 689 LEU B O 1
ATOM 5377 N N . VAL B 2 258 ? 13.982 81.702 107.759 1.00 57.45 690 VAL B N 1
ATOM 5378 C CA . VAL B 2 258 ? 14.809 80.627 108.273 1.00 60.83 690 VAL B CA 1
ATOM 5379 C C . VAL B 2 258 ? 16.148 81.227 108.664 1.00 63.41 690 VAL B C 1
ATOM 5380 O O . VAL B 2 258 ? 16.679 82.084 107.964 1.00 61.66 690 VAL B O 1
ATOM 5384 N N . VAL B 2 259 ? 16.666 80.798 109.813 1.00 67.22 691 VAL B N 1
ATOM 5385 C CA . VAL B 2 259 ? 17.900 81.343 110.360 1.00 63.15 691 VAL B CA 1
ATOM 5386 C C . VAL B 2 259 ? 18.914 80.253 110.691 1.00 66.49 691 VAL B C 1
ATOM 5387 O O . VAL B 2 259 ? 18.608 79.320 111.426 1.00 74.74 691 VAL B O 1
ATOM 5391 N N . GLY B 2 260 ? 20.122 80.379 110.153 1.00 61.24 692 GLY B N 1
ATOM 5392 C CA . GLY B 2 260 ? 21.193 79.444 110.453 1.00 60.09 692 GLY B CA 1
ATOM 5393 C C . GLY B 2 260 ? 22.143 80.043 111.483 1.00 67.74 692 GLY B C 1
ATOM 5394 O O . GLY B 2 260 ? 22.224 81.263 111.624 1.00 70.45 692 GLY B O 1
ATOM 5395 N N . SER B 2 261 ? 22.854 79.188 112.211 1.00 64.03 693 SER B N 1
ATOM 5396 C CA . SER B 2 261 ? 23.797 79.641 113.220 1.00 66.99 693 SER B CA 1
ATOM 5397 C C . SER B 2 261 ? 25.061 78.795 113.271 1.00 67.05 693 SER B C 1
ATOM 5398 O O . SER B 2 261 ? 25.053 77.616 112.910 1.00 65.37 693 SER B O 1
ATOM 5401 N N . TYR B 2 262 ? 26.148 79.397 113.745 1.00 69.23 694 TYR B N 1
ATOM 5402 C CA . TYR B 2 262 ? 27.376 78.655 114.000 1.00 80.24 694 TYR B CA 1
ATOM 5403 C C . TYR B 2 262 ? 27.160 77.647 115.129 1.00 82.21 694 TYR B C 1
ATOM 5404 O O . TYR B 2 262 ? 27.906 76.679 115.252 1.00 81.88 694 TYR B O 1
ATOM 5413 N N . ASP B 2 263 ? 26.116 77.875 115.924 1.00 78.39 695 ASP B N 1
ATOM 5414 C CA . ASP B 2 263 ? 25.737 77.007 117.040 1.00 84.00 695 ASP B CA 1
ATOM 5415 C C . ASP B 2 263 ? 25.117 75.679 116.597 1.00 87.77 695 ASP B C 1
ATOM 5416 O O . ASP B 2 263 ? 24.635 74.914 117.435 1.00 85.89 695 ASP B O 1
ATOM 5421 N N . LYS B 2 264 ? 25.097 75.443 115.283 1.00 81.93 696 LYS B N 1
ATOM 5422 C CA . LYS B 2 264 ? 24.589 74.210 114.670 1.00 83.30 696 LYS B CA 1
ATOM 5423 C C . LYS B 2 264 ? 23.072 74.063 114.762 1.00 84.09 696 LYS B C 1
ATOM 5424 O O . LYS B 2 264 ? 22.551 72.950 114.697 1.00 88.70 696 LYS B O 1
ATOM 5430 N N . ARG B 2 265 ? 22.358 75.174 114.896 1.00 79.07 697 ARG B N 1
ATOM 5431 C CA . ARG B 2 265 ? 20.903 75.098 114.980 1.00 82.30 697 ARG B CA 1
ATOM 5432 C C . ARG B 2 265 ? 20.207 75.878 113.856 1.00 74.95 697 ARG B C 1
ATOM 5433 O O . ARG B 2 265 ? 20.616 76.987 113.506 1.00 68.57 697 ARG B O 1
ATOM 5441 N N . LEU B 2 266 ? 19.156 75.286 113.294 1.00 70.34 698 LEU B N 1
ATOM 5442 C CA . LEU B 2 266 ? 18.376 75.919 112.235 1.00 65.98 698 LEU B CA 1
ATOM 5443 C C . LEU B 2 266 ? 16.995 76.332 112.740 1.00 75.59 698 LEU B C 1
ATOM 5444 O O . LEU B 2 266 ? 16.249 75.515 113.272 1.00 78.51 698 LEU B O 1
ATOM 5449 N N . LEU B 2 267 ? 16.651 77.602 112.560 1.00 62.85 699 LEU B N 1
ATOM 5450 C CA . LEU B 2 267 ? 15.404 78.127 113.089 1.00 64.46 699 LEU B CA 1
ATOM 5451 C C . LEU B 2 267 ? 14.423 78.589 112.033 1.00 63.67 699 LEU B C 1
ATOM 5452 O O . LEU B 2 267 ? 14.800 79.243 111.064 1.00 68.83 699 LEU B O 1
ATOM 5457 N N . TRP B 2 268 ? 13.157 78.244 112.231 1.00 63.31 700 TRP B N 1
ATOM 5458 C CA . TRP B 2 268 ? 12.086 78.798 111.413 1.00 63.75 700 TRP B CA 1
ATOM 5459 C C . TRP B 2 268 ? 11.347 79.826 112.238 1.00 70.22 700 TRP B C 1
ATOM 5460 O O . TRP B 2 268 ? 10.895 79.520 113.339 1.00 75.53 700 TRP B O 1
ATOM 5471 N N . HIS B 2 269 ? 11.222 81.040 111.711 1.00 69.16 701 HIS B N 1
ATOM 5472 C CA . HIS B 2 269 ? 10.473 82.087 112.404 1.00 72.59 701 HIS B CA 1
ATOM 5473 C C . HIS B 2 269 ? 9.217 82.443 111.644 1.00 73.65 701 HIS B C 1
ATOM 5474 O O . HIS B 2 269 ? 9.264 82.829 110.470 1.00 70.33 701 HIS B O 1
ATOM 5481 N N . ASP B 2 270 ? 8.088 82.278 112.314 1.00 69.02 702 ASP B N 1
ATOM 5482 C CA . ASP B 2 270 ? 6.832 82.799 111.823 1.00 72.80 702 ASP B CA 1
ATOM 5483 C C . ASP B 2 270 ? 6.689 84.195 112.411 1.00 76.87 702 ASP B C 1
ATOM 5484 O O . ASP B 2 270 ? 6.424 84.364 113.612 1.00 80.18 702 ASP B O 1
ATOM 5489 N N . LEU B 2 271 ? 6.885 85.190 111.556 1.00 75.29 703 LEU B N 1
ATOM 5490 C CA . LEU B 2 271 ? 6.964 86.580 111.976 1.00 81.25 703 LEU B CA 1
ATOM 5491 C C . LEU B 2 271 ? 5.707 87.076 112.674 1.00 94.79 703 LEU B C 1
ATOM 5492 O O . LEU B 2 271 ? 5.777 87.950 113.536 1.00 98.55 703 LEU B O 1
ATOM 5497 N N . ASP B 2 272 ? 4.560 86.517 112.304 1.00 98.39 704 ASP B N 1
ATOM 5498 C CA . ASP B 2 272 ? 3.296 86.919 112.905 1.00 104.28 704 ASP B CA 1
ATOM 5499 C C . ASP B 2 272 ? 3.132 86.328 114.296 1.00 102.26 704 ASP B C 1
ATOM 5500 O O . ASP B 2 272 ? 2.869 87.041 115.259 1.00 108.03 704 ASP B O 1
ATOM 5505 N N . LEU B 2 273 ? 3.305 85.015 114.385 1.00 100.59 705 LEU B N 1
ATOM 5506 C CA . LEU B 2 273 ? 2.987 84.260 115.593 1.00 105.10 705 LEU B CA 1
ATOM 5507 C C . LEU B 2 273 ? 3.839 84.648 116.798 1.00 104.21 705 LEU B C 1
ATOM 5508 O O . LEU B 2 273 ? 3.319 84.845 117.893 1.00 104.90 705 LEU B O 1
ATOM 5513 N N . SER B 2 274 ? 5.145 84.749 116.601 1.00 104.71 706 SER B N 1
ATOM 5514 C CA . SER B 2 274 ? 6.042 85.069 117.701 1.00 106.71 706 SER B CA 1
ATOM 5515 C C . SER B 2 274 ? 7.364 85.594 117.189 1.00 111.18 706 SER B C 1
ATOM 5516 O O . SER B 2 274 ? 7.656 85.519 115.995 1.00 119.05 706 SER B O 1
ATOM 5519 N N . ASN B 2 275 ? 8.172 86.118 118.099 1.00 110.76 707 ASN B N 1
ATOM 5520 C CA . ASN B 2 275 ? 9.456 86.671 117.712 1.00 109.57 707 ASN B CA 1
ATOM 5521 C C . ASN B 2 275 ? 10.587 85.711 118.038 1.00 106.03 707 ASN B C 1
ATOM 5522 O O . ASN B 2 275 ? 11.767 86.020 117.866 1.00 105.99 707 ASN B O 1
ATOM 5527 N N . ARG B 2 276 ? 10.206 84.529 118.495 1.00 95.99 708 ARG B N 1
ATOM 5528 C CA . ARG B 2 276 ? 11.160 83.474 118.769 1.00 91.13 708 ARG B CA 1
ATOM 5529 C C . ARG B 2 276 ? 10.749 82.231 117.978 1.00 86.84 708 ARG B C 1
ATOM 5530 O O . ARG B 2 276 ? 9.616 82.162 117.503 1.00 87.46 708 ARG B O 1
ATOM 5538 N N . PRO B 2 277 ? 11.670 81.264 117.812 1.00 88.55 709 PRO B N 1
ATOM 5539 C CA . PRO B 2 277 ? 11.485 80.252 116.762 1.00 87.60 709 PRO B CA 1
ATOM 5540 C C . PRO B 2 277 ? 10.158 79.514 116.846 1.00 84.35 709 PRO B C 1
ATOM 5541 O O . PRO B 2 277 ? 9.725 79.167 117.944 1.00 82.38 709 PRO B O 1
ATOM 5545 N N . TYR B 2 278 ? 9.512 79.317 115.701 1.00 77.26 710 TYR B N 1
ATOM 5546 C CA . TYR B 2 278 ? 8.319 78.488 115.642 1.00 76.94 710 TYR B CA 1
ATOM 5547 C C . TYR B 2 278 ? 8.753 77.030 115.614 1.00 81.35 710 TYR B C 1
ATOM 5548 O O . TYR B 2 278 ? 8.037 76.142 116.068 1.00 84.45 710 TYR B O 1
ATOM 5557 N N . LYS B 2 279 ? 9.938 76.784 115.071 1.00 78.18 711 LYS B N 1
ATOM 5558 C CA . LYS B 2 279 ? 10.480 75.438 115.086 1.00 78.71 711 LYS B CA 1
ATOM 5559 C C . LYS B 2 279 ? 12.003 75.444 115.061 1.00 80.07 711 LYS B C 1
ATOM 5560 O O . LYS B 2 279 ? 12.630 76.248 114.369 1.00 75.37 711 LYS B O 1
ATOM 5566 N N . THR B 2 280 ? 12.583 74.527 115.825 1.00 80.28 712 THR B N 1
ATOM 5567 C CA . THR B 2 280 ? 14.026 74.407 115.969 1.00 73.17 712 THR B CA 1
ATOM 5568 C C . THR B 2 280 ? 14.515 73.060 115.430 1.00 75.57 712 THR B C 1
ATOM 5569 O O . THR B 2 280 ? 13.991 72.006 115.778 1.00 79.91 712 THR B O 1
ATOM 5573 N N . MET B 2 281 ? 15.514 73.106 114.562 1.00 74.66 713 MET B N 1
ATOM 5574 C CA . MET B 2 281 ? 16.045 71.899 113.945 1.00 79.89 713 MET B CA 1
ATOM 5575 C C . MET B 2 281 ? 17.557 71.798 114.150 1.00 80.35 713 MET B C 1
ATOM 5576 O O . MET B 2 281 ? 18.304 72.712 113.808 1.00 82.83 713 MET B O 1
ATOM 5581 N N . ARG B 2 282 ? 17.998 70.694 114.738 0.78 79.58 714 ARG B N 1
ATOM 5582 C CA . ARG B 2 282 ? 19.417 70.410 114.855 0.78 82.91 714 ARG B CA 1
ATOM 5583 C C . ARG B 2 282 ? 19.742 69.078 114.223 0.78 84.51 714 ARG B C 1
ATOM 5584 O O . ARG B 2 282 ? 19.366 68.026 114.738 0.78 86.06 714 ARG B O 1
ATOM 5592 N N . PHE B 2 283 ? 20.454 69.128 113.107 1.00 82.79 715 PHE B N 1
ATOM 5593 C CA . PHE B 2 283 ? 20.785 67.925 112.363 1.00 86.41 715 PHE B CA 1
ATOM 5594 C C . PHE B 2 283 ? 22.266 67.858 112.046 1.00 87.11 715 PHE B C 1
ATOM 5595 O O . PHE B 2 283 ? 22.794 66.804 111.700 1.00 95.72 715 PHE B O 1
ATOM 5603 N N . HIS B 2 284 ? 22.933 68.993 112.170 1.00 78.93 716 HIS B N 1
ATOM 5604 C CA . HIS B 2 284 ? 24.308 69.114 111.731 1.00 71.19 716 HIS B CA 1
ATOM 5605 C C . HIS B 2 284 ? 25.274 69.032 112.903 1.00 75.37 716 HIS B C 1
ATOM 5606 O O . HIS B 2 284 ? 25.024 69.624 113.955 1.00 74.30 716 HIS B O 1
ATOM 5613 N N . THR B 2 285 ? 26.380 68.313 112.720 1.00 72.36 717 THR B N 1
ATOM 5614 C CA . THR B 2 285 ? 27.378 68.165 113.784 1.00 76.42 717 THR B CA 1
ATOM 5615 C C . THR B 2 285 ? 28.393 69.301 113.794 1.00 70.97 717 THR B C 1
ATOM 5616 O O . THR B 2 285 ? 29.283 69.334 114.640 1.00 72.57 717 THR B O 1
ATOM 5620 N N . GLU B 2 286 ? 28.270 70.220 112.845 1.00 67.00 718 GLU B N 1
ATOM 5621 C CA . GLU B 2 286 ? 29.136 71.391 112.790 1.00 68.41 718 GLU B CA 1
ATOM 5622 C C . GLU B 2 286 ? 28.336 72.614 112.345 1.00 68.34 718 GLU B C 1
ATOM 5623 O O . GLU B 2 286 ? 27.168 72.499 111.966 1.00 64.02 718 GLU B O 1
ATOM 5629 N N . ALA B 2 287 ? 28.981 73.776 112.384 1.00 70.40 719 ALA B N 1
ATOM 5630 C CA . ALA B 2 287 ? 28.350 75.055 112.059 1.00 67.61 719 ALA B CA 1
ATOM 5631 C C . ALA B 2 287 ? 27.544 75.055 110.763 1.00 64.20 719 ALA B C 1
ATOM 5632 O O . ALA B 2 287 ? 27.930 74.455 109.766 1.00 66.88 719 ALA B O 1
ATOM 5634 N N . ILE B 2 288 ? 26.409 75.735 110.803 1.00 63.07 720 ILE B N 1
ATOM 5635 C CA . ILE B 2 288 ? 25.675 76.064 109.609 1.00 63.18 720 ILE B CA 1
ATOM 5636 C C . ILE B 2 288 ? 26.214 77.382 109.058 1.00 65.04 720 ILE B C 1
ATOM 5637 O O . ILE B 2 288 ? 26.379 78.348 109.803 1.00 63.86 720 ILE B O 1
ATOM 5642 N N . ARG B 2 289 ? 26.500 77.406 107.760 1.00 65.83 721 ARG B N 1
ATOM 5643 C CA . ARG B 2 289 ? 27.109 78.563 107.102 1.00 68.58 721 ARG B CA 1
ATOM 5644 C C . ARG B 2 289 ? 26.145 79.333 106.191 1.00 64.40 721 ARG B C 1
ATOM 5645 O O . ARG B 2 289 ? 26.346 80.517 105.931 1.00 65.47 721 ARG B O 1
ATOM 5653 N N . ALA B 2 290 ? 25.113 78.658 105.695 1.00 54.39 722 ALA B N 1
ATOM 5654 C CA . ALA B 2 290 ? 24.186 79.291 104.767 1.00 54.31 722 ALA B CA 1
ATOM 5655 C C . ALA B 2 290 ? 22.810 78.641 104.790 1.00 54.04 722 ALA B C 1
ATOM 5656 O O . ALA B 2 290 ? 22.682 77.447 105.054 1.00 54.68 722 ALA B O 1
ATOM 5658 N N . VAL B 2 291 ? 21.780 79.441 104.517 1.00 56.51 723 VAL B N 1
ATOM 5659 C CA . VAL B 2 291 ? 20.417 78.930 104.361 1.00 53.66 723 VAL B CA 1
ATOM 5660 C C . VAL B 2 291 ? 19.746 79.590 103.155 1.00 53.56 723 VAL B C 1
ATOM 5661 O O . VAL B 2 291 ? 20.141 80.674 102.739 1.00 57.44 723 VAL B O 1
ATOM 5665 N N . ARG B 2 292 ? 18.726 78.946 102.606 1.00 46.05 724 ARG B N 1
ATOM 5666 C CA . ARG B 2 292 ? 18.092 79.473 101.398 1.00 50.46 724 ARG B CA 1
ATOM 5667 C C . ARG B 2 292 ? 16.737 78.847 101.130 1.00 46.83 724 ARG B C 1
ATOM 5668 O O . ARG B 2 292 ? 16.600 77.626 101.109 1.00 46.54 724 ARG B O 1
ATOM 5676 N N . PHE B 2 293 ? 15.741 79.706 100.945 1.00 45.09 725 PHE B N 1
ATOM 5677 C CA . PHE B 2 293 ? 14.431 79.306 100.460 1.00 44.63 725 PHE B CA 1
ATOM 5678 C C . PHE B 2 293 ? 14.418 79.173 98.937 1.00 48.55 725 PHE B C 1
ATOM 5679 O O . PHE B 2 293 ? 15.045 79.970 98.246 1.00 45.78 725 PHE B O 1
ATOM 5687 N N . HIS B 2 294 ? 13.661 78.209 98.426 1.00 45.31 726 HIS B N 1
ATOM 5688 C CA . HIS B 2 294 ? 13.331 78.185 97.004 1.00 45.16 726 HIS B CA 1
ATOM 5689 C C . HIS B 2 294 ? 12.372 79.335 96.760 1.00 48.95 726 HIS B C 1
ATOM 5690 O O . HIS B 2 294 ? 11.437 79.541 97.542 1.00 48.83 726 HIS B O 1
ATOM 5697 N N . LYS B 2 295 ? 12.603 80.103 95.702 1.00 46.36 727 LYS B N 1
ATOM 5698 C CA . LYS B 2 295 ? 11.829 81.337 95.497 1.00 50.65 727 LYS B CA 1
ATOM 5699 C C . LYS B 2 295 ? 10.762 81.210 94.418 1.00 52.97 727 LYS B C 1
ATOM 5700 O O . LYS B 2 295 ? 9.991 82.135 94.191 1.00 56.08 727 LYS B O 1
ATOM 5706 N N . GLY B 2 296 ? 10.716 80.063 93.756 1.00 52.64 728 GLY B N 1
ATOM 5707 C CA . GLY B 2 296 ? 9.857 79.907 92.598 1.00 53.09 728 GLY B CA 1
ATOM 5708 C C . GLY B 2 296 ? 8.507 79.278 92.860 1.00 56.17 728 GLY B C 1
ATOM 5709 O O . GLY B 2 296 ? 7.733 79.092 91.932 1.00 60.40 728 GLY B O 1
ATOM 5710 N N . GLY B 2 297 ? 8.215 78.945 94.112 1.00 57.87 729 GLY B N 1
ATOM 5711 C CA . GLY B 2 297 ? 6.925 78.367 94.444 1.00 61.65 729 GLY B CA 1
ATOM 5712 C C . GLY B 2 297 ? 7.017 76.986 95.069 1.00 62.64 729 GLY B C 1
ATOM 5713 O O . GLY B 2 297 ? 6.105 76.547 95.770 1.00 69.26 729 GLY B O 1
ATOM 5714 N N . LEU B 2 298 ? 8.121 76.295 94.822 1.00 48.47 730 LEU B N 1
ATOM 5715 C CA . LEU B 2 298 ? 8.339 74.992 95.439 1.00 45.55 730 LEU B CA 1
ATOM 5716 C C . LEU B 2 298 ? 8.459 75.157 96.956 1.00 48.84 730 LEU B C 1
ATOM 5717 O O . LEU B 2 298 ? 9.091 76.091 97.429 1.00 50.17 730 LEU B O 1
ATOM 5722 N N . PRO B 2 299 ? 7.823 74.262 97.724 1.00 51.54 731 PRO B N 1
ATOM 5723 C CA . PRO B 2 299 ? 7.861 74.411 99.184 1.00 50.96 731 PRO B CA 1
ATOM 5724 C C . PRO B 2 299 ? 9.130 73.811 99.782 1.00 52.69 731 PRO B C 1
ATOM 5725 O O . PRO B 2 299 ? 9.053 72.902 100.614 1.00 55.23 731 PRO B O 1
ATOM 5729 N N . LEU B 2 300 ? 10.283 74.325 99.355 1.00 54.28 732 LEU B N 1
ATOM 5730 C CA . LEU B 2 300 ? 11.575 73.762 99.735 1.00 48.64 732 LEU B CA 1
ATOM 5731 C C . LEU B 2 300 ? 12.501 74.797 100.348 1.00 47.47 732 LEU B C 1
ATOM 5732 O O . LEU B 2 300 ? 12.475 75.972 99.984 1.00 46.94 732 LEU B O 1
ATOM 5737 N N . PHE B 2 301 ? 13.350 74.345 101.256 1.00 49.74 733 PHE B N 1
ATOM 5738 C CA . PHE B 2 301 ? 14.488 75.149 101.649 1.00 47.25 733 PHE B CA 1
ATOM 5739 C C . PHE B 2 301 ? 15.627 74.237 102.066 1.00 47.97 733 PHE B C 1
ATOM 5740 O O . PHE B 2 301 ? 15.447 73.029 102.218 1.00 45.29 733 PHE B O 1
ATOM 5748 N N . ALA B 2 302 ? 16.807 74.822 102.236 1.00 46.45 734 ALA B N 1
ATOM 5749 C CA . ALA B 2 302 ? 18.005 74.043 102.486 1.00 44.23 734 ALA B CA 1
ATOM 5750 C C . ALA B 2 302 ? 18.960 74.811 103.378 1.00 52.75 734 ALA B C 1
ATOM 5751 O O . ALA B 2 302 ? 18.890 76.041 103.468 1.00 51.12 734 ALA B O 1
ATOM 5753 N N . ASP B 2 303 ? 19.849 74.079 104.038 1.00 53.76 735 ASP B N 1
ATOM 5754 C CA . ASP B 2 303 ? 20.939 74.702 104.771 1.00 62.94 735 ASP B CA 1
ATOM 5755 C C . ASP B 2 303 ? 22.233 74.003 104.397 1.00 59.26 735 ASP B C 1
ATOM 5756 O O . ASP B 2 303 ? 22.219 72.979 103.720 1.00 61.72 735 ASP B O 1
ATOM 5761 N N . ALA B 2 304 ? 23.348 74.551 104.848 1.00 48.44 736 ALA B N 1
ATOM 5762 C CA . ALA B 2 304 ? 24.638 74.063 104.427 1.00 51.47 736 ALA B CA 1
ATOM 5763 C C . ALA B 2 304 ? 25.590 74.136 105.593 1.00 54.76 736 ALA B C 1
ATOM 5764 O O . ALA B 2 304 ? 25.690 75.173 106.245 1.00 58.07 736 ALA B O 1
ATOM 5766 N N . SER B 2 305 ? 26.299 73.044 105.852 1.00 49.02 737 SER B N 1
ATOM 5767 C CA . SER B 2 305 ? 27.099 72.961 107.058 1.00 51.52 737 SER B CA 1
ATOM 5768 C C . SER B 2 305 ? 28.570 72.629 106.849 1.00 53.04 737 SER B C 1
ATOM 5769 O O . SER B 2 305 ? 28.963 72.012 105.856 1.00 54.98 737 SER B O 1
ATOM 5772 N N . ASP B 2 306 ? 29.378 73.010 107.830 1.00 56.92 738 ASP B N 1
ATOM 5773 C CA . ASP B 2 306 ? 30.794 72.690 107.825 1.00 59.43 738 ASP B CA 1
ATOM 5774 C C . ASP B 2 306 ? 31.054 71.206 108.036 1.00 59.47 738 ASP B C 1
ATOM 5775 O O . ASP B 2 306 ? 32.195 70.763 107.967 1.00 59.89 738 ASP B O 1
ATOM 5780 N N . ASP B 2 307 ? 30.004 70.428 108.276 1.00 57.35 739 ASP B N 1
ATOM 5781 C CA . ASP B 2 307 ? 30.171 68.983 108.308 1.00 58.35 739 ASP B CA 1
ATOM 5782 C C . ASP B 2 307 ? 30.195 68.423 106.883 1.00 51.77 739 ASP B C 1
ATOM 5783 O O . ASP B 2 307 ? 30.370 67.234 106.690 1.00 60.32 739 ASP B O 1
ATOM 5788 N N . GLY B 2 308 ? 30.004 69.291 105.896 1.00 52.28 740 GLY B N 1
ATOM 5789 C CA . GLY B 2 308 ? 30.131 68.899 104.502 1.00 54.15 740 GLY B CA 1
ATOM 5790 C C . GLY B 2 308 ? 28.829 68.469 103.865 1.00 55.71 740 GLY B C 1
ATOM 5791 O O . GLY B 2 308 ? 28.814 67.947 102.749 1.00 51.48 740 GLY B O 1
ATOM 5792 N N . SER B 2 309 ? 27.728 68.691 104.570 1.00 57.42 741 SER B N 1
ATOM 5793 C CA . SER B 2 309 ? 26.433 68.272 104.069 1.00 58.15 741 SER B CA 1
ATOM 5794 C C . SER B 2 309 ? 25.474 69.441 103.887 1.00 53.83 741 SER B C 1
ATOM 5795 O O . SER B 2 309 ? 25.637 70.505 104.487 1.00 52.31 741 SER B O 1
ATOM 5798 N N . LEU B 2 310 ? 24.499 69.224 103.011 1.00 44.70 742 LEU B N 1
ATOM 5799 C CA . LEU B 2 310 ? 23.328 70.064 102.870 1.00 42.40 742 LEU B CA 1
ATOM 5800 C C . LEU B 2 310 ? 22.157 69.266 103.356 1.00 50.88 742 LEU B C 1
ATOM 5801 O O . LEU B 2 310 ? 22.024 68.100 103.002 1.00 55.24 742 LEU B O 1
ATOM 5806 N N . GLN B 2 311 ? 21.308 69.881 104.168 1.00 49.99 743 GLN B N 1
ATOM 5807 C CA . GLN B 2 311 ? 20.051 69.256 104.503 1.00 49.32 743 GLN B CA 1
ATOM 5808 C C . GLN B 2 311 ? 18.950 69.951 103.736 1.00 53.18 743 GLN B C 1
ATOM 5809 O O . GLN B 2 311 ? 18.863 71.178 103.729 1.00 49.71 743 GLN B O 1
ATOM 5815 N N . ILE B 2 312 ? 18.110 69.154 103.092 1.00 52.69 744 ILE B N 1
ATOM 5816 C CA . ILE B 2 312 ? 16.972 69.686 102.372 1.00 44.58 744 ILE B CA 1
ATOM 5817 C C . ILE B 2 312 ? 15.704 69.485 103.188 1.00 49.60 744 ILE B C 1
ATOM 5818 O O . ILE B 2 312 ? 15.501 68.427 103.785 1.00 50.11 744 ILE B O 1
ATOM 5823 N N . PHE B 2 313 ? 14.851 70.505 103.209 1.00 51.38 745 PHE B N 1
ATOM 5824 C CA . PHE B 2 313 ? 13.596 70.440 103.949 1.00 50.92 745 PHE B CA 1
ATOM 5825 C C . PHE B 2 313 ? 12.409 70.739 103.054 1.00 50.93 745 PHE B C 1
ATOM 5826 O O . PHE B 2 313 ? 12.500 71.541 102.125 1.00 48.37 745 PHE B O 1
ATOM 5834 N N . HIS B 2 314 ? 11.286 70.105 103.358 1.00 53.10 746 HIS B N 1
ATOM 5835 C CA . HIS B 2 314 ? 10.008 70.533 102.831 1.00 45.92 746 HIS B CA 1
ATOM 5836 C C . HIS B 2 314 ? 9.527 71.610 103.793 1.00 54.48 746 HIS B C 1
ATOM 5837 O O . HIS B 2 314 ? 9.633 71.449 105.000 1.00 56.41 746 HIS B O 1
ATOM 5844 N N . GLY B 2 315 ? 9.061 72.733 103.267 1.00 55.33 747 GLY B N 1
ATOM 5845 C CA . GLY B 2 315 ? 8.596 73.823 104.111 1.00 54.47 747 GLY B CA 1
ATOM 5846 C C . GLY B 2 315 ? 7.421 74.493 103.435 1.00 61.63 747 GLY B C 1
ATOM 5847 O O . GLY B 2 315 ? 7.594 75.310 102.528 1.00 64.76 747 GLY B O 1
ATOM 5848 N N . LYS B 2 316 ? 6.221 74.124 103.866 1.00 59.98 748 LYS B N 1
ATOM 5849 C CA . LYS B 2 316 ? 5.001 74.540 103.195 1.00 59.05 748 LYS B CA 1
ATOM 5850 C C . LYS B 2 316 ? 4.194 75.520 104.048 1.00 57.69 748 LYS B C 1
ATOM 5851 O O . LYS B 2 316 ? 3.774 75.195 105.153 1.00 62.75 748 LYS B O 1
ATOM 5857 N N . VAL B 2 317 ? 3.983 76.719 103.519 1.00 54.72 749 VAL B N 1
ATOM 5858 C CA . VAL B 2 317 ? 3.201 77.739 104.201 1.00 63.60 749 VAL B CA 1
ATOM 5859 C C . VAL B 2 317 ? 1.772 77.709 103.675 1.00 68.43 749 VAL B C 1
ATOM 5860 O O . VAL B 2 317 ? 1.538 78.012 102.510 1.00 71.19 749 VAL B O 1
ATOM 5864 N N . PRO B 2 318 ? 0.814 77.332 104.534 1.00 64.79 750 PRO B N 1
ATOM 5865 C CA . PRO B 2 318 ? -0.572 77.092 104.117 1.00 64.90 750 PRO B CA 1
ATOM 5866 C C . PRO B 2 318 ? -1.260 78.354 103.630 1.00 75.35 750 PRO B C 1
ATOM 5867 O O . PRO B 2 318 ? -0.822 79.451 103.966 1.00 79.11 750 PRO B O 1
ATOM 5871 N N . ASN B 2 319 ? -2.328 78.195 102.853 1.00 76.97 751 ASN B N 1
ATOM 5872 C CA . ASN B 2 319 ? -3.132 79.329 102.413 1.00 78.16 751 ASN B CA 1
ATOM 5873 C C . ASN B 2 319 ? -3.917 79.903 103.587 1.00 76.80 751 ASN B C 1
ATOM 5874 O O . ASN B 2 319 ? -4.022 81.117 103.751 1.00 79.39 751 ASN B O 1
ATOM 5879 N N . ASP B 2 320 ? -4.464 79.009 104.400 1.00 80.29 752 ASP B N 1
ATOM 5880 C CA . ASP B 2 320 ? -5.222 79.393 105.584 1.00 82.14 752 ASP B CA 1
ATOM 5881 C C . ASP B 2 320 ? -4.302 79.910 106.685 1.00 76.32 752 ASP B C 1
ATOM 5882 O O . ASP B 2 320 ? -3.507 79.157 107.247 1.00 71.28 752 ASP B O 1
ATOM 5887 N N . GLN B 2 321 ? -4.422 81.193 106.992 1.00 82.18 753 GLN B N 1
ATOM 5888 C CA . GLN B 2 321 ? -3.583 81.823 108.003 1.00 86.36 753 GLN B CA 1
ATOM 5889 C C . GLN B 2 321 ? -3.629 81.110 109.357 1.00 88.03 753 GLN B C 1
ATOM 5890 O O . GLN B 2 321 ? -2.609 81.011 110.040 1.00 92.04 753 GLN B O 1
ATOM 5896 N N . LEU B 2 322 ? -4.799 80.593 109.726 1.00 77.92 754 LEU B N 1
ATOM 5897 C CA . LEU B 2 322 ? -4.989 79.984 111.048 1.00 84.46 754 LEU B CA 1
ATOM 5898 C C . LEU B 2 322 ? -4.168 78.717 111.231 1.00 84.71 754 LEU B C 1
ATOM 5899 O O . LEU B 2 322 ? -3.919 78.285 112.353 1.00 91.20 754 LEU B O 1
ATOM 5904 N N . GLU B 2 323 ? -3.747 78.113 110.133 1.00 75.46 755 GLU B N 1
ATOM 5905 C CA . GLU B 2 323 ? -2.950 76.908 110.251 1.00 92.09 755 GLU B CA 1
ATOM 5906 C C . GLU B 2 323 ? -1.461 77.233 110.170 1.00 83.86 755 GLU B C 1
ATOM 5907 O O . GLU B 2 323 ? -1.060 78.276 109.658 1.00 81.18 755 GLU B O 1
ATOM 5913 N N . ASN B 2 324 ? -0.651 76.336 110.711 1.00 71.14 756 ASN B N 1
ATOM 5914 C CA . ASN B 2 324 ? 0.777 76.562 110.860 1.00 78.09 756 ASN B CA 1
ATOM 5915 C C . ASN B 2 324 ? 1.580 75.899 109.749 1.00 75.63 756 ASN B C 1
ATOM 5916 O O . ASN B 2 324 ? 1.131 74.909 109.170 1.00 73.93 756 ASN B O 1
ATOM 5921 N N . PRO B 2 325 ? 2.782 76.430 109.463 1.00 75.64 757 PRO B N 1
ATOM 5922 C CA . PRO B 2 325 ? 3.613 75.848 108.405 1.00 72.54 757 PRO B CA 1
ATOM 5923 C C . PRO B 2 325 ? 3.903 74.369 108.651 1.00 73.08 757 PRO B C 1
ATOM 5924 O O . PRO B 2 325 ? 4.003 73.938 109.791 1.00 71.67 757 PRO B O 1
ATOM 5928 N N . THR B 2 326 ? 4.009 73.596 107.579 1.00 72.06 758 THR B N 1
ATOM 5929 C CA . THR B 2 326 ? 4.382 72.192 107.684 1.00 68.61 758 THR B CA 1
ATOM 5930 C C . THR B 2 326 ? 5.839 72.046 107.277 1.00 67.52 758 THR B C 1
ATOM 5931 O O . THR B 2 326 ? 6.204 72.322 106.134 1.00 67.94 758 THR B O 1
ATOM 5935 N N . ILE B 2 327 ? 6.663 71.623 108.230 1.00 58.27 759 ILE B N 1
ATOM 5936 C CA . ILE B 2 327 ? 8.106 71.543 108.062 1.00 61.74 759 ILE B CA 1
ATOM 5937 C C . ILE B 2 327 ? 8.582 70.114 108.278 1.00 68.71 759 ILE B C 1
ATOM 5938 O O . ILE B 2 327 ? 8.386 69.543 109.355 1.00 72.38 759 ILE B O 1
ATOM 5943 N N . VAL B 2 328 ? 9.194 69.536 107.247 1.00 61.27 760 VAL B N 1
ATOM 5944 C CA . VAL B 2 328 ? 9.662 68.159 107.294 1.00 60.42 760 VAL B CA 1
ATOM 5945 C C . VAL B 2 328 ? 10.977 68.001 106.527 1.00 60.70 760 VAL B C 1
ATOM 5946 O O . VAL B 2 328 ? 11.060 68.367 105.350 1.00 62.45 760 VAL B O 1
ATOM 5950 N N . PRO B 2 329 ? 12.006 67.438 107.186 1.00 57.47 761 PRO B N 1
ATOM 5951 C CA . PRO B 2 329 ? 13.278 67.134 106.527 1.00 56.55 761 PRO B CA 1
ATOM 5952 C C . PRO B 2 329 ? 13.095 65.985 105.545 1.00 60.61 761 PRO B C 1
ATOM 5953 O O . PRO B 2 329 ? 12.406 65.022 105.879 1.00 61.41 761 PRO B O 1
ATOM 5957 N N . VAL B 2 330 ? 13.679 66.087 104.353 1.00 51.94 762 VAL B N 1
ATOM 5958 C CA . VAL B 2 330 ? 13.432 65.087 103.327 1.00 55.61 762 VAL B CA 1
ATOM 5959 C C . VAL B 2 330 ? 14.710 64.431 102.807 1.00 52.89 762 VAL B C 1
ATOM 5960 O O . VAL B 2 330 ? 14.674 63.290 102.358 1.00 52.97 762 VAL B O 1
ATOM 5964 N N . LYS B 2 331 ? 15.835 65.133 102.880 1.00 50.15 763 LYS B N 1
ATOM 5965 C CA . LYS B 2 331 ? 17.081 64.575 102.384 1.00 41.96 763 LYS B CA 1
ATOM 5966 C C . LYS B 2 331 ? 18.336 65.254 102.936 1.00 49.88 763 LYS B C 1
ATOM 5967 O O . LYS B 2 331 ? 18.399 66.477 103.043 1.00 53.40 763 LYS B O 1
ATOM 5973 N N . MET B 2 332 ? 19.332 64.436 103.270 1.00 52.25 764 MET B N 1
ATOM 5974 C CA . MET B 2 332 ? 20.683 64.908 103.563 1.00 51.73 764 MET B CA 1
ATOM 5975 C C . MET B 2 332 ? 21.627 64.719 102.354 1.00 48.71 764 MET B C 1
ATOM 5976 O O . MET B 2 332 ? 21.854 63.602 101.912 1.00 52.81 764 MET B O 1
ATOM 5981 N N . LEU B 2 333 ? 22.182 65.799 101.818 1.00 45.72 765 LEU B N 1
ATOM 5982 C CA . LEU B 2 333 ? 23.032 65.674 100.626 1.00 44.90 765 LEU B CA 1
ATOM 5983 C C . LEU B 2 333 ? 24.518 65.676 100.964 1.00 47.26 765 LEU B C 1
ATOM 5984 O O . LEU B 2 333 ? 25.068 66.691 101.385 1.00 50.41 765 LEU B O 1
ATOM 5989 N N . LYS B 2 334 ? 25.163 64.535 100.760 1.00 45.55 766 LYS B N 1
ATOM 5990 C CA . LYS B 2 334 ? 26.593 64.400 101.021 1.00 44.84 766 LYS B CA 1
ATOM 5991 C C . LYS B 2 334 ? 27.368 64.247 99.721 1.00 45.22 766 LYS B C 1
ATOM 5992 O O . LYS B 2 334 ? 26.855 63.697 98.759 1.00 43.27 766 LYS B O 1
ATOM 5998 N N . GLY B 2 335 ? 28.599 64.741 99.701 1.00 48.20 767 GLY B N 1
ATOM 5999 C CA . GLY B 2 335 ? 29.427 64.688 98.509 1.00 53.22 767 GLY B CA 1
ATOM 6000 C C . GLY B 2 335 ? 30.604 65.640 98.595 1.00 49.66 767 GLY B C 1
ATOM 6001 O O . GLY B 2 335 ? 31.679 65.359 98.078 1.00 53.50 767 GLY B O 1
ATOM 6002 N N . HIS B 2 336 ? 30.395 66.785 99.232 1.00 45.40 768 HIS B N 1
ATOM 6003 C CA . HIS B 2 336 ? 31.490 67.719 99.448 1.00 49.64 768 HIS B CA 1
ATOM 6004 C C . HIS B 2 336 ? 32.499 67.108 100.412 1.00 52.57 768 HIS B C 1
ATOM 6005 O O . HIS B 2 336 ? 32.149 66.295 101.263 1.00 51.47 768 HIS B O 1
ATOM 6012 N N . LYS B 2 337 ? 33.753 67.509 100.248 1.00 51.18 769 LYS B N 1
ATOM 6013 C CA . LYS B 2 337 ? 34.864 67.049 101.062 1.00 55.74 769 LYS B CA 1
ATOM 6014 C C . LYS B 2 337 ? 35.097 68.037 102.196 1.00 59.50 769 LYS B C 1
ATOM 6015 O O . LYS B 2 337 ? 35.154 69.236 101.950 1.00 62.83 769 LYS B O 1
ATOM 6021 N N . VAL B 2 338 ? 35.211 67.561 103.432 1.00 64.02 770 VAL B N 1
ATOM 6022 C CA . VAL B 2 338 ? 35.562 68.472 104.518 1.00 58.59 770 VAL B CA 1
ATOM 6023 C C . VAL B 2 338 ? 37.059 68.735 104.457 1.00 62.37 770 VAL B C 1
ATOM 6024 O O . VAL B 2 338 ? 37.865 67.803 104.520 1.00 64.57 770 VAL B O 1
ATOM 6028 N N . VAL B 2 339 ? 37.429 70.003 104.317 1.00 61.30 771 VAL B N 1
ATOM 6029 C CA . VAL B 2 339 ? 38.837 70.377 104.226 1.00 62.35 771 VAL B CA 1
ATOM 6030 C C . VAL B 2 339 ? 39.211 71.383 105.308 1.00 67.31 771 VAL B C 1
ATOM 6031 O O . VAL B 2 339 ? 38.689 72.499 105.349 1.00 68.31 771 VAL B O 1
ATOM 6035 N N . ASN B 2 340 ? 40.138 70.969 106.165 1.00 72.09 772 ASN B N 1
ATOM 6036 C CA . ASN B 2 340 ? 40.524 71.718 107.367 1.00 74.27 772 ASN B CA 1
ATOM 6037 C C . ASN B 2 340 ? 39.312 72.254 108.112 1.00 70.63 772 ASN B C 1
ATOM 6038 O O . ASN B 2 340 ? 39.206 73.450 108.356 1.00 72.19 772 ASN B O 1
ATOM 6043 N N . LYS B 2 341 ? 38.399 71.351 108.458 1.00 74.25 773 LYS B N 1
ATOM 6044 C CA . LYS B 2 341 ? 37.179 71.664 109.211 1.00 74.22 773 LYS B CA 1
ATOM 6045 C C . LYS B 2 341 ? 36.220 72.664 108.549 1.00 72.55 773 LYS B C 1
ATOM 6046 O O . LYS B 2 341 ? 35.362 73.226 109.223 1.00 77.92 773 LYS B O 1
ATOM 6052 N N . LEU B 2 342 ? 36.330 72.877 107.243 1.00 66.81 774 LEU B N 1
ATOM 6053 C CA . LEU B 2 342 ? 35.283 73.628 106.542 1.00 61.96 774 LEU B CA 1
ATOM 6054 C C . LEU B 2 342 ? 34.608 72.732 105.502 1.00 56.23 774 LEU B C 1
ATOM 6055 O O . LEU B 2 342 ? 35.270 71.913 104.874 1.00 65.05 774 LEU B O 1
ATOM 6060 N N . GLY B 2 343 ? 33.296 72.892 105.325 1.00 52.64 775 GLY B N 1
ATOM 6061 C CA . GLY B 2 343 ? 32.528 72.066 104.403 1.00 49.99 775 GLY B CA 1
ATOM 6062 C C . GLY B 2 343 ? 31.815 72.847 103.310 1.00 54.07 775 GLY B C 1
ATOM 6063 O O . GLY B 2 343 ? 32.424 73.225 102.308 1.00 55.25 775 GLY B O 1
ATOM 6064 N N . VAL B 2 344 ? 30.518 73.083 103.489 1.00 50.86 776 VAL B N 1
ATOM 6065 C CA . VAL B 2 344 ? 29.729 73.809 102.488 1.00 53.40 776 VAL B CA 1
ATOM 6066 C C . VAL B 2 344 ? 29.530 75.258 102.909 1.00 59.61 776 VAL B C 1
ATOM 6067 O O . VAL B 2 344 ? 29.048 75.524 104.012 1.00 62.26 776 VAL B O 1
ATOM 6071 N N . LEU B 2 345 ? 29.890 76.197 102.037 1.00 58.98 777 LEU B N 1
ATOM 6072 C CA . LEU B 2 345 ? 29.978 77.601 102.450 1.00 56.72 777 LEU B CA 1
ATOM 6073 C C . LEU B 2 345 ? 28.822 78.482 101.981 1.00 58.41 777 LEU B C 1
ATOM 6074 O O . LEU B 2 345 ? 28.596 79.549 102.547 1.00 56.72 777 LEU B O 1
ATOM 6079 N N . ASP B 2 346 ? 28.100 78.047 100.948 1.00 52.16 778 ASP B N 1
ATOM 6080 C CA . ASP B 2 346 ? 26.994 78.828 100.382 1.00 47.17 778 ASP B CA 1
ATOM 6081 C C . ASP B 2 346 ? 26.120 77.900 99.555 1.00 43.20 778 ASP B C 1
ATOM 6082 O O . ASP B 2 346 ? 26.572 76.838 99.150 1.00 43.40 778 ASP B O 1
ATOM 6087 N N . ILE B 2 347 ? 24.862 78.280 99.346 1.00 45.77 779 ILE B N 1
ATOM 6088 C CA . ILE B 2 347 ? 23.918 77.482 98.556 1.00 48.07 779 ILE B CA 1
ATOM 6089 C C . ILE B 2 347 ? 22.945 78.382 97.832 1.00 49.68 779 ILE B C 1
ATOM 6090 O O . ILE B 2 347 ? 22.611 79.453 98.328 1.00 48.32 779 ILE B O 1
ATOM 6095 N N . ASP B 2 348 ? 22.486 77.948 96.661 1.00 46.64 780 ASP B N 1
ATOM 6096 C CA . ASP B 2 348 ? 21.421 78.659 95.977 1.00 46.40 780 ASP B CA 1
ATOM 6097 C C . ASP B 2 348 ? 20.448 77.663 95.356 1.00 39.52 780 ASP B C 1
ATOM 6098 O O . ASP B 2 348 ? 20.789 76.498 95.153 1.00 42.46 780 ASP B O 1
ATOM 6103 N N . TRP B 2 349 ? 19.226 78.113 95.102 1.00 41.55 781 TRP B N 1
ATOM 6104 C CA . TRP B 2 349 ? 18.251 77.304 94.376 1.00 38.64 781 TRP B CA 1
ATOM 6105 C C . TRP B 2 349 ? 18.090 77.805 92.950 1.00 41.60 781 TRP B C 1
ATOM 6106 O O . TRP B 2 349 ? 18.217 79.001 92.686 1.00 41.94 781 TRP B O 1
ATOM 6117 N N . HIS B 2 350 ? 17.774 76.882 92.050 1.00 39.28 782 HIS B N 1
ATOM 6118 C CA . HIS B 2 350 ? 17.290 77.225 90.726 1.00 33.64 782 HIS B CA 1
ATOM 6119 C C . HIS B 2 350 ? 15.989 78.035 90.892 1.00 38.88 782 HIS B C 1
ATOM 6120 O O . HIS B 2 350 ? 15.212 77.778 91.800 1.00 42.58 782 HIS B O 1
ATOM 6127 N N . PRO B 2 351 ? 15.750 79.023 90.023 1.00 37.95 783 PRO B N 1
ATOM 6128 C CA . PRO B 2 351 ? 14.547 79.861 90.162 1.00 46.86 783 PRO B CA 1
ATOM 6129 C C . PRO B 2 351 ? 13.229 79.101 89.985 1.00 46.87 783 PRO B C 1
ATOM 6130 O O . PRO B 2 351 ? 12.228 79.522 90.550 1.00 46.32 783 PRO B O 1
ATOM 6134 N N . ARG B 2 352 ? 13.236 77.996 89.246 1.00 42.59 784 ARG B N 1
ATOM 6135 C CA . ARG B 2 352 ? 12.007 77.261 88.955 1.00 41.94 784 ARG B CA 1
ATOM 6136 C C . ARG B 2 352 ? 12.024 75.778 89.360 1.00 37.99 784 ARG B C 1
ATOM 6137 O O . ARG B 2 352 ? 11.042 75.273 89.856 1.00 42.71 784 ARG B O 1
ATOM 6145 N N . GLU B 2 353 ? 13.136 75.078 89.138 1.00 37.34 785 GLU B N 1
ATOM 6146 C CA . GLU B 2 353 ? 13.201 73.624 89.354 1.00 39.52 785 GLU B CA 1
ATOM 6147 C C . GLU B 2 353 ? 13.745 73.260 90.738 1.00 40.76 785 GLU B C 1
ATOM 6148 O O . GLU B 2 353 ? 14.454 74.060 91.349 1.00 42.57 785 GLU B O 1
ATOM 6154 N N . PRO B 2 354 ? 13.441 72.038 91.220 1.00 42.12 786 PRO B N 1
ATOM 6155 C CA . PRO B 2 354 ? 13.932 71.582 92.529 1.00 40.13 786 PRO B CA 1
ATOM 6156 C C . PRO B 2 354 ? 15.399 71.148 92.467 1.00 41.50 786 PRO B C 1
ATOM 6157 O O . PRO B 2 354 ? 15.735 70.011 92.804 1.00 40.57 786 PRO B O 1
ATOM 6161 N N . TRP B 2 355 ? 16.250 72.083 92.056 1.00 40.63 787 TRP B N 1
ATOM 6162 C CA . TRP B 2 355 ? 17.684 71.886 91.890 1.00 40.09 787 TRP B CA 1
ATOM 6163 C C . TRP B 2 355 ? 18.426 72.914 92.725 1.00 34.26 787 TRP B C 1
ATOM 6164 O O . TRP B 2 355 ? 18.035 74.086 92.740 1.00 36.93 787 TRP B O 1
ATOM 6175 N N . CYS B 2 356 ? 19.491 72.503 93.400 1.00 39.21 788 CYS B N 1
ATOM 6176 C CA . CYS B 2 356 ? 20.305 73.465 94.148 1.00 40.67 788 CYS B CA 1
ATOM 6177 C C . CYS B 2 356 ? 21.793 73.296 93.854 1.00 36.86 788 CYS B C 1
ATOM 6178 O O . CYS B 2 356 ? 22.251 72.223 93.466 1.00 39.51 788 CYS B O 1
ATOM 6181 N N . VAL B 2 357 ? 22.531 74.389 93.998 1.00 36.91 789 VAL B N 1
ATOM 6182 C CA . VAL B 2 357 ? 23.967 74.346 93.873 1.00 32.36 789 VAL B CA 1
ATOM 6183 C C . VAL B 2 357 ? 24.618 74.716 95.201 1.00 41.59 789 VAL B C 1
ATOM 6184 O O . VAL B 2 357 ? 24.082 75.524 95.971 1.00 44.04 789 VAL B O 1
ATOM 6188 N N . SER B 2 358 ? 25.790 74.147 95.453 1.00 41.20 790 SER B N 1
ATOM 6189 C CA . SER B 2 358 ? 26.499 74.383 96.706 1.00 47.93 790 SER B CA 1
ATOM 6190 C C . SER B 2 358 ? 27.932 74.789 96.438 1.00 50.21 790 SER B C 1
ATOM 6191 O O . SER B 2 358 ? 28.542 74.278 95.504 1.00 43.11 790 SER B O 1
ATOM 6194 N N . ALA B 2 359 ? 28.471 75.694 97.258 1.00 45.44 791 ALA B N 1
ATOM 6195 C CA . ALA B 2 359 ? 29.886 76.050 97.167 1.00 46.96 791 ALA B CA 1
ATOM 6196 C C . ALA B 2 359 ? 30.684 75.309 98.229 1.00 55.42 791 ALA B C 1
ATOM 6197 O O . ALA B 2 359 ? 30.305 75.288 99.413 1.00 50.52 791 ALA B O 1
ATOM 6199 N N . GLY B 2 360 ? 31.796 74.714 97.812 1.00 52.74 792 GLY B N 1
ATOM 6200 C CA . GLY B 2 360 ? 32.594 73.924 98.720 1.00 52.77 792 GLY B CA 1
ATOM 6201 C C . GLY B 2 360 ? 33.952 74.499 99.074 1.00 53.66 792 GLY B C 1
ATOM 6202 O O . GLY B 2 360 ? 34.623 75.126 98.251 1.00 51.68 792 GLY B O 1
ATOM 6203 N N . ALA B 2 361 ? 34.353 74.263 100.319 1.00 51.06 793 ALA B N 1
ATOM 6204 C CA . ALA B 2 361 ? 35.705 74.534 100.782 1.00 48.20 793 ALA B CA 1
ATOM 6205 C C . ALA B 2 361 ? 36.702 73.676 100.005 1.00 53.58 793 ALA B C 1
ATOM 6206 O O . ALA B 2 361 ? 37.892 73.980 99.940 1.00 55.54 793 ALA B O 1
ATOM 6208 N N . ASP B 2 362 ? 36.197 72.599 99.415 1.00 51.87 794 ASP B N 1
ATOM 6209 C CA . ASP B 2 362 ? 37.036 71.667 98.689 1.00 52.42 794 ASP B CA 1
ATOM 6210 C C . ASP B 2 362 ? 37.402 72.181 97.306 1.00 51.65 794 ASP B C 1
ATOM 6211 O O . ASP B 2 362 ? 37.965 71.437 96.512 1.00 49.11 794 ASP B O 1
ATOM 6216 N N . GLY B 2 363 ? 37.061 73.432 97.008 1.00 51.08 795 GLY B N 1
ATOM 6217 C CA . GLY B 2 363 ? 37.374 74.011 95.715 1.00 45.53 795 GLY B CA 1
ATOM 6218 C C . GLY B 2 363 ? 36.385 73.731 94.589 1.00 46.94 795 GLY B C 1
ATOM 6219 O O . GLY B 2 363 ? 36.634 74.102 93.440 1.00 53.90 795 GLY B O 1
ATOM 6220 N N . THR B 2 364 ? 35.274 73.074 94.904 1.00 41.63 796 THR B N 1
ATOM 6221 C CA . THR B 2 364 ? 34.242 72.769 93.907 1.00 41.62 796 THR B CA 1
ATOM 6222 C C . THR B 2 364 ? 32.931 73.457 94.232 1.00 52.36 796 THR B C 1
ATOM 6223 O O . THR B 2 364 ? 32.665 73.776 95.396 1.00 54.04 796 THR B O 1
ATOM 6227 N N . ALA B 2 365 ? 32.126 73.690 93.199 1.00 45.03 797 ALA B N 1
ATOM 6228 C CA . ALA B 2 365 ? 30.693 73.861 93.376 1.00 41.14 797 ALA B CA 1
ATOM 6229 C C . ALA B 2 365 ? 30.009 72.594 92.873 1.00 39.42 797 ALA B C 1
ATOM 6230 O O . ALA B 2 365 ? 30.568 71.874 92.048 1.00 39.46 797 ALA B O 1
ATOM 6232 N N . ARG B 2 366 ? 28.816 72.300 93.380 1.00 38.97 798 ARG B N 1
ATOM 6233 C CA . ARG B 2 366 ? 28.132 71.081 92.977 1.00 33.44 798 ARG B CA 1
ATOM 6234 C C . ARG B 2 366 ? 26.661 71.333 92.736 1.00 39.23 798 ARG B C 1
ATOM 6235 O O . ARG B 2 366 ? 26.032 72.099 93.459 1.00 41.54 798 ARG B O 1
ATOM 6243 N N . LEU B 2 367 ? 26.132 70.694 91.697 1.00 32.86 799 LEU B N 1
ATOM 6244 C CA . LEU B 2 367 ? 24.725 70.790 91.365 1.00 32.22 799 LEU B CA 1
ATOM 6245 C C . LEU B 2 367 ? 24.011 69.519 91.799 1.00 37.32 799 LEU B C 1
ATOM 6246 O O . LEU B 2 367 ? 24.493 68.419 91.527 1.00 35.60 799 LEU B O 1
ATOM 6251 N N . TRP B 2 368 ? 22.868 69.676 92.471 1.00 31.48 800 TRP B N 1
ATOM 6252 C CA . TRP B 2 368 ? 22.115 68.551 93.021 1.00 30.26 800 TRP B CA 1
ATOM 6253 C C . TRP B 2 368 ? 20.713 68.541 92.431 1.00 33.30 800 TRP B C 1
ATOM 6254 O O . TRP B 2 368 ? 20.096 69.601 92.301 1.00 36.83 800 TRP B O 1
ATOM 6265 N N . MET B 2 369 ? 20.204 67.365 92.082 1.00 34.57 801 MET B N 1
ATOM 6266 C CA . MET B 2 369 ? 18.904 67.268 91.425 1.00 35.25 801 MET B CA 1
ATOM 6267 C C . MET B 2 369 ? 18.143 66.049 91.874 1.00 39.73 801 MET B C 1
ATOM 6268 O O . MET B 2 369 ? 18.709 65.169 92.523 1.00 40.87 801 MET B O 1
#

CATH classification: 2.130.10.10

InterPro domains:
  IPR001680 WD40 repeat [PF00400] (109-159)
  IPR001680 WD40 repeat [PF00400] (171-203)
  IPR001680 WD40 repeat [PF00400] (216-253)
  IPR001680 WD40 repeat [PF00400] (380-417)
  IPR001680 WD40 repeat [PS50082] (173-213)
  IPR001680 WD40 repeat [PS50082] (221-262)
  IPR001680 WD40 repeat [PS50082] (384-426)
  IPR001680 WD40 repeat [SM00320] (101-159)
  IPR001680 WD40 repeat [SM00320] (161-204)
  IPR001680 WD40 repeat [SM00320] (214-253)
  IPR001680 WD40 repeat [SM00320] (286-326)
  IPR001680 WD40 repeat [SM00320] (377-417)
  IPR001680 WD40 repeat [SM00320] (449-486)
  IPR012972 NLE [PF08154] (15-80)
  IPR015943 WD40/YVTN repeat-like-containing domain superfamily [G3DSA:2.130.10.10] (102-495)
  IPR019775 WD40 repeat, conserved site [PS00678] (404-418)
  IPR020472 PAC1/LIS1-like, WD-40 repeat [PR00320] (146-160)
  IPR020472 PAC1/LIS1-like, WD-40 repeat [PR00320] (191-205)
  IPR020472 PAC1/LIS1-like, WD-40 repeat [PR00320] (404-418)
  IPR028599 WD repeat WDR12/Ytm1 [MF_03029] (9-489)

Radius of gyration: 29.38 Å; Cα contacts (8 Å, |Δi|>4): 2423; chains: 2; bounding box: 51×93×77 Å

Sequence (817 aa):
VAQVKVIFTTTEPDLELPESKRQLLVPADIRRYGLSRILNSESMLDTGSIPFDFLINGSFLRSSLEDYLTSNGLSLETTLTLQYVRSLIPPVYEASFEHDDWVSAVVDVLSATSPAGRWSSAANSSAAVQPGQERVLSASYDGLLRIWNASGSVIATSPSGSHGGHTASIKAAKFLTSDRLASAGMDRTVRVWKYTESDHFTGELKPTLELYGHTGSVDWLDVDGHSKHILTASADGAIGFWSASKASAPEPDASLLPGAHVSTAQRGPLGLWSIHTAPATAAIFDPRDRTVAYSASQDHTVRTLDLTTGQVVSTLTLTHPLLSLSALTRAGTTSPLLAAGTSARHITMVDPRASSATTVMTLRGHANKVVSLSPSPENEYSLVSGSHDGTCRVWDLRSVRPATKEEGSLGGVSEPVYVIERESWASKGKKKRPVAGDGCKVFSVVWDKLGIFSGGEDKKVQVNRGPSPDELKPFPTVQQTIFRGHEGRVRSVAIDPTGVALATGGDDGTVRVWELLTGRQVWSVKLNGDEAVNTVRWRPTKDTFILAAAAGEDIFLMIPTHPSVTPALDQASRDILNAGFPPGKWARPGTRLEDEGVLLRITVRSTIKAISWHRRGDHFATVSPSGQRSSVAIHTLSKHLTQIPFRKLNGLAQTASFHPLRPLFFVATQRSIRCYDLQKLELVKIVQPGAKWISSFDVHPGGDNLVVGSYDKRLLWHDLDLSNRPYKTMRFHTEAIRAVRFHKGGLPLFADASDDGSLQIFHGKVPNDQLENPTIVPVKMLKGHKVVNKLGVLDIDWHPREPWCVSAGADGTARLWM

Secondary structure (DSSP, 8-state):
--EEEEEEEE--GGGPPPHHHHEEEEETT--HHHHHHHHHSTTTT--SS--EEEEETTEE--S-HHHHHHHTT--TTPEEEEEEEEPPPP-EEEEEEE-SS-EEEEEEE-TTSHHHHHHHT-SSSPPPPTT--EEEEEETTS-EEEEETTS-EEEE---GGGTS-SS-EEEEEEEETTEEEEEETTSEEEEEEEEESSSS-EEEEEEEEEE--SS-EEEEEEETTTTEEEEEETTS-EEEEE-STTTPPPP-GGGSTT-----EEE--SEEE---SS-EEEEEE-SS-TTEEEEEETTSEEEEEETTT--EEEEEE-SS-EEEEEEEP-TT-SS-EEEEEETTS-EEEE-SSS-SS---EEE---SS-EEEEEE-SS-SSEEEEEETTS-EEEEETT--EEPPGGGTS-SEEE-EEEEE--HHHHTTT-SSPPGGGTTT-EEEEEEETTEEEEEETTSEEEEEE-/--GGGG-----SEEEEE---SS-EEEEEE-TTSSEEEEEETTSEEEEEETTT--EEEEEES-TTS-EEEEEE-S-TT---EEEEETTEEEEE----TT--HHHHHHHHHHHHTT----EEE---HHHHHTTEEEEEE-SS---EEEE-TTSSEEEEE-GGGTTS-EEEEETTTTEEE------SS-EEEEEE-SSSSEEEEEESS-EEEEETTTTS-SEEE----SSEEEEEE-TTSSEEEEEETTS-EEEEETTT-SS-SEEE---SS-EEEEEE--SS-SEEEEEETTSEEEEEEEE--SSTTSPPEEEEEEEEE-PPPBTTB-EEEEEE-SSSS-EEEEETTS-EEEE-

B-factor: mean 63.16, std 24.47, range [22.69, 179.5]

Nearest PDB structures (foldseek):
  5cxb-assembly1_A  TM=1.002E+00  e=5.161E-102  Thermochaetoides thermophila
  5em2-assembly1_B  TM=9.663E-01  e=1.835E-88  Thermochaetoides thermophila DSM 1495
  5em2-assembly2_D  TM=9.690E-01  e=3.639E-87  Thermochaetoides thermophila DSM 1495
  8pv2-assembly1_CD  TM=9.840E-01  e=2.489E-84  Thermochaetoides thermophila DSM 1495
  8i9y-assembly1_CD  TM=9.791E-01  e=4.671E-83  Thermochaetoides thermophila DSM 1495